Protein AF-0000000084286917 (afdb_homodimer)

Organism: Hypsibius exemplaris (NCBI:txid2072580)

Sequence (1398 aa):
MAYTYAYKPKVKSRSEVGSSRDVLREERQGLLATGGNGDDWQATRASLVRPVVQAGRQGGYGAVAAGNGGPRSEAPSFRSKAKTLLSAGDGMTADLTFENVSVISVPKNGSRDDTRNLTQLLNNVSGTVRAGEVMAVMGASGAGKSTLMNVLTNRNLSDNLMIDGIVKVNGTELGSAISKISGYVQQDDVFFPTLSVREHMEFQAALRIGRLLTKQERYQRIDELLNLMGLTKCQHTRIGLPGIEKSISGGESKRLAFATELIVNPAILFCDEPTTGLDSFMAEQVVNVLRQLAKRGKTIICVIHQPASHVFNMFSRLLLLAEGRVAYHGSCDGALRFFESLNFPCPESYNAAEHYIKTLAIAGGHVAECKEKVNAICDAFERSPDAAEVRKSIDVATGHEQDLRSVMLFDQTPSYRVSALVQLRWLVWRAMLDNMRNPDMFRVRTIQKIVVAVIYGMVYLHGVKPTQEGIQNINGALFLYMTENSFAPMLDLVAVFQRGIALFKREYAAYMYRLSIYYLAQVLGWLPSFAIDASVFCVITYFMVGLVPEWYKFLITFVICIITANVAAASGSLVSTISPSIDVGLVIAPTLTVIVMLFGGGVYLKLKTLPPYLAWLQWLSWFRYGNEILGIVHWQGVTNITCSADPQLPCITTGAEVMADNQYDPAKLGFDFGMLAALYAGFHLCAYFVLYTKNRKRNMAYTYAYKPKVKSRSEVGSSRDVLREERQGLLATGGNGDDWQATRASLVRPVVQAGRQGGYGAVAAGNGGPRSEAPSFRSKAKTLLSAGDGMTADLTFENVSVISVPKNGSRDDTRNLTQLLNNVSGTVRAGEVMAVMGASGAGKSTLMNVLTNRNLSDNLMIDGIVKVNGTELGSAISKISGYVQQDDVFFPTLSVREHMEFQAALRIGRLLTKQERYQRIDELLNLMGLTKCQHTRIGLPGIEKSISGGESKRLAFATELIVNPAILFCDEPTTGLDSFMAEQVVNVLRQLAKRGKTIICVIHQPASHVFNMFSRLLLLAEGRVAYHGSCDGALRFFESLNFPCPESYNAAEHYIKTLAIAGGHVAECKEKVNAICDAFERSPDAAEVRKSIDVATGHEQDLRSVMLFDQTPSYRVSALVQLRWLVWRAMLDNMRNPDMFRVRTIQKIVVAVIYGMVYLHGVKPTQEGIQNINGALFLYMTENSFAPMLDLVAVFQRGIALFKREYAAYMYRLSIYYLAQVLGWLPSFAIDASVFCVITYFMVGLVPEWYKFLITFVICIITANVAAASGSLVSTISPSIDVGLVIAPTLTVIVMLFGGGVYLKLKTLPPYLAWLQWLSWFRYGNEILGIVHWQGVTNITCSADPQLPCITTGAEVMADNQYDPAKLGFDFGMLAALYAGFHLCAYFVLYTKNRKRN

Foldseek 3Di:
DDDDDDDDDDDDDDDDDYDDDDDDDDDDDDDYDDDDDDDDDDDDDDDDYDDDDDDYDDDDDDDPPPDDDPDPPPPPDLPDPLCPDVVVLVDDFKKKWKWQKWKWFADDPDDPPPPVPIQTQAGGATFIFGWLFEEEEEAAPSLNSVVVLCQQQVHPDDPRMDIDIAMDILQHGLRNLLLLQEFEQADDQDDDQLDFLQLRQLLLLPQNQFPPDDPVVLSVLSVSLCSLLVNVVRRGPGQHDPPPDPHDDPLSSLSSSVSSRCSNPHQEYEYEASCPPHDQVSLQSVLVSVSVSSNSTHTYYYHHYDHDLVSVQSGQWYFYGASNATLATGGPVVVQVLCVVVVQHDDPPDRPSVSSRVLRDQDPVPNPVSVVSNVVSRVSRCVDPRVVVRVVVSVVSNVCSDDCVVVVVSVSPLDGSYDLVSLLVSLLVVLLSSLVRVCVPLVVLLVVLLVVLVVLLVVLQVLCALAPSSLVVLLVSLLVLLVVLQQSLLLVQLCVCVVCVVVCLVCVSSVSHDLVSNLVSNLSNCLVSSLVSLQSSLVSNCVSSPFDPDPVLSVLSSVLSSLSNLLSNLLSLLLNLVDPDSVVSVVVSVVVLVVLSCLLFDPNDHLVPDDPVCNVVPLLRLSVLSSLLNLCSRQPPAAARDYDPPPVDDGDGGSVVSCVNRVRDNVCNVVSVVSSVVSSVVSSVSSSVSNCVVSVVVD/DDDDDDDDDDDDDDDDDDDDDDDDDDDDDDDDDDDDDDDDDDDDDDDDDDDDDDDDDDDPPDPPDPDDDPDPPPPPDLPDPLCPDVVVLPDDFKKKWKWQKWKKFADDPDDPPPPPPIQTQAGGATFIFGWLFEEEEEAAPSLNSVVVLCQQQVHPDDPRMDIDIAMDILQHGLRNLLLLQEFEQADDQDDDQLDFLQLRQLLLLPQNQFPPDDPVRLSVLLVSLCSLLVNVVRRRPGQHDPPPDPHDDPLSSLSSSVSSRCSNPHQEYEYEASCPPHDQVSLQSVLVSVSVSSNSTHTYYYHHYDHDLVSVQSGQWYFYGANNATLDTGGPVVVQVLCVVVVQHDDPPDRPSVSSRVLRDQDPVPRPVSVVSNVVSRVSRCVDVRVVVRVVVSVVSNVCSDDCVVVVVSVSPLDGSYDLVSLLVSLLVVLLSSQVRPCVPLVVLLVVLLVVLVVLLVVLQVLCALAPSSLVVVLVSLLVLLVVLQQSLLLVQLCVCVVCVVVCLVCVSSVSHDLVSNLVSNLSNCLVSSLVSLQSSLVSNCVSSPFDPDPVLSVLSSVLSSLSNLLSNLLSLLLNLVDPDSVVSNVVSVVVLVVLSCLLFDPNDHLVPDDPVCNVVSLLRLSVLSSLLNLCSRQPPFAARDYDPPPVDDGDGGSVVSCVSRVRDNVCNVVSVVSSVVSSVVSSVSSSVSNCVVSVVVD

Structure (mmCIF, N/CA/C/O backbone):
data_AF-0000000084286917-model_v1
#
loop_
_entity.id
_entity.type
_entity.pdbx_description
1 polymer 'Protein scarlet'
#
loop_
_atom_site.group_PDB
_atom_site.id
_atom_site.type_symbol
_atom_site.label_atom_id
_atom_site.label_alt_id
_atom_site.label_comp_id
_atom_site.label_asym_id
_atom_site.label_entity_id
_atom_site.label_seq_id
_atom_site.pdbx_PDB_ins_code
_atom_site.Cartn_x
_atom_site.Cartn_y
_atom_site.Cartn_z
_atom_site.occupancy
_atom_site.B_iso_or_equiv
_atom_site.auth_seq_id
_atom_site.auth_comp_id
_atom_site.auth_asym_id
_atom_site.auth_atom_id
_atom_site.pdbx_PDB_model_num
ATOM 1 N N . MET A 1 1 ? 45.438 16.594 -40.562 1 15.2 1 MET A N 1
ATOM 2 C CA . MET A 1 1 ? 45.438 17.766 -41.438 1 15.2 1 MET A CA 1
ATOM 3 C C . MET A 1 1 ? 44.562 18.875 -40.844 1 15.2 1 MET A C 1
ATOM 5 O O . MET A 1 1 ? 43.531 18.609 -40.219 1 15.2 1 MET A O 1
ATOM 9 N N . ALA A 1 2 ? 45.031 20.266 -40.938 1 16.17 2 ALA A N 1
ATOM 10 C CA . ALA A 1 2 ? 45.094 21.672 -40.531 1 16.17 2 ALA A CA 1
ATOM 11 C C . ALA A 1 2 ? 43.844 22.422 -41 1 16.17 2 ALA A C 1
ATOM 13 O O . ALA A 1 2 ? 43.469 23.453 -40.438 1 16.17 2 ALA A O 1
ATOM 14 N N . TYR A 1 3 ? 43.375 22.156 -42.188 1 14.73 3 TYR A N 1
ATOM 15 C CA . TYR A 1 3 ? 43.219 23.328 -43.031 1 14.73 3 TYR A CA 1
ATOM 16 C C . TYR A 1 3 ? 42.156 24.281 -42.469 1 14.73 3 TYR A C 1
ATOM 18 O O . TYR A 1 3 ? 41.406 23.906 -41.594 1 14.73 3 TYR A O 1
ATOM 26 N N . THR A 1 4 ? 41.219 24.891 -43.344 1 15.75 4 THR A N 1
ATOM 27 C CA . THR A 1 4 ? 41.062 26.156 -44.031 1 15.75 4 THR A CA 1
ATOM 28 C C . THR A 1 4 ? 40 27.016 -43.344 1 15.75 4 THR A C 1
ATOM 30 O O . THR A 1 4 ? 39.031 26.5 -42.75 1 15.75 4 THR A O 1
ATOM 33 N N . TYR A 1 5 ? 40 28.469 -43.406 1 16.16 5 TYR A N 1
ATOM 34 C CA . TYR A 1 5 ? 40.031 29.859 -42.938 1 16.16 5 TYR A CA 1
ATOM 35 C C . TYR A 1 5 ? 38.688 30.516 -43.125 1 16.16 5 TYR A C 1
ATOM 37 O O . TYR A 1 5 ? 38.25 31.281 -42.25 1 16.16 5 TYR A O 1
ATOM 45 N N . ALA A 1 6 ? 37.938 30.422 -44.25 1 14.98 6 ALA A N 1
ATOM 46 C CA . ALA A 1 6 ? 37.781 31.625 -45.094 1 14.98 6 ALA A CA 1
ATOM 47 C C . ALA A 1 6 ? 36.75 32.562 -44.5 1 14.98 6 ALA A C 1
ATOM 49 O O . ALA A 1 6 ? 37 33.75 -44.312 1 14.98 6 ALA A O 1
ATOM 50 N N . TYR A 1 7 ? 35.5 32.75 -45.125 1 15.6 7 TYR A N 1
ATOM 51 C CA . TYR A 1 7 ? 35 33.906 -45.844 1 15.6 7 TYR A CA 1
ATOM 52 C C . TYR A 1 7 ? 34.281 34.875 -44.938 1 15.6 7 TYR A C 1
ATOM 54 O O . TYR A 1 7 ? 33.594 34.469 -44.031 1 15.6 7 TYR A O 1
ATOM 62 N N . LYS A 1 8 ? 34.469 36.344 -45 1 16.02 8 LYS A N 1
ATOM 63 C CA . LYS A 1 8 ? 34.594 37.688 -44.469 1 16.02 8 LYS A CA 1
ATOM 64 C C . LYS A 1 8 ? 33.25 38.375 -44.375 1 16.02 8 LYS A C 1
ATOM 66 O O . LYS A 1 8 ? 32.969 39.094 -43.406 1 16.02 8 LYS A O 1
ATOM 71 N N . PRO A 1 9 ? 32.375 38.375 -45.406 1 15.31 9 PRO A N 1
ATOM 72 C CA . PRO A 1 9 ? 32 39.688 -46.031 1 15.31 9 PRO A CA 1
ATOM 73 C C . PRO A 1 9 ? 31.125 40.531 -45.094 1 15.31 9 PRO A C 1
ATOM 75 O O . PRO A 1 9 ? 30.422 40 -44.25 1 15.31 9 PRO A O 1
ATOM 78 N N . LYS A 1 10 ? 31.078 42 -45.219 1 15.5 10 LYS A N 1
ATOM 79 C CA . LYS A 1 10 ? 31.016 43.375 -44.719 1 15.5 10 LYS A CA 1
ATOM 80 C C . LYS A 1 10 ? 29.578 43.844 -44.562 1 15.5 10 LYS A C 1
ATOM 82 O O . LYS A 1 10 ? 29.234 44.469 -43.562 1 15.5 10 LYS A O 1
ATOM 87 N N . VAL A 1 11 ? 28.688 43.844 -45.594 1 15.2 11 VAL A N 1
ATOM 88 C CA . VAL A 1 11 ? 28.234 45.094 -46.188 1 15.2 11 VAL A CA 1
ATOM 89 C C . VAL A 1 11 ? 27.172 45.719 -45.281 1 15.2 11 VAL A C 1
ATOM 91 O O . VAL A 1 11 ? 26.5 45.031 -44.531 1 15.2 11 VAL A O 1
ATOM 94 N N . LYS A 1 12 ? 26.766 47.188 -45.531 1 15.33 12 LYS A N 1
ATOM 95 C CA . LYS A 1 12 ? 26.562 48.562 -45.125 1 15.33 12 LYS A CA 1
ATOM 96 C C . LYS A 1 12 ? 25.109 48.812 -44.75 1 15.33 12 LYS A C 1
ATOM 98 O O . LYS A 1 12 ? 24.844 49.375 -43.656 1 15.33 12 LYS A O 1
ATOM 103 N N . SER A 1 13 ? 24.141 49 -45.75 1 14.48 13 SER A N 1
ATOM 104 C CA . SER A 1 13 ? 23.625 50.312 -46.094 1 14.48 13 SER A CA 1
ATOM 105 C C . SER A 1 13 ? 22.328 50.625 -45.375 1 14.48 13 SER A C 1
ATOM 107 O O . SER A 1 13 ? 21.75 51.688 -45.5 1 14.48 13 SER A O 1
ATOM 109 N N . ARG A 1 14 ? 21.719 49.844 -44.625 1 14.51 14 ARG A N 1
ATOM 110 C CA . ARG A 1 14 ? 20.312 50.188 -44.75 1 14.51 14 ARG A CA 1
ATOM 111 C C . ARG A 1 14 ? 20.047 51.594 -44.188 1 14.51 14 ARG A C 1
ATOM 113 O O . ARG A 1 14 ? 20.469 51.906 -43.062 1 14.51 14 ARG A O 1
ATOM 120 N N . SER A 1 15 ? 19.406 52.531 -44.969 1 14.43 15 SER A N 1
ATOM 121 C CA . SER A 1 15 ? 18.984 53.906 -45.188 1 14.43 15 SER A CA 1
ATOM 122 C C . SER A 1 15 ? 18.094 54.438 -44.094 1 14.43 15 SER A C 1
ATOM 124 O O . SER A 1 15 ? 17.609 53.656 -43.25 1 14.43 15 SER A O 1
ATOM 126 N N . GLU A 1 16 ? 17.062 55.438 -44.5 1 14.45 16 GLU A N 1
ATOM 127 C CA . GLU A 1 16 ? 16.703 56.844 -44.344 1 14.45 16 GLU A CA 1
ATOM 128 C C . GLU A 1 16 ? 15.555 57 -43.344 1 14.45 16 GLU A C 1
ATOM 130 O O . GLU A 1 16 ? 15.547 57.938 -42.562 1 14.45 16 GLU A O 1
ATOM 135 N N . VAL A 1 17 ? 14.422 56.312 -43.375 1 14.43 17 VAL A N 1
ATOM 136 C CA . VAL A 1 17 ? 13.281 57.156 -43.625 1 14.43 17 VAL A CA 1
ATOM 137 C C . VAL A 1 17 ? 13.008 58.031 -42.406 1 14.43 17 VAL A C 1
ATOM 139 O O . VAL A 1 17 ? 13.414 57.688 -41.281 1 14.43 17 VAL A O 1
ATOM 142 N N . GLY A 1 18 ? 11.828 58.875 -42.531 1 14.02 18 GLY A N 1
ATOM 143 C CA . GLY A 1 18 ? 11.336 60.25 -42.469 1 14.02 18 GLY A CA 1
ATOM 144 C C . GLY A 1 18 ? 10.875 60.656 -41.094 1 14.02 18 GLY A C 1
ATOM 145 O O . GLY A 1 18 ? 10.805 59.812 -40.188 1 14.02 18 GLY A O 1
ATOM 146 N N . SER A 1 19 ? 9.734 61.562 -41.062 1 14.07 19 SER A N 1
ATOM 147 C CA . SER A 1 19 ? 9.453 62.969 -40.75 1 14.07 19 SER A CA 1
ATOM 148 C C . SER A 1 19 ? 8.828 63.094 -39.375 1 14.07 19 SER A C 1
ATOM 150 O O . SER A 1 19 ? 8.477 62.094 -38.75 1 14.07 19 SER A O 1
ATOM 152 N N . SER A 1 20 ? 7.449 63.75 -39.406 1 14.1 20 SER A N 1
ATOM 153 C CA . SER A 1 20 ? 6.996 65.062 -39.062 1 14.1 20 SER A CA 1
ATOM 154 C C . SER A 1 20 ? 6.512 65.125 -37.594 1 14.1 20 SER A C 1
ATOM 156 O O . SER A 1 20 ? 6.203 64.125 -37 1 14.1 20 SER A O 1
ATOM 158 N N . ARG A 1 21 ? 5.789 66.438 -37.25 1 14.62 21 ARG A N 1
ATOM 159 C CA . ARG A 1 21 ? 5.734 67.625 -36.438 1 14.62 21 ARG A CA 1
ATOM 160 C C . ARG A 1 21 ? 4.762 67.438 -35.281 1 14.62 21 ARG A C 1
ATOM 162 O O . ARG A 1 21 ? 5.117 67.625 -34.094 1 14.62 21 ARG A O 1
ATOM 169 N N . ASP A 1 22 ? 3.414 67.938 -35.438 1 13.87 22 ASP A N 1
ATOM 170 C CA . ASP A 1 22 ? 2.934 69.188 -34.906 1 13.87 22 ASP A CA 1
ATOM 171 C C . ASP A 1 22 ? 2.232 69 -33.562 1 13.87 22 ASP A C 1
ATOM 173 O O . ASP A 1 22 ? 2.514 69.688 -32.594 1 13.87 22 ASP A O 1
ATOM 177 N N . VAL A 1 23 ? 0.85 68.625 -33.562 1 13.76 23 VAL A N 1
ATOM 178 C CA . VAL A 1 23 ? -0.157 69.688 -33.312 1 13.76 23 VAL A CA 1
ATOM 179 C C . VAL A 1 23 ? -0.303 69.875 -31.797 1 13.76 23 VAL A C 1
ATOM 181 O O . VAL A 1 23 ? 0.272 69.125 -31.016 1 13.76 23 VAL A O 1
ATOM 184 N N . LEU A 1 24 ? -1.636 69.625 -31.266 1 14.05 24 LEU A N 1
ATOM 185 C CA . LEU A 1 24 ? -2.594 70.625 -30.797 1 14.05 24 LEU A CA 1
ATOM 186 C C . LEU A 1 24 ? -2.404 70.875 -29.297 1 14.05 24 LEU A C 1
ATOM 188 O O . LEU A 1 24 ? -1.881 70 -28.578 1 14.05 24 LEU A O 1
ATOM 192 N N . ARG A 1 25 ? -3.289 71.875 -28.719 1 13.82 25 ARG A N 1
ATOM 193 C CA . ARG A 1 25 ? -3.445 73.125 -28 1 13.82 25 ARG A CA 1
ATOM 194 C C . ARG A 1 25 ? -3.678 72.875 -26.516 1 13.82 25 ARG A C 1
ATOM 196 O O . ARG A 1 25 ? -3.898 71.75 -26.094 1 13.82 25 ARG A O 1
ATOM 203 N N . GLU A 1 26 ? -4.941 73.438 -25.984 1 14 26 GLU A N 1
ATOM 204 C CA . GLU A 1 26 ? -5.234 74.625 -25.219 1 14 26 GLU A CA 1
ATOM 205 C C . GLU A 1 26 ? -5.348 74.312 -23.734 1 14 26 GLU A C 1
ATOM 207 O O . GLU A 1 26 ? -5.578 73.188 -23.344 1 14 26 GLU A O 1
ATOM 212 N N . GLU A 1 27 ? -5.84 75.438 -22.828 1 14.12 27 GLU A N 1
ATOM 213 C CA . GLU A 1 27 ? -5.574 76.375 -21.75 1 14.12 27 GLU A CA 1
ATOM 214 C C . GLU A 1 27 ? -6.324 76 -20.484 1 14.12 27 GLU A C 1
ATOM 216 O O . GLU A 1 27 ? -5.727 75.875 -19.406 1 14.12 27 GLU A O 1
ATOM 221 N N . ARG A 1 28 ? -7.66 76.625 -20.188 1 13.73 28 ARG A N 1
ATOM 222 C CA . ARG A 1 28 ? -7.875 77.75 -19.281 1 13.73 28 ARG A CA 1
ATOM 223 C C . ARG A 1 28 ? -8.219 77.25 -17.875 1 13.73 28 ARG A C 1
ATOM 225 O O . ARG A 1 28 ? -7.57 77.625 -16.906 1 13.73 28 ARG A O 1
ATOM 232 N N . GLN A 1 29 ? -9.648 77.438 -17.359 1 13.75 29 GLN A N 1
ATOM 233 C CA . GLN A 1 29 ? -10.219 78.5 -16.531 1 13.75 29 GLN A CA 1
ATOM 234 C C . GLN A 1 29 ? -10.266 78.062 -15.062 1 13.75 29 GLN A C 1
ATOM 236 O O . GLN A 1 29 ? -10.195 76.875 -14.742 1 13.75 29 GLN A O 1
ATOM 241 N N . GLY A 1 30 ? -11.062 79 -14.008 1 14.05 30 GLY A N 1
ATOM 242 C CA . GLY A 1 30 ? -11.047 79.938 -12.883 1 14.05 30 GLY A CA 1
ATOM 243 C C . GLY A 1 30 ? -11.641 79.312 -11.617 1 14.05 30 GLY A C 1
ATOM 244 O O . GLY A 1 30 ? -11.078 79.5 -10.531 1 14.05 30 GLY A O 1
ATOM 245 N N . LEU A 1 31 ? -13.039 78.938 -11.398 1 13.89 31 LEU A N 1
ATOM 246 C CA . LEU A 1 31 ? -13.906 79.75 -10.57 1 13.89 31 LEU A CA 1
ATOM 247 C C . LEU A 1 31 ? -13.664 79.5 -9.086 1 13.89 31 LEU A C 1
ATOM 249 O O . LEU A 1 31 ? -13.203 78.438 -8.719 1 13.89 31 LEU A O 1
ATOM 253 N N . LEU A 1 32 ? -14.656 80.125 -8 1 14.19 32 LEU A N 1
ATOM 254 C CA . LEU A 1 32 ? -14.836 81.125 -6.93 1 14.19 32 LEU A CA 1
ATOM 255 C C . LEU A 1 32 ? -14.898 80.438 -5.574 1 14.19 32 LEU A C 1
ATOM 257 O O . LEU A 1 32 ? -15.133 79.188 -5.5 1 14.19 32 LEU A O 1
ATOM 261 N N . ALA A 1 33 ? -15.625 81.125 -4.34 1 14.84 33 ALA A N 1
ATOM 262 C CA . ALA A 1 33 ? -15.406 81.812 -3.078 1 14.84 33 ALA A CA 1
ATOM 263 C C . ALA A 1 33 ? -15.852 81 -1.892 1 14.84 33 ALA A C 1
ATOM 265 O O . ALA A 1 33 ? -15.07 80.75 -0.964 1 14.84 33 ALA A O 1
ATOM 266 N N . THR A 1 34 ? -17.141 81.312 -1.079 1 14.2 34 THR A N 1
ATOM 267 C CA . THR A 1 34 ? -17.312 82.125 0.115 1 14.2 34 THR A CA 1
ATOM 268 C C . THR A 1 34 ? -17.531 81.25 1.344 1 14.2 34 THR A C 1
ATOM 270 O O . THR A 1 34 ? -16.797 81.375 2.324 1 14.2 34 THR A O 1
ATOM 273 N N . GLY A 1 35 ? -18.875 81.375 2.162 1 14.43 35 GLY A N 1
ATOM 274 C CA . GLY A 1 35 ? -19.281 82 3.4 1 14.43 35 GLY A CA 1
ATOM 275 C C . GLY A 1 35 ? -19.297 81.062 4.586 1 14.43 35 GLY A C 1
ATOM 276 O O . GLY A 1 35 ? -19.203 79.812 4.422 1 14.43 35 GLY A O 1
ATOM 277 N N . GLY A 1 36 ? -20.094 81.438 5.957 1 15.09 36 GLY A N 1
ATOM 278 C CA . GLY A 1 36 ? -20 81.875 7.352 1 15.09 36 GLY A CA 1
ATOM 279 C C . GLY A 1 36 ? -20.484 80.75 8.312 1 15.09 36 GLY A C 1
ATOM 280 O O . GLY A 1 36 ? -19.766 80.375 9.242 1 15.09 36 GLY A O 1
ATOM 281 N N . ASN A 1 37 ? -21.891 80.5 8.586 1 14.38 37 ASN A N 1
ATOM 282 C CA . ASN A 1 37 ? -22.594 80.875 9.805 1 14.38 37 ASN A CA 1
ATOM 283 C C . ASN A 1 37 ? -22.469 79.75 10.883 1 14.38 37 ASN A C 1
ATOM 285 O O . ASN A 1 37 ? -22.109 78.625 10.586 1 14.38 37 ASN A O 1
ATOM 289 N N . GLY A 1 38 ? -23.656 79.625 11.891 1 14.7 38 GLY A N 1
ATOM 290 C CA . GLY A 1 38 ? -24.047 79.938 13.258 1 14.7 38 GLY A CA 1
ATOM 291 C C . GLY A 1 38 ? -24.047 78.688 14.148 1 14.7 38 GLY A C 1
ATOM 292 O O . GLY A 1 38 ? -23.281 78.625 15.109 1 14.7 38 GLY A O 1
ATOM 293 N N . ASP A 1 39 ? -25.281 77.938 14.492 1 14.72 39 ASP A N 1
ATOM 294 C CA . ASP A 1 39 ? -26.062 78.062 15.734 1 14.72 39 ASP A CA 1
ATOM 295 C C . ASP A 1 39 ? -25.672 76.875 16.688 1 14.72 39 ASP A C 1
ATOM 297 O O . ASP A 1 39 ? -25.078 75.875 16.25 1 14.72 39 ASP A O 1
ATOM 301 N N . ASP A 1 40 ? -26.562 76.688 17.953 1 14.85 40 ASP A N 1
ATOM 302 C CA . ASP A 1 40 ? -26.719 76.75 19.406 1 14.85 40 ASP A CA 1
ATOM 303 C C . ASP A 1 40 ? -26.906 75.312 20 1 14.85 40 ASP A C 1
ATOM 305 O O . ASP A 1 40 ? -26.859 75.188 21.219 1 14.85 40 ASP A O 1
ATOM 309 N N . TRP A 1 41 ? -27.125 74.188 19.484 1 14.98 41 TRP A N 1
ATOM 310 C CA . TRP A 1 41 ? -28.141 73.438 20.234 1 14.98 41 TRP A CA 1
ATOM 311 C C . TRP A 1 41 ? -27.594 73 21.594 1 14.98 41 TRP A C 1
ATOM 313 O O . TRP A 1 41 ? -26.5 72.438 21.688 1 14.98 41 TRP A O 1
ATOM 323 N N . GLN A 1 42 ? -28.297 73.25 22.812 1 14.26 42 GLN A N 1
ATOM 324 C CA . GLN A 1 42 ? -28.391 73.375 24.25 1 14.26 42 GLN A CA 1
ATOM 325 C C . GLN A 1 42 ? -28.266 72.062 24.969 1 14.26 42 GLN A C 1
ATOM 327 O O . GLN A 1 42 ? -27.562 71.938 25.969 1 14.26 42 GLN A O 1
ATOM 332 N N . ALA A 1 43 ? -29.219 71.062 24.891 1 14.74 43 ALA A N 1
ATOM 333 C CA . ALA A 1 43 ? -30.062 70.75 26.062 1 14.74 43 ALA A CA 1
ATOM 334 C C . ALA A 1 43 ? -29.266 70 27.141 1 14.74 43 ALA A C 1
ATOM 336 O O . ALA A 1 43 ? -28.25 69.375 26.844 1 14.74 43 ALA A O 1
ATOM 337 N N . THR A 1 44 ? -29.938 69.75 28.422 1 14.38 44 THR A N 1
ATOM 338 C CA . THR A 1 44 ? -30.016 69.875 29.875 1 14.38 44 THR A CA 1
ATOM 339 C C . THR A 1 44 ? -29.453 68.625 30.562 1 14.38 44 THR A C 1
ATOM 341 O O . THR A 1 44 ? -29.281 67.562 29.922 1 14.38 44 THR A O 1
ATOM 344 N N . ARG A 1 45 ? -30.156 68.062 31.859 1 14.51 45 ARG A N 1
ATOM 345 C CA . ARG A 1 45 ? -29.984 68.125 33.312 1 14.51 45 ARG A CA 1
ATOM 346 C C . ARG A 1 45 ? -29.625 66.75 33.875 1 14.51 45 ARG A C 1
ATOM 348 O O . ARG A 1 45 ? -28.797 66.625 34.781 1 14.51 45 ARG A O 1
ATOM 355 N N . ALA A 1 46 ? -30.312 65.5 33.688 1 14.62 46 ALA A N 1
ATOM 356 C CA . ALA A 1 46 ? -30.984 65 34.875 1 14.62 46 ALA A CA 1
ATOM 357 C C . ALA A 1 46 ? -30.016 64.375 35.844 1 14.62 46 ALA A C 1
ATOM 359 O O . ALA A 1 46 ? -28.984 63.812 35.438 1 14.62 46 ALA A O 1
ATOM 360 N N . SER A 1 47 ? -30.266 64.25 37.281 1 14.27 47 SER A N 1
ATOM 361 C CA . SER A 1 47 ? -29.891 64.375 38.688 1 14.27 47 SER A CA 1
ATOM 362 C C . SER A 1 47 ? -29.438 63.031 39.281 1 14.27 47 SER A C 1
ATOM 364 O O . SER A 1 47 ? -28.438 62.969 40 1 14.27 47 SER A O 1
ATOM 366 N N . LEU A 1 48 ? -30.234 61.906 39.469 1 14.38 48 LEU A N 1
ATOM 367 C CA . LEU A 1 48 ? -30.656 61.562 40.812 1 14.38 48 LEU A CA 1
ATOM 368 C C . LEU A 1 48 ? -29.547 60.875 41.594 1 14.38 48 LEU A C 1
ATOM 370 O O . LEU A 1 48 ? -28.625 60.312 40.969 1 14.38 48 LEU A O 1
ATOM 374 N N . VAL A 1 49 ? -29.891 59.781 42.625 1 14.64 49 VAL A N 1
ATOM 375 C CA . VAL A 1 49 ? -29.906 59.688 44.062 1 14.64 49 VAL A CA 1
ATOM 376 C C . VAL A 1 49 ? -28.75 58.812 44.531 1 14.64 49 VAL A C 1
ATOM 378 O O . VAL A 1 49 ? -28.188 58.031 43.75 1 14.64 49 VAL A O 1
ATOM 381 N N . ARG A 1 50 ? -28.859 58 45.844 1 14.78 50 ARG A N 1
ATOM 382 C CA . ARG A 1 50 ? -28.297 58.156 47.188 1 14.78 50 ARG A CA 1
ATOM 383 C C . ARG A 1 50 ? -27.25 57.094 47.469 1 14.78 50 ARG A C 1
ATOM 385 O O . ARG A 1 50 ? -26.125 57.406 47.844 1 14.78 50 ARG A O 1
ATOM 392 N N . PRO A 1 51 ? -27.531 55.875 48.406 1 15.19 51 PRO A N 1
ATOM 393 C CA . PRO A 1 51 ? -27.109 55.812 49.812 1 15.19 51 PRO A CA 1
ATOM 394 C C . PRO A 1 51 ? -25.859 54.969 50.031 1 15.19 51 PRO A C 1
ATOM 396 O O . PRO A 1 51 ? -25.531 54.125 49.188 1 15.19 51 PRO A O 1
ATOM 399 N N . VAL A 1 52 ? -25.203 54.781 51.406 1 15.56 52 VAL A N 1
ATOM 400 C CA . VAL A 1 52 ? -24 54.781 52.219 1 15.56 52 VAL A CA 1
ATOM 401 C C . VAL A 1 52 ? -23.656 53.375 52.656 1 15.56 52 VAL A C 1
ATOM 403 O O . VAL A 1 52 ? -22.484 53.062 52.938 1 15.56 52 VAL A O 1
ATOM 406 N N . VAL A 1 53 ? -24.312 52.219 52.688 1 15.82 53 VAL A N 1
ATOM 407 C CA . VAL A 1 53 ? -24.328 51.562 54 1 15.82 53 VAL A CA 1
ATOM 408 C C . VAL A 1 53 ? -22.969 50.938 54.281 1 15.82 53 VAL A C 1
ATOM 410 O O . VAL A 1 53 ? -22.312 50.438 53.375 1 15.82 53 VAL A O 1
ATOM 413 N N . GLN A 1 54 ? -22.406 50.719 55.688 1 14.95 54 GLN A N 1
ATOM 414 C CA . GLN A 1 54 ? -21.297 50.781 56.625 1 14.95 54 GLN A CA 1
ATOM 415 C C . GLN A 1 54 ? -20.672 49.406 56.844 1 14.95 54 GLN A C 1
ATOM 417 O O . GLN A 1 54 ? -19.453 49.281 56.906 1 14.95 54 GLN A O 1
ATOM 422 N N . ALA A 1 55 ? -21.281 48.219 57.094 1 15.78 55 ALA A N 1
ATOM 423 C CA . ALA A 1 55 ? -21.078 47.594 58.375 1 15.78 55 ALA A CA 1
ATOM 424 C C . ALA A 1 55 ? -19.719 46.906 58.469 1 15.78 55 ALA A C 1
ATOM 426 O O . ALA A 1 55 ? -19.109 46.594 57.406 1 15.78 55 ALA A O 1
ATOM 427 N N . GLY A 1 56 ? -19.375 46.031 59.656 1 15.23 56 GLY A N 1
ATOM 428 C CA . GLY A 1 56 ? -18.469 45.875 60.781 1 15.23 56 GLY A CA 1
ATOM 429 C C . GLY A 1 56 ? -17.375 44.844 60.531 1 15.23 56 GLY A C 1
ATOM 430 O O . GLY A 1 56 ? -17.359 44.188 59.5 1 15.23 56 GLY A O 1
ATOM 431 N N . ARG A 1 57 ? -17.016 43.812 61.594 1 15.7 57 ARG A N 1
ATOM 432 C CA . ARG A 1 57 ? -15.922 43.688 62.562 1 15.7 57 ARG A CA 1
ATOM 433 C C . ARG A 1 57 ? -14.953 42.594 62.125 1 15.7 57 ARG A C 1
ATOM 435 O O . ARG A 1 57 ? -13.789 42.844 61.812 1 15.7 57 ARG A O 1
ATOM 442 N N . GLN A 1 58 ? -14.758 41.312 62.969 1 15.41 58 GLN A N 1
ATOM 443 C CA . GLN A 1 58 ? -13.711 41 63.906 1 15.41 58 GLN A CA 1
ATOM 444 C C . GLN A 1 58 ? -12.766 39.938 63.375 1 15.41 58 GLN A C 1
ATOM 446 O O . GLN A 1 58 ? -11.547 40.094 63.406 1 15.41 58 GLN A O 1
ATOM 451 N N . GLY A 1 59 ? -13.062 38.5 63.375 1 16.48 59 GLY A N 1
ATOM 452 C CA . GLY A 1 59 ? -12.414 37.5 64.25 1 16.48 59 GLY A CA 1
ATOM 453 C C . GLY A 1 59 ? -11.125 36.969 63.625 1 16.48 59 GLY A C 1
ATOM 454 O O . GLY A 1 59 ? -10.883 37.094 62.438 1 16.48 59 GLY A O 1
ATOM 455 N N . GLY A 1 60 ? -10.078 36.219 64.438 1 16.39 60 GLY A N 1
ATOM 456 C CA . GLY A 1 60 ? -8.68 36.031 64.812 1 16.39 60 GLY A CA 1
ATOM 457 C C . GLY A 1 60 ? -8.023 34.875 64.062 1 16.39 60 GLY A C 1
ATOM 458 O O . GLY A 1 60 ? -6.805 34.719 64.062 1 16.39 60 GLY A O 1
ATOM 459 N N . TYR A 1 61 ? -8.641 33.844 63.438 1 17.19 61 TYR A N 1
ATOM 460 C CA . TYR A 1 61 ? -8.086 32.531 63.688 1 17.19 61 TYR A CA 1
ATOM 461 C C . TYR A 1 61 ? -6.672 32.406 63.156 1 17.19 61 TYR A C 1
ATOM 463 O O . TYR A 1 61 ? -6.312 33.094 62.188 1 17.19 61 TYR A O 1
ATOM 471 N N . GLY A 1 62 ? -5.746 31.578 63.844 1 17.38 62 GLY A N 1
ATOM 472 C CA . GLY A 1 62 ? -4.352 31.281 64.125 1 17.38 62 GLY A CA 1
ATOM 473 C C . GLY A 1 62 ? -3.6 30.688 62.969 1 17.38 62 GLY A C 1
ATOM 474 O O . GLY A 1 62 ? -4.203 30.109 62.062 1 17.38 62 GLY A O 1
ATOM 475 N N . ALA A 1 63 ? -2.221 31.047 62.719 1 18.06 63 ALA A N 1
ATOM 476 C CA . ALA A 1 63 ? -1.098 31 61.812 1 18.06 63 ALA A CA 1
ATOM 477 C C . ALA A 1 63 ? -0.465 29.609 61.75 1 18.06 63 ALA A C 1
ATOM 479 O O . ALA A 1 63 ? 0.403 29.297 62.562 1 18.06 63 ALA A O 1
ATOM 480 N N . VAL A 1 64 ? -1.22 28.469 61.844 1 18.98 64 VAL A N 1
ATOM 481 C CA . VAL A 1 64 ? -0.381 27.328 62.156 1 18.98 64 VAL A CA 1
ATOM 482 C C . VAL A 1 64 ? 0.755 27.219 61.156 1 18.98 64 VAL A C 1
ATOM 484 O O . VAL A 1 64 ? 0.529 27.328 59.938 1 18.98 64 VAL A O 1
ATOM 487 N N . ALA A 1 65 ? 2.094 27.281 61.562 1 19.08 65 ALA A N 1
ATOM 488 C CA . ALA A 1 65 ? 3.469 27.359 61.062 1 19.08 65 ALA A CA 1
ATOM 489 C C . ALA A 1 65 ? 3.877 26.078 60.344 1 19.08 65 ALA A C 1
ATOM 491 O O . ALA A 1 65 ? 4.043 25.031 60.969 1 19.08 65 ALA A O 1
ATOM 492 N N . ALA A 1 66 ? 3.115 25.562 59.406 1 19.02 66 ALA A N 1
ATOM 493 C CA . ALA A 1 66 ? 3.467 24.234 58.906 1 19.02 66 ALA A CA 1
ATOM 494 C C . ALA A 1 66 ? 4.914 24.203 58.438 1 19.02 66 ALA A C 1
ATOM 496 O O . ALA A 1 66 ? 5.312 24.984 57.594 1 19.02 66 ALA A O 1
ATOM 497 N N . GLY A 1 67 ? 5.953 23.734 59.281 1 17.78 67 GLY A N 1
ATOM 498 C CA . GLY A 1 67 ? 7.406 23.656 59.312 1 17.78 67 GLY A CA 1
ATOM 499 C C . GLY A 1 67 ? 8.008 23.016 58.062 1 17.78 67 GLY A C 1
ATOM 500 O O . GLY A 1 67 ? 8.914 23.578 57.469 1 17.78 67 GLY A O 1
ATOM 501 N N . ASN A 1 68 ? 8.07 21.641 57.969 1 19.81 68 ASN A N 1
ATOM 502 C CA . ASN A 1 68 ? 9.312 20.891 57.781 1 19.81 68 ASN A CA 1
ATOM 503 C C . ASN A 1 68 ? 9.742 20.828 56.344 1 19.81 68 ASN A C 1
ATOM 505 O O . ASN A 1 68 ? 8.922 20.594 55.438 1 19.81 68 ASN A O 1
ATOM 509 N N . GLY A 1 69 ? 10.938 21.359 55.875 1 20.73 69 GLY A N 1
ATOM 510 C CA . GLY A 1 69 ? 11.648 21.719 54.656 1 20.73 69 GLY A CA 1
ATOM 511 C C . GLY A 1 69 ? 12.102 20.516 53.844 1 20.73 69 GLY A C 1
ATOM 512 O O . GLY A 1 69 ? 13.258 20.094 53.969 1 20.73 69 GLY A O 1
ATOM 513 N N . GLY A 1 70 ? 11.453 19.375 53.75 1 24.02 70 GLY A N 1
ATOM 514 C CA . GLY A 1 70 ? 12.188 18.25 53.188 1 24.02 70 GLY A CA 1
ATOM 515 C C . GLY A 1 70 ? 12.852 18.562 51.875 1 24.02 70 GLY A C 1
ATOM 516 O O . GLY A 1 70 ? 12.445 19.5 51.188 1 24.02 70 GLY A O 1
ATOM 517 N N . PRO A 1 71 ? 14.195 18.047 51.625 1 22.64 71 PRO A N 1
ATOM 518 C CA . PRO A 1 71 ? 15.125 18.453 50.594 1 22.64 71 PRO A CA 1
ATOM 519 C C . PRO A 1 71 ? 14.547 18.25 49.188 1 22.64 71 PRO A C 1
ATOM 521 O O . PRO A 1 71 ? 13.766 17.312 48.969 1 22.64 71 PRO A O 1
ATOM 524 N N . ARG A 1 72 ? 14.344 19.266 48.406 1 23.28 72 ARG A N 1
ATOM 525 C CA . ARG A 1 72 ? 13.875 19.469 47.031 1 23.28 72 ARG A CA 1
ATOM 526 C C . ARG A 1 72 ? 14.742 18.703 46.031 1 23.28 72 ARG A C 1
ATOM 528 O O . ARG A 1 72 ? 15.906 19.031 45.844 1 23.28 72 ARG A O 1
ATOM 535 N N . SER A 1 73 ? 14.688 17.344 46.156 1 25.12 73 SER A N 1
ATOM 536 C CA . SER A 1 73 ? 15.453 16.609 45.156 1 25.12 73 SER A CA 1
ATOM 537 C C . SER A 1 73 ? 15.258 17.203 43.75 1 25.12 73 SER A C 1
ATOM 539 O O . SER A 1 73 ? 14.125 17.344 43.281 1 25.12 73 SER A O 1
ATOM 541 N N . GLU A 1 74 ? 16.141 18.125 43.375 1 23.62 74 GLU A N 1
ATOM 542 C CA . GLU A 1 74 ? 16.297 18.844 42.125 1 23.62 74 GLU A CA 1
ATOM 543 C C . GLU A 1 74 ? 16.25 17.891 40.938 1 23.62 74 GLU A C 1
ATOM 545 O O . GLU A 1 74 ? 17.016 16.922 40.875 1 23.62 74 GLU A O 1
ATOM 550 N N . ALA A 1 75 ? 15.125 17.609 40.469 1 27.16 75 ALA A N 1
ATOM 551 C CA . ALA A 1 75 ? 14.984 16.891 39.219 1 27.16 75 ALA A CA 1
ATOM 552 C C . ALA A 1 75 ? 16.047 17.328 38.188 1 27.16 75 ALA A C 1
ATOM 554 O O . ALA A 1 75 ? 16.25 18.531 38 1 27.16 75 ALA A O 1
ATOM 555 N N . PRO A 1 76 ? 17.188 16.5 38.062 1 28.36 76 PRO A N 1
ATOM 556 C CA . PRO A 1 76 ? 18.297 16.891 37.188 1 28.36 76 PRO A CA 1
ATOM 557 C C . PRO A 1 76 ? 17.828 17.609 35.906 1 28.36 76 PRO A C 1
ATOM 559 O O . PRO A 1 76 ? 16.812 17.219 35.312 1 28.36 76 PRO A O 1
ATOM 562 N N . SER A 1 77 ? 17.938 18.859 35.875 1 27.78 77 SER A N 1
ATOM 563 C CA . SER A 1 77 ? 17.719 19.766 34.75 1 27.78 77 SER A CA 1
ATOM 564 C C . SER A 1 77 ? 18.312 19.203 33.469 1 27.78 77 SER A C 1
ATOM 566 O O . SER A 1 77 ? 19.453 18.766 33.438 1 27.78 77 SER A O 1
ATOM 568 N N . PHE A 1 78 ? 17.516 18.703 32.594 1 30.09 78 PHE A N 1
ATOM 569 C CA . PHE A 1 78 ? 17.797 18.281 31.234 1 30.09 78 PHE A CA 1
ATOM 570 C C . PHE A 1 78 ? 18.859 19.188 30.594 1 30.09 78 PHE A C 1
ATOM 572 O O . PHE A 1 78 ? 19.281 18.938 29.469 1 30.09 78 PHE A O 1
ATOM 579 N N . ARG A 1 79 ? 19.234 20.422 31.203 1 31.11 79 ARG A N 1
ATOM 580 C CA . ARG A 1 79 ? 20.094 21.453 30.625 1 31.11 79 ARG A CA 1
ATOM 581 C C . ARG A 1 79 ? 21.547 21 30.625 1 31.11 79 ARG A C 1
ATOM 583 O O . ARG A 1 79 ? 22.297 21.312 29.703 1 31.11 79 ARG A O 1
ATOM 590 N N . SER A 1 80 ? 22.141 20.328 31.75 1 32.41 80 SER A N 1
ATOM 591 C CA . SER A 1 80 ? 23.578 20.422 31.953 1 32.41 80 SER A CA 1
ATOM 592 C C . SER A 1 80 ? 24.328 19.516 30.984 1 32.41 80 SER A C 1
ATOM 594 O O . SER A 1 80 ? 25.391 19.875 30.484 1 32.41 80 SER A O 1
ATOM 596 N N . LYS A 1 81 ? 24.016 18.234 30.891 1 31.34 81 LYS A N 1
ATOM 597 C CA . LYS A 1 81 ? 24.906 17.25 30.266 1 31.34 81 LYS A CA 1
ATOM 598 C C . LYS A 1 81 ? 24.797 17.281 28.75 1 31.34 81 LYS A C 1
ATOM 600 O O . LYS A 1 81 ? 25.469 16.516 28.062 1 31.34 81 LYS A O 1
ATOM 605 N N . ALA A 1 82 ? 23.906 17.891 28.141 1 31.64 82 ALA A N 1
ATOM 606 C CA . ALA A 1 82 ? 23.844 18.078 26.688 1 31.64 82 ALA A CA 1
ATOM 607 C C . ALA A 1 82 ? 25.016 18.922 26.203 1 31.64 82 ALA A C 1
ATOM 609 O O . ALA A 1 82 ? 25.188 19.109 24.984 1 31.64 82 ALA A O 1
ATOM 610 N N . LYS A 1 83 ? 25.828 19.578 27.094 1 32.19 83 LYS A N 1
ATOM 611 C CA . LYS A 1 83 ? 26.828 20.562 26.75 1 32.19 83 LYS A CA 1
ATOM 612 C C . LYS A 1 83 ? 28.016 19.922 26.047 1 32.19 83 LYS A C 1
ATOM 614 O O . LYS A 1 83 ? 28.625 20.531 25.141 1 32.19 83 LYS A O 1
ATOM 619 N N . THR A 1 84 ? 28.5 18.688 26.438 1 31.98 84 THR A N 1
ATOM 620 C CA . THR A 1 84 ? 29.875 18.359 26.094 1 31.98 84 THR A CA 1
ATOM 621 C C . THR A 1 84 ? 29.969 17.906 24.641 1 31.98 84 THR A C 1
ATOM 623 O O . THR A 1 84 ? 30.891 18.312 23.906 1 31.98 84 THR A O 1
ATOM 626 N N . LEU A 1 85 ? 29.375 16.75 24.297 1 32 85 LEU A N 1
ATOM 627 C CA . LEU A 1 85 ? 29.812 16.031 23.109 1 32 85 LEU A CA 1
ATOM 628 C C . LEU A 1 85 ? 29.328 16.734 21.844 1 32 85 LEU A C 1
ATOM 630 O O . LEU A 1 85 ? 29.828 16.453 20.734 1 32 85 LEU A O 1
ATOM 634 N N . LEU A 1 86 ? 28.109 17.297 21.844 1 38.88 86 LEU A N 1
ATOM 635 C CA . LEU A 1 86 ? 27.922 18.109 20.641 1 38.88 86 LEU A CA 1
ATOM 636 C C . LEU A 1 86 ? 28.828 19.328 20.656 1 38.88 86 LEU A C 1
ATOM 638 O O . LEU A 1 86 ? 28.734 20.188 19.797 1 38.88 86 LEU A O 1
ATOM 642 N N . SER A 1 87 ? 29.516 19.672 21.797 1 35.47 87 SER A N 1
ATOM 643 C CA . SER A 1 87 ? 30.406 20.797 22.016 1 35.47 87 SER A CA 1
ATOM 644 C C . SER A 1 87 ? 31.578 20.766 21.047 1 35.47 87 SER A C 1
ATOM 646 O O . SER A 1 87 ? 32.469 21.641 21.094 1 35.47 87 SER A O 1
ATOM 648 N N . ALA A 1 88 ? 32.125 19.578 20.766 1 35.12 88 ALA A N 1
ATOM 649 C CA . ALA A 1 88 ? 33.219 19.828 19.828 1 35.12 88 ALA A CA 1
ATOM 650 C C . ALA A 1 88 ? 32.781 20.781 18.703 1 35.12 88 ALA A C 1
ATOM 652 O O . ALA A 1 88 ? 32.062 20.359 17.797 1 35.12 88 ALA A O 1
ATOM 653 N N . GLY A 1 89 ? 32.375 21.875 18.906 1 39.47 89 GLY A N 1
ATOM 654 C CA . GLY A 1 89 ? 32.094 23.125 18.234 1 39.47 89 GLY A CA 1
ATOM 655 C C . GLY A 1 89 ? 32.844 23.281 16.922 1 39.47 89 GLY A C 1
ATOM 656 O O . GLY A 1 89 ? 32.938 24.391 16.391 1 39.47 89 GLY A O 1
ATOM 657 N N . ASP A 1 90 ? 33.875 22.609 16.844 1 43.81 90 ASP A N 1
ATOM 658 C CA . ASP A 1 90 ? 34.562 23 15.625 1 43.81 90 ASP A CA 1
ATOM 659 C C . ASP A 1 90 ? 33.656 22.781 14.398 1 43.81 90 ASP A C 1
ATOM 661 O O . ASP A 1 90 ? 34.125 22.375 13.344 1 43.81 90 ASP A O 1
ATOM 665 N N . GLY A 1 91 ? 32.406 22.484 14.641 1 52.09 91 GLY A N 1
ATOM 666 C CA . GLY A 1 91 ? 31.641 22.156 13.453 1 52.09 91 GLY A CA 1
ATOM 667 C C . GLY A 1 91 ? 31.562 23.281 12.453 1 52.09 91 GLY A C 1
ATOM 668 O O . GLY A 1 91 ? 31.828 24.438 12.789 1 52.09 91 GLY A O 1
ATOM 669 N N . MET A 1 92 ? 31.688 23 11.25 1 63.09 92 MET A N 1
ATOM 670 C CA . MET A 1 92 ? 31.703 23.859 10.078 1 63.09 92 MET A CA 1
ATOM 671 C C . MET A 1 92 ? 30.422 24.703 10.023 1 63.09 92 MET A C 1
ATOM 673 O O . MET A 1 92 ? 29.328 24.203 10.227 1 63.09 92 MET A O 1
ATOM 677 N N . THR A 1 93 ? 30.594 25.984 10.383 1 78.75 93 THR A N 1
ATOM 678 C CA . THR A 1 93 ? 29.516 26.922 10.133 1 78.75 93 THR A CA 1
ATOM 679 C C . THR A 1 93 ? 29.438 27.297 8.656 1 78.75 93 THR A C 1
ATOM 681 O O . THR A 1 93 ? 30.469 27.328 7.969 1 78.75 93 THR A O 1
ATOM 684 N N . ALA A 1 94 ? 28.234 27.281 8.172 1 86.88 94 ALA A N 1
ATOM 685 C CA . ALA A 1 94 ? 28.078 27.562 6.75 1 86.88 94 ALA A CA 1
ATOM 686 C C . ALA A 1 94 ? 27.016 28.625 6.516 1 86.88 94 ALA A C 1
ATOM 688 O O . ALA A 1 94 ? 25.922 28.562 7.086 1 86.88 94 ALA A O 1
ATOM 689 N N . ASP A 1 95 ? 27.484 29.656 5.789 1 89.38 95 ASP A N 1
ATOM 690 C CA . ASP A 1 95 ? 26.547 30.656 5.293 1 89.38 95 ASP A CA 1
ATOM 691 C C . ASP A 1 95 ? 26.062 30.312 3.889 1 89.38 95 ASP A C 1
ATOM 693 O O . ASP A 1 95 ? 26.859 29.984 3.012 1 89.38 95 ASP A O 1
ATOM 697 N N . LEU A 1 96 ? 24.812 30.297 3.744 1 92.31 96 LEU A N 1
ATOM 698 C CA . LEU A 1 96 ? 24.219 29.969 2.449 1 92.31 96 LEU A CA 1
ATOM 699 C C . LEU A 1 96 ? 23.703 31.219 1.745 1 92.31 96 LEU A C 1
ATOM 701 O O . LEU A 1 96 ? 23.016 32.031 2.355 1 92.31 96 LEU A O 1
ATOM 705 N N . THR A 1 97 ? 24.188 31.438 0.523 1 92.88 97 THR A N 1
ATOM 706 C CA . THR A 1 97 ? 23.719 32.531 -0.306 1 92.88 97 THR A CA 1
ATOM 707 C C . THR A 1 97 ? 23.25 32.031 -1.667 1 92.88 97 THR A C 1
ATOM 709 O O . THR A 1 97 ? 23.844 31.094 -2.221 1 92.88 97 THR A O 1
ATOM 712 N N . PHE A 1 98 ? 22.203 32.5 -2.127 1 93.94 98 PHE A N 1
ATOM 713 C CA . PHE A 1 98 ? 21.719 32.219 -3.473 1 93.94 98 PHE A CA 1
ATOM 714 C C . PHE A 1 98 ? 21.328 33.5 -4.195 1 93.94 98 PHE A C 1
ATOM 716 O O . PHE A 1 98 ? 20.656 34.375 -3.619 1 93.94 98 PHE A O 1
ATOM 723 N N . GLU A 1 99 ? 21.844 33.562 -5.406 1 92.69 99 GLU A N 1
ATOM 724 C CA . GLU A 1 99 ? 21.688 34.781 -6.172 1 92.69 99 GLU A CA 1
ATOM 725 C C . GLU A 1 99 ? 21.016 34.531 -7.52 1 92.69 99 GLU A C 1
ATOM 727 O O . GLU A 1 99 ? 21.484 33.688 -8.289 1 92.69 99 GLU A O 1
ATOM 732 N N . ASN A 1 100 ? 19.953 35.25 -7.699 1 92.69 100 ASN A N 1
ATOM 733 C CA . ASN A 1 100 ? 19.266 35.281 -8.984 1 92.69 100 ASN A CA 1
ATOM 734 C C . ASN A 1 100 ? 18.906 33.875 -9.453 1 92.69 100 ASN A C 1
ATOM 736 O O . ASN A 1 100 ? 19.219 33.5 -10.586 1 92.69 100 ASN A O 1
ATOM 740 N N . VAL A 1 101 ? 18.359 33.156 -8.57 1 93.31 101 VAL A N 1
ATOM 741 C CA . VAL A 1 101 ? 17.953 31.797 -8.906 1 93.31 101 VAL A CA 1
ATOM 742 C C . VAL A 1 101 ? 16.656 31.828 -9.727 1 93.31 101 VAL A C 1
ATOM 744 O O . VAL A 1 101 ? 15.641 32.344 -9.273 1 93.31 101 VAL A O 1
ATOM 747 N N . SER A 1 102 ? 16.719 31.344 -10.93 1 94 102 SER A N 1
ATOM 748 C CA . SER A 1 102 ? 15.562 31.25 -11.82 1 94 102 SER A CA 1
ATOM 749 C C . SER A 1 102 ? 15.406 29.828 -12.359 1 94 102 SER A C 1
ATOM 751 O O . SER A 1 102 ? 16.391 29.172 -12.695 1 94 102 SER A O 1
ATOM 753 N N . VAL A 1 103 ? 14.211 29.359 -12.242 1 92.69 103 VAL A N 1
ATOM 754 C CA . VAL A 1 103 ? 13.914 28 -12.711 1 92.69 103 VAL A CA 1
ATOM 755 C C . VAL A 1 103 ? 12.758 28.031 -13.711 1 92.69 103 VAL A C 1
ATOM 757 O O . VAL A 1 103 ? 11.695 28.594 -13.422 1 92.69 103 VAL A O 1
ATOM 760 N N . ILE A 1 104 ? 12.961 27.422 -14.914 1 89.12 104 ILE A N 1
ATOM 761 C CA . ILE A 1 104 ? 11.945 27.344 -15.961 1 89.12 104 ILE A CA 1
ATOM 762 C C . ILE A 1 104 ? 11.695 25.875 -16.328 1 89.12 104 ILE A C 1
ATOM 764 O O . ILE A 1 104 ? 12.641 25.109 -16.484 1 89.12 104 ILE A O 1
ATOM 768 N N . SER A 1 105 ? 10.414 25.453 -16.281 1 85.19 105 SER A N 1
ATOM 769 C CA . SER A 1 105 ? 10.047 24.094 -16.656 1 85.19 105 SER A CA 1
ATOM 770 C C . SER A 1 105 ? 9.773 23.984 -18.156 1 85.19 105 SER A C 1
ATOM 772 O O . SER A 1 105 ? 9.031 24.797 -18.703 1 85.19 105 SER A O 1
ATOM 774 N N . VAL A 1 106 ? 10.453 23.016 -18.812 1 75.12 106 VAL A N 1
ATOM 775 C CA . VAL A 1 106 ? 10.273 22.75 -20.234 1 75.12 106 VAL A CA 1
ATOM 776 C C . VAL A 1 106 ? 9.391 21.531 -20.438 1 75.12 106 VAL A C 1
ATOM 778 O O . VAL A 1 106 ? 9.586 20.5 -19.797 1 75.12 106 VAL A O 1
ATOM 781 N N . PRO A 1 107 ? 8.211 21.625 -21 1 67 107 PRO A N 1
ATOM 782 C CA . PRO A 1 107 ? 7.359 20.453 -21.203 1 67 107 PRO A CA 1
ATOM 783 C C . PRO A 1 107 ? 8.078 19.312 -21.938 1 67 107 PRO A C 1
ATOM 785 O O . PRO A 1 107 ? 9 19.562 -22.719 1 67 107 PRO A O 1
ATOM 788 N N . LYS A 1 108 ? 7.898 18.062 -21.656 1 59.22 108 LYS A N 1
ATOM 789 C CA . LYS A 1 108 ? 8.555 16.875 -22.172 1 59.22 108 LYS A CA 1
ATOM 790 C C . LYS A 1 108 ? 8.531 16.844 -23.703 1 59.22 108 LYS A C 1
ATOM 792 O O . LYS A 1 108 ? 9.531 16.516 -24.344 1 59.22 108 LYS A O 1
ATOM 797 N N . ASN A 1 109 ? 7.371 16.859 -24.375 1 52.28 109 ASN A N 1
ATOM 798 C CA . ASN A 1 109 ? 7.336 16.703 -25.828 1 52.28 109 ASN A CA 1
ATOM 799 C C . ASN A 1 109 ? 7.695 18.016 -26.547 1 52.28 109 ASN A C 1
ATOM 801 O O . ASN A 1 109 ? 7.598 18.109 -27.766 1 52.28 109 ASN A O 1
ATOM 805 N N . GLY A 1 110 ? 7.754 19.156 -26.047 1 47.81 110 GLY A N 1
ATOM 806 C CA . GLY A 1 110 ? 7.93 20.375 -26.828 1 47.81 110 GLY A CA 1
ATOM 807 C C . GLY A 1 110 ? 9.391 20.75 -27.031 1 47.81 110 GLY A C 1
ATOM 808 O O . GLY A 1 110 ? 10.258 20.312 -26.281 1 47.81 110 GLY A O 1
ATOM 809 N N . SER A 1 111 ? 9.797 21.047 -28.25 1 43.91 111 SER A N 1
ATOM 810 C CA . SER A 1 111 ? 11.094 21.562 -28.656 1 43.91 111 SER A CA 1
ATOM 811 C C . SER A 1 111 ? 11.539 22.703 -27.734 1 43.91 111 SER A C 1
ATOM 813 O O . SER A 1 111 ? 10.727 23.547 -27.328 1 43.91 111 SER A O 1
ATOM 815 N N . ARG A 1 112 ? 12.609 22.578 -27 1 47.78 112 ARG A N 1
ATOM 816 C CA . ARG A 1 112 ? 13.266 23.609 -26.203 1 47.78 112 ARG A CA 1
ATOM 817 C C . ARG A 1 112 ? 12.984 25 -26.75 1 47.78 112 ARG A C 1
ATOM 819 O O . ARG A 1 112 ? 13.133 26 -26.047 1 47.78 112 ARG A O 1
ATOM 826 N N . ASP A 1 113 ? 12.836 25.078 -27.969 1 46.5 113 ASP A N 1
ATOM 827 C CA . ASP A 1 113 ? 12.773 26.344 -28.672 1 46.5 113 ASP A CA 1
ATOM 828 C C . ASP A 1 113 ? 11.367 26.938 -28.641 1 46.5 113 ASP A C 1
ATOM 830 O O . ASP A 1 113 ? 11.117 28.016 -29.188 1 46.5 113 ASP A O 1
ATOM 834 N N . ASP A 1 114 ? 10.352 26.125 -28.359 1 49.47 114 ASP A N 1
ATOM 835 C CA . ASP A 1 114 ? 9.023 26.734 -28.359 1 49.47 114 ASP A CA 1
ATOM 836 C C . ASP A 1 114 ? 8.75 27.438 -27.031 1 49.47 114 ASP A C 1
ATOM 838 O O . ASP A 1 114 ? 8.547 26.781 -26.016 1 49.47 114 ASP A O 1
ATOM 842 N N . THR A 1 115 ? 9.102 28.625 -26.859 1 49.94 115 THR A N 1
ATOM 843 C CA . THR A 1 115 ? 9.039 29.594 -25.766 1 49.94 115 THR A CA 1
ATOM 844 C C . THR A 1 115 ? 7.633 29.641 -25.172 1 49.94 115 THR A C 1
ATOM 846 O O . THR A 1 115 ? 7.41 30.266 -24.141 1 49.94 115 THR A O 1
ATOM 849 N N . ARG A 1 116 ? 6.582 29.188 -25.953 1 50.72 116 ARG A N 1
ATOM 850 C CA . ARG A 1 116 ? 5.211 29.453 -25.531 1 50.72 116 ARG A CA 1
ATOM 851 C C . ARG A 1 116 ? 4.824 28.578 -24.359 1 50.72 116 ARG A C 1
ATOM 853 O O . ARG A 1 116 ? 3.854 28.875 -23.656 1 50.72 116 ARG A O 1
ATOM 860 N N . ASN A 1 117 ? 5.461 27.438 -24.188 1 60.38 117 ASN A N 1
ATOM 861 C CA . ASN A 1 117 ? 4.938 26.547 -23.156 1 60.38 117 ASN A CA 1
ATOM 862 C C . ASN A 1 117 ? 5.887 26.438 -21.969 1 60.38 117 ASN A C 1
ATOM 864 O O . ASN A 1 117 ? 5.895 25.422 -21.266 1 60.38 117 ASN A O 1
ATOM 868 N N . LEU A 1 118 ? 6.684 27.453 -21.828 1 70.44 118 LEU A N 1
ATOM 869 C CA . LEU A 1 118 ? 7.602 27.5 -20.703 1 70.44 118 LEU A CA 1
ATOM 870 C C . LEU A 1 118 ? 6.91 28.062 -19.453 1 70.44 118 LEU A C 1
ATOM 872 O O . LEU A 1 118 ? 6.16 29.047 -19.547 1 70.44 118 LEU A O 1
ATOM 876 N N . THR A 1 119 ? 6.875 27.25 -18.391 1 81.69 119 THR A N 1
ATOM 877 C CA . THR A 1 119 ? 6.324 27.734 -17.125 1 81.69 119 THR A CA 1
ATOM 878 C C . THR A 1 119 ? 7.438 28.172 -16.172 1 81.69 119 THR A C 1
ATOM 880 O O . THR A 1 119 ? 8.336 27.375 -15.867 1 81.69 119 THR A O 1
ATOM 883 N N . GLN A 1 120 ? 7.449 29.516 -15.898 1 85.75 120 GLN A N 1
ATOM 884 C CA . GLN A 1 120 ? 8.438 30.031 -14.945 1 85.75 120 GLN A CA 1
ATOM 885 C C . GLN A 1 120 ? 8.047 29.688 -13.516 1 85.75 120 GLN A C 1
ATOM 887 O O . GLN A 1 120 ? 7.008 30.141 -13.023 1 85.75 120 GLN A O 1
ATOM 892 N N . LEU A 1 121 ? 8.859 28.875 -12.844 1 88.62 121 LEU A N 1
ATOM 893 C CA . LEU A 1 121 ? 8.57 28.453 -11.477 1 88.62 121 LEU A CA 1
ATOM 894 C C . LEU A 1 121 ? 9.195 29.406 -10.469 1 88.62 121 LEU A C 1
ATOM 896 O O . LEU A 1 121 ? 8.555 29.781 -9.477 1 88.62 121 LEU A O 1
ATOM 900 N N . LEU A 1 122 ? 10.438 29.781 -10.703 1 92.75 122 LEU A N 1
ATOM 901 C CA . LEU A 1 122 ? 11.141 30.766 -9.891 1 92.75 122 LEU A CA 1
ATOM 902 C C . LEU A 1 122 ? 11.703 31.891 -10.758 1 92.75 122 LEU A C 1
ATOM 904 O O . LEU A 1 122 ? 12.188 31.641 -11.867 1 92.75 122 LEU A O 1
ATOM 908 N N . ASN A 1 123 ? 11.617 33.125 -10.242 1 93.94 123 ASN A N 1
ATOM 909 C CA . ASN A 1 123 ? 12.086 34.281 -10.992 1 93.94 123 ASN A CA 1
ATOM 910 C C . ASN A 1 123 ? 13.039 35.156 -10.156 1 93.94 123 ASN A C 1
ATOM 912 O O . ASN A 1 123 ? 12.594 35.969 -9.359 1 93.94 123 ASN A O 1
ATOM 916 N N . ASN A 1 124 ? 14.281 35 -10.414 1 92.44 124 ASN A N 1
ATOM 917 C CA . ASN A 1 124 ? 15.344 35.844 -9.844 1 92.44 124 ASN A CA 1
ATOM 918 C C . ASN A 1 124 ? 15.242 35.906 -8.32 1 92.44 124 ASN A C 1
ATOM 920 O O . ASN A 1 124 ? 15.18 37 -7.742 1 92.44 124 ASN A O 1
ATOM 924 N N . VAL A 1 125 ? 15.211 34.75 -7.691 1 94.69 125 VAL A N 1
ATOM 925 C CA . VAL A 1 125 ? 15.094 34.656 -6.242 1 94.69 125 VAL A CA 1
ATOM 926 C C . VAL A 1 125 ? 16.484 34.75 -5.605 1 94.69 125 VAL A C 1
ATOM 928 O O . VAL A 1 125 ? 17.391 34 -5.977 1 94.69 125 VAL A O 1
ATOM 931 N N . SER A 1 126 ? 16.688 35.75 -4.805 1 94.44 126 SER A N 1
ATOM 932 C CA . SER A 1 126 ? 17.953 35.906 -4.078 1 94.44 126 SER A CA 1
ATOM 933 C C . SER A 1 126 ? 17.719 35.938 -2.57 1 94.44 126 SER A C 1
ATOM 935 O O . SER A 1 126 ? 16.672 36.375 -2.109 1 94.44 126 SER A O 1
ATOM 937 N N . GLY A 1 127 ? 18.609 35.406 -1.826 1 93.88 127 GLY A N 1
ATOM 938 C CA . GLY A 1 127 ? 18.5 35.375 -0.376 1 93.88 127 GLY A CA 1
ATOM 939 C C . GLY A 1 127 ? 19.75 34.875 0.312 1 93.88 127 GLY A C 1
ATOM 940 O O . GLY A 1 127 ? 20.734 34.531 -0.35 1 93.88 127 GLY A O 1
ATOM 941 N N . THR A 1 128 ? 19.75 35.062 1.594 1 94 128 THR A N 1
ATOM 942 C CA . THR A 1 128 ? 20.891 34.625 2.389 1 94 128 THR A CA 1
ATOM 943 C C . THR A 1 128 ? 20.438 34.125 3.752 1 94 128 THR A C 1
ATOM 945 O O . THR A 1 128 ? 19.391 34.531 4.262 1 94 128 THR A O 1
ATOM 948 N N . VAL A 1 129 ? 21.125 33.188 4.215 1 93.81 129 VAL A N 1
ATOM 949 C CA . VAL A 1 129 ? 20.953 32.656 5.562 1 93.81 129 VAL A CA 1
ATOM 950 C C . VAL A 1 129 ? 22.312 32.438 6.223 1 93.81 129 VAL A C 1
ATOM 952 O O . VAL A 1 129 ? 23.188 31.797 5.652 1 93.81 129 VAL A O 1
ATOM 955 N N . ARG A 1 130 ? 22.438 33.031 7.359 1 91 130 ARG A N 1
ATOM 956 C CA . ARG A 1 130 ? 23.719 32.969 8.047 1 91 130 ARG A CA 1
ATOM 957 C C . ARG A 1 130 ? 23.766 31.812 9.039 1 91 130 ARG A C 1
ATOM 959 O O . ARG A 1 130 ? 22.719 31.281 9.43 1 91 130 ARG A O 1
ATOM 966 N N . ALA A 1 131 ? 24.969 31.484 9.398 1 91.31 131 ALA A N 1
ATOM 967 C CA . ALA A 1 131 ? 25.156 30.453 10.422 1 91.31 131 ALA A CA 1
ATOM 968 C C . ALA A 1 131 ? 24.516 30.875 11.742 1 91.31 131 ALA A C 1
ATOM 970 O O . ALA A 1 131 ? 24.594 32.031 12.148 1 91.31 131 ALA A O 1
ATOM 971 N N . GLY A 1 132 ? 23.719 29.984 12.25 1 91.62 132 GLY A N 1
ATOM 972 C CA . GLY A 1 132 ? 23.078 30.25 13.531 1 91.62 132 GLY A CA 1
ATOM 973 C C . GLY A 1 132 ? 21.656 30.75 13.383 1 91.62 132 GLY A C 1
ATOM 974 O O . GLY A 1 132 ? 20.984 31.031 14.383 1 91.62 132 GLY A O 1
ATOM 975 N N . GLU A 1 133 ? 21.25 30.844 12.18 1 93.25 133 GLU A N 1
ATOM 976 C CA . GLU A 1 133 ? 19.891 31.344 11.945 1 93.25 133 GLU A CA 1
ATOM 977 C C . GLU A 1 133 ? 18.953 30.219 11.516 1 93.25 133 GLU A C 1
ATOM 979 O O . GLU A 1 133 ? 19.391 29.219 10.945 1 93.25 133 GLU A O 1
ATOM 984 N N . VAL A 1 134 ? 17.75 30.344 11.891 1 95.25 134 VAL A N 1
ATOM 985 C CA . VAL A 1 134 ? 16.656 29.484 11.43 1 95.25 134 VAL A CA 1
ATOM 986 C C . VAL A 1 134 ? 15.719 30.266 10.531 1 95.25 134 VAL A C 1
ATOM 988 O O . VAL A 1 134 ? 15.016 31.172 10.992 1 95.25 134 VAL A O 1
ATOM 991 N N . MET A 1 135 ? 15.742 29.922 9.266 1 95.69 135 MET A N 1
ATOM 992 C CA . MET A 1 135 ? 14.938 30.672 8.305 1 95.69 135 MET A CA 1
ATOM 993 C C . MET A 1 135 ? 13.688 29.891 7.918 1 95.69 135 MET A C 1
ATOM 995 O O . MET A 1 135 ? 13.758 28.688 7.641 1 95.69 135 MET A O 1
ATOM 999 N N . ALA A 1 136 ? 12.578 30.516 7.957 1 95.25 136 ALA A N 1
ATOM 1000 C CA . ALA A 1 136 ? 11.312 29.953 7.488 1 95.25 136 ALA A CA 1
ATOM 1001 C C . ALA A 1 136 ? 11 30.422 6.07 1 95.25 136 ALA A C 1
ATOM 1003 O O . ALA A 1 136 ? 10.969 31.609 5.797 1 95.25 136 ALA A O 1
ATOM 1004 N N . VAL A 1 137 ? 10.906 29.484 5.184 1 95.19 137 VAL A N 1
ATOM 1005 C CA . VAL A 1 137 ? 10.445 29.766 3.83 1 95.19 137 VAL A CA 1
ATOM 1006 C C . VAL A 1 137 ? 8.938 29.531 3.74 1 95.19 137 VAL A C 1
ATOM 1008 O O . VAL A 1 137 ? 8.469 28.406 3.953 1 95.19 137 VAL A O 1
ATOM 1011 N N . MET A 1 138 ? 8.195 30.562 3.457 1 92.5 138 MET A N 1
ATOM 1012 C CA . MET A 1 138 ? 6.742 30.469 3.453 1 92.5 138 MET A CA 1
ATOM 1013 C C . MET A 1 138 ? 6.164 31.047 2.166 1 92.5 138 MET A C 1
ATOM 1015 O O . MET A 1 138 ? 6.84 31.797 1.457 1 92.5 138 MET A O 1
ATOM 1019 N N . GLY A 1 139 ? 4.988 30.672 1.864 1 87.94 139 GLY A N 1
ATOM 1020 C CA . GLY A 1 139 ? 4.254 31.109 0.685 1 87.94 139 GLY A CA 1
ATOM 1021 C C . GLY A 1 139 ? 3.033 30.266 0.395 1 87.94 139 GLY A C 1
ATOM 1022 O O . GLY A 1 139 ? 2.873 29.188 0.966 1 87.94 139 GLY A O 1
ATOM 1023 N N . ALA A 1 140 ? 2.262 30.812 -0.462 1 79.44 140 ALA A N 1
ATOM 1024 C CA . ALA A 1 140 ? 1.066 30.078 -0.87 1 79.44 140 ALA A CA 1
ATOM 1025 C C . ALA A 1 140 ? 1.434 28.859 -1.708 1 79.44 140 ALA A C 1
ATOM 1027 O O . ALA A 1 140 ? 2.596 28.672 -2.078 1 79.44 140 ALA A O 1
ATOM 1028 N N . SER A 1 141 ? 0.454 27.953 -1.887 1 74.06 141 SER A N 1
ATOM 1029 C CA . SER A 1 141 ? 0.692 26.781 -2.709 1 74.06 141 SER A CA 1
ATOM 1030 C C . SER A 1 141 ? 1.098 27.156 -4.129 1 74.06 141 SER A C 1
ATOM 1032 O O . SER A 1 141 ? 0.47 28.031 -4.746 1 74.06 141 SER A O 1
ATOM 1034 N N . GLY A 1 142 ? 2.15 26.688 -4.633 1 76.62 142 GLY A N 1
ATOM 1035 C CA . GLY A 1 142 ? 2.629 26.969 -5.977 1 76.62 142 GLY A CA 1
ATOM 1036 C C . GLY A 1 142 ? 3.561 28.172 -6.043 1 76.62 142 GLY A C 1
ATOM 1037 O O . GLY A 1 142 ? 3.936 28.609 -7.129 1 76.62 142 GLY A O 1
ATOM 1038 N N . ALA A 1 143 ? 3.893 28.656 -4.863 1 84.56 143 ALA A N 1
ATOM 1039 C CA . ALA A 1 143 ? 4.734 29.844 -4.824 1 84.56 143 ALA A CA 1
ATOM 1040 C C . ALA A 1 143 ? 6.164 29.516 -5.25 1 84.56 143 ALA A C 1
ATOM 1042 O O . ALA A 1 143 ? 6.945 30.422 -5.551 1 84.56 143 ALA A O 1
ATOM 1043 N N . GLY A 1 144 ? 6.562 28.219 -5.246 1 87.56 144 GLY A N 1
ATOM 1044 C CA . GLY A 1 144 ? 7.902 27.828 -5.652 1 87.56 144 GLY A CA 1
ATOM 1045 C C . GLY A 1 144 ? 8.766 27.375 -4.492 1 87.56 144 GLY A C 1
ATOM 1046 O O . GLY A 1 144 ? 9.984 27.25 -4.625 1 87.56 144 GLY A O 1
ATOM 1047 N N . LYS A 1 145 ? 8.211 27.125 -3.346 1 89.44 145 LYS A N 1
ATOM 1048 C CA . LYS A 1 145 ? 8.945 26.75 -2.139 1 89.44 145 LYS A CA 1
ATOM 1049 C C . LYS A 1 145 ? 9.75 25.469 -2.35 1 89.44 145 LYS A C 1
ATOM 1051 O O . LYS A 1 145 ? 10.945 25.438 -2.072 1 89.44 145 LYS A O 1
ATOM 1056 N N . SER A 1 146 ? 9.102 24.438 -2.85 1 84.44 146 SER A N 1
ATOM 1057 C CA . SER A 1 146 ? 9.742 23.141 -3.059 1 84.44 146 SER A CA 1
ATOM 1058 C C . SER A 1 146 ? 10.789 23.219 -4.168 1 84.44 146 SER A C 1
ATOM 1060 O O . SER A 1 146 ? 11.82 22.562 -4.098 1 84.44 146 SER A O 1
ATOM 1062 N N . THR A 1 147 ? 10.492 24.016 -5.223 1 86.94 147 THR A N 1
ATOM 1063 C CA . THR A 1 147 ? 11.461 24.203 -6.301 1 86.94 147 THR A CA 1
ATOM 1064 C C . THR A 1 147 ? 12.734 24.859 -5.777 1 86.94 147 THR A C 1
ATOM 1066 O O . THR A 1 147 ? 13.836 24.469 -6.148 1 86.94 147 THR A O 1
ATOM 1069 N N . LEU A 1 148 ? 12.492 25.828 -4.969 1 92 148 LEU A N 1
ATOM 1070 C CA . LEU A 1 148 ? 13.648 26.5 -4.379 1 92 148 LEU A CA 1
ATOM 1071 C C . LEU A 1 148 ? 14.461 25.531 -3.529 1 92 148 LEU A C 1
ATOM 1073 O O . LEU A 1 148 ? 15.695 25.5 -3.617 1 92 148 LEU A O 1
ATOM 1077 N N . MET A 1 149 ? 13.773 24.75 -2.713 1 89.31 149 MET A N 1
ATOM 1078 C CA . MET A 1 149 ? 14.445 23.781 -1.861 1 89.31 149 MET A CA 1
ATOM 1079 C C . MET A 1 149 ? 15.227 22.766 -2.701 1 89.31 149 MET A C 1
ATOM 1081 O O . MET A 1 149 ? 16.359 22.406 -2.348 1 89.31 149 MET A O 1
ATOM 1085 N N . ASN A 1 150 ? 14.664 22.375 -3.793 1 85.62 150 ASN A N 1
ATOM 1086 C CA . ASN A 1 150 ? 15.336 21.422 -4.68 1 85.62 150 ASN A CA 1
ATOM 1087 C C . ASN A 1 150 ? 16.594 22.031 -5.293 1 85.62 150 ASN A C 1
ATOM 1089 O O . ASN A 1 150 ? 17.609 21.344 -5.445 1 85.62 150 ASN A O 1
ATOM 1093 N N . VAL A 1 151 ? 16.5 23.266 -5.613 1 88.69 151 VAL A N 1
ATOM 1094 C CA . VAL A 1 151 ? 17.641 23.953 -6.211 1 88.69 151 VAL A CA 1
ATOM 1095 C C . VAL A 1 151 ? 18.734 24.141 -5.172 1 88.69 151 VAL A C 1
ATOM 1097 O O . VAL A 1 151 ? 19.922 23.922 -5.465 1 88.69 151 VAL A O 1
ATOM 1100 N N . LEU A 1 152 ? 18.344 24.469 -4.012 1 90.38 152 LEU A N 1
ATOM 1101 C CA . LEU A 1 152 ? 19.312 24.719 -2.955 1 90.38 152 LEU A CA 1
ATOM 1102 C C . LEU A 1 152 ? 20 23.422 -2.529 1 90.38 152 LEU A C 1
ATOM 1104 O O . LEU A 1 152 ? 21.172 23.438 -2.145 1 90.38 152 LEU A O 1
ATOM 1108 N N . THR A 1 153 ? 19.281 22.328 -2.523 1 85.06 153 THR A N 1
ATOM 1109 C CA . THR A 1 153 ? 19.828 21.062 -2.088 1 85.06 153 THR A CA 1
ATOM 1110 C C . THR A 1 153 ? 20.438 20.297 -3.266 1 85.06 153 THR A C 1
ATOM 1112 O O . THR A 1 153 ? 21.156 19.312 -3.074 1 85.06 153 THR A O 1
ATOM 1115 N N . ASN A 1 154 ? 20.219 20.828 -4.426 1 79.19 154 ASN A N 1
ATOM 1116 C CA . ASN A 1 154 ? 20.641 20.156 -5.645 1 79.19 154 ASN A CA 1
ATOM 1117 C C . ASN A 1 154 ? 20.109 18.719 -5.707 1 79.19 154 ASN A C 1
ATOM 1119 O O . ASN A 1 154 ? 20.859 17.797 -6.016 1 79.19 154 ASN A O 1
ATOM 1123 N N . ARG A 1 155 ? 18.891 18.578 -5.199 1 72.5 155 ARG A N 1
ATOM 1124 C CA . ARG A 1 155 ? 18.266 17.266 -5.211 1 72.5 155 ARG A CA 1
ATOM 1125 C C . ARG A 1 155 ? 16.984 17.281 -6.059 1 72.5 155 ARG A C 1
ATOM 1127 O O . ARG A 1 155 ? 16.312 18.312 -6.16 1 72.5 155 ARG A O 1
ATOM 1134 N N . ASN A 1 156 ? 16.547 16.141 -6.715 1 62.97 156 ASN A N 1
ATOM 1135 C CA . ASN A 1 156 ? 15.312 15.938 -7.449 1 62.97 156 ASN A CA 1
ATOM 1136 C C . ASN A 1 156 ? 15.195 16.906 -8.633 1 62.97 156 ASN A C 1
ATOM 1138 O O . ASN A 1 156 ? 14.125 17.469 -8.875 1 62.97 156 ASN A O 1
ATOM 1142 N N . LEU A 1 157 ? 16.344 17.266 -9.148 1 68.88 157 LEU A N 1
ATOM 1143 C CA . LEU A 1 157 ? 16.328 18.156 -10.297 1 68.88 157 LEU A CA 1
ATOM 1144 C C . LEU A 1 157 ? 16.125 17.391 -11.594 1 68.88 157 LEU A C 1
ATOM 1146 O O . LEU A 1 157 ? 16.922 16.516 -11.93 1 68.88 157 LEU A O 1
ATOM 1150 N N . SER A 1 158 ? 14.805 17.359 -11.969 1 65 158 SER A N 1
ATOM 1151 C CA . SER A 1 158 ? 14.469 16.656 -13.203 1 65 158 SER A CA 1
ATOM 1152 C C . SER A 1 158 ? 15.188 17.266 -14.398 1 65 158 SER A C 1
ATOM 1154 O O . SER A 1 158 ? 15.586 18.422 -14.367 1 65 158 SER A O 1
ATOM 1156 N N . ASP A 1 159 ? 15.383 16.531 -15.414 1 65.69 159 ASP A N 1
ATOM 1157 C CA . ASP A 1 159 ? 16.062 16.938 -16.641 1 65.69 159 ASP A CA 1
ATOM 1158 C C . ASP A 1 159 ? 15.25 18 -17.391 1 65.69 159 ASP A C 1
ATOM 1160 O O . ASP A 1 159 ? 15.789 18.719 -18.234 1 65.69 159 ASP A O 1
ATOM 1164 N N . ASN A 1 160 ? 14.086 18.203 -16.953 1 73.12 160 ASN A N 1
ATOM 1165 C CA . ASN A 1 160 ? 13.227 19.125 -17.672 1 73.12 160 ASN A CA 1
ATOM 1166 C C . ASN A 1 160 ? 13.258 20.516 -17.047 1 73.12 160 ASN A C 1
ATOM 1168 O O . ASN A 1 160 ? 12.461 21.391 -17.406 1 73.12 160 ASN A O 1
ATOM 1172 N N . LEU A 1 161 ? 14.234 20.734 -16.188 1 80.31 161 LEU A N 1
ATOM 1173 C CA . LEU A 1 161 ? 14.297 22.047 -15.531 1 80.31 161 LEU A CA 1
ATOM 1174 C C . LEU A 1 161 ? 15.547 22.797 -15.953 1 80.31 161 LEU A C 1
ATOM 1176 O O . LEU A 1 161 ? 16.625 22.219 -16.062 1 80.31 161 LEU A O 1
ATOM 1180 N N . MET A 1 162 ? 15.367 24.078 -16.469 1 83.06 162 MET A N 1
ATOM 1181 C CA . MET A 1 162 ? 16.484 25 -16.703 1 83.06 162 MET A CA 1
ATOM 1182 C C . MET A 1 162 ? 16.719 25.859 -15.461 1 83.06 162 MET A C 1
ATOM 1184 O O . MET A 1 162 ? 15.852 26.625 -15.062 1 83.06 162 MET A O 1
ATOM 1188 N N . ILE A 1 163 ? 17.812 25.562 -14.859 1 88.06 163 ILE A N 1
ATOM 1189 C CA . ILE A 1 163 ? 18.125 26.266 -13.617 1 88.06 163 ILE A CA 1
ATOM 1190 C C . ILE A 1 163 ? 19.219 27.297 -13.867 1 88.06 163 ILE A C 1
ATOM 1192 O O . ILE A 1 163 ? 20.25 26.984 -14.469 1 88.06 163 ILE A O 1
ATOM 1196 N N . ASP A 1 164 ? 18.906 28.531 -13.594 1 88.62 164 ASP A N 1
ATOM 1197 C CA . ASP A 1 164 ? 19.891 29.609 -13.633 1 88.62 164 ASP A CA 1
ATOM 1198 C C . ASP A 1 164 ? 20.094 30.203 -12.242 1 88.62 164 ASP A C 1
ATOM 1200 O O . ASP A 1 164 ? 19.203 30.125 -11.391 1 88.62 164 ASP A O 1
ATOM 1204 N N . GLY A 1 165 ? 21.25 30.625 -11.961 1 89.25 165 GLY A N 1
ATOM 1205 C CA . GLY A 1 165 ? 21.562 31.234 -10.672 1 89.25 165 GLY A CA 1
ATOM 1206 C C . GLY A 1 165 ? 22.734 30.578 -9.977 1 89.25 165 GLY A C 1
ATOM 1207 O O . GLY A 1 165 ? 23.344 29.641 -10.516 1 89.25 165 GLY A O 1
ATOM 1208 N N . ILE A 1 166 ? 23.094 31.219 -8.875 1 88.19 166 ILE A N 1
ATOM 1209 C CA . ILE A 1 166 ? 24.281 30.734 -8.172 1 88.19 166 ILE A CA 1
ATOM 1210 C C . ILE A 1 166 ? 23.953 30.5 -6.703 1 88.19 166 ILE A C 1
ATOM 1212 O O . ILE A 1 166 ? 23.328 31.328 -6.059 1 88.19 166 ILE A O 1
ATOM 1216 N N . VAL A 1 167 ? 24.297 29.359 -6.285 1 90.38 167 VAL A N 1
ATOM 1217 C CA . VAL A 1 167 ? 24.188 29.016 -4.871 1 90.38 167 VAL A CA 1
ATOM 1218 C C . VAL A 1 167 ? 25.578 28.875 -4.27 1 90.38 167 VAL A C 1
ATOM 1220 O O . VAL A 1 167 ? 26.406 28.125 -4.773 1 90.38 167 VAL A O 1
ATOM 1223 N N . LYS A 1 168 ? 25.828 29.656 -3.287 1 88.75 168 LYS A N 1
ATOM 1224 C CA . LYS A 1 168 ? 27.141 29.656 -2.672 1 88.75 168 LYS A CA 1
ATOM 1225 C C . LYS A 1 168 ? 27.062 29.312 -1.19 1 88.75 168 LYS A C 1
ATOM 1227 O O . LYS A 1 168 ? 26.109 29.672 -0.511 1 88.75 168 LYS A O 1
ATOM 1232 N N . VAL A 1 169 ? 28.031 28.531 -0.776 1 88.12 169 VAL A N 1
ATOM 1233 C CA . VAL A 1 169 ? 28.234 28.25 0.639 1 88.12 169 VAL A CA 1
ATOM 1234 C C . VAL A 1 169 ? 29.531 28.875 1.117 1 88.12 169 VAL A C 1
ATOM 1236 O O . VAL A 1 169 ? 30.609 28.547 0.608 1 88.12 169 VAL A O 1
ATOM 1239 N N . ASN A 1 170 ? 29.422 29.672 2.037 1 83.81 170 ASN A N 1
ATOM 1240 C CA . ASN A 1 170 ? 30.594 30.438 2.486 1 83.81 170 ASN A CA 1
ATOM 1241 C C . ASN A 1 170 ? 31.312 31.094 1.318 1 83.81 170 ASN A C 1
ATOM 1243 O O . ASN A 1 170 ? 32.531 30.984 1.211 1 83.81 170 ASN A O 1
ATOM 1247 N N . GLY A 1 171 ? 30.531 31.516 0.33 1 80.88 171 GLY A N 1
ATOM 1248 C CA . GLY A 1 171 ? 31.078 32.281 -0.782 1 80.88 171 GLY A CA 1
ATOM 1249 C C . GLY A 1 171 ? 31.547 31.406 -1.931 1 80.88 171 GLY A C 1
ATOM 1250 O O . GLY A 1 171 ? 31.969 31.906 -2.973 1 80.88 171 GLY A O 1
ATOM 1251 N N . THR A 1 172 ? 31.469 30.094 -1.761 1 82.38 172 THR A N 1
ATOM 1252 C CA . THR A 1 172 ? 31.938 29.172 -2.797 1 82.38 172 THR A CA 1
ATOM 1253 C C . THR A 1 172 ? 30.781 28.375 -3.383 1 82.38 172 THR A C 1
ATOM 1255 O O . THR A 1 172 ? 29.875 27.969 -2.654 1 82.38 172 THR A O 1
ATOM 1258 N N . GLU A 1 173 ? 30.891 28.172 -4.652 1 83.88 173 GLU A N 1
ATOM 1259 C CA . GLU A 1 173 ? 29.891 27.359 -5.328 1 83.88 173 GLU A CA 1
ATOM 1260 C C . GLU A 1 173 ? 30.203 25.875 -5.191 1 83.88 173 GLU A C 1
ATOM 1262 O O . GLU A 1 173 ? 31.25 25.422 -5.629 1 83.88 173 GLU A O 1
ATOM 1267 N N . LEU A 1 174 ? 29.453 25.172 -4.527 1 75.56 174 LEU A N 1
ATOM 1268 C CA . LEU A 1 174 ? 29.703 23.75 -4.285 1 75.56 174 LEU A CA 1
ATOM 1269 C C . LEU A 1 174 ? 28.938 22.891 -5.281 1 75.56 174 LEU A C 1
ATOM 1271 O O . LEU A 1 174 ? 29.312 21.734 -5.508 1 75.56 174 LEU A O 1
ATOM 1275 N N . GLY A 1 175 ? 27.984 23.438 -5.902 1 74.31 175 GLY A N 1
ATOM 1276 C CA . GLY A 1 175 ? 27.188 22.609 -6.805 1 74.31 175 GLY A CA 1
ATOM 1277 C C . GLY A 1 175 ? 26.547 21.422 -6.117 1 74.31 175 GLY A C 1
ATOM 1278 O O . GLY A 1 175 ? 25.891 21.562 -5.086 1 74.31 175 GLY A O 1
ATOM 1279 N N . SER A 1 176 ? 26.844 20.188 -6.57 1 73.31 176 SER A N 1
ATOM 1280 C CA . SER A 1 176 ? 26.266 18.969 -6.039 1 73.31 176 SER A CA 1
ATOM 1281 C C . SER A 1 176 ? 26.906 18.578 -4.707 1 73.31 176 SER A C 1
ATOM 1283 O O . SER A 1 176 ? 26.328 17.812 -3.932 1 73.31 176 SER A O 1
ATOM 1285 N N . ALA A 1 177 ? 28 19.172 -4.395 1 74.38 177 ALA A N 1
ATOM 1286 C CA . ALA A 1 177 ? 28.719 18.859 -3.164 1 74.38 177 ALA A CA 1
ATOM 1287 C C . ALA A 1 177 ? 27.969 19.375 -1.941 1 74.38 177 ALA A C 1
ATOM 1289 O O . ALA A 1 177 ? 28.281 19 -0.809 1 74.38 177 ALA A O 1
ATOM 1290 N N . ILE A 1 178 ? 26.984 20.203 -2.191 1 80.94 178 ILE A N 1
ATOM 1291 C CA . ILE A 1 178 ? 26.219 20.75 -1.079 1 80.94 178 ILE A CA 1
ATOM 1292 C C . ILE A 1 178 ? 25.5 19.625 -0.339 1 80.94 178 ILE A C 1
ATOM 1294 O O . ILE A 1 178 ? 25.25 19.719 0.865 1 80.94 178 ILE A O 1
ATOM 1298 N N . SER A 1 179 ? 25.219 18.609 -1.031 1 76.12 179 SER A N 1
ATOM 1299 C CA . SER A 1 179 ? 24.516 17.484 -0.436 1 76.12 179 SER A CA 1
ATOM 1300 C C . SER A 1 179 ? 25.375 16.797 0.624 1 76.12 179 SER A C 1
ATOM 1302 O O . SER A 1 179 ? 24.844 16.156 1.537 1 76.12 179 SER A O 1
ATOM 1304 N N . LYS A 1 180 ? 26.688 17.031 0.549 1 73.31 180 LYS A N 1
ATOM 1305 C CA . LYS A 1 180 ? 27.594 16.391 1.482 1 73.31 180 LYS A CA 1
ATOM 1306 C C . LYS A 1 180 ? 27.625 17.109 2.824 1 73.31 180 LYS A C 1
ATOM 1308 O O . LYS A 1 180 ? 27.922 16.516 3.855 1 73.31 180 LYS A O 1
ATOM 1313 N N . ILE A 1 181 ? 27.328 18.297 2.713 1 79.94 181 ILE A N 1
ATOM 1314 C CA . ILE A 1 181 ? 27.453 19.078 3.941 1 79.94 181 ILE A CA 1
ATOM 1315 C C . ILE A 1 181 ? 26.062 19.422 4.48 1 79.94 181 ILE A C 1
ATOM 1317 O O . ILE A 1 181 ? 25.953 20.188 5.445 1 79.94 181 ILE A O 1
ATOM 1321 N N . SER A 1 182 ? 25.125 18.906 3.76 1 86.56 182 SER A N 1
ATOM 1322 C CA . SER A 1 182 ? 23.766 19.281 4.16 1 86.56 182 SER A CA 1
ATOM 1323 C C . SER A 1 182 ? 22.922 18.047 4.48 1 86.56 182 SER A C 1
ATOM 1325 O O . SER A 1 182 ? 23.234 16.953 4.031 1 86.56 182 SER A O 1
ATOM 1327 N N . GLY A 1 183 ? 22.016 18.25 5.434 1 85.75 183 GLY A N 1
ATOM 1328 C CA . GLY A 1 183 ? 20.953 17.297 5.699 1 85.75 183 GLY A CA 1
ATOM 1329 C C . GLY A 1 183 ? 19.609 17.734 5.145 1 85.75 183 GLY A C 1
ATOM 1330 O O . GLY A 1 183 ? 19.312 18.938 5.117 1 85.75 183 GLY A O 1
ATOM 1331 N N . TYR A 1 184 ? 18.938 16.766 4.566 1 86.69 184 TYR A N 1
ATOM 1332 C CA . TYR A 1 184 ? 17.625 17.094 3.984 1 86.69 184 TYR A CA 1
ATOM 1333 C C . TYR A 1 184 ? 16.531 16.219 4.582 1 86.69 184 TYR A C 1
ATOM 1335 O O . TYR A 1 184 ? 16.5 15.008 4.359 1 86.69 184 TYR A O 1
ATOM 1343 N N . VAL A 1 185 ? 15.727 16.875 5.363 1 87.25 185 VAL A N 1
ATOM 1344 C CA . VAL A 1 185 ? 14.539 16.203 5.898 1 87.25 185 VAL A CA 1
ATOM 1345 C C . VAL A 1 185 ? 13.352 16.422 4.965 1 87.25 185 VAL A C 1
ATOM 1347 O O . VAL A 1 185 ? 12.836 17.547 4.863 1 87.25 185 VAL A O 1
ATOM 1350 N N . GLN A 1 186 ? 12.906 15.398 4.355 1 80.12 186 GLN A N 1
ATOM 1351 C CA . GLN A 1 186 ? 11.836 15.508 3.367 1 80.12 186 GLN A CA 1
ATOM 1352 C C . GLN A 1 186 ? 10.469 15.43 4.031 1 80.12 186 GLN A C 1
ATOM 1354 O O . GLN A 1 186 ? 10.367 15.148 5.23 1 80.12 186 GLN A O 1
ATOM 1359 N N . GLN A 1 187 ? 9.5 15.68 3.236 1 72.56 187 GLN A N 1
ATOM 1360 C CA . GLN A 1 187 ? 8.125 15.742 3.73 1 72.56 187 GLN A CA 1
ATOM 1361 C C . GLN A 1 187 ? 7.633 14.359 4.152 1 72.56 187 GLN A C 1
ATOM 1363 O O . GLN A 1 187 ? 7.055 14.203 5.227 1 72.56 187 GLN A O 1
ATOM 1368 N N . ASP A 1 188 ? 7.816 13.383 3.266 1 73.19 188 ASP A N 1
ATOM 1369 C CA . ASP A 1 188 ? 7.379 12.023 3.588 1 73.19 188 ASP A CA 1
ATOM 1370 C C . ASP A 1 188 ? 8.516 11.219 4.219 1 73.19 188 ASP A C 1
ATOM 1372 O O . ASP A 1 188 ? 9.633 11.203 3.699 1 73.19 188 ASP A O 1
ATOM 1376 N N . ASP A 1 189 ? 8.133 10.742 5.383 1 74.75 189 ASP A N 1
ATOM 1377 C CA . ASP A 1 189 ? 9.125 9.914 6.062 1 74.75 189 ASP A CA 1
ATOM 1378 C C . ASP A 1 189 ? 9.055 8.461 5.578 1 74.75 189 ASP A C 1
ATOM 1380 O O . ASP A 1 189 ? 7.965 7.898 5.453 1 74.75 189 ASP A O 1
ATOM 1384 N N . VAL A 1 190 ? 10.164 8.023 5.117 1 78.12 190 VAL A N 1
ATOM 1385 C CA . VAL A 1 190 ? 10.227 6.641 4.664 1 78.12 190 VAL A CA 1
ATOM 1386 C C . VAL A 1 190 ? 11.266 5.875 5.48 1 78.12 190 VAL A C 1
ATOM 1388 O O . VAL A 1 190 ? 12.445 6.23 5.488 1 78.12 190 VAL A O 1
ATOM 1391 N N . PHE A 1 191 ? 10.82 4.953 6.316 1 86.81 191 PHE A N 1
ATOM 1392 C CA . PHE A 1 191 ? 11.703 4.125 7.137 1 86.81 191 PHE A CA 1
ATOM 1393 C C . PHE A 1 191 ? 11.461 2.646 6.863 1 86.81 191 PHE A C 1
ATOM 1395 O O . PHE A 1 191 ? 10.453 2.281 6.242 1 86.81 191 PHE A O 1
ATOM 1402 N N . PHE A 1 192 ? 12.445 1.94 7.203 1 85.56 192 PHE A N 1
ATOM 1403 C CA . PHE A 1 192 ? 12.234 0.499 7.23 1 85.56 192 PHE A CA 1
ATOM 1404 C C . PHE A 1 192 ? 11.359 0.102 8.414 1 85.56 192 PHE A C 1
ATOM 1406 O O . PHE A 1 192 ? 11.789 0.194 9.57 1 85.56 192 PHE A O 1
ATOM 1413 N N . PRO A 1 193 ? 10.172 -0.393 8.227 1 84 193 PRO A N 1
ATOM 1414 C CA . PRO A 1 193 ? 9.18 -0.567 9.297 1 84 193 PRO A CA 1
ATOM 1415 C C . PRO A 1 193 ? 9.594 -1.634 10.312 1 84 193 PRO A C 1
ATOM 1417 O O . PRO A 1 193 ? 9.164 -1.587 11.469 1 84 193 PRO A O 1
ATOM 1420 N N . THR A 1 194 ? 10.445 -2.512 10.023 1 86.06 194 THR A N 1
ATOM 1421 C CA . THR A 1 194 ? 10.742 -3.641 10.906 1 86.06 194 THR A CA 1
ATOM 1422 C C . THR A 1 194 ? 11.875 -3.299 11.867 1 86.06 194 THR A C 1
ATOM 1424 O O . THR A 1 194 ? 12.094 -4.008 12.852 1 86.06 194 THR A O 1
ATOM 1427 N N . LEU A 1 195 ? 12.562 -2.232 11.602 1 91.25 195 LEU A N 1
ATOM 1428 C CA . LEU A 1 195 ? 13.664 -1.832 12.477 1 91.25 195 LEU A CA 1
ATOM 1429 C C . LEU A 1 195 ? 13.148 -1.033 13.664 1 91.25 195 LEU A C 1
ATOM 1431 O O . LEU A 1 195 ? 12.117 -0.363 13.57 1 91.25 195 LEU A O 1
ATOM 1435 N N . SER A 1 196 ? 13.875 -1.205 14.734 1 93.81 196 SER A N 1
ATOM 1436 C CA . SER A 1 196 ? 13.633 -0.314 15.859 1 93.81 196 SER A CA 1
ATOM 1437 C C . SER A 1 196 ? 14.289 1.045 15.648 1 93.81 196 SER A C 1
ATOM 1439 O O . SER A 1 196 ? 15.133 1.2 14.758 1 93.81 196 SER A O 1
ATOM 1441 N N . VAL A 1 197 ? 13.859 1.968 16.422 1 94.81 197 VAL A N 1
ATOM 1442 C CA . VAL A 1 197 ? 14.398 3.32 16.344 1 94.81 197 VAL A CA 1
ATOM 1443 C C . VAL A 1 197 ? 15.914 3.279 16.5 1 94.81 197 VAL A C 1
ATOM 1445 O O . VAL A 1 197 ? 16.656 3.85 15.695 1 94.81 197 VAL A O 1
ATOM 1448 N N . ARG A 1 198 ? 16.391 2.549 17.438 1 95.44 198 ARG A N 1
ATOM 1449 C CA . ARG A 1 198 ? 17.828 2.467 17.719 1 95.44 198 ARG A CA 1
ATOM 1450 C C . ARG A 1 198 ? 18.562 1.743 16.594 1 95.44 198 ARG A C 1
ATOM 1452 O O . ARG A 1 198 ? 19.656 2.162 16.188 1 95.44 198 ARG A O 1
ATOM 1459 N N . GLU A 1 199 ? 18.016 0.663 16.156 1 94.69 199 GLU A N 1
ATOM 1460 C CA . GLU A 1 199 ? 18.641 -0.099 15.07 1 94.69 199 GLU A CA 1
ATOM 1461 C C . GLU A 1 199 ? 18.766 0.748 13.805 1 94.69 199 GLU A C 1
ATOM 1463 O O . GLU A 1 199 ? 19.781 0.663 13.102 1 94.69 199 GLU A O 1
ATOM 1468 N N . HIS A 1 200 ? 17.703 1.469 13.547 1 94.62 200 HIS A N 1
ATOM 1469 C CA . HIS A 1 200 ? 17.766 2.367 12.406 1 94.62 200 HIS A CA 1
ATOM 1470 C C . HIS A 1 200 ? 18.906 3.365 12.531 1 94.62 200 HIS A C 1
ATOM 1472 O O . HIS A 1 200 ? 19.656 3.584 11.578 1 94.62 200 HIS A O 1
ATOM 1478 N N . MET A 1 201 ? 19.078 3.896 13.711 1 94.88 201 MET A N 1
ATOM 1479 C CA . MET A 1 201 ? 20.125 4.883 13.945 1 94.88 201 MET A CA 1
ATOM 1480 C C . MET A 1 201 ? 21.516 4.238 13.859 1 94.88 201 MET A C 1
ATOM 1482 O O . MET A 1 201 ? 22.453 4.848 13.352 1 94.88 201 MET A O 1
ATOM 1486 N N . GLU A 1 202 ? 21.641 3.082 14.32 1 93.62 202 GLU A N 1
ATOM 1487 C CA . GLU A 1 202 ? 22.906 2.367 14.25 1 93.62 202 GLU A CA 1
ATOM 1488 C C . GLU A 1 202 ? 23.297 2.074 12.805 1 93.62 202 GLU A C 1
ATOM 1490 O O . GLU A 1 202 ? 24.469 2.211 12.43 1 93.62 202 GLU A O 1
ATOM 1495 N N . PHE A 1 203 ? 22.328 1.681 12.055 1 93.38 203 PHE A N 1
ATOM 1496 C CA . PHE A 1 203 ? 22.562 1.406 10.641 1 93.38 203 PHE A CA 1
ATOM 1497 C C . PHE A 1 203 ? 23.016 2.666 9.914 1 93.38 203 PHE A C 1
ATOM 1499 O O . PHE A 1 203 ? 24 2.639 9.172 1 93.38 203 PHE A O 1
ATOM 1506 N N . GLN A 1 204 ? 22.266 3.705 10.18 1 91.69 204 GLN A N 1
ATOM 1507 C CA . GLN A 1 204 ? 22.594 4.973 9.539 1 91.69 204 GLN A CA 1
ATOM 1508 C C . GLN A 1 204 ? 23.969 5.477 9.977 1 91.69 204 GLN A C 1
ATOM 1510 O O . GLN A 1 204 ? 24.766 5.934 9.156 1 91.69 204 GLN A O 1
ATOM 1515 N N . ALA A 1 205 ? 24.266 5.375 11.242 1 90.75 205 ALA A N 1
ATOM 1516 C CA . ALA A 1 205 ? 25.547 5.832 11.781 1 90.75 205 ALA A CA 1
ATOM 1517 C C . ALA A 1 205 ? 26.703 5.016 11.203 1 90.75 205 ALA A C 1
ATOM 1519 O O . ALA A 1 205 ? 27.766 5.562 10.906 1 90.75 205 ALA A O 1
ATOM 1520 N N . ALA A 1 206 ? 26.5 3.768 11.047 1 90.12 206 ALA A N 1
ATOM 1521 C CA . ALA A 1 206 ? 27.547 2.877 10.57 1 90.12 206 ALA A CA 1
ATOM 1522 C C . ALA A 1 206 ? 27.906 3.189 9.117 1 90.12 206 ALA A C 1
ATOM 1524 O O . ALA A 1 206 ? 29.078 3.072 8.727 1 90.12 206 ALA A O 1
ATOM 1525 N N . LEU A 1 207 ? 26.969 3.662 8.375 1 89.62 207 LEU A N 1
ATOM 1526 C CA . LEU A 1 207 ? 27.203 3.836 6.945 1 89.62 207 LEU A CA 1
ATOM 1527 C C . LEU A 1 207 ? 27.516 5.297 6.617 1 89.62 207 LEU A C 1
ATOM 1529 O O . LEU A 1 207 ? 28.219 5.586 5.652 1 89.62 207 LEU A O 1
ATOM 1533 N N . ARG A 1 208 ? 27 6.188 7.398 1 85.44 208 ARG A N 1
ATOM 1534 C CA . ARG A 1 208 ? 27.125 7.59 7.023 1 85.44 208 ARG A CA 1
ATOM 1535 C C . ARG A 1 208 ? 28.297 8.25 7.723 1 85.44 208 ARG A C 1
ATOM 1537 O O . ARG A 1 208 ? 28.859 9.234 7.227 1 85.44 208 ARG A O 1
ATOM 1544 N N . ILE A 1 209 ? 28.609 7.902 8.945 1 79.94 209 ILE A N 1
ATOM 1545 C CA . ILE A 1 209 ? 29.703 8.516 9.68 1 79.94 209 ILE A CA 1
ATOM 1546 C C . ILE A 1 209 ? 31.031 7.867 9.258 1 79.94 209 ILE A C 1
ATOM 1548 O O . ILE A 1 209 ? 32.031 8.555 9.109 1 79.94 209 ILE A O 1
ATOM 1552 N N . GLY A 1 210 ? 30.938 6.68 8.789 1 65.62 210 GLY A N 1
ATOM 1553 C CA . GLY A 1 210 ? 32.125 5.984 8.297 1 65.62 210 GLY A CA 1
ATOM 1554 C C . GLY A 1 210 ? 33.094 5.648 9.391 1 65.62 210 GLY A C 1
ATOM 1555 O O . GLY A 1 210 ? 32.719 5.273 10.5 1 65.62 210 GLY A O 1
ATOM 1556 N N . ARG A 1 211 ? 34.406 5.809 9.062 1 64.94 211 ARG A N 1
ATOM 1557 C CA . ARG A 1 211 ? 35.5 5.371 9.922 1 64.94 211 ARG A CA 1
ATOM 1558 C C . ARG A 1 211 ? 36.031 6.523 10.773 1 64.94 211 ARG A C 1
ATOM 1560 O O . ARG A 1 211 ? 37.031 6.387 11.469 1 64.94 211 ARG A O 1
ATOM 1567 N N . LEU A 1 212 ? 35.219 7.57 10.758 1 66.38 212 LEU A N 1
ATOM 1568 C CA . LEU A 1 212 ? 35.688 8.75 11.469 1 66.38 212 LEU A CA 1
ATOM 1569 C C . LEU A 1 212 ? 35.531 8.57 12.977 1 66.38 212 LEU A C 1
ATOM 1571 O O . LEU A 1 212 ? 36.344 9.086 13.75 1 66.38 212 LEU A O 1
ATOM 1575 N N . LEU A 1 213 ? 34.531 7.773 13.305 1 76.69 213 LEU A N 1
ATOM 1576 C CA . LEU A 1 213 ? 34.25 7.602 14.727 1 76.69 213 LEU A CA 1
ATOM 1577 C C . LEU A 1 213 ? 34.406 6.137 15.133 1 76.69 213 LEU A C 1
ATOM 1579 O O . LEU A 1 213 ? 34.219 5.238 14.312 1 76.69 213 LEU A O 1
ATOM 1583 N N . THR A 1 214 ? 34.938 6.012 16.312 1 82.5 214 THR A N 1
ATOM 1584 C CA . THR A 1 214 ? 34.969 4.672 16.891 1 82.5 214 THR A CA 1
ATOM 1585 C C . THR A 1 214 ? 33.562 4.164 17.188 1 82.5 214 THR A C 1
ATOM 1587 O O . THR A 1 214 ? 32.625 4.934 17.172 1 82.5 214 THR A O 1
ATOM 1590 N N . LYS A 1 215 ? 33.5 2.934 17.375 1 85.5 215 LYS A N 1
ATOM 1591 C CA . LYS A 1 215 ? 32.219 2.309 17.672 1 85.5 215 LYS A CA 1
ATOM 1592 C C . LYS A 1 215 ? 31.578 2.932 18.906 1 85.5 215 LYS A C 1
ATOM 1594 O O . LYS A 1 215 ? 30.375 3.209 18.922 1 85.5 215 LYS A O 1
ATOM 1599 N N . GLN A 1 216 ? 32.406 3.174 19.875 1 88.62 216 GLN A N 1
ATOM 1600 C CA . GLN A 1 216 ? 31.875 3.732 21.125 1 88.62 216 GLN A CA 1
ATOM 1601 C C . GLN A 1 216 ? 31.406 5.172 20.922 1 88.62 216 GLN A C 1
ATOM 1603 O O . GLN A 1 216 ? 30.391 5.574 21.484 1 88.62 216 GLN A O 1
ATOM 1608 N N . GLU A 1 217 ? 32.156 5.84 20.125 1 87.88 217 GLU A N 1
ATOM 1609 C CA . GLU A 1 217 ? 31.766 7.223 19.844 1 87.88 217 GLU A CA 1
ATOM 1610 C C . GLU A 1 217 ? 30.469 7.285 19.047 1 87.88 217 GLU A C 1
ATOM 1612 O O . GLU A 1 217 ? 29.656 8.188 19.25 1 87.88 217 GLU A O 1
ATOM 1617 N N . ARG A 1 218 ? 30.375 6.344 18.219 1 88 218 ARG A N 1
ATOM 1618 C CA . ARG A 1 218 ? 29.156 6.277 17.422 1 88 218 ARG A CA 1
ATOM 1619 C C . ARG A 1 218 ? 27.938 6.035 18.297 1 88 218 ARG A C 1
ATOM 1621 O O . ARG A 1 218 ? 26.906 6.672 18.125 1 88 218 ARG A O 1
ATOM 1628 N N . TYR A 1 219 ? 28.094 5.203 19.266 1 91.19 219 TYR A N 1
ATOM 1629 C CA . TYR A 1 219 ? 27 4.879 20.156 1 91.19 219 TYR A CA 1
ATOM 1630 C C . TYR A 1 219 ? 26.656 6.059 21.062 1 91.19 219 TYR A C 1
ATOM 1632 O O . TYR A 1 219 ? 25.484 6.312 21.359 1 91.19 219 TYR A O 1
ATOM 1640 N N . GLN A 1 220 ? 27.656 6.695 21.406 1 91 220 GLN A N 1
ATOM 1641 C CA . GLN A 1 220 ? 27.438 7.879 22.219 1 91 220 GLN A CA 1
ATOM 1642 C C . GLN A 1 220 ? 26.688 8.961 21.438 1 91 220 GLN A C 1
ATOM 1644 O O . GLN A 1 220 ? 25.812 9.633 21.984 1 91 220 GLN A O 1
ATOM 1649 N N . ARG A 1 221 ? 27.062 9.062 20.266 1 88.31 221 ARG A N 1
ATOM 1650 C CA . ARG A 1 221 ? 26.391 10.039 19.422 1 88.31 221 ARG A CA 1
ATOM 1651 C C . ARG A 1 221 ? 24.922 9.688 19.219 1 88.31 221 ARG A C 1
ATOM 1653 O O . ARG A 1 221 ? 24.062 10.562 19.25 1 88.31 221 ARG A O 1
ATOM 1660 N N . ILE A 1 222 ? 24.719 8.469 19.047 1 93.44 222 ILE A N 1
ATOM 1661 C CA . ILE A 1 222 ? 23.344 8 18.875 1 93.44 222 ILE A CA 1
ATOM 1662 C C . ILE A 1 222 ? 22.531 8.289 20.141 1 93.44 222 ILE A C 1
ATOM 1664 O O . ILE A 1 222 ? 21.422 8.797 20.062 1 93.44 222 ILE A O 1
ATOM 1668 N N . ASP A 1 223 ? 23.156 8.023 21.25 1 93.19 223 ASP A N 1
ATOM 1669 C CA . ASP A 1 223 ? 22.469 8.25 22.516 1 93.19 223 ASP A CA 1
ATOM 1670 C C . ASP A 1 223 ? 22.172 9.734 22.719 1 93.19 223 ASP A C 1
ATOM 1672 O O . ASP A 1 223 ? 21.109 10.094 23.203 1 93.19 223 ASP A O 1
ATOM 1676 N N . GLU A 1 224 ? 23.031 10.492 22.328 1 87.31 224 GLU A N 1
ATOM 1677 C CA . GLU A 1 224 ? 22.859 11.938 22.453 1 87.31 224 GLU A CA 1
ATOM 1678 C C . GLU A 1 224 ? 21.719 12.43 21.562 1 87.31 224 GLU A C 1
ATOM 1680 O O . GLU A 1 224 ? 20.906 13.25 21.984 1 87.31 224 GLU A O 1
ATOM 1685 N N . LEU A 1 225 ? 21.719 11.961 20.406 1 88.75 225 LEU A N 1
ATOM 1686 C CA . LEU A 1 225 ? 20.688 12.383 19.453 1 88.75 225 LEU A CA 1
ATOM 1687 C C . LEU A 1 225 ? 19.312 11.891 19.891 1 88.75 225 LEU A C 1
ATOM 1689 O O . LEU A 1 225 ? 18.328 12.609 19.734 1 88.75 225 LEU A O 1
ATOM 1693 N N . LEU A 1 226 ? 19.281 10.664 20.391 1 91.44 226 LEU A N 1
ATOM 1694 C CA . LEU A 1 226 ? 18.016 10.117 20.859 1 91.44 226 LEU A CA 1
ATOM 1695 C C . LEU A 1 226 ? 17.484 10.922 22.047 1 91.44 226 LEU A C 1
ATOM 1697 O O . LEU A 1 226 ? 16.281 11.172 22.141 1 91.44 226 LEU A O 1
ATOM 1701 N N . ASN A 1 227 ? 18.375 11.305 22.812 1 85.12 227 ASN A N 1
ATOM 1702 C CA . ASN A 1 227 ? 18 12.125 23.953 1 85.12 227 ASN A CA 1
ATOM 1703 C C . ASN A 1 227 ? 17.531 13.516 23.531 1 85.12 227 ASN A C 1
ATOM 1705 O O . ASN A 1 227 ? 16.531 14.023 24.016 1 85.12 227 ASN A O 1
ATOM 1709 N N . LEU A 1 228 ? 18.297 14.008 22.625 1 77.5 228 LEU A N 1
ATOM 1710 C CA . LEU A 1 228 ? 17.984 15.344 22.125 1 77.5 228 LEU A CA 1
ATOM 1711 C C . LEU A 1 228 ? 16.609 15.375 21.469 1 77.5 228 LEU A C 1
ATOM 1713 O O . LEU A 1 228 ? 15.867 16.359 21.625 1 77.5 228 LEU A O 1
ATOM 1717 N N . MET A 1 229 ? 16.281 14.305 20.797 1 83.5 229 MET A N 1
ATOM 1718 C CA . MET A 1 229 ? 15.023 14.266 20.047 1 83.5 229 MET A CA 1
ATOM 1719 C C . MET A 1 229 ? 13.914 13.641 20.891 1 83.5 229 MET A C 1
ATOM 1721 O O . MET A 1 229 ? 12.789 13.484 20.422 1 83.5 229 MET A O 1
ATOM 1725 N N . GLY A 1 230 ? 14.156 13.273 22.078 1 78.88 230 GLY A N 1
ATOM 1726 C CA . GLY A 1 230 ? 13.156 12.688 22.953 1 78.88 230 GLY A CA 1
ATOM 1727 C C . GLY A 1 230 ? 12.695 11.312 22.5 1 78.88 230 GLY A C 1
ATOM 1728 O O . GLY A 1 230 ? 11.508 11 22.562 1 78.88 230 GLY A O 1
ATOM 1729 N N . LEU A 1 231 ? 13.57 10.562 21.953 1 87.31 231 LEU A N 1
ATOM 1730 C CA . LEU A 1 231 ? 13.234 9.25 21.406 1 87.31 231 LEU A CA 1
ATOM 1731 C C . LEU A 1 231 ? 13.781 8.133 22.281 1 87.31 231 LEU A C 1
ATOM 1733 O O . LEU A 1 231 ? 13.703 6.957 21.922 1 87.31 231 LEU A O 1
ATOM 1737 N N . THR A 1 232 ? 14.281 8.43 23.453 1 89.19 232 THR A N 1
ATOM 1738 C CA . THR A 1 232 ? 14.922 7.457 24.312 1 89.19 232 THR A CA 1
ATOM 1739 C C . THR A 1 232 ? 13.914 6.422 24.812 1 89.19 232 THR A C 1
ATOM 1741 O O . THR A 1 232 ? 14.234 5.234 24.906 1 89.19 232 THR A O 1
ATOM 1744 N N . LYS A 1 233 ? 12.711 6.832 25.047 1 84.56 233 LYS A N 1
ATOM 1745 C CA . LYS A 1 233 ? 11.695 5.922 25.562 1 84.56 233 LYS A CA 1
ATOM 1746 C C . LYS A 1 233 ? 11.266 4.914 24.5 1 84.56 233 LYS A C 1
ATOM 1748 O O . LYS A 1 233 ? 10.93 3.773 24.828 1 84.56 233 LYS A O 1
ATOM 1753 N N . CYS A 1 234 ? 11.281 5.379 23.266 1 88.81 234 CYS A N 1
ATOM 1754 C CA . CYS A 1 234 ? 10.789 4.504 22.203 1 88.81 234 CYS A CA 1
ATOM 1755 C C . CYS A 1 234 ? 11.938 3.939 21.391 1 88.81 234 CYS A C 1
ATOM 1757 O O . CYS A 1 234 ? 11.734 3.471 20.266 1 88.81 234 CYS A O 1
ATOM 1759 N N . GLN A 1 235 ? 13.125 3.936 21.922 1 92.25 235 GLN A N 1
ATOM 1760 C CA . GLN A 1 235 ? 14.297 3.547 21.156 1 92.25 235 GLN A CA 1
ATOM 1761 C C . GLN A 1 235 ? 14.219 2.084 20.719 1 92.25 235 GLN A C 1
ATOM 1763 O O . GLN A 1 235 ? 14.758 1.705 19.688 1 92.25 235 GLN A O 1
ATOM 1768 N N . HIS A 1 236 ? 13.469 1.276 21.5 1 91.75 236 HIS A N 1
ATOM 1769 C CA . HIS A 1 236 ? 13.406 -0.145 21.172 1 91.75 236 HIS A CA 1
ATOM 1770 C C . HIS A 1 236 ? 12.07 -0.505 20.531 1 91.75 236 HIS A C 1
ATOM 1772 O O . HIS A 1 236 ? 11.797 -1.68 20.266 1 91.75 236 HIS A O 1
ATOM 1778 N N . THR A 1 237 ? 11.359 0.5 20.281 1 89.5 237 THR A N 1
ATOM 1779 C CA . THR A 1 237 ? 10.086 0.277 19.594 1 89.5 237 THR A CA 1
ATOM 1780 C C . THR A 1 237 ? 10.297 0.199 18.078 1 89.5 237 THR A C 1
ATOM 1782 O O . THR A 1 237 ? 11.109 0.936 17.531 1 89.5 237 THR A O 1
ATOM 1785 N N . ARG A 1 238 ? 9.617 -0.704 17.5 1 89.56 238 ARG A N 1
ATOM 1786 C CA . ARG A 1 238 ? 9.68 -0.818 16.047 1 89.56 238 ARG A CA 1
ATOM 1787 C C . ARG A 1 238 ? 9.016 0.375 15.375 1 89.56 238 ARG A C 1
ATOM 1789 O O . ARG A 1 238 ? 7.98 0.859 15.836 1 89.56 238 ARG A O 1
ATOM 1796 N N . ILE A 1 239 ? 9.586 0.889 14.312 1 87.88 239 ILE A N 1
ATOM 1797 C CA . ILE A 1 239 ? 9.07 2.041 13.578 1 87.88 239 ILE A CA 1
ATOM 1798 C C . ILE A 1 239 ? 7.699 1.703 12.992 1 87.88 239 ILE A C 1
ATOM 1800 O O . ILE A 1 239 ? 6.762 2.498 13.094 1 87.88 239 ILE A O 1
ATOM 1804 N N . GLY A 1 240 ? 7.531 0.446 12.453 1 76.5 240 GLY A N 1
ATOM 1805 C CA . GLY A 1 240 ? 6.238 -0.052 12 1 76.5 240 GLY A CA 1
ATOM 1806 C C . GLY A 1 240 ? 5.664 0.737 10.844 1 76.5 240 GLY A C 1
ATOM 1807 O O . GLY A 1 240 ? 6.246 1.737 10.414 1 76.5 240 GLY A O 1
ATOM 1808 N N . LEU A 1 241 ? 4.59 0.167 10.195 1 65.06 241 LEU A N 1
ATOM 1809 C CA . LEU A 1 241 ? 3.789 0.867 9.195 1 65.06 241 LEU A CA 1
ATOM 1810 C C . LEU A 1 241 ? 2.594 1.557 9.844 1 65.06 241 LEU A C 1
ATOM 1812 O O . LEU A 1 241 ? 1.881 0.949 10.641 1 65.06 241 LEU A O 1
ATOM 1816 N N . PRO A 1 242 ? 2.537 2.859 9.57 1 55.28 242 PRO A N 1
ATOM 1817 C CA . PRO A 1 242 ? 1.419 3.564 10.195 1 55.28 242 PRO A CA 1
ATOM 1818 C C . PRO A 1 242 ? 0.078 2.875 9.961 1 55.28 242 PRO A C 1
ATOM 1820 O O . PRO A 1 242 ? -0.238 2.508 8.828 1 55.28 242 PRO A O 1
ATOM 1823 N N . GLY A 1 243 ? -0.741 2.582 10.992 1 49.97 243 GLY A N 1
ATOM 1824 C CA . GLY A 1 243 ? -2.102 2.074 10.906 1 49.97 243 GLY A CA 1
ATOM 1825 C C . GLY A 1 243 ? -2.18 0.562 10.984 1 49.97 243 GLY A C 1
ATOM 1826 O O . GLY A 1 243 ? -3.258 0.002 11.188 1 49.97 243 GLY A O 1
ATOM 1827 N N . ILE A 1 244 ? -1.104 -0.153 10.648 1 50.78 244 ILE A N 1
ATOM 1828 C CA . ILE A 1 244 ? -1.225 -1.606 10.609 1 50.78 244 ILE A CA 1
ATOM 1829 C C . ILE A 1 244 ? -0.725 -2.201 11.922 1 50.78 244 ILE A C 1
ATOM 1831 O O . ILE A 1 244 ? -1.4 -3.033 12.531 1 50.78 244 ILE A O 1
ATOM 1835 N N . GLU A 1 245 ? 0.55 -1.834 12.367 1 57.22 245 GLU A N 1
ATOM 1836 C CA . GLU A 1 245 ? 1.186 -2.395 13.555 1 57.22 245 GLU A CA 1
ATOM 1837 C C . GLU A 1 245 ? 1.562 -1.297 14.547 1 57.22 245 GLU A C 1
ATOM 1839 O O . GLU A 1 245 ? 1.468 -0.109 14.234 1 57.22 245 GLU A O 1
ATOM 1844 N N . LYS A 1 246 ? 1.705 -1.793 15.82 1 60.19 246 LYS A N 1
ATOM 1845 C CA . LYS A 1 246 ? 2.232 -0.874 16.828 1 60.19 246 LYS A CA 1
ATOM 1846 C C . LYS A 1 246 ? 3.439 -0.107 16.297 1 60.19 246 LYS A C 1
ATOM 1848 O O . LYS A 1 246 ? 4.438 -0.71 15.898 1 60.19 246 LYS A O 1
ATOM 1853 N N . SER A 1 247 ? 3.232 0.944 15.859 1 76.19 247 SER A N 1
ATOM 1854 C CA . SER A 1 247 ? 4.246 1.803 15.258 1 76.19 247 SER A CA 1
ATOM 1855 C C . SER A 1 247 ? 4.473 3.061 16.094 1 76.19 247 SER A C 1
ATOM 1857 O O . SER A 1 247 ? 3.73 3.322 17.047 1 76.19 247 SER A O 1
ATOM 1859 N N . ILE A 1 248 ? 5.707 3.594 16 1 80.25 248 ILE A N 1
ATOM 1860 C CA . ILE A 1 248 ? 5.973 4.887 16.625 1 80.25 248 ILE A CA 1
ATOM 1861 C C . ILE A 1 248 ? 4.973 5.918 16.109 1 80.25 248 ILE A C 1
ATOM 1863 O O . ILE A 1 248 ? 4.359 5.73 15.055 1 80.25 248 ILE A O 1
ATOM 1867 N N . SER A 1 249 ? 4.723 6.809 16.953 1 72 249 SER A N 1
ATOM 1868 C CA . SER A 1 249 ? 3.76 7.848 16.594 1 72 249 SER A CA 1
ATOM 1869 C C . SER A 1 249 ? 4.273 8.703 15.445 1 72 249 SER A C 1
ATOM 1871 O O . SER A 1 249 ? 5.457 8.648 15.102 1 72 249 SER A O 1
ATOM 1873 N N . GLY A 1 250 ? 3.428 9.414 14.75 1 72.62 250 GLY A N 1
ATOM 1874 C CA . GLY A 1 250 ? 3.814 10.328 13.695 1 72.62 250 GLY A CA 1
ATOM 1875 C C . GLY A 1 250 ? 4.848 11.352 14.133 1 72.62 250 GLY A C 1
ATOM 1876 O O . GLY A 1 250 ? 5.789 11.641 13.398 1 72.62 250 GLY A O 1
ATOM 1877 N N . GLY A 1 251 ? 4.656 11.859 15.336 1 72.88 251 GLY A N 1
ATOM 1878 C CA . GLY A 1 251 ? 5.625 12.797 15.875 1 72.88 251 GLY A CA 1
ATOM 1879 C C . GLY A 1 251 ? 6.988 12.18 16.125 1 72.88 251 GLY A C 1
ATOM 1880 O O . GLY A 1 251 ? 8.016 12.805 15.859 1 72.88 251 GLY A O 1
ATOM 1881 N N . GLU A 1 252 ? 6.914 10.969 16.641 1 79.38 252 GLU A N 1
ATOM 1882 C CA . GLU A 1 252 ? 8.164 10.258 16.875 1 79.38 252 GLU A CA 1
ATOM 1883 C C . GLU A 1 252 ? 8.875 9.953 15.555 1 79.38 252 GLU A C 1
ATOM 1885 O O . GLU A 1 252 ? 10.102 10.008 15.477 1 79.38 252 GLU A O 1
ATOM 1890 N N . SER A 1 253 ? 8.086 9.664 14.586 1 85.94 253 SER A N 1
ATOM 1891 C CA . SER A 1 253 ? 8.648 9.375 13.273 1 85.94 253 SER A CA 1
ATOM 1892 C C . SER A 1 253 ? 9.336 10.602 12.68 1 85.94 253 SER A C 1
ATOM 1894 O O . SER A 1 253 ? 10.406 10.484 12.086 1 85.94 253 SER A O 1
ATOM 1896 N N . LYS A 1 254 ? 8.773 11.711 12.883 1 80.19 254 LYS A N 1
ATOM 1897 C CA . LYS A 1 254 ? 9.367 12.945 12.383 1 80.19 254 LYS A CA 1
ATOM 1898 C C . LYS A 1 254 ? 10.656 13.273 13.117 1 80.19 254 LYS A C 1
ATOM 1900 O O . LYS A 1 254 ? 11.641 13.688 12.5 1 80.19 254 LYS A O 1
ATOM 1905 N N . ARG A 1 255 ? 10.594 13.164 14.406 1 81.56 255 ARG A N 1
ATOM 1906 C CA . ARG A 1 255 ? 11.797 13.414 15.203 1 81.56 255 ARG A CA 1
ATOM 1907 C C . ARG A 1 255 ? 12.906 12.43 14.844 1 81.56 255 ARG A C 1
ATOM 1909 O O . ARG A 1 255 ? 14.086 12.781 14.883 1 81.56 255 ARG A O 1
ATOM 1916 N N . LEU A 1 256 ? 12.469 11.266 14.5 1 90.19 256 LEU A N 1
ATOM 1917 C CA . LEU A 1 256 ? 13.445 10.273 14.055 1 90.19 256 LEU A CA 1
ATOM 1918 C C . LEU A 1 256 ? 14.07 10.688 12.727 1 90.19 256 LEU A C 1
ATOM 1920 O O . LEU A 1 256 ? 15.266 10.484 12.508 1 90.19 256 LEU A O 1
ATOM 1924 N N . ALA A 1 257 ? 13.273 11.203 11.852 1 88.81 257 ALA A N 1
ATOM 1925 C CA . ALA A 1 257 ? 13.789 11.695 10.57 1 88.81 257 ALA A CA 1
ATOM 1926 C C . ALA A 1 257 ? 14.844 12.773 10.789 1 88.81 257 ALA A C 1
ATOM 1928 O O . ALA A 1 257 ? 15.867 12.789 10.094 1 88.81 257 ALA A O 1
ATOM 1929 N N . PHE A 1 258 ? 14.641 13.578 11.773 1 85.81 258 PHE A N 1
ATOM 1930 C CA . PHE A 1 258 ? 15.602 14.625 12.102 1 85.81 258 PHE A CA 1
ATOM 1931 C C . PHE A 1 258 ? 16.891 14.023 12.664 1 85.81 258 PHE A C 1
ATOM 1933 O O . PHE A 1 258 ? 17.984 14.406 12.273 1 85.81 258 PHE A O 1
ATOM 1940 N N . ALA A 1 259 ? 16.625 13.141 13.555 1 88.75 259 ALA A N 1
ATOM 1941 C CA . ALA A 1 259 ? 17.781 12.484 14.164 1 88.75 259 ALA A CA 1
ATOM 1942 C C . ALA A 1 259 ? 18.641 11.797 13.109 1 88.75 259 ALA A C 1
ATOM 1944 O O . ALA A 1 259 ? 19.875 11.797 13.203 1 88.75 259 ALA A O 1
ATOM 1945 N N . THR A 1 260 ? 18 11.25 12.156 1 91.19 260 THR A N 1
ATOM 1946 C CA . THR A 1 260 ? 18.703 10.523 11.094 1 91.19 260 THR A CA 1
ATOM 1947 C C . THR A 1 260 ? 19.578 11.469 10.289 1 91.19 260 THR A C 1
ATOM 1949 O O . THR A 1 260 ? 20.719 11.117 9.945 1 91.19 260 THR A O 1
ATOM 1952 N N . GLU A 1 261 ? 19.141 12.617 10.008 1 86.44 261 GLU A N 1
ATOM 1953 C CA . GLU A 1 261 ? 19.906 13.578 9.211 1 86.44 261 GLU A CA 1
ATOM 1954 C C . GLU A 1 261 ? 21 14.227 10.047 1 86.44 261 GLU A C 1
ATOM 1956 O O . GLU A 1 261 ? 22.047 14.625 9.516 1 86.44 261 GLU A O 1
ATOM 1961 N N . LEU A 1 262 ? 20.812 14.234 11.305 1 87.19 262 LEU A N 1
ATOM 1962 C CA . LEU A 1 262 ? 21.75 14.93 12.18 1 87.19 262 LEU A CA 1
ATOM 1963 C C . LEU A 1 262 ? 22.906 14.016 12.57 1 87.19 262 LEU A C 1
ATOM 1965 O O . LEU A 1 262 ? 23.875 14.461 13.172 1 87.19 262 LEU A O 1
ATOM 1969 N N . ILE A 1 263 ? 22.719 12.836 12.203 1 87 263 ILE A N 1
ATOM 1970 C CA . ILE A 1 263 ? 23.734 11.867 12.594 1 87 263 ILE A CA 1
ATOM 1971 C C . IL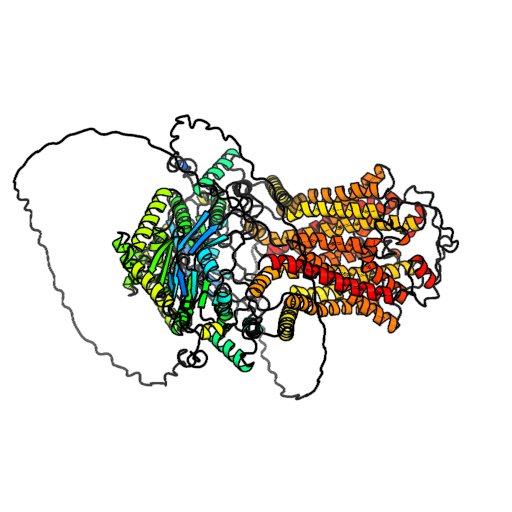E A 1 263 ? 25.094 12.289 12.047 1 87 263 ILE A C 1
ATOM 1973 O O . ILE A 1 263 ? 26.125 12.078 12.688 1 87 263 ILE A O 1
ATOM 1977 N N . VAL A 1 264 ? 25.141 12.852 10.82 1 82.31 264 VAL A N 1
ATOM 1978 C CA . VAL A 1 264 ? 26.391 13.227 10.172 1 82.31 264 VAL A CA 1
ATOM 1979 C C . VAL A 1 264 ? 26.781 14.648 10.586 1 82.31 264 VAL A C 1
ATOM 1981 O O . VAL A 1 264 ? 27.812 15.172 10.148 1 82.31 264 VAL A O 1
ATOM 1984 N N . ASN A 1 265 ? 26.047 15.234 11.375 1 81.81 265 ASN A N 1
ATOM 1985 C CA . ASN A 1 265 ? 26.312 16.594 11.859 1 81.81 265 ASN A CA 1
ATOM 1986 C C . ASN A 1 265 ? 26.5 17.562 10.711 1 81.81 265 ASN A C 1
ATOM 1988 O O . ASN A 1 265 ? 27.531 18.234 10.617 1 81.81 265 ASN A O 1
ATOM 1992 N N . PRO A 1 266 ? 25.5 17.75 9.922 1 87.31 266 PRO A N 1
ATOM 1993 C CA . PRO A 1 266 ? 25.609 18.656 8.766 1 87.31 266 PRO A CA 1
ATOM 1994 C C . PRO A 1 266 ? 25.719 20.125 9.172 1 87.31 266 PRO A C 1
ATOM 1996 O O . PRO A 1 266 ? 25.219 20.516 10.227 1 87.31 266 PRO A O 1
ATOM 1999 N N . ALA A 1 267 ? 26.359 20.891 8.305 1 88.81 267 ALA A N 1
ATOM 2000 C CA . ALA A 1 267 ? 26.469 22.328 8.547 1 88.81 267 ALA A CA 1
ATOM 2001 C C . ALA A 1 267 ? 25.156 23.047 8.219 1 88.81 267 ALA A C 1
ATOM 2003 O O . ALA A 1 267 ? 24.828 24.062 8.844 1 88.81 267 ALA A O 1
ATOM 2004 N N . ILE A 1 268 ? 24.516 22.469 7.254 1 92.25 268 ILE A N 1
ATOM 2005 C CA . ILE A 1 268 ? 23.25 23.062 6.812 1 92.25 268 ILE A CA 1
ATOM 2006 C C . ILE A 1 268 ? 22.141 22.016 6.891 1 92.25 268 ILE A C 1
ATOM 2008 O O . ILE A 1 268 ? 22.344 20.844 6.527 1 92.25 268 ILE A O 1
ATOM 2012 N N . LEU A 1 269 ? 21.062 22.344 7.43 1 92.88 269 LEU A N 1
ATOM 2013 C CA . LEU A 1 269 ? 19.922 21.453 7.512 1 92.88 269 LEU A CA 1
ATOM 2014 C C . LEU A 1 269 ? 18.719 22.031 6.75 1 92.88 269 LEU A C 1
ATOM 2016 O O . LEU A 1 269 ? 18.281 23.141 7.031 1 92.88 269 LEU A O 1
ATOM 2020 N N . PHE A 1 270 ? 18.312 21.297 5.73 1 93.19 270 PHE A N 1
ATOM 2021 C CA . PHE A 1 270 ? 17.125 21.641 4.973 1 93.19 270 PHE A CA 1
ATOM 2022 C C . PHE A 1 270 ? 15.93 20.812 5.445 1 93.19 270 PHE A C 1
ATOM 2024 O O . PHE A 1 270 ? 15.984 19.578 5.461 1 93.19 270 PHE A O 1
ATOM 2031 N N . CYS A 1 271 ? 14.875 21.469 5.859 1 92.25 271 CYS A N 1
ATOM 2032 C CA . CYS A 1 271 ? 13.68 20.781 6.34 1 92.25 271 CYS A CA 1
ATOM 2033 C C . CYS A 1 271 ? 12.469 21.141 5.492 1 92.25 271 CYS A C 1
ATOM 2035 O O . CYS A 1 271 ? 12.031 22.281 5.484 1 92.25 271 CYS A O 1
ATOM 2037 N N . ASP A 1 272 ? 11.984 20.125 4.82 1 88.31 272 ASP A N 1
ATOM 2038 C CA . ASP A 1 272 ? 10.789 20.344 4.02 1 88.31 272 ASP A CA 1
ATOM 2039 C C . ASP A 1 272 ? 9.531 20 4.816 1 88.31 272 ASP A C 1
ATOM 2041 O O . ASP A 1 272 ? 9.18 18.828 4.965 1 88.31 272 ASP A O 1
ATOM 2045 N N . GLU A 1 273 ? 8.844 20.969 5.281 1 83.62 273 GLU A N 1
ATOM 2046 C CA . GLU A 1 273 ? 7.586 20.875 6.012 1 83.62 273 GLU A CA 1
ATOM 2047 C C . GLU A 1 273 ? 7.723 19.984 7.242 1 83.62 273 GLU A C 1
ATOM 2049 O O . GLU A 1 273 ? 6.957 19.031 7.414 1 83.62 273 GLU A O 1
ATOM 2054 N N . PRO A 1 274 ? 8.594 20.344 8.094 1 84.75 274 PRO A N 1
ATOM 2055 C CA . PRO A 1 274 ? 8.875 19.531 9.273 1 84.75 274 PRO A CA 1
ATOM 2056 C C . PRO A 1 274 ? 7.711 19.5 10.266 1 84.75 274 PRO A C 1
ATOM 2058 O O . PRO A 1 274 ? 7.645 18.625 11.125 1 84.75 274 PRO A O 1
ATOM 2061 N N . THR A 1 275 ? 6.82 20.5 10.188 1 78.75 275 THR A N 1
ATOM 2062 C CA . THR A 1 275 ? 5.758 20.594 11.18 1 78.75 275 THR A CA 1
ATOM 2063 C C . THR A 1 275 ? 4.43 20.109 10.602 1 78.75 275 THR A C 1
ATOM 2065 O O . THR A 1 275 ? 3.41 20.109 11.297 1 78.75 275 THR A O 1
ATOM 2068 N N . THR A 1 276 ? 4.465 19.703 9.398 1 72.88 276 THR A N 1
ATOM 2069 C CA . THR A 1 276 ? 3.223 19.25 8.773 1 72.88 276 THR A CA 1
ATOM 2070 C C . THR A 1 276 ? 2.727 17.969 9.414 1 72.88 276 THR A C 1
ATOM 2072 O O . THR A 1 276 ? 3.514 17.047 9.68 1 72.88 276 THR A O 1
ATOM 2075 N N . GLY A 1 277 ? 1.483 17.906 9.734 1 62.5 277 GLY A N 1
ATOM 2076 C CA . GLY A 1 277 ? 0.885 16.719 10.312 1 62.5 277 GLY A CA 1
ATOM 2077 C C . GLY A 1 277 ? 1.093 16.609 11.812 1 62.5 277 GLY A C 1
ATOM 2078 O O . GLY A 1 277 ? 0.651 15.641 12.438 1 62.5 277 GLY A O 1
ATOM 2079 N N . LEU A 1 278 ? 1.809 17.609 12.344 1 68.25 278 LEU A N 1
ATOM 2080 C CA . LEU A 1 278 ? 2.053 17.625 13.789 1 68.25 278 LEU A CA 1
ATOM 2081 C C . LEU A 1 278 ? 1.126 18.609 14.484 1 68.25 278 LEU A C 1
ATOM 2083 O O . LEU A 1 278 ? 0.735 19.625 13.898 1 68.25 278 LEU A O 1
ATOM 2087 N N . ASP A 1 279 ? 0.785 18.25 15.703 1 66.06 279 ASP A N 1
ATOM 2088 C CA . ASP A 1 279 ? 0.053 19.219 16.5 1 66.06 279 ASP A CA 1
ATOM 2089 C C . ASP A 1 279 ? 0.97 20.359 16.953 1 66.06 279 ASP A C 1
ATOM 2091 O O . ASP A 1 279 ? 2.189 20.281 16.781 1 66.06 279 ASP A O 1
ATOM 2095 N N . SER A 1 280 ? 0.44 21.391 17.438 1 67.88 280 SER A N 1
ATOM 2096 C CA . SER A 1 280 ? 1.162 22.609 17.766 1 67.88 280 SER A CA 1
ATOM 2097 C C . SER A 1 280 ? 2.244 22.344 18.812 1 67.88 280 SER A C 1
ATOM 2099 O O . SER A 1 280 ? 3.316 22.953 18.766 1 67.88 280 SER A O 1
ATOM 2101 N N . PHE A 1 281 ? 1.949 21.469 19.641 1 64.69 281 PHE A N 1
ATOM 2102 C CA . PHE A 1 281 ? 2.934 21.188 20.688 1 64.69 281 PHE A CA 1
ATOM 2103 C C . PHE A 1 281 ? 4.141 20.453 20.094 1 64.69 281 PHE A C 1
ATOM 2105 O O . PHE A 1 281 ? 5.285 20.812 20.391 1 64.69 281 PHE A O 1
ATOM 2112 N N . MET A 1 282 ? 3.789 19.453 19.344 1 70.12 282 MET A N 1
ATOM 2113 C CA . MET A 1 282 ? 4.867 18.688 18.719 1 70.12 282 MET A CA 1
ATOM 2114 C C . MET A 1 282 ? 5.637 19.562 17.719 1 70.12 282 MET A C 1
ATOM 2116 O O . MET A 1 282 ? 6.855 19.422 17.594 1 70.12 282 MET A O 1
ATOM 2120 N N . ALA A 1 283 ? 4.93 20.375 17.094 1 78.5 283 ALA A N 1
ATOM 2121 C CA . ALA A 1 283 ? 5.582 21.312 16.172 1 78.5 283 ALA A CA 1
ATOM 2122 C C . ALA A 1 283 ? 6.543 22.234 16.922 1 78.5 283 ALA A C 1
ATOM 2124 O O . ALA A 1 283 ? 7.652 22.484 16.453 1 78.5 283 ALA A O 1
ATOM 2125 N N . GLU A 1 284 ? 6.098 22.719 18.047 1 80.62 284 GLU A N 1
ATOM 2126 C CA . GLU A 1 284 ? 6.938 23.594 18.875 1 80.62 284 GLU A CA 1
ATOM 2127 C C . GLU A 1 284 ? 8.188 22.859 19.344 1 80.62 284 GLU A C 1
ATOM 2129 O O . GLU A 1 284 ? 9.281 23.438 19.375 1 80.62 284 GLU A O 1
ATOM 2134 N N . GLN A 1 285 ? 7.992 21.625 19.688 1 74.44 285 GLN A N 1
ATOM 2135 C CA . GLN A 1 285 ? 9.125 20.844 20.141 1 74.44 285 GLN A CA 1
ATOM 2136 C C . GLN A 1 285 ? 10.156 20.656 19.031 1 74.44 285 GLN A C 1
ATOM 2138 O O . GLN A 1 285 ? 11.359 20.75 19.266 1 74.44 285 GLN A O 1
ATOM 2143 N N . VAL A 1 286 ? 9.688 20.391 17.922 1 81.19 286 VAL A N 1
ATOM 2144 C CA . VAL A 1 286 ? 10.562 20.172 16.781 1 81.19 286 VAL A CA 1
ATOM 2145 C C . VAL A 1 286 ? 11.328 21.453 16.453 1 81.19 286 VAL A C 1
ATOM 2147 O O . VAL A 1 286 ? 12.539 21.422 16.266 1 81.19 286 VAL A O 1
ATOM 2150 N N . VAL A 1 287 ? 10.672 22.562 16.422 1 88.38 287 VAL A N 1
ATOM 2151 C CA . VAL A 1 287 ? 11.312 23.828 16.062 1 88.38 287 VAL A CA 1
ATOM 2152 C C . VAL A 1 287 ? 12.273 24.25 17.172 1 88.38 287 VAL A C 1
ATOM 2154 O O . VAL A 1 287 ? 13.312 24.859 16.906 1 88.38 287 VAL A O 1
ATOM 2157 N N . ASN A 1 288 ? 11.883 23.906 18.375 1 85.69 288 ASN A N 1
ATOM 2158 C CA . ASN A 1 288 ? 12.797 24.188 19.469 1 85.69 288 ASN A CA 1
ATOM 2159 C C . ASN A 1 288 ? 14.117 23.438 19.312 1 85.69 288 ASN A C 1
ATOM 2161 O O . ASN A 1 288 ? 15.18 23.984 19.625 1 85.69 288 ASN A O 1
ATOM 2165 N N . VAL A 1 289 ? 13.984 22.266 18.922 1 82.44 289 VAL A N 1
ATOM 2166 C CA . VAL A 1 289 ? 15.188 21.484 18.656 1 82.44 289 VAL A CA 1
ATOM 2167 C C . VAL A 1 289 ? 15.992 22.125 17.531 1 82.44 289 VAL A C 1
ATOM 2169 O O . VAL A 1 289 ? 17.219 22.219 17.609 1 82.44 289 VAL A O 1
ATOM 2172 N N . LEU A 1 290 ? 15.367 22.594 16.531 1 89.12 290 LEU A N 1
ATOM 2173 C CA . LEU A 1 290 ? 16.031 23.25 15.422 1 89.12 290 LEU A CA 1
ATOM 2174 C C . LEU A 1 290 ? 16.719 24.531 15.875 1 89.12 290 LEU A C 1
ATOM 2176 O O . LEU A 1 290 ? 17.844 24.828 15.438 1 89.12 290 LEU A O 1
ATOM 2180 N N . ARG A 1 291 ? 16.062 25.234 16.734 1 90.69 291 ARG A N 1
ATOM 2181 C CA . ARG A 1 291 ? 16.641 26.469 17.266 1 90.69 291 ARG A CA 1
ATOM 2182 C C . ARG A 1 291 ? 17.891 26.188 18.062 1 90.69 291 ARG A C 1
ATOM 2184 O O . ARG A 1 291 ? 18.875 26.938 18 1 90.69 291 ARG A O 1
ATOM 2191 N N . GLN A 1 292 ? 17.781 25.156 18.781 1 85.75 292 GLN A N 1
ATOM 2192 C CA . GLN A 1 292 ? 18.953 24.766 19.562 1 85.75 292 GLN A CA 1
ATOM 2193 C C . GLN A 1 292 ? 20.125 24.391 18.672 1 85.75 292 GLN A C 1
ATOM 2195 O O . GLN A 1 292 ? 21.266 24.703 18.969 1 85.75 292 GLN A O 1
ATOM 2200 N N . LEU A 1 293 ? 19.828 23.75 17.656 1 86.44 293 LEU A N 1
ATOM 2201 C CA . LEU A 1 293 ? 20.859 23.391 16.703 1 86.44 293 LEU A CA 1
ATOM 2202 C C . LEU A 1 293 ? 21.453 24.625 16.031 1 86.44 293 LEU A C 1
ATOM 2204 O O . LEU A 1 293 ? 22.656 24.688 15.789 1 86.44 293 LEU A O 1
ATOM 2208 N N . ALA A 1 294 ? 20.594 25.547 15.719 1 91.69 294 ALA A N 1
ATOM 2209 C CA . ALA A 1 294 ? 21.062 26.797 15.125 1 91.69 294 ALA A CA 1
ATOM 2210 C C . ALA A 1 294 ? 21.969 27.547 16.078 1 91.69 294 ALA A C 1
ATOM 2212 O O . ALA A 1 294 ? 22.984 28.125 15.664 1 91.69 294 ALA A O 1
ATOM 2213 N N . LYS A 1 295 ? 21.594 27.562 17.312 1 88.88 295 LYS A N 1
ATOM 2214 C CA . LYS A 1 295 ? 22.406 28.234 18.328 1 88.88 295 LYS A CA 1
ATOM 2215 C C . LYS A 1 295 ? 23.797 27.625 18.406 1 88.88 295 LYS A C 1
ATOM 2217 O O . LYS A 1 295 ? 24.75 28.281 18.797 1 88.88 295 LYS A O 1
ATOM 2222 N N . ARG A 1 296 ? 23.828 26.406 17.969 1 84.19 296 ARG A N 1
ATOM 2223 C CA . ARG A 1 296 ? 25.109 25.703 17.969 1 84.19 296 ARG A CA 1
ATOM 2224 C C . ARG A 1 296 ? 25.859 25.969 16.672 1 84.19 296 ARG A C 1
ATOM 2226 O O . ARG A 1 296 ? 26.891 25.328 16.406 1 84.19 296 ARG A O 1
ATOM 2233 N N . GLY A 1 297 ? 25.344 26.719 15.891 1 87.25 297 GLY A N 1
ATOM 2234 C CA . GLY A 1 297 ? 26.078 27.172 14.719 1 87.25 297 GLY A CA 1
ATOM 2235 C C . GLY A 1 297 ? 25.547 26.594 13.422 1 87.25 297 GLY A C 1
ATOM 2236 O O . GLY A 1 297 ? 26.094 26.859 12.352 1 87.25 297 GLY A O 1
ATOM 2237 N N . LYS A 1 298 ? 24.531 25.922 13.484 1 89.81 298 LYS A N 1
ATOM 2238 C CA . LYS A 1 298 ? 24 25.297 12.273 1 89.81 298 LYS A CA 1
ATOM 2239 C C . LYS A 1 298 ? 23.078 26.266 11.523 1 89.81 298 LYS A C 1
ATOM 2241 O O . LYS A 1 298 ? 22.438 27.125 12.133 1 89.81 298 LYS A O 1
ATOM 2246 N N . THR A 1 299 ? 23.156 26.156 10.164 1 93.75 299 THR A N 1
ATOM 2247 C CA . THR A 1 299 ? 22.234 26.891 9.312 1 93.75 299 THR A CA 1
ATOM 2248 C C . THR A 1 299 ? 21 26.047 8.992 1 93.75 299 THR A C 1
ATOM 2250 O O . THR A 1 299 ? 21.125 24.938 8.484 1 93.75 299 THR A O 1
ATOM 2253 N N . ILE A 1 300 ? 19.859 26.578 9.289 1 94.88 300 ILE A N 1
ATOM 2254 C CA . ILE A 1 300 ? 18.656 25.766 9.125 1 94.88 300 ILE A CA 1
ATOM 2255 C C . ILE A 1 300 ? 17.656 26.5 8.234 1 94.88 300 ILE A C 1
ATOM 2257 O O . ILE A 1 300 ? 17.375 27.688 8.445 1 94.88 300 ILE A O 1
ATOM 2261 N N . ILE A 1 301 ? 17.188 25.828 7.219 1 95.12 301 ILE A N 1
ATOM 2262 C CA . ILE A 1 301 ? 16.141 26.344 6.34 1 95.12 301 ILE A CA 1
ATOM 2263 C C . ILE A 1 301 ? 14.914 25.438 6.406 1 95.12 301 ILE A C 1
ATOM 2265 O O . ILE A 1 301 ? 15.023 24.234 6.176 1 95.12 301 ILE A O 1
ATOM 2269 N N . CYS A 1 302 ? 13.773 25.984 6.695 1 94 302 CYS A N 1
ATOM 2270 C CA . CYS A 1 302 ? 12.539 25.219 6.836 1 94 302 CYS A CA 1
ATOM 2271 C C . CYS A 1 302 ? 11.445 25.766 5.938 1 94 302 CYS A C 1
ATOM 2273 O O . CYS A 1 302 ? 11.203 26.969 5.922 1 94 302 CYS A O 1
ATOM 2275 N N . VAL A 1 303 ? 10.914 24.891 5.156 1 92.12 303 VAL A N 1
ATOM 2276 C CA . VAL A 1 303 ? 9.688 25.25 4.465 1 92.12 303 VAL A CA 1
ATOM 2277 C C . VAL A 1 303 ? 8.484 25.016 5.375 1 92.12 303 VAL A C 1
ATOM 2279 O O . VAL A 1 303 ? 8.297 23.891 5.871 1 92.12 303 VAL A O 1
ATOM 2282 N N . ILE A 1 304 ? 7.754 26.047 5.695 1 87.31 304 ILE A N 1
ATOM 2283 C CA . ILE A 1 304 ? 6.609 25.938 6.594 1 87.31 304 ILE A CA 1
ATOM 2284 C C . ILE A 1 304 ? 5.344 26.422 5.883 1 87.31 304 ILE A C 1
ATOM 2286 O O . ILE A 1 304 ? 5.363 27.453 5.211 1 87.31 304 ILE A O 1
ATOM 2290 N N . HIS A 1 305 ? 4.379 25.766 5.957 1 75.25 305 HIS A N 1
ATOM 2291 C CA . HIS A 1 305 ? 3.133 26.156 5.309 1 75.25 305 HIS A CA 1
ATOM 2292 C C . HIS A 1 305 ? 2.295 27.047 6.227 1 75.25 305 HIS A C 1
ATOM 2294 O O . HIS A 1 305 ? 1.943 28.172 5.859 1 75.25 305 HIS A O 1
ATOM 2300 N N . GLN A 1 306 ? 1.785 26.5 7.324 1 73.62 306 GLN A N 1
ATOM 2301 C CA . GLN A 1 306 ? 0.929 27.25 8.242 1 73.62 306 GLN A CA 1
ATOM 2302 C C . GLN A 1 306 ? 1.325 26.984 9.695 1 73.62 306 GLN A C 1
ATOM 2304 O O . GLN A 1 306 ? 0.635 26.266 10.414 1 73.62 306 GLN A O 1
ATOM 2309 N N . PRO A 1 307 ? 2.297 27.797 10.086 1 75.94 307 PRO A N 1
ATOM 2310 C CA . PRO A 1 307 ? 2.721 27.578 11.469 1 75.94 307 PRO A CA 1
ATOM 2311 C C . PRO A 1 307 ? 1.805 28.25 12.484 1 75.94 307 PRO A C 1
ATOM 2313 O O . PRO A 1 307 ? 1.132 29.234 12.156 1 75.94 307 PRO A O 1
ATOM 2316 N N . ALA A 1 308 ? 1.791 27.641 13.641 1 78.31 308 ALA A N 1
ATOM 2317 C CA . ALA A 1 308 ? 1.166 28.328 14.766 1 78.31 308 ALA A CA 1
ATOM 2318 C C . ALA A 1 308 ? 1.928 29.609 15.117 1 78.31 308 ALA A C 1
ATOM 2320 O O . ALA A 1 308 ? 3.094 29.766 14.75 1 78.31 308 ALA A O 1
ATOM 2321 N N . SER A 1 309 ? 1.268 30.547 15.727 1 78.44 309 SER A N 1
ATOM 2322 C CA . SER A 1 309 ? 1.861 31.844 16.031 1 78.44 309 SER A CA 1
ATOM 2323 C C . SER A 1 309 ? 3.125 31.688 16.875 1 78.44 309 SER A C 1
ATOM 2325 O O . SER A 1 309 ? 4.137 32.344 16.609 1 78.44 309 SER A O 1
ATOM 2327 N N . HIS A 1 310 ? 3.023 30.812 17.828 1 77.44 310 HIS A N 1
ATOM 2328 C CA . HIS A 1 310 ? 4.172 30.656 18.719 1 77.44 310 HIS A CA 1
ATOM 2329 C C . HIS A 1 310 ? 5.336 29.984 17.984 1 77.44 310 HIS A C 1
ATOM 2331 O O . HIS A 1 310 ? 6.5 30.266 18.281 1 77.44 310 HIS A O 1
ATOM 2337 N N . VAL A 1 311 ? 5.051 29.156 17.078 1 84 311 VAL A N 1
ATOM 2338 C CA . VAL A 1 311 ? 6.074 28.484 16.297 1 84 311 VAL A CA 1
ATOM 2339 C C . VAL A 1 311 ? 6.699 29.469 15.312 1 84 311 VAL A C 1
ATOM 2341 O O . VAL A 1 311 ? 7.914 29.469 15.109 1 84 311 VAL A O 1
ATOM 2344 N N . PHE A 1 312 ? 5.84 30.297 14.758 1 86.44 312 PHE A N 1
ATOM 2345 C CA . PHE A 1 312 ? 6.305 31.312 13.812 1 86.44 312 PHE A CA 1
ATOM 2346 C C . PHE A 1 312 ? 7.316 32.25 14.469 1 86.44 312 PHE A C 1
ATOM 2348 O O . PHE A 1 312 ? 8.32 32.625 13.852 1 86.44 312 PHE A O 1
ATOM 2355 N N . ASN A 1 313 ? 7.086 32.562 15.664 1 84.06 313 ASN A N 1
ATOM 2356 C CA . ASN A 1 313 ? 7.93 33.531 16.375 1 84.06 313 ASN A CA 1
ATOM 2357 C C . ASN A 1 313 ? 9.281 32.906 16.734 1 84.06 313 ASN A C 1
ATOM 2359 O O . ASN A 1 313 ? 10.203 33.625 17.141 1 84.06 313 ASN A O 1
ATOM 2363 N N . MET A 1 314 ? 9.383 31.703 16.547 1 88.19 314 MET A N 1
ATOM 2364 C CA . MET A 1 314 ? 10.633 31.031 16.891 1 88.19 314 MET A CA 1
ATOM 2365 C C . MET A 1 314 ? 11.648 31.172 15.758 1 88.19 314 MET A C 1
ATOM 2367 O O . MET A 1 314 ? 12.844 30.938 15.961 1 88.19 314 MET A O 1
ATOM 2371 N N . PHE A 1 315 ? 11.242 31.562 14.641 1 92.44 315 PHE A N 1
ATOM 2372 C CA . PHE A 1 315 ? 12.141 31.719 13.508 1 92.44 315 PHE A CA 1
ATOM 2373 C C . PHE A 1 315 ? 12.844 33.062 13.547 1 92.44 315 PHE A C 1
ATOM 2375 O O . PHE A 1 315 ? 12.234 34.094 13.898 1 92.44 315 PHE A O 1
ATOM 2382 N N . SER A 1 316 ? 14.07 33.094 13.242 1 91.56 316 SER A N 1
ATOM 2383 C CA . SER A 1 316 ? 14.852 34.312 13.273 1 91.56 316 SER A CA 1
ATOM 2384 C C . SER A 1 316 ? 14.766 35.062 11.938 1 91.56 316 SER A C 1
ATOM 2386 O O . SER A 1 316 ? 14.914 36.281 11.891 1 91.56 316 SER A O 1
ATOM 2388 N N . ARG A 1 317 ? 14.617 34.312 10.867 1 94.25 317 ARG A N 1
ATOM 2389 C CA . ARG A 1 317 ? 14.547 34.906 9.531 1 94.25 317 ARG A CA 1
ATOM 2390 C C . ARG A 1 317 ? 13.336 34.375 8.766 1 94.25 317 ARG A C 1
ATOM 2392 O O . ARG A 1 317 ? 12.875 33.25 9.016 1 94.25 317 ARG A O 1
ATOM 2399 N N . LEU A 1 318 ? 12.875 35.219 7.867 1 95.56 318 LEU A N 1
ATOM 2400 C CA . LEU A 1 318 ? 11.68 34.875 7.098 1 95.56 318 LEU A CA 1
ATOM 2401 C C . LEU A 1 318 ? 11.898 35.156 5.613 1 95.56 318 LEU A C 1
ATOM 2403 O O . LEU A 1 318 ? 12.438 36.219 5.242 1 95.56 318 LEU A O 1
ATOM 2407 N N . LEU A 1 319 ? 11.648 34.188 4.816 1 96.62 319 LEU A N 1
ATOM 2408 C CA . LEU A 1 319 ? 11.609 34.344 3.365 1 96.62 319 LEU A CA 1
ATOM 2409 C C . LEU A 1 319 ? 10.211 34.031 2.826 1 96.62 319 LEU A C 1
ATOM 2411 O O . LEU A 1 319 ? 9.719 32.906 2.928 1 96.62 319 LEU A O 1
ATOM 2415 N N . LEU A 1 320 ? 9.594 35.062 2.316 1 96.38 320 LEU A N 1
ATOM 2416 C CA . LEU A 1 320 ? 8.266 34.906 1.734 1 96.38 320 LEU A CA 1
ATOM 2417 C C . LEU A 1 320 ? 8.336 34.844 0.212 1 96.38 320 LEU A C 1
ATOM 2419 O O . LEU A 1 320 ? 8.883 35.75 -0.416 1 96.38 320 LEU A O 1
ATOM 2423 N N . LEU A 1 321 ? 7.809 33.781 -0.286 1 95 321 LEU A N 1
ATOM 2424 C CA . LEU A 1 321 ? 7.773 33.594 -1.734 1 95 321 LEU A CA 1
ATOM 2425 C C . LEU A 1 321 ? 6.352 33.75 -2.264 1 95 321 LEU A C 1
ATOM 2427 O O . LEU A 1 321 ? 5.398 33.312 -1.617 1 95 321 LEU A O 1
ATOM 2431 N N . ALA A 1 322 ? 6.234 34.375 -3.377 1 93.25 322 ALA A N 1
ATOM 2432 C CA . ALA A 1 322 ? 4.953 34.5 -4.066 1 93.25 322 ALA A CA 1
ATOM 2433 C C . ALA A 1 322 ? 5.141 34.5 -5.578 1 93.25 322 ALA A C 1
ATOM 2435 O O . ALA A 1 322 ? 5.902 35.312 -6.113 1 93.25 322 ALA A O 1
ATOM 2436 N N . GLU A 1 323 ? 4.508 33.656 -6.242 1 89.56 323 GLU A N 1
ATOM 2437 C CA . GLU A 1 323 ? 4.559 33.531 -7.695 1 89.56 323 GLU A CA 1
ATOM 2438 C C . GLU A 1 323 ? 5.996 33.406 -8.188 1 89.56 323 GLU A C 1
ATOM 2440 O O . GLU A 1 323 ? 6.379 34.062 -9.164 1 89.56 323 GLU A O 1
ATOM 2445 N N . GLY A 1 324 ? 6.766 32.75 -7.41 1 92.81 324 GLY A N 1
ATOM 2446 C CA . GLY A 1 324 ? 8.141 32.5 -7.812 1 92.81 324 GLY A CA 1
ATOM 2447 C C . GLY A 1 324 ? 9.07 33.656 -7.531 1 92.81 324 GLY A C 1
ATOM 2448 O O . GLY A 1 324 ? 10.234 33.656 -7.93 1 92.81 324 GLY A O 1
ATOM 2449 N N . ARG A 1 325 ? 8.602 34.688 -6.914 1 94.88 325 ARG A N 1
ATOM 2450 C CA . ARG A 1 325 ? 9.398 35.875 -6.574 1 94.88 325 ARG A CA 1
ATOM 2451 C C . ARG A 1 325 ? 9.477 36.062 -5.062 1 94.88 325 ARG A C 1
ATOM 2453 O O . ARG A 1 325 ? 8.688 35.469 -4.316 1 94.88 325 ARG A O 1
ATOM 2460 N N . VAL A 1 326 ? 10.438 36.906 -4.656 1 96.38 326 VAL A N 1
ATOM 2461 C CA . VAL A 1 326 ? 10.586 37.188 -3.232 1 96.38 326 VAL A CA 1
ATOM 2462 C C . VAL A 1 326 ? 9.664 38.312 -2.83 1 96.38 326 VAL A C 1
ATOM 2464 O O . VAL A 1 326 ? 9.781 39.438 -3.354 1 96.38 326 VAL A O 1
ATOM 2467 N N . ALA A 1 327 ? 8.805 38.062 -1.953 1 96.56 327 ALA A N 1
ATOM 2468 C CA . ALA A 1 327 ? 7.902 39.094 -1.446 1 96.56 327 ALA A CA 1
ATOM 2469 C C . ALA A 1 327 ? 8.508 39.812 -0.236 1 96.56 327 ALA A C 1
ATOM 2471 O O . ALA A 1 327 ? 8.18 40.969 0.042 1 96.56 327 ALA A O 1
ATOM 2472 N N . TYR A 1 328 ? 9.258 39.031 0.495 1 96.62 328 TYR A N 1
ATOM 2473 C CA . TYR A 1 328 ? 9.953 39.594 1.65 1 96.62 328 TYR A CA 1
ATOM 2474 C C . TYR A 1 328 ? 11.094 38.688 2.098 1 96.62 328 TYR A C 1
ATOM 2476 O O . TYR A 1 328 ? 11 37.469 1.99 1 96.62 328 TYR A O 1
ATOM 2484 N N . HIS A 1 329 ? 12.156 39.219 2.527 1 96.81 329 HIS A N 1
ATOM 2485 C CA . HIS A 1 329 ? 13.289 38.5 3.109 1 96.81 329 HIS A CA 1
ATOM 2486 C C . HIS A 1 329 ? 13.922 39.312 4.238 1 96.81 329 HIS A C 1
ATOM 2488 O O . HIS A 1 329 ? 14.43 40.406 4.012 1 96.81 329 HIS A O 1
ATOM 2494 N N . GLY A 1 330 ? 13.797 38.844 5.426 1 94.19 330 GLY A N 1
ATOM 2495 C CA . GLY A 1 330 ? 14.328 39.562 6.574 1 94.19 330 GLY A CA 1
ATOM 2496 C C . GLY A 1 330 ? 13.867 38.969 7.898 1 94.19 330 GLY A C 1
ATOM 2497 O O . GLY A 1 330 ? 13.609 37.781 8 1 94.19 330 GLY A O 1
ATOM 2498 N N . SER A 1 331 ? 13.836 39.781 8.93 1 92.94 331 SER A N 1
ATOM 2499 C CA . SER A 1 331 ? 13.391 39.344 10.25 1 92.94 331 SER A CA 1
ATOM 2500 C C . SER A 1 331 ? 11.867 39.281 10.336 1 92.94 331 SER A C 1
ATOM 2502 O O . SER A 1 331 ? 11.18 39.969 9.555 1 92.94 331 SER A O 1
ATOM 2504 N N . CYS A 1 332 ? 11.367 38.531 11.219 1 89.69 332 CYS A N 1
ATOM 2505 C CA . CYS A 1 332 ? 9.922 38.406 11.391 1 89.69 332 CYS A CA 1
ATOM 2506 C C . CYS A 1 332 ? 9.297 39.719 11.797 1 89.69 332 CYS A C 1
ATOM 2508 O O . CYS A 1 332 ? 8.211 40.062 11.328 1 89.69 332 CYS A O 1
ATOM 2510 N N . ASP A 1 333 ? 10 40.406 12.648 1 87.81 333 ASP A N 1
ATOM 2511 C CA . ASP A 1 333 ? 9.508 41.719 13.078 1 87.81 333 ASP A CA 1
ATOM 2512 C C . ASP A 1 333 ? 9.523 42.719 11.93 1 87.81 333 ASP A C 1
ATOM 2514 O O . ASP A 1 333 ? 8.641 43.594 11.836 1 87.81 333 ASP A O 1
ATOM 2518 N N . GLY A 1 334 ? 10.547 42.625 11.125 1 91.38 334 GLY A N 1
ATOM 2519 C CA . GLY A 1 334 ? 10.641 43.5 9.969 1 91.38 334 GLY A CA 1
ATOM 2520 C C . GLY A 1 334 ? 9.539 43.25 8.961 1 91.38 334 GLY A C 1
ATOM 2521 O O . GLY A 1 334 ? 9.125 44.188 8.266 1 91.38 334 GLY A O 1
ATOM 2522 N N . ALA A 1 335 ? 9.086 42.062 8.938 1 92.94 335 ALA A N 1
ATOM 2523 C CA . ALA A 1 335 ? 8.008 41.75 8.008 1 92.94 335 ALA A CA 1
ATOM 2524 C C . ALA A 1 335 ? 6.719 42.469 8.383 1 92.94 335 ALA A C 1
ATOM 2526 O O . ALA A 1 335 ? 5.988 42.938 7.508 1 92.94 335 ALA A O 1
ATOM 2527 N N . LEU A 1 336 ? 6.43 42.5 9.672 1 90.25 336 LEU A N 1
ATOM 2528 C CA . LEU A 1 336 ? 5.238 43.219 10.141 1 90.25 336 LEU A CA 1
ATOM 2529 C C . LEU A 1 336 ? 5.27 44.688 9.727 1 90.25 336 LEU A C 1
ATOM 2531 O O . LEU A 1 336 ? 4.262 45.219 9.273 1 90.25 336 LEU A O 1
ATOM 2535 N N . ARG A 1 337 ? 6.441 45.281 9.891 1 92 337 ARG A N 1
ATOM 2536 C CA . ARG A 1 337 ? 6.613 46.688 9.539 1 92 337 ARG A CA 1
ATOM 2537 C C . ARG A 1 337 ? 6.523 46.906 8.031 1 92 337 ARG A C 1
ATOM 2539 O O . ARG A 1 337 ? 5.945 47.875 7.566 1 92 337 ARG A O 1
ATOM 2546 N N . PHE A 1 338 ? 7.09 46.031 7.301 1 94.38 338 PHE A N 1
ATOM 2547 C CA . PHE A 1 338 ? 7.082 46.094 5.844 1 94.38 338 PHE A CA 1
ATOM 2548 C C . PHE A 1 338 ? 5.66 46.031 5.309 1 94.38 338 PHE A C 1
ATOM 2550 O O . PHE A 1 338 ? 5.254 46.875 4.512 1 94.38 338 PHE A O 1
ATOM 2557 N N . PHE A 1 339 ? 4.895 45.125 5.738 1 94.25 339 PHE A N 1
ATOM 2558 C CA . PHE A 1 339 ? 3.531 44.969 5.242 1 94.25 339 PHE A CA 1
ATOM 2559 C C . PHE A 1 339 ? 2.639 46.094 5.738 1 94.25 339 PHE A C 1
ATOM 2561 O O . PHE A 1 339 ? 1.704 46.5 5.047 1 94.25 339 PHE A O 1
ATOM 2568 N N . GLU A 1 340 ? 2.92 46.562 6.953 1 92.31 340 GLU A N 1
ATOM 2569 C CA . GLU A 1 340 ? 2.199 47.75 7.445 1 92.31 340 GLU A CA 1
ATOM 2570 C C . GLU A 1 340 ? 2.463 48.969 6.566 1 92.31 340 GLU A C 1
ATOM 2572 O O . GLU A 1 340 ? 1.555 49.75 6.309 1 92.31 340 GLU A O 1
ATOM 2577 N N . SER A 1 341 ? 3.664 49.125 6.117 1 92.94 341 SER A N 1
ATOM 2578 C CA . SER A 1 341 ? 4.047 50.25 5.266 1 92.94 341 SER A CA 1
ATOM 2579 C C . SER A 1 341 ? 3.342 50.188 3.916 1 92.94 341 SER A C 1
ATOM 2581 O O . SER A 1 341 ? 3.15 51.219 3.26 1 92.94 341 SER A O 1
ATOM 2583 N N . LEU A 1 342 ? 2.977 49 3.498 1 93.94 342 LEU A N 1
ATOM 2584 C CA . LEU A 1 342 ? 2.279 48.812 2.229 1 93.94 342 LEU A CA 1
ATOM 2585 C C . LEU A 1 342 ? 0.768 48.844 2.43 1 93.94 342 LEU A C 1
ATOM 2587 O O . LEU A 1 342 ? 0.008 48.531 1.508 1 93.94 342 LEU A O 1
ATOM 2591 N N . ASN A 1 343 ? 0.294 49.062 3.664 1 91.69 343 ASN A N 1
ATOM 2592 C CA . ASN A 1 343 ? -1.113 49.219 4.023 1 91.69 343 ASN A CA 1
ATOM 2593 C C . ASN A 1 343 ? -1.791 47.844 4.129 1 91.69 343 ASN A C 1
ATOM 2595 O O . ASN A 1 343 ? -2.951 47.688 3.738 1 91.69 343 ASN A O 1
ATOM 2599 N N . PHE A 1 344 ? -0.966 46.906 4.457 1 91.94 344 PHE A N 1
ATOM 2600 C CA . PHE A 1 344 ? -1.51 45.594 4.777 1 91.94 344 PHE A CA 1
ATOM 2601 C C . PHE A 1 344 ? -1.213 45.219 6.227 1 91.94 344 PHE A C 1
ATOM 2603 O O . PHE A 1 344 ? -0.54 44.219 6.492 1 91.94 344 PHE A O 1
ATOM 2610 N N . PRO A 1 345 ? -1.853 45.906 7.102 1 88.69 345 PRO A N 1
ATOM 2611 C CA . PRO A 1 345 ? -1.572 45.625 8.508 1 88.69 345 PRO A CA 1
ATOM 2612 C C . PRO A 1 345 ? -2.221 44.312 8.977 1 88.69 345 PRO A C 1
ATOM 2614 O O . PRO A 1 345 ? -3.305 43.969 8.508 1 88.69 345 PRO A O 1
ATOM 2617 N N . CYS A 1 346 ? -1.497 43.625 9.828 1 85.06 346 CYS A N 1
ATOM 2618 C CA . CYS A 1 346 ? -2.023 42.375 10.398 1 85.06 346 CYS A CA 1
ATOM 2619 C C . CYS A 1 346 ? -3.15 42.688 11.383 1 85.06 346 CYS A C 1
ATOM 2621 O O . CYS A 1 346 ? -2.969 43.469 12.328 1 85.06 346 CYS A O 1
ATOM 2623 N N . PRO A 1 347 ? -4.254 42.094 11.188 1 79.44 347 PRO A N 1
ATOM 2624 C CA . PRO A 1 347 ? -5.359 42.344 12.125 1 79.44 347 PRO A CA 1
ATOM 2625 C C . PRO A 1 347 ? -5.066 41.781 13.523 1 79.44 347 PRO A C 1
ATOM 2627 O O . PRO A 1 347 ? -4.18 40.938 13.688 1 79.44 347 PRO A O 1
ATOM 2630 N N . GLU A 1 348 ? -5.812 42.25 14.484 1 73.12 348 GLU A N 1
ATOM 2631 C CA . GLU A 1 348 ? -5.629 41.812 15.867 1 73.12 348 GLU A CA 1
ATOM 2632 C C . GLU A 1 348 ? -6.031 40.344 16.047 1 73.12 348 GLU A C 1
ATOM 2634 O O . GLU A 1 348 ? -7.023 39.906 15.469 1 73.12 348 GLU A O 1
ATOM 2639 N N . SER A 1 349 ? -5.246 39.594 16.781 1 69.12 349 SER A N 1
ATOM 2640 C CA . SER A 1 349 ? -5.523 38.219 17.141 1 69.12 349 SER A CA 1
ATOM 2641 C C . SER A 1 349 ? -5.352 37.281 15.938 1 69.12 349 SER A C 1
ATOM 2643 O O . SER A 1 349 ? -6.055 36.281 15.82 1 69.12 349 SER A O 1
ATOM 2645 N N . TYR A 1 350 ? -4.633 37.906 14.93 1 75.25 350 TYR A N 1
ATOM 2646 C CA . TYR A 1 350 ? -4.32 37.062 13.781 1 75.25 350 TYR A CA 1
ATOM 2647 C C . TYR A 1 350 ? -2.869 36.625 13.828 1 75.25 350 TYR A C 1
ATOM 2649 O O . TYR A 1 350 ? -1.993 37.344 14.312 1 75.25 350 TYR A O 1
ATOM 2657 N N . ASN A 1 351 ? -2.725 35.438 13.359 1 80.12 351 ASN A N 1
ATOM 2658 C CA . ASN A 1 351 ? -1.373 34.938 13.141 1 80.12 351 ASN A CA 1
ATOM 2659 C C . ASN A 1 351 ? -0.695 35.656 11.969 1 80.12 351 ASN A C 1
ATOM 2661 O O . ASN A 1 351 ? -1.229 35.656 10.859 1 80.12 351 ASN A O 1
ATOM 2665 N N . ALA A 1 352 ? 0.4 36.344 12.234 1 83.12 352 ALA A N 1
ATOM 2666 C CA . ALA A 1 352 ? 1.111 37.094 11.219 1 83.12 352 ALA A CA 1
ATOM 2667 C C . ALA A 1 352 ? 1.415 36.25 9.992 1 83.12 352 ALA A C 1
ATOM 2669 O O . ALA A 1 352 ? 1.285 36.719 8.859 1 83.12 352 ALA A O 1
ATOM 2670 N N . ALA A 1 353 ? 1.844 35.031 10.234 1 86.06 353 ALA A N 1
ATOM 2671 C CA . ALA A 1 353 ? 2.186 34.125 9.133 1 86.06 353 ALA A CA 1
ATOM 2672 C C . ALA A 1 353 ? 0.984 33.906 8.219 1 86.06 353 ALA A C 1
ATOM 2674 O O . ALA A 1 353 ? 1.122 33.906 6.996 1 86.06 353 ALA A O 1
ATOM 2675 N N . GLU A 1 354 ? -0.123 33.75 8.836 1 81.12 354 GLU A N 1
ATOM 2676 C CA . GLU A 1 354 ? -1.347 33.531 8.07 1 81.12 354 GLU A CA 1
ATOM 2677 C C . GLU A 1 354 ? -1.715 34.781 7.258 1 81.12 354 GLU A C 1
ATOM 2679 O O . GLU A 1 354 ? -2.221 34.656 6.137 1 81.12 354 GLU A O 1
ATOM 2684 N N . HIS A 1 355 ? -1.519 35.844 7.887 1 83.88 355 HIS A N 1
ATOM 2685 C CA . HIS A 1 355 ? -1.816 37.094 7.219 1 83.88 355 HIS A CA 1
ATOM 2686 C C . HIS A 1 355 ? -0.972 37.281 5.957 1 83.88 355 HIS A C 1
ATOM 2688 O O . HIS A 1 355 ? -1.479 37.688 4.918 1 83.88 355 HIS A O 1
ATOM 2694 N N . TYR A 1 356 ? 0.318 37 6.059 1 89.31 356 TYR A N 1
ATOM 2695 C CA . TYR A 1 356 ? 1.211 37.125 4.91 1 89.31 356 TYR A CA 1
ATOM 2696 C C . TYR A 1 356 ? 0.766 36.188 3.779 1 89.31 356 TYR A C 1
ATOM 2698 O O . TYR A 1 356 ? 0.686 36.625 2.623 1 89.31 356 TYR A O 1
ATOM 2706 N N . ILE A 1 357 ? 0.478 34.969 4.121 1 85.56 357 ILE A N 1
ATOM 2707 C CA . ILE A 1 357 ? 0.121 33.938 3.129 1 85.56 357 ILE A CA 1
ATOM 2708 C C . ILE A 1 357 ? -1.184 34.344 2.441 1 85.56 357 ILE A C 1
ATOM 2710 O O . ILE A 1 357 ? -1.317 34.188 1.223 1 85.56 357 ILE A O 1
ATOM 2714 N N . LYS A 1 358 ? -2.113 34.812 3.232 1 80.75 358 LYS A N 1
ATOM 2715 C CA . LYS A 1 358 ? -3.398 35.219 2.674 1 80.75 358 LYS A CA 1
ATOM 2716 C C . LYS A 1 358 ? -3.234 36.406 1.726 1 80.75 358 LYS A C 1
ATOM 2718 O O . LYS A 1 358 ? -3.873 36.438 0.673 1 80.75 358 LYS A O 1
ATOM 2723 N N . THR A 1 359 ? -2.451 37.312 2.154 1 85.88 359 THR A N 1
ATOM 2724 C CA . THR A 1 359 ? -2.213 38.5 1.354 1 85.88 359 THR A CA 1
ATOM 2725 C C . THR A 1 359 ? -1.523 38.156 0.04 1 85.88 359 THR A C 1
ATOM 2727 O O . THR A 1 359 ? -1.774 38.781 -0.991 1 85.88 359 THR A O 1
ATOM 2730 N N . LEU A 1 360 ? -0.694 37.125 0.043 1 88.44 360 LEU A N 1
ATOM 2731 C CA . LEU A 1 360 ? 0.112 36.75 -1.117 1 88.44 360 LEU A CA 1
ATOM 2732 C C . LEU A 1 360 ? -0.562 35.656 -1.921 1 88.44 360 LEU A C 1
ATOM 2734 O O . LEU A 1 360 ? -0.043 35.219 -2.955 1 88.44 360 LEU A O 1
ATOM 2738 N N . ALA A 1 361 ? -1.682 35.188 -1.482 1 80.94 361 ALA A N 1
ATOM 2739 C CA . ALA A 1 361 ? -2.383 34.094 -2.143 1 80.94 361 ALA A CA 1
ATOM 2740 C C . ALA A 1 361 ? -3.104 34.562 -3.396 1 80.94 361 ALA A C 1
ATOM 2742 O O . ALA A 1 361 ? -3.545 35.719 -3.461 1 80.94 361 ALA A O 1
ATOM 2743 N N . ILE A 1 362 ? -3.115 33.688 -4.398 1 77.25 362 ILE A N 1
ATOM 2744 C CA . ILE A 1 362 ? -3.854 33.969 -5.625 1 77.25 362 ILE A CA 1
ATOM 2745 C C . ILE A 1 362 ? -5.23 33.312 -5.562 1 77.25 362 ILE A C 1
ATOM 2747 O O . ILE A 1 362 ? -5.34 32.094 -5.523 1 77.25 362 ILE A O 1
ATOM 2751 N N . ALA A 1 363 ? -6.18 34.094 -5.438 1 64.5 363 ALA A N 1
ATOM 2752 C CA . ALA A 1 363 ? -7.539 33.594 -5.348 1 64.5 363 ALA A CA 1
ATOM 2753 C C . ALA A 1 363 ? -8.086 33.25 -6.73 1 64.5 363 ALA A C 1
ATOM 2755 O O . ALA A 1 363 ? -7.816 33.938 -7.703 1 64.5 363 ALA A O 1
ATOM 2756 N N . GLY A 1 364 ? -8.688 32.156 -6.973 1 59.66 364 GLY A N 1
ATOM 2757 C CA . GLY A 1 364 ? -9.211 31.641 -8.234 1 59.66 364 GLY A CA 1
ATOM 2758 C C . GLY A 1 364 ? -10.086 32.656 -8.953 1 59.66 364 GLY A C 1
ATOM 2759 O O . GLY A 1 364 ? -10.031 32.75 -10.18 1 59.66 364 GLY A O 1
ATOM 2760 N N . GLY A 1 365 ? -11.023 33.375 -8.375 1 57.69 365 GLY A N 1
ATOM 2761 C CA . GLY A 1 365 ? -11.977 34.25 -9.031 1 57.69 365 GLY A CA 1
ATOM 2762 C C . GLY A 1 365 ? -11.383 35.594 -9.422 1 57.69 365 GLY A C 1
ATOM 2763 O O . GLY A 1 365 ? -11.914 36.281 -10.289 1 57.69 365 GLY A O 1
ATOM 2764 N N . HIS A 1 366 ? -10.281 35.969 -8.914 1 74.06 366 HIS A N 1
ATOM 2765 C CA . HIS A 1 366 ? -9.648 37.25 -9.156 1 74.06 366 HIS A CA 1
ATOM 2766 C C . HIS A 1 366 ? -8.148 37.094 -9.391 1 74.06 366 HIS A C 1
ATOM 2768 O O . HIS A 1 366 ? -7.344 37.781 -8.766 1 74.06 366 HIS A O 1
ATOM 2774 N N . VAL A 1 367 ? -7.816 36.344 -10.391 1 80.12 367 VAL A N 1
ATOM 2775 C CA . VAL A 1 367 ? -6.422 35.938 -10.57 1 80.12 367 VAL A CA 1
ATOM 2776 C C . VAL A 1 367 ? -5.602 37.156 -11 1 80.12 367 VAL A C 1
ATOM 2778 O O . VAL A 1 367 ? -4.531 37.406 -10.445 1 80.12 367 VAL A O 1
ATOM 2781 N N . ALA A 1 368 ? -6.129 37.969 -11.891 1 83.19 368 ALA A N 1
ATOM 2782 C CA . ALA A 1 368 ? -5.371 39.094 -12.43 1 83.19 368 ALA A CA 1
ATOM 2783 C C . ALA A 1 368 ? -5.121 40.156 -11.359 1 83.19 368 ALA A C 1
ATOM 2785 O O . ALA A 1 368 ? -4.012 40.688 -11.242 1 83.19 368 ALA A O 1
ATOM 2786 N N . GLU A 1 369 ? -6.156 40.375 -10.586 1 87.06 369 GLU A N 1
ATOM 2787 C CA . GLU A 1 369 ? -6.031 41.375 -9.516 1 87.06 369 GLU A CA 1
ATOM 2788 C C . GLU A 1 369 ? -5.055 40.906 -8.438 1 87.06 369 GLU A C 1
ATOM 2790 O O . GLU A 1 369 ? -4.262 41.688 -7.922 1 87.06 369 GLU A O 1
ATOM 2795 N N . CYS A 1 370 ? -5.105 39.719 -8.125 1 87.56 370 CYS A N 1
ATOM 2796 C CA . CYS A 1 370 ? -4.223 39.156 -7.105 1 87.56 370 CYS A CA 1
ATOM 2797 C C . CYS A 1 370 ? -2.775 39.156 -7.582 1 87.56 370 CYS A C 1
ATOM 2799 O O . CYS A 1 370 ? -1.858 39.438 -6.809 1 87.56 370 CYS A O 1
ATOM 2801 N N . LYS A 1 371 ? -2.6 38.875 -8.828 1 89.5 371 LYS A N 1
ATOM 2802 C CA . LYS A 1 371 ? -1.248 38.844 -9.383 1 89.5 371 LYS A CA 1
ATOM 2803 C C . LYS A 1 371 ? -0.628 40.25 -9.391 1 89.5 371 LYS A C 1
ATOM 2805 O O . LYS A 1 371 ? 0.567 40.406 -9.133 1 89.5 371 LYS A O 1
ATOM 2810 N N . GLU A 1 372 ? -1.443 41.188 -9.742 1 91.88 372 GLU A N 1
ATOM 2811 C CA . GLU A 1 372 ? -0.961 42.562 -9.734 1 91.88 372 GLU A CA 1
ATOM 2812 C C . GLU A 1 372 ? -0.568 43 -8.32 1 91.88 372 GLU A C 1
ATOM 2814 O O . GLU A 1 372 ? 0.442 43.688 -8.141 1 91.88 372 GLU A O 1
ATOM 2819 N N . LYS A 1 373 ? -1.349 42.625 -7.395 1 92.25 373 LYS A N 1
ATOM 2820 C CA . LYS A 1 373 ? -1.063 42.938 -5.996 1 92.25 373 LYS A CA 1
ATOM 2821 C C . LYS A 1 373 ? 0.241 42.281 -5.547 1 92.25 373 LYS A C 1
ATOM 2823 O O . LYS A 1 373 ? 1.08 42.938 -4.918 1 92.25 373 LYS A O 1
ATOM 2828 N N . VAL A 1 374 ? 0.394 41.094 -5.859 1 93.5 374 VAL A N 1
ATOM 2829 C CA . VAL A 1 374 ? 1.579 40.344 -5.469 1 93.5 374 VAL A CA 1
ATOM 2830 C C . VAL A 1 374 ? 2.816 40.938 -6.129 1 93.5 374 VAL A C 1
ATOM 2832 O O . VAL A 1 374 ? 3.861 41.094 -5.492 1 93.5 374 VAL A O 1
ATOM 2835 N N . ASN A 1 375 ? 2.674 41.281 -7.406 1 93.75 375 ASN A N 1
ATOM 2836 C CA . ASN A 1 375 ? 3.795 41.906 -8.117 1 93.75 375 ASN A CA 1
ATOM 2837 C C . ASN A 1 375 ? 4.172 43.25 -7.508 1 93.75 375 ASN A C 1
ATOM 2839 O O . ASN A 1 375 ? 5.352 43.594 -7.438 1 93.75 375 ASN A O 1
ATOM 2843 N N . ALA A 1 376 ? 3.174 43.938 -7.137 1 94.69 376 ALA A N 1
ATOM 2844 C CA . ALA A 1 376 ? 3.422 45.219 -6.508 1 94.69 376 ALA A CA 1
ATOM 2845 C C . ALA A 1 376 ? 4.16 45.062 -5.184 1 94.69 376 ALA A C 1
ATOM 2847 O O . ALA A 1 376 ? 5.043 45.875 -4.852 1 94.69 376 ALA A O 1
ATOM 2848 N N . ILE A 1 377 ? 3.787 44.125 -4.453 1 95.62 377 ILE A N 1
ATOM 2849 C CA . ILE A 1 377 ? 4.418 43.844 -3.164 1 95.62 377 ILE A CA 1
ATOM 2850 C C . ILE A 1 377 ? 5.863 43.406 -3.377 1 95.62 377 ILE A C 1
ATOM 2852 O O . ILE A 1 377 ? 6.766 43.875 -2.67 1 95.62 377 ILE A O 1
ATOM 2856 N N . CYS A 1 378 ? 6.113 42.562 -4.332 1 95.75 378 CYS A N 1
ATOM 2857 C CA . CYS A 1 378 ? 7.461 42.094 -4.629 1 95.75 378 CYS A CA 1
ATOM 2858 C C . CYS A 1 378 ? 8.344 43.25 -5.113 1 95.75 378 CYS A C 1
ATOM 2860 O O . CYS A 1 378 ? 9.516 43.312 -4.758 1 95.75 378 CYS A O 1
ATOM 2862 N N . ASP A 1 379 ? 7.73 44.125 -5.934 1 95.38 379 ASP A N 1
ATOM 2863 C CA . ASP A 1 379 ? 8.469 45.281 -6.41 1 95.38 379 ASP A CA 1
ATOM 2864 C C . ASP A 1 379 ? 8.812 46.219 -5.254 1 95.38 379 ASP A C 1
ATOM 2866 O O . ASP A 1 379 ? 9.898 46.812 -5.223 1 95.38 379 ASP A O 1
ATOM 2870 N N . ALA A 1 380 ? 7.848 46.344 -4.395 1 95.56 380 ALA A N 1
ATOM 2871 C CA . ALA A 1 380 ? 8.07 47.188 -3.225 1 95.56 380 ALA A CA 1
ATOM 2872 C C . ALA A 1 380 ? 9.203 46.656 -2.357 1 95.56 380 ALA A C 1
ATOM 2874 O O . ALA A 1 380 ? 9.969 47.406 -1.774 1 95.56 380 ALA A O 1
ATOM 2875 N N . PHE A 1 381 ? 9.289 45.438 -2.225 1 95.19 381 PHE A N 1
ATOM 2876 C CA . PHE A 1 381 ? 10.359 44.812 -1.444 1 95.19 381 PHE A CA 1
ATOM 2877 C C . PHE A 1 381 ? 11.711 45.062 -2.094 1 95.19 381 PHE A C 1
ATOM 2879 O O . PHE A 1 381 ? 12.688 45.375 -1.405 1 95.19 381 PHE A O 1
ATOM 2886 N N . GLU A 1 382 ? 11.789 44.906 -3.4 1 93.25 382 GLU A N 1
ATOM 2887 C CA . GLU A 1 382 ? 13.047 45.094 -4.117 1 93.25 382 GLU A CA 1
ATOM 2888 C C . GLU A 1 382 ? 13.617 46.5 -3.863 1 93.25 382 GLU A C 1
ATOM 2890 O O . GLU A 1 382 ? 14.836 46.688 -3.881 1 93.25 382 GLU A O 1
ATOM 2895 N N . ARG A 1 383 ? 12.734 47.406 -3.523 1 92.62 383 ARG A N 1
ATOM 2896 C CA . ARG A 1 383 ? 13.148 48.781 -3.299 1 92.62 383 ARG A CA 1
ATOM 2897 C C . ARG A 1 383 ? 13.234 49.094 -1.808 1 92.62 383 ARG A C 1
ATOM 2899 O O . ARG A 1 383 ? 13.664 50.188 -1.418 1 92.62 383 ARG A O 1
ATOM 2906 N N . SER A 1 384 ? 12.984 48.188 -1.011 1 93.38 384 SER A N 1
ATOM 2907 C CA . SER A 1 384 ? 12.922 48.375 0.431 1 93.38 384 SER A CA 1
ATOM 2908 C C . SER A 1 384 ? 14.312 48.312 1.062 1 93.38 384 SER A C 1
ATOM 2910 O O . SER A 1 384 ? 15.25 47.812 0.458 1 93.38 384 SER A O 1
ATOM 2912 N N . PRO A 1 385 ? 14.43 48.906 2.242 1 91.81 385 PRO A N 1
ATOM 2913 C CA . PRO A 1 385 ? 15.703 48.812 2.965 1 91.81 385 PRO A CA 1
ATOM 2914 C C . PRO A 1 385 ? 16.078 47.375 3.318 1 91.81 385 PRO A C 1
ATOM 2916 O O . PRO A 1 385 ? 17.266 47.031 3.363 1 91.81 385 PRO A O 1
ATOM 2919 N N . ASP A 1 386 ? 15.125 46.562 3.549 1 92.75 386 ASP A N 1
ATOM 2920 C CA . ASP A 1 386 ? 15.398 45.156 3.873 1 92.75 386 ASP A CA 1
ATOM 2921 C C . ASP A 1 386 ? 16.062 44.438 2.697 1 92.75 386 ASP A C 1
ATOM 2923 O O . ASP A 1 386 ? 16.953 43.625 2.889 1 92.75 386 ASP A O 1
ATOM 2927 N N . ALA A 1 387 ? 15.609 44.688 1.531 1 93.81 387 ALA A N 1
ATOM 2928 C CA . ALA A 1 387 ? 16.203 44.094 0.337 1 93.81 387 ALA A CA 1
ATOM 2929 C C . ALA A 1 387 ? 17.656 44.562 0.168 1 93.81 387 ALA A C 1
ATOM 2931 O O . ALA A 1 387 ? 18.516 43.781 -0.262 1 93.81 387 ALA A O 1
ATOM 2932 N N . ALA A 1 388 ? 17.906 45.812 0.464 1 92.62 388 ALA A N 1
ATOM 2933 C CA . ALA A 1 388 ? 19.25 46.344 0.387 1 92.62 388 ALA A CA 1
ATOM 2934 C C . ALA A 1 388 ? 20.172 45.656 1.391 1 92.62 388 ALA A C 1
ATOM 2936 O O . ALA A 1 388 ? 21.344 45.406 1.094 1 92.62 388 ALA A O 1
ATOM 2937 N N . GLU A 1 389 ? 19.609 45.438 2.494 1 91.75 389 GLU A N 1
ATOM 2938 C CA . GLU A 1 389 ? 20.391 44.719 3.516 1 91.75 389 GLU A CA 1
ATOM 2939 C C . GLU A 1 389 ? 20.734 43.312 3.07 1 91.75 389 GLU A C 1
ATOM 2941 O O . GLU A 1 389 ? 21.844 42.812 3.34 1 91.75 389 GLU A O 1
ATOM 2946 N N . VAL A 1 390 ? 19.812 42.656 2.471 1 92.38 390 VAL A N 1
ATOM 2947 C CA . VAL A 1 390 ? 20.031 41.281 1.972 1 92.38 390 VAL A CA 1
ATOM 2948 C C . VAL A 1 390 ? 21.125 41.312 0.897 1 92.38 390 VAL A C 1
ATOM 2950 O O . VAL A 1 390 ? 22.016 40.469 0.896 1 92.38 390 VAL A O 1
ATOM 2953 N N . ARG A 1 391 ? 21.125 42.281 0.037 1 91.19 391 ARG A N 1
ATOM 2954 C CA . ARG A 1 391 ? 22.109 42.406 -1.022 1 91.19 391 ARG A CA 1
ATOM 2955 C C . ARG A 1 391 ? 23.5 42.688 -0.443 1 91.19 391 ARG A C 1
ATOM 2957 O O . ARG A 1 391 ? 24.5 42.156 -0.923 1 91.19 391 ARG A O 1
ATOM 2964 N N . LYS A 1 392 ? 23.469 43.469 0.544 1 90.31 392 LYS A N 1
ATOM 2965 C CA . LYS A 1 392 ? 24.75 43.75 1.206 1 90.31 392 LYS A CA 1
ATOM 2966 C C . LYS A 1 392 ? 25.312 42.5 1.874 1 90.31 392 LYS A C 1
ATOM 2968 O O . LYS A 1 392 ? 26.516 42.281 1.822 1 90.31 392 LYS A O 1
ATOM 2973 N N . SER A 1 393 ? 24.422 41.844 2.498 1 88.44 393 SER A N 1
ATOM 2974 C CA . SER A 1 393 ? 24.859 40.625 3.172 1 88.44 393 SER A CA 1
ATOM 2975 C C . SER A 1 393 ? 25.391 39.594 2.172 1 88.44 393 SER A C 1
ATOM 2977 O O . SER A 1 393 ? 26.312 38.844 2.473 1 88.44 393 SER A O 1
ATOM 2979 N N . ILE A 1 394 ? 24.766 39.531 1.035 1 88.56 394 ILE A N 1
ATOM 2980 C CA . ILE A 1 394 ? 25.219 38.594 -0.014 1 88.56 394 ILE A CA 1
ATOM 2981 C C . ILE A 1 394 ? 26.594 39.031 -0.512 1 88.56 394 ILE A C 1
ATOM 2983 O O . ILE A 1 394 ? 27.469 38.188 -0.701 1 88.56 394 ILE A O 1
ATOM 2987 N N . ASP A 1 395 ? 26.797 40.344 -0.611 1 84.75 395 ASP A N 1
ATOM 2988 C CA . ASP A 1 395 ? 28.062 40.875 -1.092 1 84.75 395 ASP A CA 1
ATOM 2989 C C . ASP A 1 395 ? 29.188 40.594 -0.085 1 84.75 395 ASP A C 1
ATOM 2991 O O . ASP A 1 395 ? 30.312 40.281 -0.47 1 84.75 395 ASP A O 1
ATOM 2995 N N . VAL A 1 396 ? 28.844 40.781 1.11 1 81.38 396 VAL A N 1
ATOM 2996 C CA . VAL A 1 396 ? 29.812 40.562 2.166 1 81.38 396 VAL A CA 1
ATOM 2997 C C . VAL A 1 396 ? 30.203 39.062 2.217 1 81.38 396 VAL A C 1
ATOM 2999 O O . VAL A 1 396 ? 31.375 38.719 2.383 1 81.38 396 VAL A O 1
ATOM 3002 N N . ALA A 1 397 ? 29.234 38.281 2.156 1 77.81 397 ALA A N 1
ATOM 3003 C CA . ALA A 1 397 ? 29.484 36.844 2.221 1 77.81 397 ALA A CA 1
ATOM 3004 C C . ALA A 1 397 ? 30.281 36.375 1.014 1 77.81 397 ALA A C 1
ATOM 3006 O O . ALA A 1 397 ? 31.109 35.469 1.128 1 77.81 397 ALA A O 1
ATOM 3007 N N . THR A 1 398 ? 30 36.969 -0.142 1 71.25 398 THR A N 1
ATOM 3008 C CA . THR A 1 398 ? 30.719 36.594 -1.361 1 71.25 398 THR A CA 1
ATOM 3009 C C . THR A 1 398 ? 32.125 37.156 -1.345 1 71.25 398 THR A C 1
ATOM 3011 O O . THR A 1 398 ? 33.031 36.562 -1.942 1 71.25 398 THR A O 1
ATOM 3014 N N . GLY A 1 399 ? 32.375 38.406 -0.8 1 62.69 399 GLY A N 1
ATOM 3015 C CA . GLY A 1 399 ? 33.688 39 -0.727 1 62.69 399 GLY A CA 1
ATOM 3016 C C . GLY A 1 399 ? 34.625 38.25 0.198 1 62.69 399 GLY A C 1
ATOM 3017 O O . GLY A 1 399 ? 35.844 38.344 0.059 1 62.69 399 GLY A O 1
ATOM 3018 N N . HIS A 1 400 ? 34.125 37.75 1.29 1 55.53 400 HIS A N 1
ATOM 3019 C CA . HIS A 1 400 ? 35 36.969 2.168 1 55.53 400 HIS A CA 1
ATOM 3020 C C . HIS A 1 400 ? 35.219 35.562 1.617 1 55.53 400 HIS A C 1
ATOM 3022 O O . HIS A 1 400 ? 34.562 34.625 2.018 1 55.53 400 HIS A O 1
ATOM 3028 N N . GLU A 1 401 ? 35.594 35.531 0.406 1 51.59 401 GLU A N 1
ATOM 3029 C CA . GLU A 1 401 ? 36 34.219 -0.09 1 51.59 401 GLU A CA 1
ATOM 3030 C C . GLU A 1 401 ? 36.844 33.469 0.938 1 51.59 401 GLU A C 1
ATOM 3032 O O . GLU A 1 401 ? 38 33.812 1.142 1 51.59 401 GLU A O 1
ATOM 3037 N N . GLN A 1 402 ? 36.438 33.281 2.041 1 49.28 402 GLN A N 1
ATOM 3038 C CA . GLN A 1 402 ? 37.25 32.5 2.969 1 49.28 402 GLN A CA 1
ATOM 3039 C C . GLN A 1 402 ? 37.969 31.359 2.244 1 49.28 402 GLN A C 1
ATOM 3041 O O . GLN A 1 402 ? 37.531 30.938 1.167 1 49.28 402 GLN A O 1
ATOM 3046 N N . ASP A 1 403 ? 39.219 30.906 2.832 1 41.84 403 ASP A N 1
ATOM 3047 C CA . ASP A 1 403 ? 40.188 29.875 2.463 1 41.84 403 ASP A CA 1
ATOM 3048 C C . ASP A 1 403 ? 39.5 28.625 1.93 1 41.84 403 ASP A C 1
ATOM 3050 O O . ASP A 1 403 ? 38.719 28 2.635 1 41.84 403 ASP A O 1
ATOM 3054 N N . LEU A 1 404 ? 39.344 28.578 0.709 1 41.47 404 LEU A N 1
ATOM 3055 C CA . LEU A 1 404 ? 39.031 27.391 -0.082 1 41.47 404 LEU A CA 1
ATOM 3056 C C . LEU A 1 404 ? 39.406 26.125 0.654 1 41.47 404 LEU A C 1
ATOM 3058 O O . LEU A 1 404 ? 39.094 25.016 0.203 1 41.47 404 LEU A O 1
ATOM 3062 N N . ARG A 1 405 ? 40.562 26.266 1.358 1 41.03 405 ARG A N 1
ATOM 3063 C CA . ARG A 1 405 ? 41.156 25.109 2.008 1 41.03 405 ARG A CA 1
ATOM 3064 C C . ARG A 1 405 ? 40.156 24.422 2.947 1 41.03 405 ARG A C 1
ATOM 3066 O O . ARG A 1 405 ? 40.25 23.219 3.188 1 41.03 405 ARG A O 1
ATOM 3073 N N . SER A 1 406 ? 39.406 25.156 3.621 1 43.44 406 SER A N 1
ATOM 3074 C CA . SER A 1 406 ? 38.469 24.562 4.551 1 43.44 406 SER A CA 1
ATOM 3075 C C . SER A 1 406 ? 37.344 23.828 3.807 1 43.44 406 SER A C 1
ATOM 3077 O O . SER A 1 406 ? 36.812 22.828 4.297 1 43.44 406 SER A O 1
ATOM 3079 N N . VAL A 1 407 ? 36.906 24.422 2.693 1 44.41 407 VAL A N 1
ATOM 3080 C CA . VAL A 1 407 ? 35.938 23.75 1.839 1 44.41 407 VAL A CA 1
ATOM 3081 C C . VAL A 1 407 ? 36.594 22.562 1.14 1 44.41 407 VAL A C 1
ATOM 3083 O O . VAL A 1 407 ? 35.938 21.578 0.827 1 44.41 407 VAL A O 1
ATOM 3086 N N . MET A 1 408 ? 37.875 22.781 0.666 1 40.88 408 MET A N 1
ATOM 3087 C CA . MET A 1 408 ? 38.594 21.703 0.009 1 40.88 408 MET A CA 1
ATOM 3088 C C . MET A 1 408 ? 38.562 20.438 0.846 1 40.88 408 MET A C 1
ATOM 3090 O O . MET A 1 408 ? 38.875 19.344 0.349 1 40.88 408 MET A O 1
ATOM 3094 N N . LEU A 1 409 ? 38.656 20.656 2.145 1 41.53 409 LEU A N 1
ATOM 3095 C CA . LEU A 1 409 ? 38.562 19.422 2.912 1 41.53 409 LEU A CA 1
ATOM 3096 C C . LEU A 1 409 ? 37.312 18.641 2.574 1 41.53 409 LEU A C 1
ATOM 3098 O O . LEU A 1 409 ? 37.125 17.516 3.045 1 41.53 409 LEU A O 1
ATOM 3102 N N . PHE A 1 410 ? 36.406 19.312 1.991 1 44.19 410 PHE A N 1
ATOM 3103 C CA . PHE A 1 410 ? 35.281 18.5 1.557 1 44.19 410 PHE A CA 1
ATOM 3104 C C . PHE A 1 410 ? 35.562 17.797 0.246 1 44.19 410 PHE A C 1
ATOM 3106 O O . PHE A 1 410 ? 35.781 18.438 -0.782 1 44.19 410 PHE A O 1
ATOM 3113 N N . ASP A 1 411 ? 36.375 16.922 0.236 1 45.69 411 ASP A N 1
ATOM 3114 C CA . ASP A 1 411 ? 36.562 16.062 -0.924 1 45.69 411 ASP A CA 1
ATOM 3115 C C . ASP A 1 411 ? 35.312 16.031 -1.782 1 45.69 411 ASP A C 1
ATOM 3117 O O . ASP A 1 411 ? 34.219 15.633 -1.309 1 45.69 411 ASP A O 1
ATOM 3121 N N . GLN A 1 412 ? 35.188 16.875 -2.809 1 47 412 GLN A N 1
ATOM 3122 C CA . GLN A 1 412 ? 34.125 17.125 -3.775 1 47 412 GLN A CA 1
ATOM 3123 C C . GLN A 1 412 ? 33.531 15.82 -4.301 1 47 412 GLN A C 1
ATOM 3125 O O . GLN A 1 412 ? 32.438 15.805 -4.871 1 47 412 GLN A O 1
ATOM 3130 N N . THR A 1 413 ? 34.344 14.781 -4.414 1 49.81 413 THR A N 1
ATOM 3131 C CA . THR A 1 413 ? 33.75 13.617 -5.074 1 49.81 413 THR A CA 1
ATOM 3132 C C . THR A 1 413 ? 32.781 12.891 -4.137 1 49.81 413 THR A C 1
ATOM 3134 O O . THR A 1 413 ? 33.125 12.633 -2.979 1 49.81 413 THR A O 1
ATOM 3137 N N . PRO A 1 414 ? 31.594 12.977 -4.445 1 54.81 414 PRO A N 1
ATOM 3138 C CA . PRO A 1 414 ? 30.672 12.156 -3.656 1 54.81 414 PRO A CA 1
ATOM 3139 C C . PRO A 1 414 ? 31.234 10.773 -3.342 1 54.81 414 PRO A C 1
ATOM 3141 O O . PRO A 1 414 ? 31.641 10.047 -4.25 1 54.81 414 PRO A O 1
ATOM 3144 N N . SER A 1 415 ? 32.031 10.633 -2.307 1 63.16 415 SER A N 1
ATOM 3145 C CA . SER A 1 415 ? 32.656 9.344 -1.989 1 63.16 415 SER A CA 1
ATOM 3146 C C . SER A 1 415 ? 31.875 8.625 -0.879 1 63.16 415 SER A C 1
ATOM 3148 O O . SER A 1 415 ? 31.266 9.273 -0.023 1 63.16 415 SER A O 1
ATOM 3150 N N . TYR A 1 416 ? 31.812 7.355 -1.106 1 69.75 416 TYR A N 1
ATOM 3151 C CA . TYR A 1 416 ? 31.266 6.504 -0.053 1 69.75 416 TYR A CA 1
ATOM 3152 C C . TYR A 1 416 ? 32.156 6.547 1.189 1 69.75 416 TYR A C 1
ATOM 3154 O O . TYR A 1 416 ? 33.375 6.48 1.091 1 69.75 416 TYR A O 1
ATOM 3162 N N . ARG A 1 417 ? 31.609 6.762 2.326 1 72.62 417 ARG A N 1
ATOM 3163 C CA . ARG A 1 417 ? 32.312 7.027 3.566 1 72.62 417 ARG A CA 1
ATOM 3164 C C . ARG A 1 417 ? 32.875 5.738 4.164 1 72.62 417 ARG A C 1
ATOM 3166 O O . ARG A 1 417 ? 33.844 5.773 4.949 1 72.62 417 ARG A O 1
ATOM 3173 N N . VAL A 1 418 ? 32.281 4.574 3.67 1 83.88 418 VAL A N 1
ATOM 3174 C CA . VAL A 1 418 ? 32.688 3.295 4.242 1 83.88 418 VAL A CA 1
ATOM 3175 C C . VAL A 1 418 ? 33.062 2.32 3.121 1 83.88 418 VAL A C 1
ATOM 3177 O O . VAL A 1 418 ? 32.688 2.52 1.968 1 83.88 418 VAL A O 1
ATOM 3180 N N . SER A 1 419 ? 33.812 1.289 3.514 1 87.31 419 SER A N 1
ATOM 3181 C CA . SER A 1 419 ? 34.25 0.271 2.559 1 87.31 419 SER A CA 1
ATOM 3182 C C . SER A 1 419 ? 33.062 -0.585 2.102 1 87.31 419 SER A C 1
ATOM 3184 O O . SER A 1 419 ? 32.031 -0.606 2.752 1 87.31 419 SER A O 1
ATOM 3186 N N . ALA A 1 420 ? 33.25 -1.258 1.025 1 91.06 420 ALA A N 1
ATOM 3187 C CA . ALA A 1 420 ? 32.219 -2.094 0.437 1 91.06 420 ALA A CA 1
ATOM 3188 C C . ALA A 1 420 ? 31.828 -3.24 1.37 1 91.06 420 ALA A C 1
ATOM 3190 O O . ALA A 1 420 ? 30.656 -3.627 1.452 1 91.06 420 ALA A O 1
ATOM 3191 N N . LEU A 1 421 ? 32.812 -3.754 2.047 1 92.75 421 LEU A N 1
ATOM 3192 C CA . LEU A 1 421 ? 32.531 -4.887 2.924 1 92.75 421 LEU A CA 1
ATOM 3193 C C . LEU A 1 421 ? 31.688 -4.469 4.117 1 92.75 421 LEU A C 1
ATOM 3195 O O . LEU A 1 421 ? 30.812 -5.219 4.559 1 92.75 421 LEU A O 1
ATOM 3199 N N . VAL A 1 422 ? 31.953 -3.281 4.625 1 91.44 422 VAL A N 1
ATOM 3200 C CA . VAL A 1 422 ? 31.172 -2.777 5.746 1 91.44 422 VAL A CA 1
ATOM 3201 C C . VAL A 1 422 ? 29.734 -2.482 5.281 1 91.44 422 VAL A C 1
ATOM 3203 O O . VAL A 1 422 ? 28.781 -2.771 5.996 1 91.44 422 VAL A O 1
ATOM 3206 N N . GLN A 1 423 ? 29.672 -1.949 4.121 1 93.5 423 GLN A N 1
ATOM 3207 C CA . GLN A 1 423 ? 28.344 -1.712 3.539 1 93.5 423 GLN A CA 1
ATOM 3208 C C . GLN A 1 423 ? 27.562 -3.014 3.416 1 93.5 423 GLN A C 1
ATOM 3210 O O . GLN A 1 423 ? 26.391 -3.08 3.816 1 93.5 423 GLN A O 1
ATOM 3215 N N . LEU A 1 424 ? 28.25 -4.027 2.914 1 95.5 424 LEU A N 1
ATOM 3216 C CA . LEU A 1 424 ? 27.609 -5.32 2.682 1 95.5 424 LEU A CA 1
ATOM 3217 C C . LEU A 1 424 ? 27.141 -5.934 3.994 1 95.5 424 LEU A C 1
ATOM 3219 O O . LEU A 1 424 ? 26.016 -6.441 4.074 1 95.5 424 LEU A O 1
ATOM 3223 N N . ARG A 1 425 ? 27.953 -5.871 4.953 1 94.88 425 ARG A N 1
ATOM 3224 C CA . ARG A 1 425 ? 27.625 -6.48 6.234 1 94.88 425 ARG A CA 1
ATOM 3225 C C . ARG A 1 425 ? 26.375 -5.848 6.84 1 94.88 425 ARG A C 1
ATOM 3227 O O . ARG A 1 425 ? 25.469 -6.551 7.293 1 94.88 425 ARG A O 1
ATOM 3234 N N . TRP A 1 426 ? 26.266 -4.547 6.797 1 93.88 426 TRP A N 1
ATOM 3235 C CA . TRP A 1 426 ? 25.141 -3.846 7.414 1 93.88 426 TRP A CA 1
ATOM 3236 C C . TRP A 1 426 ? 23.875 -3.992 6.574 1 93.88 426 TRP A C 1
ATOM 3238 O O . TRP A 1 426 ? 22.781 -4.094 7.117 1 93.88 426 TRP A O 1
ATOM 3248 N N . LEU A 1 427 ? 24.094 -4.004 5.312 1 95.19 427 LEU A N 1
ATOM 3249 C CA . LEU A 1 427 ? 22.938 -4.172 4.449 1 95.19 427 LEU A CA 1
ATOM 3250 C C . LEU A 1 427 ? 22.375 -5.59 4.555 1 95.19 427 LEU A C 1
ATOM 3252 O O . LEU A 1 427 ? 21.172 -5.789 4.512 1 95.19 427 LEU A O 1
ATOM 3256 N N . VAL A 1 428 ? 23.25 -6.57 4.652 1 95.62 428 VAL A N 1
ATOM 3257 C CA . VAL A 1 428 ? 22.797 -7.949 4.84 1 95.62 428 VAL A CA 1
ATOM 3258 C C . VAL A 1 428 ? 22.109 -8.086 6.191 1 95.62 428 VAL A C 1
ATOM 3260 O O . VAL A 1 428 ? 21.078 -8.758 6.297 1 95.62 428 VAL A O 1
ATOM 3263 N N . TRP A 1 429 ? 22.719 -7.461 7.137 1 94.44 429 TRP A N 1
ATOM 3264 C CA . TRP A 1 429 ? 22.125 -7.477 8.469 1 94.44 429 TRP A CA 1
ATOM 3265 C C . TRP A 1 429 ? 20.703 -6.93 8.438 1 94.44 429 TRP A C 1
ATOM 3267 O O . TRP A 1 429 ? 19.797 -7.527 9.008 1 94.44 429 TRP A O 1
ATOM 3277 N N . ARG A 1 430 ? 20.5 -5.852 7.777 1 92.5 430 ARG A N 1
ATOM 3278 C CA . ARG A 1 430 ? 19.188 -5.223 7.676 1 92.5 430 ARG A CA 1
ATOM 3279 C C . ARG A 1 430 ? 18.203 -6.113 6.914 1 92.5 430 ARG A C 1
ATOM 3281 O O . ARG A 1 430 ? 17.047 -6.258 7.312 1 92.5 430 ARG A O 1
ATOM 3288 N N . ALA A 1 431 ? 18.703 -6.664 5.844 1 90.25 431 ALA A N 1
ATOM 3289 C CA . ALA A 1 431 ? 17.859 -7.531 5.031 1 90.25 431 ALA A CA 1
ATOM 3290 C C . ALA A 1 431 ? 17.438 -8.773 5.812 1 90.25 431 ALA A C 1
ATOM 3292 O O . ALA A 1 431 ? 16.281 -9.188 5.758 1 90.25 431 ALA A O 1
ATOM 3293 N N . MET A 1 432 ? 18.359 -9.359 6.531 1 89.25 432 MET A N 1
ATOM 3294 C CA . MET A 1 432 ? 18.062 -10.547 7.32 1 89.25 432 MET A CA 1
ATOM 3295 C C . MET A 1 432 ? 17.094 -10.227 8.461 1 89.25 432 MET A C 1
ATOM 3297 O O . MET A 1 432 ? 16.188 -11.016 8.75 1 89.25 432 MET A O 1
ATOM 3301 N N . LEU A 1 433 ? 17.297 -9.07 9.094 1 88.12 433 LEU A N 1
ATOM 3302 C CA . LEU A 1 433 ? 16.406 -8.664 10.18 1 88.12 433 LEU A CA 1
ATOM 3303 C C . LEU A 1 433 ? 14.992 -8.422 9.672 1 88.12 433 LEU A C 1
ATOM 3305 O O . LEU A 1 433 ? 14.016 -8.773 10.336 1 88.12 433 LEU A O 1
ATOM 3309 N N . ASP A 1 434 ? 14.906 -7.816 8.539 1 84.25 434 ASP A N 1
ATOM 3310 C CA . ASP A 1 434 ? 13.609 -7.559 7.918 1 84.25 434 ASP A CA 1
ATOM 3311 C C . ASP A 1 434 ? 12.891 -8.859 7.582 1 84.25 434 ASP A C 1
ATOM 3313 O O . ASP A 1 434 ? 11.688 -8.984 7.793 1 84.25 434 ASP A O 1
ATOM 3317 N N . ASN A 1 435 ? 13.641 -9.781 7.094 1 82.06 435 ASN A N 1
ATOM 3318 C CA . ASN A 1 435 ? 13.07 -11.07 6.711 1 82.06 435 ASN A CA 1
ATOM 3319 C C . ASN A 1 435 ? 12.617 -11.867 7.934 1 82.06 435 ASN A C 1
ATOM 3321 O O . ASN A 1 435 ? 11.586 -12.547 7.891 1 82.06 435 ASN A O 1
ATOM 3325 N N . MET A 1 436 ? 13.336 -11.75 8.984 1 81.44 436 MET A N 1
ATOM 3326 C CA . MET A 1 436 ? 13.062 -12.555 10.172 1 81.44 436 MET A CA 1
ATOM 3327 C C . MET A 1 436 ? 11.914 -11.953 10.977 1 81.44 436 MET A C 1
ATOM 3329 O O . MET A 1 436 ? 11.18 -12.68 11.648 1 81.44 436 MET A O 1
ATOM 3333 N N . ARG A 1 437 ? 11.828 -10.594 10.953 1 79.31 437 ARG A N 1
ATOM 3334 C CA . ARG A 1 437 ? 10.852 -9.938 11.812 1 79.31 437 ARG A CA 1
ATOM 3335 C C . ARG A 1 437 ? 9.523 -9.75 11.086 1 79.31 437 ARG A C 1
ATOM 3337 O O . ARG A 1 437 ? 8.5 -9.477 11.711 1 79.31 437 ARG A O 1
ATOM 3344 N N . ASN A 1 438 ? 9.555 -9.75 9.898 1 69.5 438 ASN A N 1
ATOM 3345 C CA . ASN A 1 438 ? 8.258 -9.734 9.234 1 69.5 438 ASN A CA 1
ATOM 3346 C C . ASN A 1 438 ? 7.508 -11.047 9.422 1 69.5 438 ASN A C 1
ATOM 3348 O O . ASN A 1 438 ? 7.789 -12.031 8.734 1 69.5 438 ASN A O 1
ATOM 3352 N N . PRO A 1 439 ? 6.941 -11.188 10.617 1 58.69 439 PRO A N 1
ATOM 3353 C CA . PRO A 1 439 ? 6.34 -12.469 11 1 58.69 439 PRO A CA 1
ATOM 3354 C C . PRO A 1 439 ? 5.492 -13.078 9.891 1 58.69 439 PRO A C 1
ATOM 3356 O O . PRO A 1 439 ? 5.508 -14.297 9.695 1 58.69 439 PRO A O 1
ATOM 3359 N N . ASP A 1 440 ? 4.738 -12.172 9.242 1 59 440 ASP A N 1
ATOM 3360 C CA . ASP A 1 440 ? 3.744 -12.703 8.312 1 59 440 ASP A CA 1
ATOM 3361 C C . ASP A 1 440 ? 4.41 -13.398 7.133 1 59 440 ASP A C 1
ATOM 3363 O O . ASP A 1 440 ? 3.881 -14.383 6.605 1 59 440 ASP A O 1
ATOM 3367 N N . MET A 1 441 ? 5.742 -13.125 7.051 1 68.06 441 MET A N 1
ATOM 3368 C CA . MET A 1 441 ? 6.223 -13.695 5.793 1 68.06 441 MET A CA 1
ATOM 3369 C C . MET A 1 441 ? 7.055 -14.953 6.051 1 68.06 441 MET A C 1
ATOM 3371 O O . MET A 1 441 ? 6.766 -16.016 5.492 1 68.06 441 MET A O 1
ATOM 3375 N N . PHE A 1 442 ? 7.949 -15 7.102 1 75.19 442 PHE A N 1
ATOM 3376 C CA . PHE A 1 442 ? 8.852 -16.125 7.258 1 75.19 442 PHE A CA 1
ATOM 3377 C C . PHE A 1 442 ? 8.148 -17.297 7.926 1 75.19 442 PHE A C 1
ATOM 3379 O O . PHE A 1 442 ? 8.25 -18.438 7.469 1 75.19 442 PHE A O 1
ATOM 3386 N N . ARG A 1 443 ? 7.375 -17 8.93 1 78.81 443 ARG A N 1
ATOM 3387 C CA . ARG A 1 443 ? 6.699 -18.062 9.672 1 78.81 443 ARG A CA 1
ATOM 3388 C C . ARG A 1 443 ? 5.609 -18.703 8.82 1 78.81 443 ARG A C 1
ATOM 3390 O O . ARG A 1 443 ? 5.48 -19.938 8.797 1 78.81 443 ARG A O 1
ATOM 3397 N N . VAL A 1 444 ? 4.93 -17.922 8.219 1 80.44 444 VAL A N 1
ATOM 3398 C CA . VAL A 1 444 ? 3.83 -18.422 7.406 1 80.44 444 VAL A CA 1
ATOM 3399 C C . VAL A 1 444 ? 4.383 -19.281 6.266 1 80.44 444 VAL A C 1
ATOM 3401 O O . VAL A 1 444 ? 3.826 -20.328 5.945 1 80.44 444 VAL A O 1
ATOM 3404 N N . ARG A 1 445 ? 5.453 -18.938 5.75 1 83.94 445 ARG A N 1
ATOM 3405 C CA . ARG A 1 445 ? 6.062 -19.672 4.645 1 83.94 445 ARG A CA 1
ATOM 3406 C C . ARG A 1 445 ? 6.594 -21.031 5.109 1 83.94 445 ARG A C 1
ATOM 3408 O O . ARG A 1 445 ? 6.426 -22.047 4.422 1 83.94 445 ARG A O 1
ATOM 3415 N N . THR A 1 446 ? 7.211 -20.984 6.266 1 86.19 446 THR A N 1
ATOM 3416 C CA . THR A 1 446 ? 7.777 -22.219 6.793 1 86.19 446 THR A CA 1
ATOM 3417 C C . THR A 1 446 ? 6.672 -23.203 7.184 1 86.19 446 THR A C 1
ATOM 3419 O O . THR A 1 446 ? 6.766 -24.391 6.906 1 86.19 446 THR A O 1
ATOM 3422 N N . ILE A 1 447 ? 5.676 -22.656 7.762 1 88 447 ILE A N 1
ATOM 3423 C CA . ILE A 1 447 ? 4.547 -23.5 8.133 1 88 447 ILE A CA 1
ATOM 3424 C C . ILE A 1 447 ? 3.889 -24.062 6.871 1 88 447 ILE A C 1
ATOM 3426 O O . ILE A 1 447 ? 3.535 -25.234 6.82 1 88 447 ILE A O 1
ATOM 3430 N N . GLN A 1 448 ? 3.75 -23.188 5.949 1 86.56 448 GLN A N 1
ATOM 3431 C CA . GLN A 1 448 ? 3.174 -23.625 4.68 1 86.56 448 GLN A CA 1
ATOM 3432 C C . GLN A 1 448 ? 4.016 -24.719 4.035 1 86.56 448 GLN A C 1
ATOM 3434 O O . GLN A 1 448 ? 3.475 -25.703 3.506 1 86.56 448 GLN A O 1
ATOM 3439 N N . LYS A 1 449 ? 5.309 -24.672 4.098 1 89.19 449 LYS A N 1
ATOM 3440 C CA . LYS A 1 449 ? 6.199 -25.672 3.531 1 89.19 449 LYS A CA 1
ATOM 3441 C C . LYS A 1 449 ? 6.078 -27 4.281 1 89.19 449 LYS A C 1
ATOM 3443 O O . LYS A 1 449 ? 6.109 -28.078 3.674 1 89.19 449 LYS A O 1
ATOM 3448 N N . ILE A 1 450 ? 5.891 -26.875 5.543 1 92.69 450 ILE A N 1
ATOM 3449 C CA . ILE A 1 450 ? 5.75 -28.062 6.355 1 92.69 450 ILE A CA 1
ATOM 3450 C C . ILE A 1 450 ? 4.43 -28.766 6.031 1 92.69 450 ILE A C 1
ATOM 3452 O O . ILE A 1 450 ? 4.395 -29.984 5.82 1 92.69 450 ILE A O 1
ATOM 3456 N N . VAL A 1 451 ? 3.449 -27.984 5.953 1 89.38 451 VAL A N 1
ATOM 3457 C CA . VAL A 1 451 ? 2.127 -28.547 5.68 1 89.38 451 VAL A CA 1
ATOM 3458 C C . VAL A 1 451 ? 2.113 -29.203 4.305 1 89.38 451 VAL A C 1
ATOM 3460 O O . VAL A 1 451 ? 1.624 -30.328 4.152 1 89.38 451 VAL A O 1
ATOM 3463 N N . VAL A 1 452 ? 2.672 -28.594 3.361 1 90.31 452 VAL A N 1
ATOM 3464 C CA . VAL A 1 452 ? 2.711 -29.125 2.004 1 90.31 452 VAL A CA 1
ATOM 3465 C C . VAL A 1 452 ? 3.584 -30.375 1.969 1 90.31 452 VAL A C 1
ATOM 3467 O O . VAL A 1 452 ? 3.244 -31.359 1.303 1 90.31 452 VAL A O 1
ATOM 3470 N N . ALA A 1 453 ? 4.684 -30.281 2.672 1 93.69 453 ALA A N 1
ATOM 3471 C CA . ALA A 1 453 ? 5.586 -31.422 2.734 1 93.69 453 ALA A CA 1
ATOM 3472 C C . ALA A 1 453 ? 4.883 -32.625 3.336 1 93.69 453 ALA A C 1
ATOM 3474 O O . ALA A 1 453 ? 5.027 -33.75 2.836 1 93.69 453 ALA A O 1
ATOM 3475 N N . VAL A 1 454 ? 4.07 -32.406 4.289 1 92.31 454 VAL A N 1
ATOM 3476 C CA . VAL A 1 454 ? 3.365 -33.5 4.949 1 92.31 454 VAL A CA 1
ATOM 3477 C C . VAL A 1 454 ? 2.277 -34.062 4.023 1 92.31 454 VAL A C 1
ATOM 3479 O O . VAL A 1 454 ? 2.1 -35.25 3.914 1 92.31 454 VAL A O 1
ATOM 3482 N N . ILE A 1 455 ? 1.653 -33.188 3.379 1 88.88 455 ILE A N 1
ATOM 3483 C CA . ILE A 1 455 ? 0.605 -33.625 2.463 1 88.88 455 ILE A CA 1
ATOM 3484 C C . ILE A 1 455 ? 1.219 -34.438 1.324 1 88.88 455 ILE A C 1
ATOM 3486 O O . ILE A 1 455 ? 0.739 -35.531 1.001 1 88.88 455 ILE A O 1
ATOM 3490 N N . TYR A 1 456 ? 2.291 -33.938 0.749 1 88.94 456 TYR A N 1
ATOM 3491 C CA . TYR A 1 456 ? 2.99 -34.656 -0.306 1 88.94 456 TYR A CA 1
ATOM 3492 C C . TYR A 1 456 ? 3.494 -36 0.201 1 88.94 456 TYR A C 1
ATOM 3494 O O . TYR A 1 456 ? 3.367 -37.031 -0.486 1 88.94 456 TYR A O 1
ATOM 3502 N N . GLY A 1 457 ? 4.02 -35.969 1.416 1 89.69 457 GLY A N 1
ATOM 3503 C CA . GLY A 1 457 ? 4.504 -37.188 2.02 1 89.69 457 GLY A CA 1
ATOM 3504 C C . GLY A 1 457 ? 3.406 -38.219 2.258 1 89.69 457 GLY A C 1
ATOM 3505 O O . GLY A 1 457 ? 3.605 -39.406 2.037 1 89.69 457 GLY A O 1
ATOM 3506 N N . MET A 1 458 ? 2.301 -37.719 2.547 1 88.69 458 MET A N 1
ATOM 3507 C CA . MET A 1 458 ? 1.182 -38.625 2.834 1 88.69 458 MET A CA 1
ATOM 3508 C C . MET A 1 458 ? 0.578 -39.156 1.547 1 88.69 458 MET A C 1
ATOM 3510 O O . MET A 1 458 ? 0.103 -40.312 1.514 1 88.69 458 MET A O 1
ATOM 3514 N N . VAL A 1 459 ? 0.603 -38.406 0.55 1 87 459 VAL A N 1
ATOM 3515 C CA . VAL A 1 459 ? 0.034 -38.812 -0.73 1 87 459 VAL A CA 1
ATOM 3516 C C . VAL A 1 459 ? 0.876 -39.938 -1.339 1 87 459 VAL A C 1
ATOM 3518 O O . VAL A 1 459 ? 0.336 -40.906 -1.884 1 87 459 VAL A O 1
ATOM 3521 N N . TYR A 1 460 ? 2.152 -39.812 -1.224 1 87 460 TYR A N 1
ATOM 3522 C CA . TYR A 1 460 ? 3.051 -40.781 -1.834 1 87 460 TYR A CA 1
ATOM 3523 C C . TYR A 1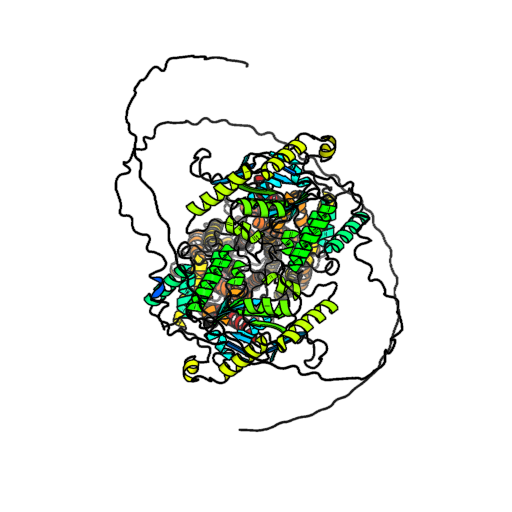 460 ? 3.555 -41.781 -0.801 1 87 460 TYR A C 1
ATOM 3525 O O . TYR A 1 460 ? 4.559 -42.469 -1.026 1 87 460 TYR A O 1
ATOM 3533 N N . LEU A 1 461 ? 2.797 -41.812 0.273 1 83.12 461 LEU A N 1
ATOM 3534 C CA . LEU A 1 461 ? 3.275 -42.688 1.337 1 83.12 461 LEU A CA 1
ATOM 3535 C C . LEU A 1 461 ? 3.43 -44.125 0.835 1 83.12 461 LEU A C 1
ATOM 3537 O O . LEU A 1 461 ? 2.459 -44.719 0.383 1 83.12 461 LEU A O 1
ATOM 3541 N N . HIS A 1 462 ? 4.605 -44.625 0.758 1 66.62 462 HIS A N 1
ATOM 3542 C CA . HIS A 1 462 ? 4.965 -46 0.345 1 66.62 462 HIS A CA 1
ATOM 3543 C C . HIS A 1 462 ? 4.629 -46.219 -1.123 1 66.62 462 HIS A C 1
ATOM 3545 O O . HIS A 1 462 ? 4.277 -47.344 -1.514 1 66.62 462 HIS A O 1
ATOM 3551 N N . GLY A 1 463 ? 4.531 -45.062 -1.822 1 61.88 463 GLY A N 1
ATOM 3552 C CA . GLY A 1 463 ? 4.227 -45.125 -3.242 1 61.88 463 GLY A CA 1
ATOM 3553 C C . GLY A 1 463 ? 5.406 -45.562 -4.09 1 61.88 463 GLY A C 1
ATOM 3554 O O . GLY A 1 463 ? 5.258 -45.844 -5.285 1 61.88 463 GLY A O 1
ATOM 3555 N N . VAL A 1 464 ? 6.527 -45.656 -3.457 1 65.44 464 VAL A N 1
ATOM 3556 C CA . VAL A 1 464 ? 7.734 -46.062 -4.176 1 65.44 464 VAL A CA 1
ATOM 3557 C C . VAL A 1 464 ? 7.801 -47.562 -4.297 1 65.44 464 VAL A C 1
ATOM 3559 O O . VAL A 1 464 ? 8.523 -48.219 -3.543 1 65.44 464 VAL A O 1
ATOM 3562 N N . LYS A 1 465 ? 6.711 -48.031 -4.891 1 72.69 465 LYS A N 1
ATOM 3563 C CA . LYS A 1 465 ? 6.793 -49.438 -5.164 1 72.69 465 LYS A CA 1
ATOM 3564 C C . LYS A 1 465 ? 7.324 -49.719 -6.57 1 72.69 465 LYS A C 1
ATOM 3566 O O . LYS A 1 465 ? 7.012 -48.969 -7.508 1 72.69 465 LYS A O 1
ATOM 3571 N N . PRO A 1 466 ? 8.312 -50.562 -6.633 1 75.5 466 PRO A N 1
ATOM 3572 C CA . PRO A 1 466 ? 8.914 -50.844 -7.938 1 75.5 466 PRO A CA 1
ATOM 3573 C C . PRO A 1 466 ? 7.926 -51.5 -8.906 1 75.5 466 PRO A C 1
ATOM 3575 O O . PRO A 1 466 ? 8.133 -52.625 -9.32 1 75.5 466 PRO A O 1
ATOM 3578 N N . THR A 1 467 ? 6.781 -50.75 -9.109 1 78.44 467 THR A N 1
ATOM 3579 C CA . THR A 1 467 ? 5.777 -51.188 -10.078 1 78.44 467 THR A CA 1
ATOM 3580 C C . THR A 1 467 ? 5.664 -50.188 -11.219 1 78.44 467 THR A C 1
ATOM 3582 O O . THR A 1 467 ? 6.32 -49.156 -11.211 1 78.44 467 THR A O 1
ATOM 3585 N N . GLN A 1 468 ? 4.945 -50.625 -12.211 1 77.19 468 GLN A N 1
ATOM 3586 C CA . GLN A 1 468 ? 4.77 -49.75 -13.375 1 77.19 468 GLN A CA 1
ATOM 3587 C C . GLN A 1 468 ? 4.066 -48.469 -12.992 1 77.19 468 GLN A C 1
ATOM 3589 O O . GLN A 1 468 ? 4.457 -47.375 -13.438 1 77.19 468 GLN A O 1
ATOM 3594 N N . GLU A 1 469 ? 3.086 -48.625 -12.125 1 75.56 469 GLU A N 1
ATOM 3595 C CA . GLU A 1 469 ? 2.381 -47.438 -11.648 1 75.56 469 GLU A CA 1
ATOM 3596 C C . GLU A 1 469 ? 3.279 -46.562 -10.758 1 75.56 469 GLU A C 1
ATOM 3598 O O . GLU A 1 469 ? 3.133 -45.344 -10.711 1 75.56 469 GLU A O 1
ATOM 3603 N N . GLY A 1 470 ? 4.191 -47.281 -10.172 1 80.81 470 GLY A N 1
ATOM 3604 C CA . GLY A 1 470 ? 5.109 -46.625 -9.266 1 80.81 470 GLY A CA 1
ATOM 3605 C C . GLY A 1 470 ? 6.074 -45.688 -9.984 1 80.81 470 GLY A C 1
ATOM 3606 O O . GLY A 1 470 ? 6.527 -44.688 -9.422 1 80.81 470 GLY A O 1
ATOM 3607 N N . ILE A 1 471 ? 6.398 -46.031 -11.258 1 82.69 471 ILE A N 1
ATOM 3608 C CA . ILE A 1 471 ? 7.312 -45.188 -12.031 1 82.69 471 ILE A CA 1
ATOM 3609 C C . ILE A 1 471 ? 6.715 -43.812 -12.219 1 82.69 471 ILE A C 1
ATOM 3611 O O . ILE A 1 471 ? 7.391 -42.812 -12 1 82.69 471 ILE A O 1
ATOM 3615 N N . GLN A 1 472 ? 5.469 -43.781 -12.547 1 81.06 472 GLN A N 1
ATOM 3616 C CA . GLN A 1 472 ? 4.801 -42.5 -12.742 1 81.06 472 GLN A CA 1
ATOM 3617 C C . GLN A 1 472 ? 4.695 -41.75 -11.43 1 81.06 472 GLN A C 1
ATOM 3619 O O . GLN A 1 472 ? 4.855 -40.5 -11.406 1 81.06 472 GLN A O 1
ATOM 3624 N N . ASN A 1 473 ? 4.426 -42.438 -10.367 1 84.38 473 ASN A N 1
ATOM 3625 C CA . ASN A 1 473 ? 4.309 -41.812 -9.062 1 84.38 473 ASN A CA 1
ATOM 3626 C C . ASN A 1 473 ? 5.633 -41.188 -8.625 1 84.38 473 ASN A C 1
ATOM 3628 O O . ASN A 1 473 ? 5.66 -40.062 -8.125 1 84.38 473 ASN A O 1
ATOM 3632 N N . ILE A 1 474 ? 6.695 -41.906 -8.852 1 88.31 474 ILE A N 1
ATOM 3633 C CA . ILE A 1 474 ? 8 -41.438 -8.438 1 88.31 474 ILE A CA 1
ATOM 3634 C C . ILE A 1 474 ? 8.406 -40.219 -9.297 1 88.31 474 ILE A C 1
ATOM 3636 O O . ILE A 1 474 ? 8.867 -39.219 -8.781 1 88.31 474 ILE A O 1
ATOM 3640 N N . ASN A 1 475 ? 8.234 -40.375 -10.609 1 88.06 475 ASN A N 1
ATOM 3641 C CA . ASN A 1 475 ? 8.547 -39.25 -11.5 1 88.06 475 ASN A CA 1
ATOM 3642 C C . ASN A 1 475 ? 7.699 -38.031 -11.18 1 88.06 475 ASN A C 1
ATOM 3644 O O . ASN A 1 475 ? 8.188 -36.906 -11.242 1 88.06 475 ASN A O 1
ATOM 3648 N N . GLY A 1 476 ? 6.441 -38.25 -10.883 1 86.88 476 GLY A N 1
ATOM 3649 C CA . GLY A 1 476 ? 5.574 -37.156 -10.477 1 86.88 476 GLY A CA 1
ATOM 3650 C C . GLY A 1 476 ? 6.008 -36.5 -9.172 1 86.88 476 GLY A C 1
ATOM 3651 O O . GLY A 1 476 ? 5.977 -35.281 -9.047 1 86.88 476 GLY A O 1
ATOM 3652 N N . ALA A 1 477 ? 6.41 -37.281 -8.258 1 89.06 477 ALA A N 1
ATOM 3653 C CA . ALA A 1 477 ? 6.875 -36.781 -6.973 1 89.06 477 ALA A CA 1
ATOM 3654 C C . ALA A 1 477 ? 8.125 -35.938 -7.145 1 89.06 477 ALA A C 1
ATOM 3656 O O . ALA A 1 477 ? 8.25 -34.844 -6.539 1 89.06 477 ALA A O 1
ATOM 3657 N N . LEU A 1 478 ? 9.062 -36.438 -7.977 1 91.81 478 LEU A N 1
ATOM 3658 C CA . LEU A 1 478 ? 10.289 -35.688 -8.211 1 91.81 478 LEU A CA 1
ATOM 3659 C C . LEU A 1 478 ? 10 -34.344 -8.883 1 91.81 478 LEU A C 1
ATOM 3661 O O . LEU A 1 478 ? 10.617 -33.344 -8.547 1 91.81 478 LEU A O 1
ATOM 3665 N N . PHE A 1 479 ? 9.078 -34.375 -9.758 1 90.88 479 PHE A N 1
ATOM 3666 C CA . PHE A 1 479 ? 8.711 -33.125 -10.438 1 90.88 479 PHE A CA 1
ATOM 3667 C C . PHE A 1 479 ? 8.055 -32.156 -9.477 1 90.88 479 PHE A C 1
ATOM 3669 O O . PHE A 1 479 ? 8.211 -30.938 -9.602 1 90.88 479 PHE A O 1
ATOM 3676 N N . LEU A 1 480 ? 7.367 -32.656 -8.57 1 89.12 480 LEU A N 1
ATOM 3677 C CA . LEU A 1 480 ? 6.707 -31.812 -7.574 1 89.12 480 LEU A CA 1
ATOM 3678 C C . LEU A 1 480 ? 7.73 -31.156 -6.652 1 89.12 480 LEU A C 1
ATOM 3680 O O . LEU A 1 480 ? 7.496 -30.062 -6.133 1 89.12 480 LEU A O 1
ATOM 3684 N N . TYR A 1 481 ? 8.883 -31.875 -6.434 1 92.38 481 TYR A N 1
ATOM 3685 C CA . TYR A 1 481 ? 9.977 -31.25 -5.699 1 92.38 481 TYR A CA 1
ATOM 3686 C C . TYR A 1 481 ? 10.406 -29.953 -6.371 1 92.38 481 TYR A C 1
ATOM 3688 O O . TYR A 1 481 ? 10.625 -28.938 -5.699 1 92.38 481 TYR A O 1
ATOM 3696 N N . MET A 1 482 ? 10.438 -30.016 -7.668 1 93.06 482 MET A N 1
ATOM 3697 C CA . MET A 1 482 ? 10.844 -28.828 -8.422 1 93.06 482 MET A CA 1
ATOM 3698 C C . MET A 1 482 ? 9.758 -27.766 -8.406 1 93.06 482 MET A C 1
ATOM 3700 O O . MET A 1 482 ? 10.039 -26.594 -8.211 1 93.06 482 MET A O 1
ATOM 3704 N N . THR A 1 483 ? 8.578 -28.203 -8.578 1 90.38 483 THR A N 1
ATOM 3705 C CA . THR A 1 483 ? 7.449 -27.281 -8.68 1 90.38 483 THR A CA 1
ATOM 3706 C C . THR A 1 483 ? 7.258 -26.516 -7.371 1 90.38 483 THR A C 1
ATOM 3708 O O . THR A 1 483 ? 7.164 -25.281 -7.375 1 90.38 483 THR A O 1
ATOM 3711 N N . GLU A 1 484 ? 7.281 -27.234 -6.281 1 90.25 484 GLU A N 1
ATOM 3712 C CA . GLU A 1 484 ? 7.043 -26.625 -4.98 1 90.25 484 GLU A CA 1
ATOM 3713 C C . GLU A 1 484 ? 8.156 -25.641 -4.621 1 90.25 484 GLU A C 1
ATOM 3715 O O . GLU A 1 484 ? 7.914 -24.625 -3.984 1 90.25 484 GLU A O 1
ATOM 3720 N N . ASN A 1 485 ? 9.336 -25.922 -5.004 1 93.12 485 ASN A N 1
ATOM 3721 C CA . ASN A 1 485 ? 10.469 -25.078 -4.645 1 93.12 485 ASN A CA 1
ATOM 3722 C C . ASN A 1 485 ? 10.695 -23.984 -5.684 1 93.12 485 ASN A C 1
ATOM 3724 O O . ASN A 1 485 ? 11.672 -23.234 -5.594 1 93.12 485 ASN A O 1
ATOM 3728 N N . SER A 1 486 ? 9.844 -23.875 -6.629 1 92.44 486 SER A N 1
ATOM 3729 C CA . SER A 1 486 ? 10 -22.844 -7.641 1 92.44 486 SER A CA 1
ATOM 3730 C C . SER A 1 486 ? 8.945 -21.75 -7.484 1 92.44 486 SER A C 1
ATOM 3732 O O . SER A 1 486 ? 9.258 -20.562 -7.516 1 92.44 486 SER A O 1
ATOM 3734 N N . PHE A 1 487 ? 7.723 -22.078 -7.246 1 87 487 PHE A N 1
ATOM 3735 C CA . PHE A 1 487 ? 6.625 -21.125 -7.273 1 87 487 PHE A CA 1
ATOM 3736 C C . PHE A 1 487 ? 6.711 -20.172 -6.086 1 87 487 PHE A C 1
ATOM 3738 O O . PHE A 1 487 ? 6.703 -18.953 -6.262 1 87 487 PHE A O 1
ATOM 3745 N N . ALA A 1 488 ? 6.859 -20.734 -4.926 1 82.81 488 ALA A N 1
ATOM 3746 C CA . ALA A 1 488 ? 6.793 -19.906 -3.723 1 82.81 488 ALA A CA 1
ATOM 3747 C C . ALA A 1 488 ? 7.953 -18.906 -3.67 1 82.81 488 ALA A C 1
ATOM 3749 O O . ALA A 1 488 ? 7.742 -17.703 -3.51 1 82.81 488 ALA A O 1
ATOM 3750 N N . PRO A 1 489 ? 9.188 -19.375 -3.922 1 87.81 489 PRO A N 1
ATOM 3751 C CA . PRO A 1 489 ? 10.305 -18.422 -3.869 1 87.81 489 PRO A CA 1
ATOM 3752 C C . PRO A 1 489 ? 10.227 -17.375 -4.969 1 87.81 489 PRO A C 1
ATOM 3754 O O . PRO A 1 489 ? 10.602 -16.219 -4.746 1 87.81 489 PRO A O 1
ATOM 3757 N N . MET A 1 490 ? 9.812 -17.75 -6.105 1 90.38 490 MET A N 1
ATOM 3758 C CA . MET A 1 490 ? 9.688 -16.797 -7.199 1 90.38 490 MET A CA 1
ATOM 3759 C C . MET A 1 490 ? 8.703 -15.688 -6.844 1 90.38 490 MET A C 1
ATOM 3761 O O . MET A 1 490 ? 8.992 -14.5 -7.043 1 90.38 490 MET A O 1
ATOM 3765 N N . LEU A 1 491 ? 7.59 -16.031 -6.285 1 84.94 491 LEU A N 1
ATOM 3766 C CA . LEU A 1 491 ? 6.547 -15.062 -5.973 1 84.94 491 LEU A CA 1
ATOM 3767 C C . LEU A 1 491 ? 6.945 -14.195 -4.781 1 84.94 491 LEU A C 1
ATOM 3769 O O . LEU A 1 491 ? 6.574 -13.023 -4.707 1 84.94 491 LEU A O 1
ATOM 3773 N N . ASP A 1 492 ? 7.793 -14.688 -3.922 1 82.94 492 ASP A N 1
ATOM 3774 C CA . ASP A 1 492 ? 8.242 -13.945 -2.748 1 82.94 492 ASP A CA 1
ATOM 3775 C C . ASP A 1 492 ? 9.125 -12.766 -3.148 1 82.94 492 ASP A C 1
ATOM 3777 O O . ASP A 1 492 ? 9.07 -11.703 -2.521 1 82.94 492 ASP A O 1
ATOM 3781 N N . LEU A 1 493 ? 9.859 -13 -4.121 1 88.12 493 LEU A N 1
ATOM 3782 C CA . LEU A 1 493 ? 10.852 -11.984 -4.469 1 88.12 493 LEU A CA 1
ATOM 3783 C C . LEU A 1 493 ? 10.266 -10.961 -5.438 1 88.12 493 LEU A C 1
ATOM 3785 O O . LEU A 1 493 ? 10.859 -9.914 -5.676 1 88.12 493 LEU A O 1
ATOM 3789 N N . VAL A 1 494 ? 9.062 -11.195 -5.918 1 86.62 494 VAL A N 1
ATOM 3790 C CA . VAL A 1 494 ? 8.461 -10.305 -6.906 1 86.62 494 VAL A CA 1
ATOM 3791 C C . VAL A 1 494 ? 8.172 -8.945 -6.27 1 86.62 494 VAL A C 1
ATOM 3793 O O . VAL A 1 494 ? 8.305 -7.906 -6.922 1 86.62 494 VAL A O 1
ATOM 3796 N N . ALA A 1 495 ? 7.852 -8.922 -4.996 1 81.75 495 ALA A N 1
ATOM 3797 C CA . ALA A 1 495 ? 7.43 -7.672 -4.367 1 81.75 495 ALA A CA 1
ATOM 3798 C C . ALA A 1 495 ? 8.594 -6.996 -3.654 1 81.75 495 ALA A C 1
ATOM 3800 O O . ALA A 1 495 ? 8.508 -5.824 -3.285 1 81.75 495 ALA A O 1
ATOM 3801 N N . VAL A 1 496 ? 9.703 -7.637 -3.543 1 80.56 496 VAL A N 1
ATOM 3802 C CA . VAL A 1 496 ? 10.766 -7.191 -2.645 1 80.56 496 VAL A CA 1
ATOM 3803 C C . VAL A 1 496 ? 11.391 -5.902 -3.18 1 80.56 496 VAL A C 1
ATOM 3805 O O . VAL A 1 496 ? 11.5 -4.91 -2.455 1 80.56 496 VAL A O 1
ATOM 3808 N N . PHE A 1 497 ? 11.711 -5.816 -4.43 1 84.62 497 PHE A N 1
ATOM 3809 C CA . PHE A 1 497 ? 12.414 -4.652 -4.961 1 84.62 497 PHE A CA 1
ATOM 3810 C C . PHE A 1 497 ? 11.43 -3.512 -5.223 1 84.62 497 PHE A C 1
ATOM 3812 O O . PHE A 1 497 ? 11.797 -2.338 -5.105 1 84.62 497 PHE A O 1
ATOM 3819 N N . GLN A 1 498 ? 10.227 -3.861 -5.422 1 83.12 498 GLN A N 1
ATOM 3820 C CA . GLN A 1 498 ? 9.227 -2.828 -5.668 1 83.12 498 GLN A CA 1
ATOM 3821 C C . GLN A 1 498 ? 8.82 -2.131 -4.371 1 83.12 498 GLN A C 1
ATOM 3823 O O . GLN A 1 498 ? 8.625 -0.914 -4.352 1 83.12 498 GLN A O 1
ATOM 3828 N N . ARG A 1 499 ? 8.781 -2.828 -3.398 1 79.88 499 ARG A N 1
A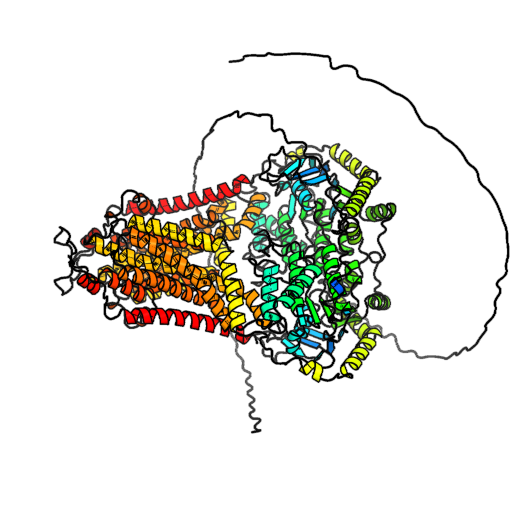TOM 3829 C CA . ARG A 1 499 ? 8.391 -2.275 -2.105 1 79.88 499 ARG A CA 1
ATOM 3830 C C . ARG A 1 499 ? 9.484 -1.371 -1.545 1 79.88 499 ARG A C 1
ATOM 3832 O O . ARG A 1 499 ? 9.195 -0.383 -0.868 1 79.88 499 ARG A O 1
ATOM 3839 N N . GLY A 1 500 ? 10.68 -1.672 -1.823 1 80.5 500 GLY A N 1
ATOM 3840 C CA . GLY A 1 500 ? 11.781 -0.941 -1.22 1 80.5 500 GLY A CA 1
ATOM 3841 C C . GLY A 1 500 ? 12.375 0.11 -2.139 1 80.5 500 GLY A C 1
ATOM 3842 O O . GLY A 1 500 ? 13.367 0.762 -1.79 1 80.5 500 GLY A O 1
ATOM 3843 N N . ILE A 1 501 ? 11.719 0.349 -3.219 1 81.75 501 ILE A N 1
ATOM 3844 C CA . ILE A 1 501 ? 12.352 1.187 -4.23 1 81.75 501 ILE A CA 1
ATOM 3845 C C . ILE A 1 501 ? 12.406 2.633 -3.744 1 81.75 501 ILE A C 1
ATOM 3847 O O . ILE A 1 501 ? 13.375 3.348 -4.008 1 81.75 501 ILE A O 1
ATOM 3851 N N . ALA A 1 502 ? 11.422 3.092 -3.031 1 77.75 502 ALA A N 1
ATOM 3852 C CA . ALA A 1 502 ? 11.391 4.473 -2.557 1 77.75 502 ALA A CA 1
ATOM 3853 C C . ALA A 1 502 ? 12.508 4.73 -1.547 1 77.75 502 ALA A C 1
ATOM 3855 O O . ALA A 1 502 ? 13.211 5.738 -1.637 1 77.75 502 ALA A O 1
ATOM 3856 N N . LEU A 1 503 ? 12.625 3.844 -0.642 1 84.5 503 LEU A N 1
ATOM 3857 C CA . LEU A 1 503 ? 13.672 3.979 0.36 1 84.5 503 LEU A CA 1
ATOM 3858 C C . LEU A 1 503 ? 15.055 3.83 -0.275 1 84.5 503 LEU A C 1
ATOM 3860 O O . LEU A 1 503 ? 15.992 4.535 0.097 1 84.5 503 LEU A O 1
ATOM 3864 N N . PHE A 1 504 ? 15.188 2.961 -1.229 1 85.88 504 PHE A N 1
ATOM 3865 C CA . PHE A 1 504 ? 16.453 2.744 -1.928 1 85.88 504 PHE A CA 1
ATOM 3866 C C . PHE A 1 504 ? 16.875 4.004 -2.672 1 85.88 504 PHE A C 1
ATOM 3868 O O . PHE A 1 504 ? 18.047 4.414 -2.592 1 85.88 504 PHE A O 1
ATOM 3875 N N . LYS A 1 505 ? 15.984 4.637 -3.295 1 79.81 505 LYS A N 1
ATOM 3876 C CA . LYS A 1 505 ? 16.297 5.84 -4.059 1 79.81 505 LYS A CA 1
ATOM 3877 C C . LYS A 1 505 ? 16.781 6.961 -3.141 1 79.81 505 LYS A C 1
ATOM 3879 O O . LYS A 1 505 ? 17.719 7.691 -3.479 1 79.81 505 LYS A O 1
ATOM 3884 N N . ARG A 1 506 ? 16.156 7.039 -2.045 1 78.5 506 ARG A N 1
ATOM 3885 C CA . ARG A 1 506 ? 16.531 8.07 -1.08 1 78.5 506 ARG A CA 1
ATOM 3886 C C . ARG A 1 506 ? 17.922 7.812 -0.516 1 78.5 506 ARG A C 1
ATOM 3888 O O . ARG A 1 506 ? 18.75 8.727 -0.448 1 78.5 506 ARG A O 1
ATOM 3895 N N . GLU A 1 507 ? 18.172 6.566 -0.166 1 83.69 507 GLU A N 1
ATOM 3896 C CA . GLU A 1 507 ? 19.469 6.227 0.424 1 83.69 507 GLU A CA 1
ATOM 3897 C C . GLU A 1 507 ? 20.562 6.242 -0.626 1 83.69 507 GLU A C 1
ATOM 3899 O O . GLU A 1 507 ? 21.719 6.582 -0.323 1 83.69 507 GLU A O 1
ATOM 3904 N N . TYR A 1 508 ? 20.156 5.879 -1.768 1 81.38 508 TYR A N 1
ATOM 3905 C CA . TYR A 1 508 ? 21.109 5.895 -2.875 1 81.38 508 TYR A CA 1
ATOM 3906 C C . TYR A 1 508 ? 21.5 7.32 -3.238 1 81.38 508 TYR A C 1
ATOM 3908 O O . TYR A 1 508 ? 22.672 7.602 -3.508 1 81.38 508 TYR A O 1
ATOM 3916 N N . ALA A 1 509 ? 20.562 8.227 -3.193 1 73.62 509 ALA A N 1
ATOM 3917 C CA . ALA A 1 509 ? 20.812 9.633 -3.477 1 73.62 509 ALA A CA 1
ATOM 3918 C C . ALA A 1 509 ? 21.688 10.266 -2.396 1 73.62 509 ALA A C 1
ATOM 3920 O O . ALA A 1 509 ? 22.422 11.211 -2.666 1 73.62 509 ALA A O 1
ATOM 3921 N N . ALA A 1 510 ? 21.578 9.68 -1.216 1 75.06 510 ALA A N 1
ATOM 3922 C CA . ALA A 1 510 ? 22.391 10.18 -0.105 1 75.06 510 ALA A CA 1
ATOM 3923 C C . ALA A 1 510 ? 23.781 9.562 -0.119 1 75.06 510 ALA A C 1
ATOM 3925 O O . ALA A 1 510 ? 24.578 9.797 0.785 1 75.06 510 ALA A O 1
ATOM 3926 N N . TYR A 1 511 ? 24.109 8.609 -1.167 1 77.81 511 TYR A N 1
ATOM 3927 C CA . TYR A 1 511 ? 25.406 7.973 -1.36 1 77.81 511 TYR A CA 1
ATOM 3928 C C . TYR A 1 511 ? 25.797 7.145 -0.141 1 77.81 511 TYR A C 1
ATOM 3930 O O . TYR A 1 511 ? 26.938 7.215 0.325 1 77.81 511 TYR A O 1
ATOM 3938 N N . MET A 1 512 ? 24.859 6.477 0.348 1 83.25 512 MET A N 1
ATOM 3939 C CA . MET A 1 512 ? 25.125 5.645 1.52 1 83.25 512 MET A CA 1
ATOM 3940 C C . MET A 1 512 ? 25.859 4.367 1.126 1 83.25 512 MET A C 1
ATOM 3942 O O . MET A 1 512 ? 26.75 3.916 1.843 1 83.25 512 MET A O 1
ATOM 3946 N N . TYR A 1 513 ? 25.438 3.812 0.03 1 89.06 513 TYR A N 1
ATOM 3947 C CA . TYR A 1 513 ? 26.031 2.564 -0.439 1 89.06 513 TYR A CA 1
ATOM 3948 C C . TYR A 1 513 ? 25.938 2.455 -1.956 1 89.06 513 TYR A C 1
ATOM 3950 O O . TYR A 1 513 ? 25.234 3.234 -2.6 1 89.06 513 TYR A O 1
ATOM 3958 N N . ARG A 1 514 ? 26.703 1.495 -2.408 1 90.19 514 ARG A N 1
ATOM 3959 C CA . ARG A 1 514 ? 26.703 1.215 -3.84 1 90.19 514 ARG A CA 1
ATOM 3960 C C . ARG A 1 514 ? 25.516 0.338 -4.23 1 90.19 514 ARG A C 1
ATOM 3962 O O . ARG A 1 514 ? 25.047 -0.463 -3.424 1 90.19 514 ARG A O 1
ATOM 3969 N N . LEU A 1 515 ? 25.125 0.511 -5.48 1 91.12 515 LEU A N 1
ATOM 3970 C CA . LEU A 1 515 ? 24 -0.27 -5.984 1 91.12 515 LEU A CA 1
ATOM 3971 C C . LEU A 1 515 ? 24.328 -1.757 -6.008 1 91.12 515 LEU A C 1
ATOM 3973 O O . LEU A 1 515 ? 23.484 -2.594 -5.688 1 91.12 515 LEU A O 1
ATOM 3977 N N . SER A 1 516 ? 25.562 -2.141 -6.41 1 93.56 516 SER A N 1
ATOM 3978 C CA . SER A 1 516 ? 25.984 -3.537 -6.48 1 93.56 516 SER A CA 1
ATOM 3979 C C . SER A 1 516 ? 25.953 -4.195 -5.109 1 93.56 516 SER A C 1
ATOM 3981 O O . SER A 1 516 ? 25.531 -5.352 -4.98 1 93.56 516 SER A O 1
ATOM 3983 N N . ILE A 1 517 ? 26.281 -3.398 -4.125 1 94.25 517 ILE A N 1
ATOM 3984 C CA . ILE A 1 517 ? 26.328 -3.943 -2.773 1 94.25 517 ILE A CA 1
ATOM 3985 C C . ILE A 1 517 ? 24.922 -4.09 -2.227 1 94.25 517 ILE A C 1
ATOM 3987 O O . ILE A 1 517 ? 24.625 -5.043 -1.505 1 94.25 517 ILE A O 1
ATOM 3991 N N . TYR A 1 518 ? 24.141 -3.125 -2.604 1 93.31 518 TYR A N 1
ATOM 3992 C CA . TYR A 1 518 ? 22.734 -3.221 -2.189 1 93.31 518 TYR A CA 1
ATOM 3993 C C . TYR A 1 518 ? 22.094 -4.477 -2.76 1 93.31 518 TYR A C 1
ATOM 3995 O O . TYR A 1 518 ? 21.438 -5.227 -2.031 1 93.31 518 TYR A O 1
ATOM 4003 N N . TYR A 1 519 ? 22.219 -4.699 -4.023 1 94.5 519 TYR A N 1
ATOM 4004 C CA . TYR A 1 519 ? 21.625 -5.859 -4.676 1 94.5 519 TYR A CA 1
ATOM 4005 C C . TYR A 1 519 ? 22.156 -7.156 -4.074 1 94.5 519 TYR A C 1
ATOM 4007 O O . TYR A 1 519 ? 21.375 -8.07 -3.787 1 94.5 519 TYR A O 1
ATOM 4015 N N . LEU A 1 520 ? 23.453 -7.234 -3.932 1 94.94 520 LEU A N 1
ATOM 4016 C CA . LEU A 1 520 ? 24.078 -8.422 -3.365 1 94.94 520 LEU A CA 1
ATOM 4017 C C . LEU A 1 520 ? 23.562 -8.68 -1.951 1 94.94 520 LEU A C 1
ATOM 4019 O O . LEU A 1 520 ? 23.375 -9.836 -1.557 1 94.94 520 LEU A O 1
ATOM 4023 N N . ALA A 1 521 ? 23.391 -7.629 -1.224 1 94.5 521 ALA A N 1
ATOM 4024 C CA . ALA A 1 521 ? 22.891 -7.762 0.144 1 94.5 521 ALA A CA 1
ATOM 4025 C C . ALA A 1 521 ? 21.484 -8.336 0.163 1 94.5 521 ALA A C 1
ATOM 4027 O O . ALA A 1 521 ? 21.141 -9.133 1.038 1 94.5 521 ALA A O 1
ATOM 4028 N N . GLN A 1 522 ? 20.703 -7.926 -0.794 1 92.12 522 GLN A N 1
ATOM 4029 C CA . GLN A 1 522 ? 19.359 -8.461 -0.884 1 92.12 522 GLN A CA 1
ATOM 4030 C C . GLN A 1 522 ? 19.375 -9.953 -1.215 1 92.12 522 GLN A C 1
ATOM 4032 O O . GLN A 1 522 ? 18.609 -10.734 -0.652 1 92.12 522 GLN A O 1
ATOM 4037 N N . VAL A 1 523 ? 20.266 -10.297 -2.076 1 92.38 523 VAL A N 1
ATOM 4038 C CA . VAL A 1 523 ? 20.391 -11.688 -2.48 1 92.38 523 VAL A CA 1
ATOM 4039 C C . VAL A 1 523 ? 20.844 -12.531 -1.29 1 92.38 523 VAL A C 1
ATOM 4041 O O . VAL A 1 523 ? 20.234 -13.562 -0.979 1 92.38 523 VAL A O 1
ATOM 4044 N N . LEU A 1 524 ? 21.828 -12.055 -0.607 1 93.56 524 LEU A N 1
ATOM 4045 C CA . LEU A 1 524 ? 22.406 -12.797 0.512 1 93.56 524 LEU A CA 1
ATOM 4046 C C . LEU A 1 524 ? 21.422 -12.836 1.687 1 93.56 524 LEU A C 1
ATOM 4048 O O . LEU A 1 524 ? 21.422 -13.789 2.465 1 93.56 524 LEU A O 1
ATOM 4052 N N . GLY A 1 525 ? 20.656 -11.797 1.79 1 90.88 525 GLY A N 1
ATOM 4053 C CA . GLY A 1 525 ? 19.688 -11.734 2.873 1 90.88 525 GLY A CA 1
ATOM 4054 C C . GLY A 1 525 ? 18.578 -12.773 2.75 1 90.88 525 GLY A C 1
ATOM 4055 O O . GLY A 1 525 ? 18.078 -13.281 3.758 1 90.88 525 GLY A O 1
ATOM 4056 N N . TRP A 1 526 ? 18.25 -13.156 1.573 1 89.56 526 TRP A N 1
ATOM 4057 C CA . TRP A 1 526 ? 17.141 -14.078 1.351 1 89.56 526 TRP A CA 1
ATOM 4058 C C . TRP A 1 526 ? 17.641 -15.508 1.188 1 89.56 526 TRP A C 1
ATOM 4060 O O . TRP A 1 526 ? 16.875 -16.453 1.312 1 89.56 526 TRP A O 1
ATOM 4070 N N . LEU A 1 527 ? 18.922 -15.711 0.945 1 91.12 527 LEU A N 1
ATOM 4071 C CA . LEU A 1 527 ? 19.5 -17.031 0.671 1 91.12 527 LEU A CA 1
ATOM 4072 C C . LEU A 1 527 ? 19.25 -17.984 1.826 1 91.12 527 LEU A C 1
ATOM 4074 O O . LEU A 1 527 ? 18.781 -19.109 1.613 1 91.12 527 LEU A O 1
ATOM 4078 N N . PRO A 1 528 ? 19.406 -17.547 3.064 1 87.94 528 PRO A N 1
ATOM 4079 C CA . PRO A 1 528 ? 19.172 -18.484 4.164 1 87.94 528 PRO A CA 1
ATOM 4080 C C . PRO A 1 528 ? 17.703 -18.859 4.301 1 87.94 528 PRO A C 1
ATOM 4082 O O . PRO A 1 528 ? 17.391 -20.016 4.637 1 87.94 528 PRO A O 1
ATOM 4085 N N . SER A 1 529 ? 16.828 -17.969 4.059 1 87.94 529 SER A N 1
ATOM 4086 C CA . SER A 1 529 ? 15.406 -18.25 4.195 1 87.94 529 SER A CA 1
ATOM 4087 C C . SER A 1 529 ? 14.945 -19.281 3.18 1 87.94 529 SER A C 1
ATOM 4089 O O . SER A 1 529 ? 14.219 -20.219 3.523 1 87.94 529 SER A O 1
ATOM 4091 N N . PHE A 1 530 ? 15.406 -19.188 1.962 1 90.75 530 PHE A N 1
ATOM 4092 C CA . PHE A 1 530 ? 15.008 -20.141 0.931 1 90.75 530 PHE A CA 1
ATOM 4093 C C . PHE A 1 530 ? 15.703 -21.484 1.136 1 90.75 530 PHE A C 1
ATOM 4095 O O . PHE A 1 530 ? 15.148 -22.531 0.804 1 90.75 530 PHE A O 1
ATOM 4102 N N . ALA A 1 531 ? 16.906 -21.406 1.708 1 92.38 531 ALA A N 1
ATOM 4103 C CA . ALA A 1 531 ? 17.609 -22.641 2.025 1 92.38 531 ALA A CA 1
ATOM 4104 C C . ALA A 1 531 ? 16.906 -23.406 3.137 1 92.38 531 ALA A C 1
ATOM 4106 O O . ALA A 1 531 ? 16.75 -24.625 3.059 1 92.38 531 ALA A O 1
ATOM 4107 N N . ILE A 1 532 ? 16.406 -22.703 4.055 1 91.38 532 ILE A N 1
ATOM 4108 C CA . ILE A 1 532 ? 15.719 -23.328 5.172 1 91.38 532 ILE A CA 1
ATOM 4109 C C . ILE A 1 532 ? 14.391 -23.922 4.688 1 91.38 532 ILE A C 1
ATOM 4111 O O . ILE A 1 532 ? 14.07 -25.062 4.988 1 91.38 532 ILE A O 1
ATOM 4115 N N . ASP A 1 533 ? 13.703 -23.188 3.928 1 91.06 533 ASP A N 1
ATOM 4116 C CA . ASP A 1 533 ? 12.414 -23.641 3.428 1 91.06 533 ASP A CA 1
ATOM 4117 C C . ASP A 1 533 ? 12.57 -24.906 2.576 1 91.06 533 ASP A C 1
ATOM 4119 O O . ASP A 1 533 ? 11.828 -25.859 2.742 1 91.06 533 ASP A O 1
ATOM 4123 N N . ALA A 1 534 ? 13.531 -24.812 1.673 1 94.69 534 ALA A N 1
ATOM 4124 C CA . ALA A 1 534 ? 13.773 -25.969 0.803 1 94.69 534 ALA A CA 1
ATOM 4125 C C . ALA A 1 534 ? 14.242 -27.172 1.609 1 94.69 534 ALA A C 1
ATOM 4127 O O . ALA A 1 534 ? 13.875 -28.312 1.303 1 94.69 534 ALA A O 1
ATOM 4128 N N . SER A 1 535 ? 15.047 -26.953 2.672 1 95.31 535 SER A N 1
ATOM 4129 C CA . SER A 1 535 ? 15.562 -28.031 3.514 1 95.31 535 SER A CA 1
ATOM 4130 C C . SER A 1 535 ? 14.438 -28.719 4.277 1 95.31 535 SER A C 1
ATOM 4132 O O . SER A 1 535 ? 14.367 -29.953 4.328 1 95.31 535 SER A O 1
ATOM 4134 N N . VAL A 1 536 ? 13.602 -27.938 4.832 1 94.38 536 VAL A N 1
ATOM 4135 C CA . VAL A 1 536 ? 12.484 -28.484 5.594 1 94.38 536 VAL A CA 1
ATOM 4136 C C . VAL A 1 536 ? 11.586 -29.312 4.676 1 94.38 536 VAL A C 1
ATOM 4138 O O . VAL A 1 536 ? 11.18 -30.422 5.027 1 94.38 536 VAL A O 1
ATOM 4141 N N . PHE A 1 537 ? 11.328 -28.828 3.562 1 94.81 537 PHE A N 1
ATOM 4142 C CA . PHE A 1 537 ? 10.492 -29.531 2.596 1 94.81 537 PHE A CA 1
ATOM 4143 C C . PHE A 1 537 ? 11.141 -30.844 2.176 1 94.81 537 PHE A C 1
ATOM 4145 O O . PHE A 1 537 ? 10.492 -31.891 2.174 1 94.81 537 PHE A O 1
ATOM 4152 N N . CYS A 1 538 ? 12.414 -30.797 1.853 1 95.88 538 CYS A N 1
ATOM 4153 C CA . CYS A 1 538 ? 13.133 -31.953 1.33 1 95.88 538 CYS A CA 1
ATOM 4154 C C . CYS A 1 538 ? 13.266 -33.031 2.393 1 95.88 538 CYS A C 1
ATOM 4156 O O . CYS A 1 538 ? 13.016 -34.219 2.119 1 95.88 538 CYS A O 1
ATOM 4158 N N . VAL A 1 539 ? 13.602 -32.688 3.605 1 95.94 539 VAL A N 1
ATOM 4159 C CA . VAL A 1 539 ? 13.836 -33.656 4.668 1 95.94 539 VAL A CA 1
ATOM 4160 C C . VAL A 1 539 ? 12.539 -34.375 5.012 1 95.94 539 VAL A C 1
ATOM 4162 O O . VAL A 1 539 ? 12.516 -35.594 5.125 1 95.94 539 VAL A O 1
ATOM 4165 N N . ILE A 1 540 ? 11.469 -33.688 5.059 1 95.12 540 ILE A N 1
ATOM 4166 C CA . ILE A 1 540 ? 10.188 -34.281 5.426 1 95.12 540 ILE A CA 1
ATOM 4167 C C . ILE A 1 540 ? 9.703 -35.188 4.289 1 95.12 540 ILE A C 1
ATOM 4169 O O . ILE A 1 540 ? 9.375 -36.344 4.512 1 95.12 540 ILE A O 1
ATOM 4173 N N . THR A 1 541 ? 9.75 -34.719 3.121 1 94.06 541 THR A N 1
ATOM 4174 C CA . THR A 1 541 ? 9.172 -35.438 1.996 1 94.06 541 THR A CA 1
ATOM 4175 C C . THR A 1 541 ? 10.055 -36.625 1.609 1 94.06 541 THR A C 1
ATOM 4177 O O . THR A 1 541 ? 9.547 -37.688 1.234 1 94.06 541 THR A O 1
ATOM 4180 N N . TYR A 1 542 ? 11.383 -36.469 1.688 1 94.12 542 TYR A N 1
ATOM 4181 C CA . TYR A 1 542 ? 12.289 -37.531 1.247 1 94.12 542 TYR A CA 1
ATOM 4182 C C . TYR A 1 542 ? 12.055 -38.812 2.031 1 94.12 542 TYR A C 1
ATOM 4184 O O . TYR A 1 542 ? 11.961 -39.875 1.449 1 94.12 542 TYR A O 1
ATOM 4192 N N . PHE A 1 543 ? 11.836 -38.719 3.273 1 91.31 543 PHE A N 1
ATOM 4193 C CA . PHE A 1 543 ? 11.703 -39.906 4.125 1 91.31 543 PHE A CA 1
ATOM 4194 C C . PHE A 1 543 ? 10.258 -40.406 4.148 1 91.31 543 PHE A C 1
ATOM 4196 O O . PHE A 1 543 ? 10.008 -41.594 4.215 1 91.31 543 PHE A O 1
ATOM 4203 N N . MET A 1 544 ? 9.352 -39.531 4.004 1 90.69 544 MET A N 1
ATOM 4204 C CA . MET A 1 544 ? 7.953 -39.969 4 1 90.69 544 MET A CA 1
ATOM 4205 C C . MET A 1 544 ? 7.594 -40.656 2.691 1 90.69 544 MET A C 1
ATOM 4207 O O . MET A 1 544 ? 6.883 -41.656 2.693 1 90.69 544 MET A O 1
ATOM 4211 N N . VAL A 1 545 ? 8.078 -40.062 1.607 1 89 545 VAL A N 1
ATOM 4212 C CA . VAL A 1 545 ? 7.805 -40.656 0.302 1 89 545 VAL A CA 1
ATOM 4213 C C . VAL A 1 545 ? 8.547 -42 0.168 1 89 545 VAL A C 1
ATOM 4215 O O . VAL A 1 545 ? 8.086 -42.906 -0.521 1 89 545 VAL A O 1
ATOM 4218 N N . GLY A 1 546 ? 9.609 -42.156 0.852 1 87.88 546 GLY A N 1
ATOM 4219 C CA . GLY A 1 546 ? 10.391 -43.375 0.833 1 87.88 546 GLY A CA 1
ATOM 4220 C C . GLY A 1 546 ? 11.305 -43.5 -0.372 1 87.88 546 GLY A C 1
ATOM 4221 O O . GLY A 1 546 ? 11.336 -44.5 -1.052 1 87.88 546 GLY A O 1
ATOM 4222 N N . LEU A 1 547 ? 11.953 -42.438 -0.72 1 89.81 547 LEU A N 1
ATOM 4223 C CA . LEU A 1 547 ? 12.93 -42.5 -1.807 1 89.81 547 LEU A CA 1
ATOM 4224 C C . LEU A 1 547 ? 14.133 -43.344 -1.422 1 89.81 547 LEU A C 1
ATOM 4226 O O . LEU A 1 547 ? 14.172 -43.906 -0.333 1 89.81 547 LEU A O 1
ATOM 4230 N N . VAL A 1 548 ? 15.031 -43.5 -2.303 1 88.56 548 VAL A N 1
ATOM 4231 C CA . VAL A 1 548 ? 16.141 -44.438 -2.094 1 88.56 548 VAL A CA 1
ATOM 4232 C C . VAL A 1 548 ? 16.938 -44.031 -0.854 1 88.56 548 VAL A C 1
ATOM 4234 O O . VAL A 1 548 ? 17.438 -42.906 -0.778 1 88.56 548 VAL A O 1
ATOM 4237 N N . PRO A 1 549 ? 16.953 -44.906 0.095 1 88.94 549 PRO A N 1
ATOM 4238 C CA . PRO A 1 549 ? 17.609 -44.562 1.361 1 88.94 549 PRO A CA 1
ATOM 4239 C C . PRO A 1 549 ? 19.125 -44.594 1.274 1 88.94 549 PRO A C 1
ATOM 4241 O O . PRO A 1 549 ? 19.766 -45.438 1.942 1 88.94 549 PRO A O 1
ATOM 4244 N N . GLU A 1 550 ? 19.75 -43.875 0.455 1 93.31 550 GLU A N 1
ATOM 4245 C CA . GLU A 1 550 ? 21.203 -43.688 0.333 1 93.31 550 GLU A CA 1
ATOM 4246 C C . GLU A 1 550 ? 21.594 -42.25 0.611 1 93.31 550 GLU A C 1
ATOM 4248 O O . GLU A 1 550 ? 20.969 -41.312 0.11 1 93.31 550 GLU A O 1
ATOM 4253 N N . TRP A 1 551 ? 22.625 -42.125 1.396 1 94.31 551 TRP A N 1
ATOM 4254 C CA . TRP A 1 551 ? 23.047 -40.812 1.859 1 94.31 551 TRP A CA 1
ATOM 4255 C C . TRP A 1 551 ? 23.438 -39.938 0.686 1 94.31 551 TRP A C 1
ATOM 4257 O O . TRP A 1 551 ? 23.125 -38.75 0.676 1 94.31 551 TRP A O 1
ATOM 4267 N N . TYR A 1 552 ? 24.125 -40.469 -0.286 1 94.62 552 TYR A N 1
ATOM 4268 C CA . TYR A 1 552 ? 24.547 -39.719 -1.451 1 94.62 552 TYR A CA 1
ATOM 4269 C C . TYR A 1 552 ? 23.359 -39.188 -2.227 1 94.62 552 TYR A C 1
ATOM 4271 O O . TYR A 1 552 ? 23.328 -38 -2.613 1 94.62 552 TYR A O 1
ATOM 4279 N N . LYS A 1 553 ? 22.359 -40.062 -2.465 1 95.12 553 LYS A N 1
ATOM 4280 C CA . LYS A 1 553 ? 21.172 -39.656 -3.215 1 95.12 553 LYS A CA 1
ATOM 4281 C C . LYS A 1 553 ? 20.344 -38.656 -2.439 1 95.12 553 LYS A C 1
ATOM 4283 O O . LYS A 1 553 ? 19.797 -37.719 -3.023 1 95.12 553 LYS A O 1
ATOM 4288 N N . PHE A 1 554 ? 20.391 -38.812 -1.136 1 96.31 554 PHE A N 1
ATOM 4289 C CA . PHE A 1 554 ? 19.688 -37.844 -0.29 1 96.31 554 PHE A CA 1
ATOM 4290 C C . PHE A 1 554 ? 20.344 -36.469 -0.358 1 96.31 554 PHE A C 1
ATOM 4292 O O . PHE A 1 554 ? 19.656 -35.469 -0.514 1 96.31 554 PHE A O 1
ATOM 4299 N N . LEU A 1 555 ? 21.641 -36.375 -0.247 1 96.62 555 LEU A N 1
ATOM 4300 C CA . LEU A 1 555 ? 22.375 -35.125 -0.222 1 96.62 555 LEU A CA 1
ATOM 4301 C C . LEU A 1 555 ? 22.219 -34.375 -1.543 1 96.62 555 LEU A C 1
ATOM 4303 O O . LEU A 1 555 ? 22.078 -33.156 -1.556 1 96.62 555 LEU A O 1
ATOM 4307 N N . ILE A 1 556 ? 22.266 -35.094 -2.637 1 96.12 556 ILE A N 1
ATOM 4308 C CA . ILE A 1 556 ? 22.125 -34.469 -3.938 1 96.12 556 ILE A CA 1
ATOM 4309 C C . ILE A 1 556 ? 20.703 -33.906 -4.078 1 96.12 556 ILE A C 1
ATOM 4311 O O . ILE A 1 556 ? 20.531 -32.781 -4.566 1 96.12 556 ILE A O 1
ATOM 4315 N N . THR A 1 557 ? 19.719 -34.719 -3.656 1 96.5 557 THR A N 1
ATOM 4316 C CA . THR A 1 557 ? 18.344 -34.25 -3.701 1 96.5 557 THR A CA 1
ATOM 4317 C C . THR A 1 557 ? 18.172 -33 -2.824 1 96.5 557 THR A C 1
ATOM 4319 O O . THR A 1 557 ? 17.516 -32.031 -3.215 1 96.5 557 THR A O 1
ATOM 4322 N N . PHE A 1 558 ? 18.844 -33.031 -1.746 1 96.69 558 PHE A N 1
ATOM 4323 C CA . PHE A 1 558 ? 18.828 -31.938 -0.789 1 96.69 558 PHE A CA 1
ATOM 4324 C C . PHE A 1 558 ? 19.406 -30.672 -1.404 1 96.69 558 PHE A C 1
ATOM 4326 O O . PHE A 1 558 ? 18.797 -29.594 -1.33 1 96.69 558 PHE A O 1
ATOM 4333 N N . VAL A 1 559 ? 20.453 -30.734 -2.004 1 96.69 559 VAL A N 1
ATOM 4334 C CA . VAL A 1 559 ? 21.156 -29.594 -2.592 1 96.69 559 VAL A CA 1
ATOM 4335 C C . VAL A 1 559 ? 20.375 -29.062 -3.787 1 96.69 559 VAL A C 1
ATOM 4337 O O . VAL A 1 559 ? 20.281 -27.844 -3.984 1 96.69 559 VAL A O 1
ATOM 4340 N N . ILE A 1 560 ? 19.781 -29.953 -4.531 1 96.44 560 ILE A N 1
ATOM 4341 C CA . ILE A 1 560 ? 19.047 -29.531 -5.719 1 96.44 560 ILE A CA 1
ATOM 4342 C C . ILE A 1 560 ? 17.797 -28.766 -5.309 1 96.44 560 ILE A C 1
ATOM 4344 O O . ILE A 1 560 ? 17.391 -27.812 -5.984 1 96.44 560 ILE A O 1
ATOM 4348 N N . CYS A 1 561 ? 17.188 -29.188 -4.238 1 96.5 561 CYS A N 1
ATOM 4349 C CA . CYS A 1 561 ? 16.031 -28.438 -3.738 1 96.5 561 CYS A CA 1
ATOM 4350 C C . CYS A 1 561 ? 16.422 -27.016 -3.385 1 96.5 561 CYS A C 1
ATOM 4352 O O . CYS A 1 561 ? 15.719 -26.062 -3.736 1 96.5 561 CYS A O 1
ATOM 4354 N N . ILE A 1 562 ? 17.531 -26.844 -2.812 1 96.75 562 ILE A N 1
ATOM 4355 C CA . ILE A 1 562 ? 18.016 -25.531 -2.402 1 96.75 562 ILE A CA 1
ATOM 4356 C C . ILE A 1 562 ? 18.375 -24.703 -3.633 1 96.75 562 ILE A C 1
ATOM 4358 O O . ILE A 1 562 ? 18 -23.531 -3.736 1 96.75 562 ILE A O 1
ATOM 4362 N N . ILE A 1 563 ? 19.078 -25.344 -4.582 1 97.06 563 ILE A N 1
ATOM 4363 C CA . ILE A 1 563 ? 19.5 -24.641 -5.785 1 97.06 563 ILE A CA 1
ATOM 4364 C C . ILE A 1 563 ? 18.281 -24.219 -6.594 1 97.06 563 ILE A C 1
ATOM 4366 O O . ILE A 1 563 ? 18.219 -23.078 -7.082 1 97.06 563 ILE A O 1
ATOM 4370 N N . THR A 1 564 ? 17.344 -25.125 -6.695 1 96.31 564 THR A N 1
ATOM 4371 C CA . THR A 1 564 ? 16.125 -24.812 -7.445 1 96.31 564 THR A CA 1
ATOM 4372 C C . THR A 1 564 ? 15.391 -23.641 -6.828 1 96.31 564 THR A C 1
ATOM 4374 O O . THR A 1 564 ? 14.945 -22.734 -7.539 1 96.31 564 THR A O 1
ATOM 4377 N N . ALA A 1 565 ? 15.266 -23.625 -5.562 1 95.69 565 ALA A N 1
ATOM 4378 C CA . ALA A 1 565 ? 14.586 -22.531 -4.867 1 95.69 565 ALA A CA 1
ATOM 4379 C C . ALA A 1 565 ? 15.281 -21.203 -5.121 1 95.69 565 ALA A C 1
ATOM 4381 O O . ALA A 1 565 ? 14.625 -20.188 -5.383 1 95.69 565 ALA A O 1
ATOM 4382 N N . ASN A 1 566 ? 16.547 -21.219 -5.098 1 96.31 566 ASN A N 1
ATOM 4383 C CA . ASN A 1 566 ? 17.312 -19.984 -5.266 1 96.31 566 ASN A CA 1
ATOM 4384 C C . ASN A 1 566 ? 17.312 -19.531 -6.719 1 96.31 566 ASN A C 1
ATOM 4386 O O . ASN A 1 566 ? 17.312 -18.328 -6.992 1 96.31 566 ASN A O 1
ATOM 4390 N N . VAL A 1 567 ? 17.375 -20.469 -7.656 1 97 567 VAL A N 1
ATOM 4391 C CA . VAL A 1 567 ? 17.312 -20.094 -9.062 1 97 567 VAL A CA 1
ATOM 4392 C C . VAL A 1 567 ? 15.945 -19.484 -9.375 1 97 567 VAL A C 1
ATOM 4394 O O . VAL A 1 567 ? 15.844 -18.484 -10.078 1 97 567 VAL A O 1
ATOM 4397 N N . ALA A 1 568 ? 14.938 -20.141 -8.844 1 95.75 568 ALA A N 1
ATOM 4398 C CA . ALA A 1 568 ? 13.586 -19.609 -9.016 1 95.75 568 ALA A CA 1
ATOM 4399 C C . ALA A 1 568 ? 13.461 -18.219 -8.398 1 95.75 568 ALA A C 1
ATOM 4401 O O . ALA A 1 568 ? 12.867 -17.328 -8.992 1 95.75 568 ALA A O 1
ATOM 4402 N N . ALA A 1 569 ? 14.016 -18.062 -7.238 1 94.06 569 ALA A N 1
ATOM 4403 C CA . ALA A 1 569 ? 14.008 -16.766 -6.57 1 94.06 569 ALA A CA 1
ATOM 4404 C C . ALA A 1 569 ? 14.742 -15.719 -7.402 1 94.06 569 ALA A C 1
ATOM 4406 O O . ALA A 1 569 ? 14.328 -14.555 -7.453 1 94.06 569 ALA A O 1
ATOM 4407 N N . ALA A 1 570 ? 15.82 -16.125 -8 1 96.31 570 ALA A N 1
ATOM 4408 C CA . ALA A 1 570 ? 16.578 -15.219 -8.852 1 96.31 570 ALA A CA 1
ATOM 4409 C C . ALA A 1 570 ? 15.727 -14.75 -10.031 1 96.31 570 ALA A C 1
ATOM 4411 O O . ALA A 1 570 ? 15.781 -13.578 -10.414 1 96.31 570 ALA A O 1
ATOM 4412 N N . SER A 1 571 ? 15 -15.656 -10.609 1 96.06 571 SER A N 1
ATOM 4413 C CA . SER A 1 571 ? 14.094 -15.266 -11.688 1 96.06 571 SER A CA 1
ATOM 4414 C C . SER A 1 571 ? 13.016 -14.312 -11.195 1 96.06 571 SER A C 1
ATOM 4416 O O . SER A 1 571 ? 12.594 -13.414 -11.922 1 96.06 571 SER A O 1
ATOM 4418 N N . GLY A 1 572 ? 12.57 -14.508 -9.984 1 93.81 572 GLY A N 1
ATOM 4419 C CA . GLY A 1 572 ? 11.625 -13.586 -9.367 1 93.81 572 GLY A CA 1
ATOM 4420 C C . GLY A 1 572 ? 12.188 -12.188 -9.18 1 93.81 572 GLY A C 1
ATOM 4421 O O . GLY A 1 572 ? 11.469 -11.195 -9.367 1 93.81 572 GLY A O 1
ATOM 4422 N N . SER A 1 573 ? 13.445 -12.148 -8.844 1 94.62 573 SER A N 1
ATOM 4423 C CA . SER A 1 573 ? 14.109 -10.852 -8.719 1 94.62 573 SER A CA 1
ATOM 4424 C C . SER A 1 573 ? 14.148 -10.125 -10.055 1 94.62 573 SER A C 1
ATOM 4426 O O . SER A 1 573 ? 14.008 -8.898 -10.102 1 94.62 573 SER A O 1
ATOM 4428 N N . LEU A 1 574 ? 14.367 -10.867 -11.07 1 95.75 574 LEU A N 1
ATOM 4429 C CA . LEU A 1 574 ? 14.375 -10.273 -12.406 1 95.75 574 LEU A CA 1
ATOM 4430 C C . LEU A 1 574 ? 13 -9.711 -12.758 1 95.75 574 LEU A C 1
ATOM 4432 O O . LEU A 1 574 ? 12.883 -8.586 -13.25 1 95.75 574 LEU A O 1
ATOM 4436 N N . VAL A 1 575 ? 11.977 -10.477 -12.453 1 94.31 575 VAL A N 1
ATOM 4437 C CA . VAL A 1 575 ? 10.609 -10.039 -12.727 1 94.31 575 VAL A CA 1
ATOM 4438 C C . VAL A 1 575 ? 10.297 -8.797 -11.898 1 94.31 575 VAL A C 1
ATOM 4440 O O . VAL A 1 575 ? 9.656 -7.863 -12.383 1 94.31 575 VAL A O 1
ATOM 4443 N N . SER A 1 576 ? 10.75 -8.781 -10.688 1 93.06 576 SER A N 1
ATOM 4444 C CA . SER A 1 576 ? 10.516 -7.656 -9.781 1 93.06 576 SER A CA 1
ATOM 4445 C C . SER A 1 576 ? 11.125 -6.371 -10.336 1 93.06 576 SER A C 1
ATOM 4447 O O . SER A 1 576 ? 10.523 -5.301 -10.227 1 93.06 576 SER A O 1
ATOM 4449 N N . THR A 1 577 ? 12.289 -6.445 -10.938 1 93.19 577 THR A N 1
ATOM 4450 C CA . THR A 1 577 ? 12.992 -5.258 -11.406 1 93.19 577 THR A CA 1
ATOM 4451 C C . THR A 1 577 ? 12.445 -4.793 -12.75 1 93.19 577 THR A C 1
ATOM 4453 O O . THR A 1 577 ? 12.453 -3.6 -13.055 1 93.19 577 THR A O 1
ATOM 4456 N N . ILE A 1 578 ? 11.844 -5.699 -13.531 1 91.75 578 ILE A N 1
ATOM 4457 C CA . ILE A 1 578 ? 11.359 -5.355 -14.859 1 91.75 578 ILE A CA 1
ATOM 4458 C C . ILE A 1 578 ? 9.938 -4.805 -14.758 1 91.75 578 ILE A C 1
ATOM 4460 O O . ILE A 1 578 ? 9.547 -3.934 -15.539 1 91.75 578 ILE A O 1
ATOM 4464 N N . SER A 1 579 ? 9.188 -5.281 -13.828 1 89 579 SER A N 1
ATOM 4465 C CA . SER A 1 579 ? 7.777 -4.914 -13.703 1 89 579 SER A CA 1
ATOM 4466 C C . SER A 1 579 ? 7.617 -3.516 -13.117 1 89 579 SER A C 1
ATOM 4468 O O . SER A 1 579 ? 8.344 -3.139 -12.188 1 89 579 SER A O 1
ATOM 4470 N N . PRO A 1 580 ? 6.676 -2.734 -13.633 1 83.81 580 PRO A N 1
ATOM 4471 C CA . PRO A 1 580 ? 6.457 -1.381 -13.117 1 83.81 580 PRO A CA 1
ATOM 4472 C C . PRO A 1 580 ? 5.699 -1.369 -11.797 1 83.81 580 PRO A C 1
ATOM 4474 O O . PRO A 1 580 ? 5.789 -0.402 -11.031 1 83.81 580 PRO A O 1
ATOM 4477 N N . SER A 1 581 ? 4.93 -2.492 -11.57 1 83.25 581 SER A N 1
ATOM 4478 C CA . SER A 1 581 ? 4.168 -2.592 -10.328 1 83.25 581 SER A CA 1
ATOM 4479 C C . SER A 1 581 ? 4.137 -4.027 -9.82 1 83.25 581 SER A C 1
ATOM 4481 O O . SER A 1 581 ? 4.477 -4.961 -10.547 1 83.25 581 SER A O 1
ATOM 4483 N N . ILE A 1 582 ? 3.791 -4.199 -8.555 1 82.12 582 ILE A N 1
ATOM 4484 C CA . ILE A 1 582 ? 3.697 -5.52 -7.945 1 82.12 582 ILE A CA 1
ATOM 4485 C C . ILE A 1 582 ? 2.609 -6.332 -8.641 1 82.12 582 ILE A C 1
ATOM 4487 O O . ILE A 1 582 ? 2.789 -7.523 -8.906 1 82.12 582 ILE A O 1
ATOM 4491 N N . ASP A 1 583 ? 1.516 -5.688 -9.07 1 77.62 583 ASP A N 1
ATOM 4492 C CA . ASP A 1 583 ? 0.396 -6.379 -9.703 1 77.62 583 ASP A CA 1
ATOM 4493 C C . ASP A 1 583 ? 0.81 -6.977 -11.047 1 77.62 583 ASP A C 1
ATOM 4495 O O . ASP A 1 583 ? 0.441 -8.109 -11.367 1 77.62 583 ASP A O 1
ATOM 4499 N N . VAL A 1 584 ? 1.602 -6.234 -11.758 1 83.06 584 VAL A N 1
ATOM 4500 C CA . VAL A 1 584 ? 2.078 -6.715 -13.055 1 83.06 584 VAL A CA 1
ATOM 4501 C C . VAL A 1 584 ? 3.045 -7.879 -12.852 1 83.06 584 VAL A C 1
ATOM 4503 O O . VAL A 1 584 ? 3.02 -8.852 -13.602 1 83.06 584 VAL A O 1
ATOM 4506 N N . GLY A 1 585 ? 3.889 -7.734 -11.828 1 86.31 585 GLY A N 1
ATOM 4507 C CA . GLY A 1 585 ? 4.812 -8.812 -11.523 1 86.31 585 GLY A CA 1
ATOM 4508 C C . GLY A 1 585 ? 4.117 -10.109 -11.156 1 86.31 585 GLY A C 1
ATOM 4509 O O . GLY A 1 585 ? 4.578 -11.195 -11.523 1 86.31 585 GLY A O 1
ATOM 4510 N N . LEU A 1 586 ? 2.984 -10.031 -10.523 1 82.25 586 LEU A N 1
ATOM 4511 C CA . LEU A 1 586 ? 2.244 -11.203 -10.062 1 82.25 586 LEU A CA 1
ATOM 4512 C C . LEU A 1 586 ? 1.561 -11.906 -11.234 1 82.25 586 LEU A C 1
ATOM 4514 O O . LEU A 1 586 ? 1.188 -13.078 -11.133 1 82.25 586 LEU A O 1
ATOM 4518 N N . VAL A 1 587 ? 1.426 -11.156 -12.305 1 80.25 587 VAL A N 1
ATOM 4519 C CA . VAL A 1 587 ? 0.852 -11.758 -13.5 1 80.25 587 VAL A CA 1
ATOM 4520 C C . VAL A 1 587 ? 1.948 -12.453 -14.305 1 80.25 587 VAL A C 1
ATOM 4522 O O . VAL A 1 587 ? 1.767 -13.578 -14.773 1 80.25 587 VAL A O 1
ATOM 4525 N N . ILE A 1 588 ? 3.061 -11.875 -14.32 1 85.75 588 ILE A N 1
ATOM 4526 C CA . ILE A 1 588 ? 4.141 -12.336 -15.188 1 85.75 588 ILE A CA 1
ATOM 4527 C C . ILE A 1 588 ? 4.844 -13.523 -14.547 1 85.75 588 ILE A C 1
ATOM 4529 O O . ILE A 1 588 ? 5.164 -14.508 -15.227 1 85.75 588 ILE A O 1
ATOM 4533 N N . ALA A 1 589 ? 5.02 -13.461 -13.258 1 89 589 ALA A N 1
ATOM 4534 C CA . ALA A 1 589 ? 5.883 -14.422 -12.57 1 89 589 ALA A CA 1
ATOM 4535 C C . ALA A 1 589 ? 5.32 -15.836 -12.672 1 89 589 ALA A C 1
ATOM 4537 O O . ALA A 1 589 ? 6.02 -16.766 -13.094 1 89 589 ALA A O 1
ATOM 4538 N N . PRO A 1 590 ? 4.098 -16.094 -12.359 1 83.69 590 PRO A N 1
ATOM 4539 C CA . PRO A 1 590 ? 3.582 -17.469 -12.477 1 83.69 590 PRO A CA 1
ATOM 4540 C C . PRO A 1 590 ? 3.553 -17.953 -13.922 1 83.69 590 PRO A C 1
ATOM 4542 O O . PRO A 1 590 ? 3.768 -19.141 -14.18 1 83.69 590 PRO A O 1
ATOM 4545 N N . THR A 1 591 ? 3.344 -17.078 -14.812 1 84.38 591 THR A N 1
ATOM 4546 C CA . THR A 1 591 ? 3.312 -17.422 -16.219 1 84.38 591 THR A CA 1
ATOM 4547 C C . THR A 1 591 ? 4.695 -17.859 -16.703 1 84.38 591 THR A C 1
ATOM 4549 O O . THR A 1 591 ? 4.82 -18.859 -17.422 1 84.38 591 THR A O 1
ATOM 4552 N N . LEU A 1 592 ? 5.605 -17.125 -16.297 1 87.69 592 LEU A N 1
ATOM 4553 C CA . LEU A 1 592 ? 6.973 -17.484 -16.656 1 87.69 592 LEU A CA 1
ATOM 4554 C C . LEU A 1 592 ? 7.352 -18.844 -16.062 1 87.69 592 LEU A C 1
ATOM 4556 O O . LEU A 1 592 ? 8.016 -19.641 -16.734 1 87.69 592 LEU A O 1
ATOM 4560 N N . THR A 1 593 ? 6.953 -19.094 -14.883 1 89.06 593 THR A N 1
ATOM 4561 C CA . THR A 1 593 ? 7.273 -20.359 -14.219 1 89.06 593 THR A CA 1
ATOM 4562 C C . THR A 1 593 ? 6.594 -21.531 -14.938 1 89.06 593 THR A C 1
ATOM 4564 O O . THR A 1 593 ? 7.195 -22.594 -15.102 1 89.06 593 THR A O 1
ATOM 4567 N N . VAL A 1 594 ? 5.383 -21.312 -15.359 1 86.12 594 VAL A N 1
ATOM 4568 C CA . VAL A 1 594 ? 4.66 -22.391 -16.047 1 86.12 594 VAL A CA 1
ATOM 4569 C C . VAL A 1 594 ? 5.32 -22.672 -17.391 1 86.12 594 VAL A C 1
ATOM 4571 O O . VAL A 1 594 ? 5.43 -23.828 -17.812 1 86.12 594 VAL A O 1
ATOM 4574 N N . ILE A 1 595 ? 5.801 -21.656 -18.062 1 87.25 595 ILE A N 1
ATOM 4575 C CA . ILE A 1 595 ? 6.484 -21.844 -19.344 1 87.25 595 ILE A CA 1
ATOM 4576 C C . ILE A 1 595 ? 7.766 -22.641 -19.141 1 87.25 595 ILE A C 1
ATOM 4578 O O . ILE A 1 595 ? 8.047 -23.578 -19.875 1 87.25 595 ILE A O 1
ATOM 4582 N N . VAL A 1 596 ? 8.445 -22.281 -18.078 1 90.5 596 VAL A N 1
ATOM 4583 C CA . VAL A 1 596 ? 9.703 -22.969 -17.797 1 90.5 596 VAL A CA 1
ATOM 4584 C C . VAL A 1 596 ? 9.406 -24.406 -17.375 1 90.5 596 VAL A C 1
ATOM 4586 O O . VAL A 1 596 ? 10.18 -25.328 -17.688 1 90.5 596 VAL A O 1
ATOM 4589 N N . MET A 1 597 ? 8.312 -24.641 -16.766 1 88.94 597 MET A N 1
ATOM 4590 C CA . MET A 1 597 ? 7.895 -25.969 -16.344 1 88.94 597 MET A CA 1
ATOM 4591 C C . MET A 1 597 ? 7.637 -26.875 -17.547 1 88.94 597 MET A C 1
ATOM 4593 O O . MET A 1 597 ? 7.871 -28.078 -17.484 1 88.94 597 MET A O 1
ATOM 4597 N N . LEU A 1 598 ? 7.246 -26.234 -18.578 1 86 598 LEU A N 1
ATOM 4598 C CA . LEU A 1 598 ? 6.934 -26.969 -19.797 1 86 598 LEU A CA 1
ATOM 4599 C C . LEU A 1 598 ? 8.172 -27.688 -20.328 1 86 598 LEU A C 1
ATOM 4601 O O . LEU A 1 598 ? 8.07 -28.797 -20.859 1 86 598 LEU A O 1
ATOM 4605 N N . PHE A 1 599 ? 9.25 -27.156 -20.047 1 85.81 599 PHE A N 1
ATOM 4606 C CA . PHE A 1 599 ? 10.477 -27.688 -20.625 1 85.81 599 PHE A CA 1
ATOM 4607 C C . PHE A 1 599 ? 11.18 -28.609 -19.656 1 85.81 599 PHE A C 1
ATOM 4609 O O . PHE A 1 599 ? 12.336 -28.984 -19.859 1 85.81 599 PHE A O 1
ATOM 4616 N N . GLY A 1 600 ? 10.523 -28.953 -18.531 1 82.12 600 GLY A N 1
ATOM 4617 C CA . GLY A 1 600 ? 11.117 -29.812 -17.516 1 82.12 600 GLY A CA 1
ATOM 4618 C C . GLY A 1 600 ? 11.281 -31.25 -18 1 82.12 600 GLY A C 1
ATOM 4619 O O . GLY A 1 600 ? 11.992 -32.031 -17.375 1 82.12 600 GLY A O 1
ATOM 4620 N N . GLY A 1 601 ? 10.828 -31.625 -19.141 1 72.38 601 GLY A N 1
ATOM 4621 C CA . GLY A 1 601 ? 10.992 -32.938 -19.75 1 72.38 601 GLY A CA 1
ATOM 4622 C C . GLY A 1 601 ? 10.211 -34.031 -19.047 1 72.38 601 GLY A C 1
ATOM 4623 O O . GLY A 1 601 ? 10.047 -33.969 -17.828 1 72.38 601 GLY A O 1
ATOM 4624 N N . GLY A 1 602 ? 9.695 -34.938 -19.703 1 68.12 602 GLY A N 1
ATOM 4625 C CA . GLY A 1 602 ? 9.18 -36.188 -19.188 1 68.12 602 GLY A CA 1
ATOM 4626 C C . GLY A 1 602 ? 7.75 -36.094 -18.688 1 68.12 602 GLY A C 1
ATOM 4627 O O . GLY A 1 602 ? 7.066 -37.125 -18.531 1 68.12 602 GLY A O 1
ATOM 4628 N N . VAL A 1 603 ? 7.324 -34.906 -18.375 1 74 603 VAL A N 1
ATOM 4629 C CA . VAL A 1 603 ? 5.996 -34.844 -17.781 1 74 603 VAL A CA 1
ATOM 4630 C C . VAL A 1 603 ? 5.02 -34.219 -18.75 1 74 603 VAL A C 1
ATOM 4632 O O . VAL A 1 603 ? 3.951 -34.75 -19.031 1 74 603 VAL A O 1
ATOM 4635 N N . TYR A 1 604 ? 5.477 -33.125 -19.375 1 77.81 604 TYR A N 1
ATOM 4636 C CA . TYR A 1 604 ? 4.559 -32.406 -20.234 1 77.81 604 TYR A CA 1
ATOM 4637 C C . TYR A 1 604 ? 4.922 -32.594 -21.703 1 77.81 604 TYR A C 1
ATOM 4639 O O . TYR A 1 604 ? 4.062 -32.5 -22.578 1 77.81 604 TYR A O 1
ATOM 4647 N N . LEU A 1 605 ? 6.238 -32.781 -21.891 1 77.12 605 LEU A N 1
ATOM 4648 C CA . LEU A 1 605 ? 6.742 -32.812 -23.25 1 77.12 605 LEU A CA 1
ATOM 4649 C C . LEU A 1 605 ? 7.996 -33.688 -23.344 1 77.12 605 LEU A C 1
ATOM 4651 O O . LEU A 1 605 ? 8.836 -33.656 -22.438 1 77.12 605 LEU A O 1
ATOM 4655 N N . LYS A 1 606 ? 7.965 -34.438 -24.344 1 76.44 606 LYS A N 1
ATOM 4656 C CA . LYS A 1 606 ? 9.242 -35.031 -24.688 1 76.44 606 LYS A CA 1
ATOM 4657 C C . LYS A 1 606 ? 10.141 -34.062 -25.438 1 76.44 606 LYS A C 1
ATOM 4659 O O . LYS A 1 606 ? 9.781 -33.562 -26.516 1 76.44 606 LYS A O 1
ATOM 4664 N N . LEU A 1 607 ? 11.289 -33.75 -24.922 1 78.06 607 LEU A N 1
ATOM 4665 C CA . LEU A 1 607 ? 12.164 -32.688 -25.375 1 78.06 607 LEU A CA 1
ATOM 4666 C C . LEU A 1 607 ? 12.633 -32.938 -26.812 1 78.06 607 LEU A C 1
ATOM 4668 O O . LEU A 1 607 ? 12.906 -31.969 -27.547 1 78.06 607 LEU A O 1
ATOM 4672 N N . LYS A 1 608 ? 12.602 -34.125 -27.203 1 76.31 608 LYS A N 1
ATOM 4673 C CA . LYS A 1 608 ? 13.062 -34.469 -28.547 1 76.31 608 LYS A CA 1
ATOM 4674 C C . LYS A 1 608 ? 12.086 -33.938 -29.594 1 76.31 608 LYS A C 1
ATOM 4676 O O . LYS A 1 608 ? 12.461 -33.75 -30.75 1 76.31 608 LYS A O 1
ATOM 4681 N N . THR A 1 609 ? 10.852 -33.719 -29.203 1 76.69 609 THR A N 1
ATOM 4682 C CA . THR A 1 609 ? 9.82 -33.312 -30.156 1 76.69 609 THR A CA 1
ATOM 4683 C C . THR A 1 609 ? 9.75 -31.797 -30.266 1 76.69 609 THR A C 1
ATOM 4685 O O . THR A 1 609 ? 8.961 -31.266 -31.047 1 76.69 609 THR A O 1
ATOM 4688 N N . LEU A 1 610 ? 10.625 -31.156 -29.609 1 82.12 610 LEU A N 1
ATOM 4689 C CA . LEU A 1 610 ? 10.609 -29.688 -29.625 1 82.12 610 LEU A CA 1
ATOM 4690 C C . LEU A 1 610 ? 11.078 -29.156 -30.969 1 82.12 610 LEU A C 1
ATOM 4692 O O . LEU A 1 610 ? 12.117 -29.578 -31.484 1 82.12 610 LEU A O 1
ATOM 4696 N N . PRO A 1 611 ? 10.258 -28.25 -31.484 1 82.5 611 PRO A N 1
ATOM 4697 C CA . PRO A 1 611 ? 10.727 -27.609 -32.719 1 82.5 611 PRO A CA 1
ATOM 4698 C C . PRO A 1 611 ? 12.047 -26.875 -32.531 1 82.5 611 PRO A C 1
ATOM 4700 O O . PRO A 1 611 ? 12.281 -26.266 -31.484 1 82.5 611 PRO A O 1
ATOM 4703 N N . PRO A 1 612 ? 12.875 -26.938 -33.531 1 82.31 612 PRO A N 1
ATOM 4704 C CA . PRO A 1 612 ? 14.219 -26.359 -33.406 1 82.31 612 PRO A CA 1
ATOM 4705 C C . PRO A 1 612 ? 14.188 -24.844 -33.156 1 82.31 612 PRO A C 1
ATOM 4707 O O . PRO A 1 612 ? 15.094 -24.312 -32.5 1 82.31 612 PRO A O 1
ATOM 4710 N N . TYR A 1 613 ? 13.156 -24.125 -33.594 1 82.44 613 TYR A N 1
ATOM 4711 C CA . TYR A 1 613 ? 13.117 -22.672 -33.438 1 82.44 613 TYR A CA 1
ATOM 4712 C C . TYR A 1 613 ? 12.844 -22.297 -32 1 82.44 613 TYR A C 1
ATOM 4714 O O . TYR A 1 613 ? 13.102 -21.172 -31.578 1 82.44 613 TYR A O 1
ATOM 4722 N N . LEU A 1 614 ? 12.352 -23.234 -31.172 1 83.69 614 LEU A N 1
ATOM 4723 C CA . LEU A 1 614 ? 12.062 -22.922 -29.766 1 83.69 614 LEU A CA 1
ATOM 4724 C C . LEU A 1 614 ? 12.969 -23.719 -28.828 1 83.69 614 LEU A C 1
ATOM 4726 O O . LEU A 1 614 ? 12.852 -23.609 -27.609 1 83.69 614 LEU A O 1
ATOM 4730 N N . ALA A 1 615 ? 13.867 -24.453 -29.484 1 82.62 615 ALA A N 1
ATOM 4731 C CA . ALA A 1 615 ? 14.742 -25.328 -28.703 1 82.62 615 ALA A CA 1
ATOM 4732 C C . ALA A 1 615 ? 15.641 -24.531 -27.766 1 82.62 615 ALA A C 1
ATOM 4734 O O . ALA A 1 615 ? 16.047 -25.016 -26.703 1 82.62 615 ALA A O 1
ATOM 4735 N N . TRP A 1 616 ? 15.812 -23.297 -28.125 1 85 616 TRP A N 1
ATOM 4736 C CA . TRP A 1 616 ? 16.703 -22.484 -27.312 1 85 616 TRP A CA 1
ATOM 4737 C C . TRP A 1 616 ? 16.047 -22.125 -25.984 1 85 616 TRP A C 1
ATOM 4739 O O . TRP A 1 616 ? 16.734 -21.875 -25 1 85 616 TRP A O 1
ATOM 4749 N N . LEU A 1 617 ? 14.773 -22.188 -25.812 1 86.94 617 LEU A N 1
ATOM 4750 C CA . LEU A 1 617 ? 14.062 -21.812 -24.594 1 86.94 617 LEU A CA 1
ATOM 4751 C C . LEU A 1 617 ? 14.266 -22.844 -23.5 1 86.94 617 LEU A C 1
ATOM 4753 O O . LEU A 1 617 ? 14.18 -22.531 -22.312 1 86.94 617 LEU A O 1
ATOM 4757 N N . GLN A 1 618 ? 14.547 -24.078 -23.938 1 88.38 618 GLN A N 1
ATOM 4758 C CA . GLN A 1 618 ? 14.727 -25.141 -22.953 1 88.38 618 GLN A CA 1
ATOM 4759 C C . GLN A 1 618 ? 15.977 -24.922 -22.109 1 88.38 618 GLN A C 1
ATOM 4761 O O . GLN A 1 618 ? 16.062 -25.375 -20.969 1 88.38 618 GLN A O 1
ATOM 4766 N N . TRP A 1 619 ? 16.891 -24.109 -22.688 1 89.88 619 TRP A N 1
ATOM 4767 C CA . TRP A 1 619 ? 18.156 -23.875 -21.984 1 89.88 619 TRP A CA 1
ATOM 4768 C C . TRP A 1 619 ? 17.969 -22.859 -20.859 1 89.88 619 TRP A C 1
ATOM 4770 O O . TRP A 1 619 ? 18.797 -22.766 -19.953 1 89.88 619 TRP A O 1
ATOM 4780 N N . LEU A 1 620 ? 16.812 -22.266 -20.844 1 92.12 620 LEU A N 1
ATOM 4781 C CA . LEU A 1 620 ? 16.516 -21.281 -19.812 1 92.12 620 LEU A CA 1
ATOM 4782 C C . LEU A 1 620 ? 15.648 -21.875 -18.719 1 92.12 620 LEU A C 1
ATOM 4784 O O . LEU A 1 620 ? 15.312 -21.203 -17.75 1 92.12 620 LEU A O 1
ATOM 4788 N N . SER A 1 621 ? 15.398 -23.141 -18.828 1 93.56 621 SER A N 1
ATOM 4789 C CA . SER A 1 621 ? 14.5 -23.781 -17.875 1 93.56 621 SER A CA 1
ATOM 4790 C C . SER A 1 621 ? 15.273 -24.5 -16.766 1 93.56 621 SER A C 1
ATOM 4792 O O . SER A 1 621 ? 15.961 -25.484 -17.031 1 93.56 621 SER A O 1
ATOM 4794 N N . TRP A 1 622 ? 15.117 -24.078 -15.531 1 96.12 622 TRP A N 1
ATOM 4795 C CA . TRP A 1 622 ? 15.773 -24.75 -14.422 1 96.12 622 TRP A CA 1
ATOM 4796 C C . TRP A 1 622 ? 15.047 -26.062 -14.078 1 96.12 622 TRP A C 1
ATOM 4798 O O . TRP A 1 622 ? 15.602 -26.922 -13.391 1 96.12 622 TRP A O 1
ATOM 4808 N N . PHE A 1 623 ? 13.828 -26.25 -14.633 1 94.5 623 PHE A N 1
ATOM 4809 C CA . PHE A 1 623 ? 13.117 -27.5 -14.477 1 94.5 623 PHE A CA 1
ATOM 4810 C C . PHE A 1 623 ? 13.805 -28.609 -15.273 1 94.5 623 PHE A C 1
ATOM 4812 O O . PHE A 1 623 ? 13.844 -29.766 -14.828 1 94.5 623 PHE A O 1
ATOM 4819 N N . ARG A 1 624 ? 14.312 -28.266 -16.438 1 93.19 624 ARG A N 1
ATOM 4820 C CA . ARG A 1 624 ? 14.977 -29.25 -17.281 1 93.19 624 ARG A CA 1
ATOM 4821 C C . ARG A 1 624 ? 16.172 -29.859 -16.562 1 93.19 624 ARG A C 1
ATOM 4823 O O . ARG A 1 624 ? 16.281 -31.078 -16.453 1 93.19 624 ARG A O 1
ATOM 4830 N N . TYR A 1 625 ? 16.969 -29.031 -16 1 95.25 625 TYR A N 1
ATOM 4831 C CA . TYR A 1 625 ? 18.203 -29.484 -15.367 1 95.25 625 TYR A CA 1
ATOM 4832 C C . TYR A 1 625 ? 17.922 -30.125 -14.016 1 95.25 625 TYR A C 1
ATOM 4834 O O . TYR A 1 625 ? 18.469 -31.188 -13.695 1 95.25 625 TYR A O 1
ATOM 4842 N N . GLY A 1 626 ? 17.047 -29.469 -13.234 1 95.62 626 GLY A N 1
ATOM 4843 C CA . GLY A 1 626 ? 16.719 -30.016 -11.93 1 95.62 626 GLY A CA 1
ATOM 4844 C C . GLY A 1 626 ? 16.047 -31.375 -11.992 1 95.62 626 GLY A C 1
ATOM 4845 O O . GLY A 1 626 ? 16.406 -32.281 -11.25 1 95.62 626 GLY A O 1
ATOM 4846 N N . ASN A 1 627 ? 15.094 -31.531 -12.867 1 93.75 627 ASN A N 1
ATOM 4847 C CA . ASN A 1 627 ? 14.383 -32.812 -13.008 1 93.75 627 ASN A CA 1
ATOM 4848 C C . ASN A 1 627 ? 15.312 -33.906 -13.5 1 93.75 627 ASN A C 1
ATOM 4850 O O . ASN A 1 627 ? 15.195 -35.062 -13.07 1 93.75 627 ASN A O 1
ATOM 4854 N N . GLU A 1 628 ? 16.156 -33.594 -14.445 1 93.88 628 GLU A N 1
ATOM 4855 C CA . GLU A 1 628 ? 17.109 -34.562 -14.953 1 93.88 628 GLU A CA 1
ATOM 4856 C C . GLU A 1 628 ? 18.047 -35.031 -13.844 1 93.88 628 GLU A C 1
ATOM 4858 O O . GLU A 1 628 ? 18.312 -36.25 -13.734 1 93.88 628 GLU A O 1
ATOM 4863 N N . ILE A 1 629 ? 18.5 -34.156 -13.031 1 96.25 629 ILE A N 1
ATOM 4864 C CA . ILE A 1 629 ? 19.391 -34.531 -11.93 1 96.25 629 ILE A CA 1
ATOM 4865 C C . ILE A 1 629 ? 18.656 -35.438 -10.961 1 96.25 629 ILE A C 1
ATOM 4867 O O . ILE A 1 629 ? 19.156 -36.5 -10.578 1 96.25 629 ILE A O 1
ATOM 4871 N N . LEU A 1 630 ? 17.469 -35.062 -10.586 1 95.31 630 LEU A N 1
ATOM 4872 C CA . LEU A 1 630 ? 16.688 -35.875 -9.648 1 95.31 630 LEU A CA 1
ATOM 4873 C C . LEU A 1 630 ? 16.375 -37.219 -10.234 1 95.31 630 LEU A C 1
ATOM 4875 O O . LEU A 1 630 ? 16.422 -38.25 -9.523 1 95.31 630 LEU A O 1
ATOM 4879 N N . GLY A 1 631 ? 16.031 -37.281 -11.531 1 93.38 631 GLY A N 1
ATOM 4880 C CA . GLY A 1 631 ? 15.758 -38.531 -12.203 1 93.38 631 GLY A CA 1
ATOM 4881 C C . GLY A 1 631 ? 16.953 -39.469 -12.258 1 93.38 631 GLY A C 1
ATOM 4882 O O . GLY A 1 631 ? 16.844 -40.656 -11.992 1 93.38 631 GLY A O 1
ATOM 4883 N N . ILE A 1 632 ? 18.094 -38.906 -12.57 1 94.06 632 ILE A N 1
ATOM 4884 C CA . ILE A 1 632 ? 19.312 -39.688 -12.648 1 94.06 632 ILE A CA 1
ATOM 4885 C C . ILE A 1 632 ? 19.656 -40.25 -11.273 1 94.06 632 ILE A C 1
ATOM 4887 O O . ILE A 1 632 ? 19.953 -41.438 -11.141 1 94.06 632 ILE A O 1
ATOM 4891 N N . VAL A 1 633 ? 19.562 -39.406 -10.266 1 93.94 633 VAL A N 1
ATOM 4892 C CA . VAL A 1 633 ? 19.953 -39.781 -8.914 1 93.94 633 VAL A CA 1
ATOM 4893 C C . VAL A 1 633 ? 19.016 -40.875 -8.391 1 93.94 633 VAL A C 1
ATOM 4895 O O . VAL A 1 633 ? 19.469 -41.812 -7.754 1 93.94 633 VAL A O 1
ATOM 4898 N N . HIS A 1 634 ? 17.797 -40.812 -8.688 1 91.94 634 HIS A N 1
ATOM 4899 C CA . HIS A 1 634 ? 16.844 -41.781 -8.156 1 91.94 634 HIS A CA 1
ATOM 4900 C C . HIS A 1 634 ? 16.922 -43.094 -8.898 1 91.94 634 HIS A C 1
ATOM 4902 O O . HIS A 1 634 ? 16.969 -44.188 -8.281 1 91.94 634 HIS A O 1
ATOM 4908 N N . TRP A 1 635 ? 16.984 -43.125 -10.211 1 91.25 635 TRP A N 1
ATOM 4909 C CA . TRP A 1 635 ? 16.797 -44.312 -11.008 1 91.25 635 TRP A CA 1
ATOM 4910 C C . TRP A 1 635 ? 18.125 -45.031 -11.258 1 91.25 635 TRP A C 1
ATOM 4912 O O . TRP A 1 635 ? 18.172 -46.188 -11.648 1 91.25 635 TRP A O 1
ATOM 4922 N N . GLN A 1 636 ? 19.141 -44.25 -11.016 1 90.06 636 GLN A N 1
ATOM 4923 C CA . GLN A 1 636 ? 20.438 -44.906 -11.203 1 90.06 636 GLN A CA 1
ATOM 4924 C C . GLN A 1 636 ? 20.609 -46.062 -10.234 1 90.06 636 GLN A C 1
ATOM 4926 O O . GLN A 1 636 ? 20.469 -45.906 -9.016 1 90.06 636 GLN A O 1
ATOM 4931 N N . GLY A 1 637 ? 20.797 -47.219 -10.68 1 84.62 637 GLY A N 1
ATOM 4932 C CA . GLY A 1 637 ? 21.078 -48.406 -9.859 1 84.62 637 GLY A CA 1
ATOM 4933 C C . GLY A 1 637 ? 19.844 -49.219 -9.562 1 84.62 637 GLY A C 1
ATOM 4934 O O . GLY A 1 637 ? 19.938 -50.281 -8.93 1 84.62 637 GLY A O 1
ATOM 4935 N N . VAL A 1 638 ? 18.656 -48.781 -10.039 1 85.62 638 VAL A N 1
ATOM 4936 C CA . VAL A 1 638 ? 17.438 -49.531 -9.82 1 85.62 638 VAL A CA 1
ATOM 4937 C C . VAL A 1 638 ? 17.328 -50.656 -10.844 1 85.62 638 VAL A C 1
ATOM 4939 O O . VAL A 1 638 ? 17.422 -50.406 -12.055 1 85.62 638 VAL A O 1
ATOM 4942 N N . THR A 1 639 ? 17.188 -51.906 -10.422 1 81.75 639 THR A N 1
ATOM 4943 C CA . THR A 1 639 ? 17.281 -53 -11.367 1 81.75 639 THR A CA 1
ATOM 4944 C C . THR A 1 639 ? 15.977 -53.812 -11.398 1 81.75 639 THR A C 1
ATOM 4946 O O . THR A 1 639 ? 15.742 -54.594 -12.32 1 81.75 639 THR A O 1
ATOM 4949 N N . ASN A 1 640 ? 15.102 -53.656 -10.508 1 78.88 640 ASN A N 1
ATOM 4950 C CA . ASN A 1 640 ? 13.945 -54.562 -10.5 1 78.88 640 ASN A CA 1
ATOM 4951 C C . ASN A 1 640 ? 12.641 -53.781 -10.367 1 78.88 640 ASN A C 1
ATOM 4953 O O . ASN A 1 640 ? 12.312 -53.281 -9.281 1 78.88 640 ASN A O 1
ATOM 4957 N N . ILE A 1 641 ? 12.016 -53.562 -11.523 1 80.81 641 ILE A N 1
ATOM 4958 C CA . ILE A 1 641 ? 10.672 -53 -11.531 1 80.81 641 ILE A CA 1
ATOM 4959 C C . ILE A 1 641 ? 9.664 -54.062 -11.984 1 80.81 641 ILE A C 1
ATOM 4961 O O . ILE A 1 641 ? 9.828 -54.656 -13.047 1 80.81 641 ILE A O 1
ATOM 4965 N N . THR A 1 642 ? 8.688 -54.375 -11.188 1 79.19 642 THR A N 1
ATOM 4966 C CA . THR A 1 642 ? 7.719 -55.438 -11.445 1 79.19 642 THR A CA 1
ATOM 4967 C C . THR A 1 642 ? 6.742 -55 -12.539 1 79.19 642 THR A C 1
ATOM 4969 O O . THR A 1 642 ? 6.285 -53.875 -12.57 1 79.19 642 THR A O 1
ATOM 4972 N N . CYS A 1 643 ? 6.617 -55.75 -13.57 1 71.75 643 CYS A N 1
ATOM 4973 C CA . CYS A 1 643 ? 5.73 -55.5 -14.695 1 71.75 643 CYS A CA 1
ATOM 4974 C C . CYS A 1 643 ? 4.293 -55.875 -14.367 1 71.75 643 CYS A C 1
ATOM 4976 O O . CYS A 1 643 ? 4.059 -56.75 -13.523 1 71.75 643 CYS A O 1
ATOM 4978 N N . SER A 1 644 ? 3.342 -55 -14.711 1 62.47 644 SER A N 1
ATOM 4979 C CA . SER A 1 644 ? 1.92 -55.25 -14.5 1 62.47 644 SER A CA 1
ATOM 4980 C C . SER A 1 644 ? 1.476 -56.531 -15.195 1 62.47 644 SER A C 1
ATOM 4982 O O . SER A 1 644 ? 2.121 -57 -16.141 1 62.47 644 SER A O 1
ATOM 4984 N N . ALA A 1 645 ? 0.463 -57.219 -14.562 1 54.19 645 ALA A N 1
ATOM 4985 C CA . ALA A 1 645 ? -0.134 -58.469 -15.016 1 54.19 645 ALA A CA 1
ATOM 4986 C C . ALA A 1 645 ? -0.749 -58.312 -16.406 1 54.19 645 ALA A C 1
ATOM 4988 O O . ALA A 1 645 ? -0.94 -59.312 -17.109 1 54.19 645 ALA A O 1
ATOM 4989 N N . ASP A 1 646 ? -1.095 -57 -16.688 1 53.47 646 ASP A N 1
ATOM 4990 C CA . ASP A 1 646 ? -1.748 -56.906 -17.984 1 53.47 646 ASP A CA 1
ATOM 4991 C C . ASP A 1 646 ? -0.721 -56.875 -19.125 1 53.47 646 ASP A C 1
ATOM 4993 O O . ASP A 1 646 ? 0.107 -55.969 -19.188 1 53.47 646 ASP A O 1
ATOM 4997 N N . PRO A 1 647 ? -0.602 -57.938 -19.766 1 54.31 647 PRO A N 1
ATOM 4998 C CA . PRO A 1 647 ? 0.395 -58.125 -20.812 1 54.31 647 PRO A CA 1
ATOM 4999 C C . PRO A 1 647 ? 0.351 -57 -21.875 1 54.31 647 PRO A C 1
ATOM 5001 O O . PRO A 1 647 ? 1.311 -56.844 -22.625 1 54.31 647 PRO A O 1
ATOM 5004 N N . GLN A 1 648 ? -0.7 -56.281 -21.891 1 52.03 648 GLN A N 1
ATOM 5005 C CA . GLN A 1 648 ? -0.863 -55.344 -22.984 1 52.03 648 GLN A CA 1
ATOM 5006 C C . GLN A 1 648 ? -0.243 -54 -22.641 1 52.03 648 GLN A C 1
ATOM 5008 O O . GLN A 1 648 ? -0.071 -53.125 -23.5 1 52.03 648 GLN A O 1
ATOM 5013 N N . LEU A 1 649 ? 0.177 -53.875 -21.438 1 57.69 649 LEU A N 1
ATOM 5014 C CA . LEU A 1 649 ? 0.712 -52.562 -21.047 1 57.69 649 LEU A CA 1
ATOM 5015 C C . LEU A 1 649 ? 2.236 -52.594 -21.031 1 57.69 649 LEU A C 1
ATOM 5017 O O . LEU A 1 649 ? 2.844 -53.625 -20.719 1 57.69 649 LEU A O 1
ATOM 5021 N N . PRO A 1 650 ? 2.918 -51.594 -21.703 1 61 650 PRO A N 1
ATOM 5022 C CA . PRO A 1 650 ? 4.379 -51.5 -21.734 1 61 650 PRO A CA 1
ATOM 5023 C C . PRO A 1 650 ? 5.016 -51.688 -20.359 1 61 650 PRO A C 1
ATOM 5025 O O . PRO A 1 650 ? 4.453 -51.281 -19.344 1 61 650 PRO A O 1
ATOM 5028 N N . CYS A 1 651 ? 6.004 -52.781 -20.422 1 72.19 651 CYS A N 1
ATOM 5029 C CA . CYS A 1 651 ? 6.629 -53.094 -19.141 1 72.19 651 CYS A CA 1
ATOM 5030 C C . CYS A 1 651 ? 8.078 -52.625 -19.109 1 72.19 651 CYS A C 1
ATOM 5032 O O . CYS A 1 651 ? 8.875 -53 -19.984 1 72.19 651 CYS A O 1
ATOM 5034 N N . ILE A 1 652 ? 8.438 -51.594 -18.375 1 78.75 652 ILE A N 1
ATOM 5035 C CA . ILE A 1 652 ? 9.789 -51.156 -18.047 1 78.75 652 ILE A CA 1
ATOM 5036 C C . ILE A 1 652 ? 10.305 -51.906 -16.828 1 78.75 652 ILE A C 1
ATOM 5038 O O . ILE A 1 652 ? 9.617 -51.969 -15.805 1 78.75 652 ILE A O 1
ATOM 5042 N N . THR A 1 653 ? 11.555 -52.5 -16.969 1 81 653 THR A N 1
ATOM 5043 C CA . THR A 1 653 ? 11.984 -53.406 -15.906 1 81 653 THR A CA 1
ATOM 5044 C C . THR A 1 653 ? 13.172 -52.812 -15.148 1 81 653 THR A C 1
ATOM 5046 O O . THR A 1 653 ? 13.484 -53.25 -14.039 1 81 653 THR A O 1
ATOM 5049 N N . THR A 1 654 ? 13.922 -51.844 -15.75 1 85 654 THR A N 1
ATOM 5050 C CA . THR A 1 654 ? 15.117 -51.312 -15.094 1 85 654 THR A CA 1
ATOM 5051 C C . THR A 1 654 ? 15.07 -49.781 -15.023 1 85 654 THR A C 1
ATOM 5053 O O . THR A 1 654 ? 14.312 -49.156 -15.758 1 85 654 THR A O 1
ATOM 5056 N N . GLY A 1 655 ? 15.844 -49.281 -14.078 1 88.19 655 GLY A N 1
ATOM 5057 C CA . GLY A 1 655 ? 15.969 -47.844 -13.945 1 88.19 655 GLY A CA 1
ATOM 5058 C C . GLY A 1 655 ? 16.594 -47.188 -15.164 1 88.19 655 GLY A C 1
ATOM 5059 O O . GLY A 1 655 ? 16.266 -46.062 -15.5 1 88.19 655 GLY A O 1
ATOM 5060 N N . ALA A 1 656 ? 17.484 -47.875 -15.844 1 86.62 656 ALA A N 1
ATOM 5061 C CA . ALA A 1 656 ? 18.125 -47.375 -17.047 1 86.62 656 ALA A CA 1
ATOM 5062 C C . ALA A 1 656 ? 17.109 -47.156 -18.172 1 86.62 656 ALA A C 1
ATOM 5064 O O . ALA A 1 656 ? 17.219 -46.188 -18.938 1 86.62 656 ALA A O 1
ATOM 5065 N N . GLU A 1 657 ? 16.141 -48 -18.156 1 84.25 657 GLU A N 1
ATOM 5066 C CA . GLU A 1 657 ? 15.094 -47.875 -19.156 1 84.25 657 GLU A CA 1
ATOM 5067 C C . GLU A 1 657 ? 14.188 -46.688 -18.859 1 84.25 657 GLU A C 1
ATOM 5069 O O . GLU A 1 657 ? 13.703 -46 -19.781 1 84.25 657 GLU A O 1
ATOM 5074 N N . VAL A 1 658 ? 14 -46.438 -17.594 1 85.88 658 VAL A N 1
ATOM 5075 C CA . VAL A 1 658 ? 13.203 -45.281 -17.219 1 85.88 658 VAL A CA 1
ATOM 5076 C C . VAL A 1 658 ? 13.922 -44 -17.609 1 85.88 658 VAL A C 1
ATOM 5078 O O . VAL A 1 658 ? 13.305 -43.094 -18.156 1 85.88 658 VAL A O 1
ATOM 5081 N N . MET A 1 659 ? 15.234 -44 -17.406 1 87.75 659 MET A N 1
ATOM 5082 C CA . MET A 1 659 ? 16.031 -42.812 -17.766 1 87.75 659 MET A CA 1
ATOM 5083 C C . MET A 1 659 ? 16.062 -42.594 -19.266 1 87.75 659 MET A C 1
ATOM 5085 O O . MET A 1 659 ? 15.977 -41.469 -19.75 1 87.75 659 MET A O 1
ATOM 5089 N N . ALA A 1 660 ? 16.062 -43.688 -20.016 1 82.69 660 ALA A N 1
ATOM 5090 C CA . ALA A 1 660 ? 16.062 -43.594 -21.469 1 82.69 660 ALA A CA 1
ATOM 5091 C C . ALA A 1 660 ? 14.719 -43.094 -21.984 1 82.69 660 ALA A C 1
ATOM 5093 O O . ALA A 1 660 ? 14.664 -42.312 -22.938 1 82.69 660 ALA A O 1
ATOM 5094 N N . ASP A 1 661 ? 13.695 -43.562 -21.312 1 79.38 661 ASP A N 1
ATOM 5095 C CA . ASP A 1 661 ? 12.359 -43.156 -21.703 1 79.38 661 ASP A CA 1
ATOM 5096 C C . ASP A 1 661 ? 12.148 -41.656 -21.484 1 79.38 661 ASP A C 1
ATOM 5098 O O . ASP A 1 661 ? 11.422 -41 -22.234 1 79.38 661 ASP A O 1
ATOM 5102 N N . ASN A 1 662 ? 12.773 -41.156 -20.469 1 83.38 662 ASN A N 1
ATOM 5103 C CA . ASN A 1 662 ? 12.641 -39.719 -20.141 1 83.38 662 ASN A CA 1
ATOM 5104 C C . ASN A 1 662 ? 13.789 -38.906 -20.703 1 83.38 662 ASN A C 1
ATOM 5106 O O . ASN A 1 662 ? 13.867 -37.719 -20.484 1 83.38 662 ASN A O 1
ATOM 5110 N N . GLN A 1 663 ? 14.734 -39.562 -21.391 1 81.25 663 GLN A N 1
ATOM 5111 C CA . GLN A 1 663 ? 15.867 -38.938 -22.062 1 81.25 663 GLN A CA 1
ATOM 5112 C C . GLN A 1 663 ? 16.812 -38.281 -21.062 1 81.25 663 GLN A C 1
ATOM 5114 O O . GLN A 1 663 ? 17.234 -37.156 -21.234 1 81.25 663 GLN A O 1
ATOM 5119 N N . TYR A 1 664 ? 16.984 -39.031 -20 1 87.12 664 TYR A N 1
ATOM 5120 C CA . TYR A 1 664 ? 17.969 -38.594 -19.016 1 87.12 664 TYR A CA 1
ATOM 5121 C C . TYR A 1 664 ? 19.344 -39.188 -19.344 1 87.12 664 TYR A C 1
ATOM 5123 O O . TYR A 1 664 ? 19.469 -40.375 -19.656 1 87.12 664 TYR A O 1
ATOM 5131 N N . ASP A 1 665 ? 20.328 -38.344 -19.344 1 88.88 665 ASP A N 1
ATOM 5132 C CA . ASP A 1 665 ? 21.703 -38.781 -19.594 1 88.88 665 ASP A CA 1
ATOM 5133 C C . ASP A 1 665 ? 22.547 -38.656 -18.312 1 88.88 665 ASP A C 1
ATOM 5135 O O . ASP A 1 665 ? 22.906 -37.562 -17.891 1 88.88 665 ASP A O 1
ATOM 5139 N N . PRO A 1 666 ? 22.875 -39.781 -17.766 1 90.62 666 PRO A N 1
ATOM 5140 C CA . PRO A 1 666 ? 23.641 -39.75 -16.531 1 90.62 666 PRO A CA 1
ATOM 5141 C C . PRO A 1 666 ? 24.984 -39.062 -16.672 1 90.62 666 PRO A C 1
ATOM 5143 O O . PRO A 1 666 ? 25.547 -38.562 -15.688 1 90.62 666 PRO A O 1
ATOM 5146 N N . ALA A 1 667 ? 25.5 -38.906 -17.828 1 89.25 667 ALA A N 1
ATOM 5147 C CA . ALA A 1 667 ? 26.781 -38.281 -18.078 1 89.25 667 ALA A CA 1
ATOM 5148 C C . ALA A 1 667 ? 26.656 -36.75 -17.969 1 89.25 667 ALA A C 1
ATOM 5150 O O . ALA A 1 667 ? 27.672 -36.062 -17.812 1 89.25 667 ALA A O 1
ATOM 5151 N N . LYS A 1 668 ? 25.5 -36.281 -17.906 1 91.56 668 LYS A N 1
ATOM 5152 C CA . LYS A 1 668 ? 25.281 -34.844 -17.953 1 91.56 668 LYS A CA 1
ATOM 5153 C C . LYS A 1 668 ? 24.969 -34.281 -16.562 1 91.56 668 LYS A C 1
ATOM 5155 O O . LYS A 1 668 ? 24.453 -33.188 -16.422 1 91.56 668 LYS A O 1
ATOM 5160 N N . LEU A 1 669 ? 25.281 -35 -15.555 1 93.62 669 LEU A N 1
ATOM 5161 C CA . LEU A 1 669 ? 25 -34.562 -14.195 1 93.62 669 LEU A CA 1
ATOM 5162 C C . LEU A 1 669 ? 25.766 -33.281 -13.891 1 93.62 669 LEU A C 1
ATOM 5164 O O . LEU A 1 669 ? 25.188 -32.281 -13.414 1 93.62 669 LEU A O 1
ATOM 5168 N N . GLY A 1 670 ? 27.109 -33.25 -14.133 1 94.06 670 GLY A N 1
ATOM 5169 C CA . GLY A 1 670 ? 27.922 -32.062 -13.906 1 94.06 670 GLY A CA 1
ATOM 5170 C C . GLY A 1 670 ? 27.5 -30.859 -14.75 1 94.06 670 GLY A C 1
ATOM 5171 O O . GLY A 1 670 ? 27.484 -29.734 -14.273 1 94.06 670 GLY A O 1
ATOM 5172 N N . PHE A 1 671 ? 27.125 -31.203 -15.977 1 95.81 671 PHE A N 1
ATOM 5173 C CA . PHE A 1 671 ? 26.656 -30.156 -16.875 1 95.81 671 PHE A CA 1
ATOM 5174 C C . PHE A 1 671 ? 25.375 -29.516 -16.359 1 95.81 671 PHE A C 1
ATOM 5176 O O . PHE A 1 671 ? 25.234 -28.297 -16.391 1 95.81 671 PHE A O 1
ATOM 5183 N N . ASP A 1 672 ? 24.469 -30.281 -15.859 1 96.25 672 ASP A N 1
ATOM 5184 C CA . ASP A 1 672 ? 23.203 -29.781 -15.344 1 96.25 672 ASP A CA 1
ATOM 5185 C C . ASP A 1 672 ? 23.422 -28.891 -14.125 1 96.25 672 ASP A C 1
ATOM 5187 O O . ASP A 1 672 ? 22.781 -27.844 -14 1 96.25 672 ASP A O 1
ATOM 5191 N N . PHE A 1 673 ? 24.328 -29.234 -13.258 1 96.81 673 PHE A N 1
ATOM 5192 C CA . PHE A 1 673 ? 24.656 -28.391 -12.109 1 96.81 673 PHE A CA 1
ATOM 5193 C C . PHE A 1 673 ? 25.25 -27.078 -12.57 1 96.81 673 PHE A C 1
ATOM 5195 O O . PHE A 1 673 ? 24.938 -26.016 -12.023 1 96.81 673 PHE A O 1
ATOM 5202 N N . GLY A 1 674 ? 26.125 -27.188 -13.57 1 96.81 674 GLY A N 1
ATOM 5203 C CA . GLY A 1 674 ? 26.75 -25.984 -14.117 1 96.81 674 GLY A CA 1
ATOM 5204 C C . GLY A 1 674 ? 25.734 -25.031 -14.742 1 96.81 674 GLY A C 1
ATOM 5205 O O . GLY A 1 674 ? 25.844 -23.812 -14.57 1 96.81 674 GLY A O 1
ATOM 5206 N N . MET A 1 675 ? 24.781 -25.609 -15.43 1 96.62 675 MET A N 1
ATOM 5207 C CA . MET A 1 675 ? 23.781 -24.766 -16.078 1 96.62 675 MET A CA 1
ATOM 5208 C C . MET A 1 675 ? 22.859 -24.109 -15.055 1 96.62 675 MET A C 1
ATOM 5210 O O . MET A 1 675 ? 22.422 -22.984 -15.242 1 96.62 675 MET A O 1
ATOM 5214 N N . LEU A 1 676 ? 22.531 -24.828 -13.992 1 97.5 676 LEU A N 1
ATOM 5215 C CA . LEU A 1 676 ? 21.734 -24.234 -12.922 1 97.5 676 LEU A CA 1
ATOM 5216 C C . LEU A 1 676 ? 22.484 -23.062 -12.281 1 97.5 676 LEU A C 1
ATOM 5218 O O . LEU A 1 676 ? 21.891 -22.031 -11.992 1 97.5 676 LEU A O 1
ATOM 5222 N N . ALA A 1 677 ? 23.766 -23.219 -12.078 1 97.12 677 ALA A N 1
ATOM 5223 C CA . ALA A 1 677 ? 24.578 -22.141 -11.539 1 97.12 677 ALA A CA 1
ATOM 5224 C C . ALA A 1 677 ? 24.641 -20.953 -12.492 1 97.12 677 ALA A C 1
ATOM 5226 O O . ALA A 1 677 ? 24.594 -19.797 -12.062 1 97.12 677 ALA A O 1
ATOM 5227 N N . ALA A 1 678 ? 24.719 -21.281 -13.742 1 97.62 678 ALA A N 1
ATOM 5228 C CA . ALA A 1 678 ? 24.766 -20.234 -14.766 1 97.62 678 ALA A CA 1
ATOM 5229 C C . ALA A 1 678 ? 23.438 -19.469 -14.805 1 97.62 678 ALA A C 1
ATOM 5231 O O . ALA A 1 678 ? 23.438 -18.234 -14.945 1 97.62 678 ALA A O 1
ATOM 5232 N N . LEU A 1 679 ? 22.359 -20.203 -14.703 1 97.56 679 LEU A N 1
ATOM 5233 C CA . LEU A 1 679 ? 21.047 -19.562 -14.688 1 97.56 679 LEU A CA 1
ATOM 5234 C C . LEU A 1 679 ? 20.891 -18.672 -13.453 1 97.56 679 LEU A C 1
ATOM 5236 O O . LEU A 1 679 ? 20.359 -17.562 -13.539 1 97.56 679 LEU A O 1
ATOM 5240 N N . TYR A 1 680 ? 21.344 -19.172 -12.305 1 97.31 680 TYR A N 1
ATOM 5241 C CA . TYR A 1 680 ? 21.297 -18.406 -11.07 1 97.31 680 TYR A CA 1
ATOM 5242 C C . TYR A 1 680 ? 22.062 -17.094 -11.211 1 97.31 680 TYR A C 1
ATOM 5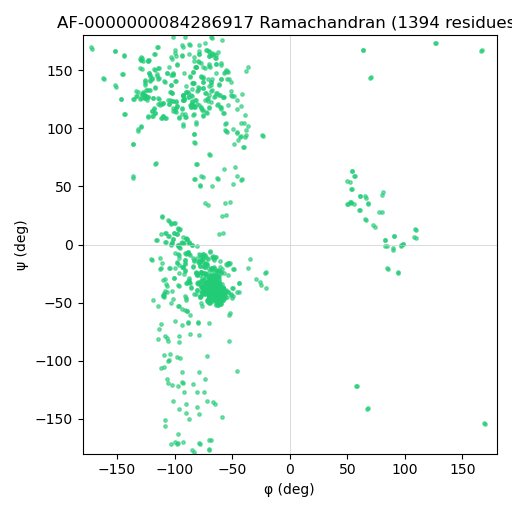244 O O . TYR A 1 680 ? 21.516 -16.016 -10.922 1 97.31 680 TYR A O 1
ATOM 5252 N N . ALA A 1 681 ? 23.25 -17.156 -11.734 1 96.88 681 ALA A N 1
ATOM 5253 C CA . ALA A 1 681 ? 24.094 -15.984 -11.93 1 96.88 681 ALA A CA 1
ATOM 5254 C C . ALA A 1 681 ? 23.531 -15.086 -13.031 1 96.88 681 ALA A C 1
ATOM 5256 O O . ALA A 1 681 ? 23.531 -13.859 -12.898 1 96.88 681 ALA A O 1
ATOM 5257 N N . GLY A 1 682 ? 23.062 -15.758 -14.047 1 97.31 682 GLY A N 1
ATOM 5258 C CA . GLY A 1 682 ? 22.531 -15 -15.164 1 97.31 682 GLY A CA 1
ATOM 5259 C C . GLY A 1 682 ? 21.297 -14.188 -14.797 1 97.31 682 GLY A C 1
ATOM 5260 O O . GLY A 1 682 ? 21.203 -13.008 -15.156 1 97.31 682 GLY A O 1
ATOM 5261 N N . PHE A 1 683 ? 20.375 -14.773 -14.078 1 97.31 683 PHE A N 1
ATOM 5262 C CA . PHE A 1 683 ? 19.172 -14.062 -13.672 1 97.31 683 PHE A CA 1
ATOM 5263 C C . PHE A 1 683 ? 19.516 -12.891 -12.758 1 97.31 683 PHE A C 1
ATOM 5265 O O . PHE A 1 683 ? 18.969 -11.797 -12.906 1 97.31 683 PHE A O 1
ATOM 5272 N N . HIS A 1 684 ? 20.406 -13.094 -11.828 1 96.62 684 HIS A N 1
ATOM 5273 C CA . HIS A 1 684 ? 20.797 -12.016 -10.922 1 96.62 684 HIS A CA 1
ATOM 5274 C C . HIS A 1 684 ? 21.547 -10.906 -11.664 1 96.62 684 HIS A C 1
ATOM 5276 O O . HIS A 1 684 ? 21.344 -9.727 -11.383 1 96.62 684 HIS A O 1
ATOM 5282 N N . LEU A 1 685 ? 22.344 -11.266 -12.656 1 96.94 685 LEU A N 1
ATOM 5283 C CA . LEU A 1 685 ? 23.078 -10.266 -13.438 1 96.94 685 LEU A CA 1
ATOM 5284 C C . LEU A 1 685 ? 22.109 -9.43 -14.273 1 96.94 685 LEU A C 1
ATOM 5286 O O . LEU A 1 685 ? 22.266 -8.211 -14.359 1 96.94 685 LEU A O 1
ATOM 5290 N N . CYS A 1 686 ? 21.188 -10.109 -14.82 1 96.94 686 CYS A N 1
ATOM 5291 C CA . CYS A 1 686 ? 20.188 -9.391 -15.602 1 96.94 686 CYS A CA 1
ATOM 5292 C C . CYS A 1 686 ? 19.359 -8.461 -14.711 1 96.94 686 CYS A C 1
ATOM 5294 O O . CYS A 1 686 ? 19.094 -7.316 -15.078 1 96.94 686 CYS A O 1
ATOM 5296 N N . ALA A 1 687 ? 18.938 -9.008 -13.578 1 95.94 687 ALA A N 1
ATOM 5297 C CA . ALA A 1 687 ? 18.172 -8.203 -12.641 1 95.94 687 ALA A CA 1
ATOM 5298 C C . ALA A 1 687 ? 18.953 -6.98 -12.18 1 95.94 687 ALA A C 1
ATOM 5300 O O . ALA A 1 687 ? 18.422 -5.875 -12.117 1 95.94 687 ALA A O 1
ATOM 5301 N N . TYR A 1 688 ? 20.219 -7.164 -11.93 1 94.69 688 TYR A N 1
ATOM 5302 C CA . TYR A 1 688 ? 21.094 -6.07 -11.523 1 94.69 688 TYR A CA 1
ATOM 5303 C C . TYR A 1 688 ? 21.203 -5.023 -12.625 1 94.69 688 TYR A C 1
ATOM 5305 O O . TYR A 1 688 ? 21.156 -3.822 -12.359 1 94.69 688 TYR A O 1
ATOM 5313 N N . PHE A 1 689 ? 21.344 -5.469 -13.82 1 95 689 PHE A N 1
ATOM 5314 C CA . PHE A 1 689 ? 21.5 -4.559 -14.953 1 95 689 PHE A CA 1
ATOM 5315 C C . PHE A 1 689 ? 20.234 -3.734 -15.164 1 95 689 PHE A C 1
ATOM 5317 O O . PHE A 1 689 ? 20.312 -2.549 -15.492 1 95 689 PHE A O 1
ATOM 5324 N N . VAL A 1 690 ? 19.125 -4.348 -14.984 1 94.31 690 VAL A N 1
ATOM 5325 C CA . VAL A 1 690 ? 17.859 -3.625 -15.125 1 94.31 690 VAL A CA 1
ATOM 5326 C C . VAL A 1 690 ? 17.75 -2.568 -14.031 1 94.31 690 VAL A C 1
ATOM 5328 O O . VAL A 1 690 ? 17.391 -1.421 -14.305 1 94.31 690 VAL A O 1
ATOM 5331 N N . LEU A 1 691 ? 18.047 -2.951 -12.859 1 90.25 691 LEU A N 1
ATOM 5332 C CA . LEU A 1 691 ? 18.016 -2.018 -11.734 1 90.25 691 LEU A CA 1
ATOM 5333 C C . LEU A 1 691 ? 19 -0.875 -11.938 1 90.25 691 LEU A C 1
ATOM 5335 O O . LEU A 1 691 ? 18.688 0.279 -11.633 1 90.25 691 LEU A O 1
ATOM 5339 N N . TYR A 1 692 ? 20.141 -1.212 -12.5 1 90.25 692 TYR A N 1
ATOM 5340 C CA . TYR A 1 692 ? 21.188 -0.224 -12.766 1 90.25 692 TYR A CA 1
ATOM 5341 C C . TYR A 1 692 ? 20.734 0.769 -13.828 1 90.25 692 TYR A C 1
ATOM 5343 O O . TYR A 1 692 ? 20.938 1.978 -13.68 1 90.25 692 TYR A O 1
ATOM 5351 N N . THR A 1 693 ? 20.109 0.355 -14.852 1 90.12 693 THR A N 1
ATOM 5352 C CA . THR A 1 693 ? 19.688 1.206 -15.953 1 90.12 693 THR A CA 1
ATOM 5353 C C . THR A 1 693 ? 18.531 2.105 -15.531 1 90.12 693 THR A C 1
ATOM 5355 O O . THR A 1 693 ? 18.438 3.258 -15.961 1 90.12 693 THR A O 1
ATOM 5358 N N . LYS A 1 694 ? 17.688 1.646 -14.664 1 83.56 694 LYS A N 1
ATOM 5359 C CA . LYS A 1 694 ? 16.547 2.418 -14.188 1 83.56 694 LYS A CA 1
ATOM 5360 C C . LYS A 1 694 ? 16.984 3.539 -13.25 1 83.56 694 LYS A C 1
ATOM 5362 O O . LYS A 1 694 ? 16.344 4.586 -13.18 1 83.56 694 LYS A O 1
ATOM 5367 N N . ASN A 1 695 ? 18.062 3.354 -12.617 1 76.38 695 ASN A N 1
ATOM 5368 C CA . ASN A 1 695 ? 18.5 4.344 -11.641 1 76.38 695 ASN A CA 1
ATOM 5369 C C . ASN A 1 695 ? 19.656 5.191 -12.18 1 76.38 695 ASN A C 1
ATOM 5371 O O . ASN A 1 695 ? 20.031 6.18 -11.555 1 76.38 695 ASN A O 1
ATOM 5375 N N . ARG A 1 696 ? 20.438 4.812 -13.195 1 63.34 696 ARG A N 1
ATOM 5376 C CA . ARG A 1 696 ? 21.484 5.621 -13.789 1 63.34 696 ARG A CA 1
ATOM 5377 C C . ARG A 1 696 ? 20.922 6.879 -14.438 1 63.34 696 ARG A C 1
ATOM 5379 O O . ARG A 1 696 ? 21.562 7.938 -14.406 1 63.34 696 ARG A O 1
ATOM 5386 N N . LYS A 1 697 ? 19.875 6.797 -15.227 1 48.62 697 LYS A N 1
ATOM 5387 C CA . LYS A 1 697 ? 19.422 7.98 -15.953 1 48.62 697 LYS A CA 1
ATOM 5388 C C . LYS A 1 697 ? 19.188 9.156 -15 1 48.62 697 LYS A C 1
ATOM 5390 O O . LYS A 1 697 ? 19.078 10.305 -15.438 1 48.62 697 LYS A O 1
ATOM 5395 N N . ARG A 1 698 ? 19.094 8.977 -13.812 1 45.06 698 ARG A N 1
ATOM 5396 C CA . ARG A 1 698 ? 18.766 10.133 -12.992 1 45.06 698 ARG A CA 1
ATOM 5397 C C . ARG A 1 698 ? 20.016 10.82 -12.469 1 45.06 698 ARG A C 1
ATOM 5399 O O . ARG A 1 698 ? 19.953 11.883 -11.859 1 45.06 698 ARG A O 1
ATOM 5406 N N . ASN A 1 699 ? 21.297 10.227 -12.398 1 37.25 699 ASN A N 1
ATOM 5407 C CA . ASN A 1 699 ? 22.453 11.055 -12.078 1 37.25 699 ASN A CA 1
ATOM 5408 C C . ASN A 1 699 ? 22.969 11.797 -13.305 1 37.25 699 ASN A C 1
ATOM 5410 O O . ASN A 1 699 ? 23.094 11.211 -14.383 1 37.25 699 ASN A O 1
ATOM 5414 N N . MET B 1 1 ? -44.812 -15.586 28.219 1 15.38 1 MET B N 1
ATOM 5415 C CA . MET B 1 1 ? -44.5 -15.945 29.594 1 15.38 1 MET B CA 1
ATOM 5416 C C . MET B 1 1 ? -43.312 -15.164 30.094 1 15.38 1 MET B C 1
ATOM 5418 O O . MET B 1 1 ? -42.375 -14.867 29.328 1 15.38 1 MET B O 1
ATOM 5422 N N . ALA B 1 2 ? -43.156 -14.891 31.516 1 16.86 2 ALA B N 1
ATOM 5423 C CA . ALA B 1 2 ? -42.656 -14.117 32.656 1 16.86 2 ALA B CA 1
ATOM 5424 C C . ALA B 1 2 ? -41.188 -14.445 32.906 1 16.86 2 ALA B C 1
ATOM 5426 O O . ALA B 1 2 ? -40.344 -13.547 33.062 1 16.86 2 ALA B O 1
ATOM 5427 N N . TYR B 1 3 ? -40.844 -15.633 33.562 1 15.58 3 TYR B N 1
ATOM 5428 C CA . TYR B 1 3 ? -40.312 -15.781 34.906 1 15.58 3 TYR B CA 1
ATOM 5429 C C . TYR B 1 3 ? -38.812 -15.516 34.938 1 15.58 3 TYR B C 1
ATOM 5431 O O . TYR B 1 3 ? -38.188 -15.398 33.906 1 15.58 3 TYR B O 1
ATOM 5439 N N . THR B 1 4 ? -37.969 -16.531 35.531 1 16.58 4 THR B N 1
ATOM 5440 C CA . THR B 1 4 ? -37.281 -16.781 36.781 1 16.58 4 THR B CA 1
ATOM 5441 C C . THR B 1 4 ? -35.812 -16.391 36.688 1 16.58 4 THR B C 1
ATOM 5443 O O . THR B 1 4 ? -35.188 -16.5 35.625 1 16.58 4 THR B O 1
ATOM 5446 N N . TYR B 1 5 ? -35.062 -16.016 37.875 1 17.38 5 TYR B N 1
ATOM 5447 C CA . TYR B 1 5 ? -34.094 -15.281 38.656 1 17.38 5 TYR B CA 1
ATOM 5448 C C . TYR B 1 5 ? -32.781 -16.047 38.75 1 17.38 5 TYR B C 1
ATOM 5450 O O . TYR B 1 5 ? -31.781 -15.539 39.281 1 17.38 5 TYR B O 1
ATOM 5458 N N . ALA B 1 6 ? -32.5 -17.25 38.438 1 16.14 6 ALA B N 1
ATOM 5459 C CA . ALA B 1 6 ? -31.875 -18.078 39.469 1 16.14 6 ALA B CA 1
ATOM 5460 C C . ALA B 1 6 ? -30.484 -17.578 39.812 1 16.14 6 ALA B C 1
ATOM 5462 O O . ALA B 1 6 ? -29.906 -16.781 39.062 1 16.14 6 ALA B O 1
ATOM 5463 N N . TYR B 1 7 ? -29.422 -18.5 39.938 1 16.33 7 TYR B N 1
ATOM 5464 C CA . TYR B 1 7 ? -28.609 -19.047 41 1 16.33 7 TYR B CA 1
ATOM 5465 C C . TYR B 1 7 ? -27.312 -18.25 41.188 1 16.33 7 TYR B C 1
ATOM 5467 O O . TYR B 1 7 ? -26.844 -17.625 40.219 1 16.33 7 TYR B O 1
ATOM 5475 N N . LYS B 1 8 ? -26.438 -18.531 42.344 1 16.38 8 LYS B N 1
ATOM 5476 C CA . LYS B 1 8 ? -25.797 -18.141 43.594 1 16.38 8 LYS B CA 1
ATOM 5477 C C . LYS B 1 8 ? -24.281 -18.062 43.438 1 16.38 8 LYS B C 1
ATOM 5479 O O . LYS B 1 8 ? -23.656 -17.109 43.906 1 16.38 8 LYS B O 1
ATOM 5484 N N . PRO B 1 9 ? -23.484 -19.219 43.312 1 16.11 9 PRO B N 1
ATOM 5485 C CA . PRO B 1 9 ? -22.562 -19.625 44.375 1 16.11 9 PRO B CA 1
ATOM 5486 C C . PRO B 1 9 ? -21.266 -18.812 44.375 1 16.11 9 PRO B C 1
ATOM 5488 O O . PRO B 1 9 ? -20.906 -18.234 43.344 1 16.11 9 PRO B O 1
ATOM 5491 N N . LYS B 1 10 ? -20.266 -18.953 45.531 1 16.38 10 LYS B N 1
ATOM 5492 C CA . LYS B 1 10 ? -19.391 -18.406 46.531 1 16.38 10 LYS B CA 1
ATOM 5493 C C . LYS B 1 10 ? -17.922 -18.578 46.156 1 16.38 10 LYS B C 1
ATOM 5495 O O . LYS B 1 10 ? -17.047 -17.844 46.625 1 16.38 10 LYS B O 1
ATOM 5500 N N . VAL B 1 11 ? -17.375 -19.578 45.531 1 15.88 11 VAL B N 1
ATOM 5501 C CA . VAL B 1 11 ? -16.25 -20.312 46.125 1 15.88 11 VAL B CA 1
ATOM 5502 C C . VAL B 1 11 ? -15.023 -19.406 46.188 1 15.88 11 VAL B C 1
ATOM 5504 O O . VAL B 1 11 ? -14.742 -18.672 45.219 1 15.88 11 VAL B O 1
ATOM 5507 N N . LYS B 1 12 ? -14.055 -19.438 47.344 1 16.34 12 LYS B N 1
ATOM 5508 C CA . LYS B 1 12 ? -13.094 -18.844 48.25 1 16.34 12 LYS B CA 1
ATOM 5509 C C . LYS B 1 12 ? -11.664 -18.969 47.719 1 16.34 12 LYS B C 1
ATOM 5511 O O . LYS B 1 12 ? -10.867 -18.047 47.844 1 16.34 12 LYS B O 1
ATOM 5516 N N . SER B 1 13 ? -11.023 -20.141 47.375 1 15.53 13 SER B N 1
ATOM 5517 C CA . SER B 1 13 ? -9.852 -20.672 48.062 1 15.53 13 SER B CA 1
ATOM 5518 C C . SER B 1 13 ? -8.602 -19.859 47.719 1 15.53 13 SER B C 1
ATOM 5520 O O . SER B 1 13 ? -8.484 -19.328 46.625 1 15.53 13 SER B O 1
ATOM 5522 N N . ARG B 1 14 ? -7.418 -19.75 48.719 1 16.61 14 ARG B N 1
ATOM 5523 C CA . ARG B 1 14 ? -6.297 -19.062 49.344 1 16.61 14 ARG B CA 1
ATOM 5524 C C . ARG B 1 14 ? -4.98 -19.406 48.656 1 16.61 14 ARG B C 1
ATOM 5526 O O . ARG B 1 14 ? -4.098 -18.562 48.531 1 16.61 14 ARG B O 1
ATOM 5533 N N . SER B 1 15 ? -4.496 -20.688 48.469 1 15.46 15 SER B N 1
ATOM 5534 C CA . SER B 1 15 ? -3.264 -21.188 49.062 1 15.46 15 SER B CA 1
ATOM 5535 C C . SER B 1 15 ? -2.039 -20.516 48.469 1 15.46 15 SER B C 1
ATOM 5537 O O . SER B 1 15 ? -2.121 -19.922 47.375 1 15.46 15 SER B O 1
ATOM 5539 N N . GLU B 1 16 ? -0.626 -21.125 48.781 1 16.17 16 GLU B N 1
ATOM 5540 C CA . GLU B 1 16 ? 0.68 -21.031 49.406 1 16.17 16 GLU B CA 1
ATOM 5541 C C . GLU B 1 16 ? 1.782 -20.766 48.375 1 16.17 16 GLU B C 1
ATOM 5543 O O . GLU B 1 16 ? 2.6 -19.859 48.562 1 16.17 16 GLU B O 1
ATOM 5548 N N . VAL B 1 17 ? 2.383 -21.781 47.625 1 15.97 17 VAL B N 1
ATOM 5549 C CA . VAL B 1 17 ? 3.701 -22.359 47.875 1 15.97 17 VAL B CA 1
ATOM 5550 C C . VAL B 1 17 ? 4.777 -21.469 47.25 1 15.97 17 VAL B C 1
ATOM 5552 O O . VAL B 1 17 ? 4.488 -20.703 46.344 1 15.97 17 VAL B O 1
ATOM 5555 N N . GLY B 1 18 ? 6.238 -21.922 47.375 1 16.03 18 GLY B N 1
ATOM 5556 C CA . GLY B 1 18 ? 7.602 -21.719 47.844 1 16.03 18 GLY B CA 1
ATOM 5557 C C . GLY B 1 18 ? 8.547 -21.281 46.75 1 16.03 18 GLY B C 1
ATOM 5558 O O . GLY B 1 18 ? 9.211 -20.25 46.844 1 16.03 18 GLY B O 1
ATOM 5559 N N . SER B 1 19 ? 9.344 -22.281 46.031 1 15.48 19 SER B N 1
ATOM 5560 C CA . SER B 1 19 ? 10.766 -22.594 46.188 1 15.48 19 SER B CA 1
ATOM 5561 C C . SER B 1 19 ? 11.625 -21.734 45.25 1 15.48 19 SER B C 1
ATOM 5563 O O . SER B 1 19 ? 11.109 -21.078 44.344 1 15.48 19 SER B O 1
ATOM 5565 N N . SER B 1 20 ? 12.766 -22.438 44.531 1 15.61 20 SER B N 1
ATOM 5566 C CA . SER B 1 20 ? 14.211 -22.578 44.562 1 15.61 20 SER B CA 1
ATOM 5567 C C . SER B 1 20 ? 14.883 -21.672 43.531 1 15.61 20 SER B C 1
ATOM 5569 O O . SER B 1 20 ? 14.25 -21.281 42.531 1 15.61 20 SER B O 1
ATOM 5571 N N . ARG B 1 21 ? 16.375 -21.375 43.688 1 16.84 21 ARG B N 1
ATOM 5572 C CA . ARG B 1 21 ? 17.609 -20.594 43.625 1 16.84 21 ARG B CA 1
ATOM 5573 C C . ARG B 1 21 ? 18.266 -20.719 42.25 1 16.84 21 ARG B C 1
ATOM 5575 O O . ARG B 1 21 ? 18.875 -19.766 41.75 1 16.84 21 ARG B O 1
ATOM 5582 N N . ASP B 1 22 ? 18.703 -21.969 41.719 1 14.98 22 ASP B N 1
ATOM 5583 C CA . ASP B 1 22 ? 20.094 -22.266 41.438 1 14.98 22 ASP B CA 1
ATOM 5584 C C . ASP B 1 22 ? 20.562 -21.531 40.188 1 14.98 22 ASP B C 1
ATOM 5586 O O . ASP B 1 22 ? 21.594 -20.844 40.219 1 14.98 22 ASP B O 1
ATOM 5590 N N . VAL B 1 23 ? 20.938 -22.297 39.062 1 15.22 23 VAL B N 1
ATOM 5591 C CA . VAL B 1 23 ? 22.25 -22.734 38.562 1 15.22 23 VAL B CA 1
ATOM 5592 C C . VAL B 1 23 ? 22.797 -21.719 37.562 1 15.22 23 VAL B C 1
ATOM 5594 O O . VAL B 1 23 ? 22.062 -20.859 37.094 1 15.22 23 VAL B O 1
ATOM 5597 N N . LEU B 1 24 ? 23.203 -22.188 36.281 1 15.15 24 LEU B N 1
ATOM 5598 C CA . LEU B 1 24 ? 24.5 -22.5 35.688 1 15.15 24 LEU B CA 1
ATOM 5599 C C . LEU B 1 24 ? 25.016 -21.312 34.844 1 15.15 24 LEU B C 1
ATOM 5601 O O . LEU B 1 24 ? 24.234 -20.531 34.344 1 15.15 24 LEU B O 1
ATOM 5605 N N . ARG B 1 25 ? 26.453 -21.172 34.625 1 15.53 25 ARG B N 1
ATOM 5606 C CA . ARG B 1 25 ? 27.75 -20.562 34.438 1 15.53 25 ARG B CA 1
ATOM 5607 C C . ARG B 1 25 ? 28 -20.297 32.938 1 15.53 25 ARG B C 1
ATOM 5609 O O . ARG B 1 25 ? 28.531 -19.25 32.562 1 15.53 25 ARG B O 1
ATOM 5616 N N . GLU B 1 26 ? 27.953 -21.328 31.984 1 14.71 26 GLU B N 1
ATOM 5617 C CA . GLU B 1 26 ? 29.203 -21.656 31.281 1 14.71 26 GLU B CA 1
ATOM 5618 C C . GLU B 1 26 ? 29.578 -20.562 30.281 1 14.71 26 GLU B C 1
ATOM 5620 O O . GLU B 1 26 ? 28.75 -19.688 29.984 1 14.71 26 GLU B O 1
ATOM 5625 N N . GLU B 1 27 ? 30 -21.016 28.953 1 15.11 27 GLU B N 1
ATOM 5626 C CA . GLU B 1 27 ? 31.234 -21.219 28.203 1 15.11 27 GLU B CA 1
ATOM 5627 C C . GLU B 1 27 ? 31.516 -20.062 27.25 1 15.11 27 GLU B C 1
ATOM 5629 O O . GLU B 1 27 ? 30.578 -19.375 26.828 1 15.11 27 GLU B O 1
ATOM 5634 N N . ARG B 1 28 ? 32.844 -19.953 26.703 1 15.73 28 ARG B N 1
ATOM 5635 C CA . ARG B 1 28 ? 34.062 -19.281 26.297 1 15.73 28 ARG B CA 1
ATOM 5636 C C . ARG B 1 28 ? 34 -18.891 24.812 1 15.73 28 ARG B C 1
ATOM 5638 O O . ARG B 1 28 ? 34.312 -17.75 24.453 1 15.73 28 ARG B O 1
ATOM 5645 N N . GLN B 1 29 ? 34.031 -19.859 23.781 1 14.74 29 GLN B N 1
ATOM 5646 C CA . GLN B 1 29 ? 35.219 -19.984 22.938 1 14.74 29 GLN B CA 1
ATOM 5647 C C . GLN B 1 29 ? 35.219 -18.922 21.844 1 14.74 29 GLN B C 1
ATOM 5649 O O . GLN B 1 29 ? 34.219 -18.25 21.609 1 14.74 29 GLN B O 1
ATOM 5654 N N . GLY B 1 30 ? 35.688 -19.359 20.484 1 15.11 30 GLY B N 1
ATOM 5655 C CA . GLY B 1 30 ? 36.875 -19.359 19.625 1 15.11 30 GLY B CA 1
ATOM 5656 C C . GLY B 1 30 ? 36.781 -18.344 18.5 1 15.11 30 GLY B C 1
ATOM 5657 O O . GLY B 1 30 ? 37.688 -17.516 18.328 1 15.11 30 GLY B O 1
ATOM 5658 N N . LEU B 1 31 ? 36.406 -18.734 17.141 1 15.44 31 LEU B N 1
ATOM 5659 C CA . LEU B 1 31 ? 37.281 -18.922 16 1 15.44 31 LEU B CA 1
ATOM 5660 C C . LEU B 1 31 ? 37.406 -17.641 15.18 1 15.44 31 LEU B C 1
ATOM 5662 O O . LEU B 1 31 ? 36.469 -16.812 15.203 1 15.44 31 LEU B O 1
ATOM 5666 N N . LEU B 1 32 ? 38.438 -17.531 14.07 1 15.71 32 LEU B N 1
ATOM 5667 C CA . LEU B 1 32 ? 39.594 -16.938 13.367 1 15.71 32 LEU B CA 1
ATOM 5668 C C . LEU B 1 32 ? 39.125 -16.203 12.117 1 15.71 32 LEU B C 1
ATOM 5670 O O . LEU B 1 32 ? 39.5 -15.039 11.906 1 15.71 32 LEU B O 1
ATOM 5674 N N . ALA B 1 33 ? 38.812 -16.859 10.867 1 15.56 33 ALA B N 1
ATOM 5675 C CA . ALA B 1 33 ? 39.656 -16.859 9.688 1 15.56 33 ALA B CA 1
ATOM 5676 C C . ALA B 1 33 ? 39.438 -15.625 8.828 1 15.56 33 ALA B C 1
ATOM 5678 O O . ALA B 1 33 ? 38.406 -14.961 8.953 1 15.56 33 ALA B O 1
ATOM 5679 N N . THR B 1 34 ? 40.188 -15.469 7.48 1 16.31 34 THR B N 1
ATOM 5680 C CA . THR B 1 34 ? 41.188 -14.82 6.645 1 16.31 34 THR B CA 1
ATOM 5681 C C . THR B 1 34 ? 40.531 -14.172 5.426 1 16.31 34 THR B C 1
ATOM 5683 O O . THR B 1 34 ? 40.938 -13.086 5 1 16.31 34 THR B O 1
ATOM 5686 N N . GLY B 1 35 ? 39.625 -14.758 4.598 1 14.56 35 GLY B N 1
ATOM 5687 C CA . GLY B 1 35 ? 40.062 -14.922 3.225 1 14.56 35 GLY B CA 1
ATOM 5688 C C . GLY B 1 35 ? 40.062 -13.625 2.436 1 14.56 35 GLY B C 1
ATOM 5689 O O . GLY B 1 35 ? 39.719 -12.562 2.979 1 14.56 35 GLY B O 1
ATOM 5690 N N . GLY B 1 36 ? 39.344 -13.594 1.163 1 15.55 36 GLY B N 1
ATOM 5691 C CA . GLY B 1 36 ? 39.719 -13.617 -0.24 1 15.55 36 GLY B CA 1
ATOM 5692 C C . GLY B 1 36 ? 39.719 -12.242 -0.879 1 15.55 36 GLY B C 1
ATOM 5693 O O . GLY B 1 36 ? 39.156 -11.289 -0.335 1 15.55 36 GLY B O 1
ATOM 5694 N N . ASN B 1 37 ? 40.344 -12.039 -2.227 1 15.98 37 ASN B N 1
ATOM 5695 C CA . ASN B 1 37 ? 41.188 -11.367 -3.197 1 15.98 37 ASN B CA 1
ATOM 5696 C C . ASN B 1 37 ? 40.375 -10.5 -4.152 1 15.98 37 ASN B C 1
ATOM 5698 O O . ASN B 1 37 ? 40.875 -9.547 -4.73 1 15.98 37 ASN B O 1
ATOM 5702 N N . GLY B 1 38 ? 39.188 -10.812 -4.684 1 15.35 38 GLY B N 1
ATOM 5703 C CA . GLY B 1 38 ? 39.188 -10.82 -6.137 1 15.35 38 GLY B CA 1
ATOM 5704 C C . GLY B 1 38 ? 39.312 -9.438 -6.742 1 15.35 38 GLY B C 1
ATOM 5705 O O . GLY B 1 38 ? 39.156 -8.43 -6.043 1 15.35 38 GLY B O 1
ATOM 5706 N N . ASP B 1 39 ? 39.031 -9.312 -8.266 1 15.85 39 ASP B N 1
ATOM 5707 C CA . ASP B 1 39 ? 39.562 -8.977 -9.586 1 15.85 39 ASP B CA 1
ATOM 5708 C C . ASP B 1 39 ? 39.094 -7.59 -10.031 1 15.85 39 ASP B C 1
ATOM 5710 O O . ASP B 1 39 ? 38.125 -7.047 -9.469 1 15.85 39 ASP B O 1
ATOM 5714 N N . ASP B 1 40 ? 39.406 -7.172 -11.5 1 16.22 40 ASP B N 1
ATOM 5715 C CA . ASP B 1 40 ? 40.031 -6.234 -12.422 1 16.22 40 ASP B CA 1
ATOM 5716 C C . ASP B 1 40 ? 38.969 -5.461 -13.219 1 16.22 40 ASP B C 1
ATOM 5718 O O . ASP B 1 40 ? 39.312 -4.684 -14.117 1 16.22 40 ASP B O 1
ATOM 5722 N N . TRP B 1 41 ? 37.719 -5.367 -13.133 1 16.02 41 TRP B N 1
ATOM 5723 C CA . TRP B 1 41 ? 37.031 -5.18 -14.406 1 16.02 41 TRP B CA 1
ATOM 5724 C C . TRP B 1 41 ? 37.344 -3.812 -15 1 16.02 41 TRP B C 1
ATOM 5726 O O . TRP B 1 41 ? 37.219 -2.787 -14.328 1 16.02 41 TRP B O 1
ATOM 5736 N N . GLN B 1 42 ? 37.906 -3.736 -16.297 1 14.79 42 GLN B N 1
ATOM 5737 C CA . GLN B 1 42 ? 38.562 -2.875 -17.266 1 14.79 42 GLN B CA 1
ATOM 5738 C C . GLN B 1 42 ? 37.594 -1.862 -17.859 1 14.79 42 GLN B C 1
ATOM 5740 O O . GLN B 1 42 ? 37.844 -0.659 -17.844 1 14.79 42 GLN B O 1
ATOM 5745 N N . ALA B 1 43 ? 36.938 -2.154 -19.156 1 14.75 43 ALA B N 1
ATOM 5746 C CA . ALA B 1 43 ? 37.344 -1.649 -20.469 1 14.75 43 ALA B CA 1
ATOM 5747 C C . ALA B 1 43 ? 36.594 -0.355 -20.812 1 14.75 43 ALA B C 1
ATOM 5749 O O . ALA B 1 43 ? 36.25 0.413 -19.922 1 14.75 43 ALA B O 1
ATOM 5750 N N . THR B 1 44 ? 35.688 -0.33 -22.062 1 15.23 44 THR B N 1
ATOM 5751 C CA . THR B 1 44 ? 35.875 0.196 -23.422 1 15.23 44 THR B CA 1
ATOM 5752 C C . THR B 1 44 ? 35.125 1.504 -23.609 1 15.23 44 THR B C 1
ATOM 5754 O O . THR B 1 44 ? 34.094 1.728 -22.969 1 15.23 44 THR B O 1
ATOM 5757 N N . ARG B 1 45 ? 35.5 2.439 -24.766 1 15.62 45 ARG B N 1
ATOM 5758 C CA . ARG B 1 45 ? 35.688 3.795 -25.281 1 15.62 45 ARG B CA 1
ATOM 5759 C C . ARG B 1 45 ? 34.469 4.234 -26.109 1 15.62 45 ARG B C 1
ATOM 5761 O O . ARG B 1 45 ? 34.406 5.375 -26.578 1 15.62 45 ARG B O 1
ATOM 5768 N N . ALA B 1 46 ? 33.406 3.424 -26.469 1 15.05 46 ALA B N 1
ATOM 5769 C CA . ALA B 1 46 ? 33.031 3.65 -27.859 1 15.05 46 ALA B CA 1
ATOM 5770 C C . ALA B 1 46 ? 32.562 5.082 -28.078 1 15.05 46 ALA B C 1
ATOM 5772 O O . ALA B 1 46 ? 32.031 5.719 -27.156 1 15.05 46 ALA B O 1
ATOM 5773 N N . SER B 1 47 ? 32.469 5.535 -29.484 1 14.89 47 SER B N 1
ATOM 5774 C CA . SER B 1 47 ? 32.75 6.535 -30.5 1 14.89 47 SER B CA 1
ATOM 5775 C C . SER B 1 47 ? 31.578 7.48 -30.703 1 14.89 47 SER B C 1
ATOM 5777 O O . SER B 1 47 ? 31.734 8.703 -30.625 1 14.89 47 SER B O 1
ATOM 5779 N N . LEU B 1 48 ? 30.656 7.223 -31.797 1 14.79 48 LEU B N 1
ATOM 5780 C CA . LEU B 1 48 ? 30.688 7.949 -33.062 1 14.79 48 LEU B CA 1
ATOM 5781 C C . LEU B 1 48 ? 29.734 9.141 -33.031 1 14.79 48 LEU B C 1
ATOM 5783 O O . LEU B 1 48 ? 29.109 9.422 -32 1 14.79 48 LEU B O 1
ATOM 5787 N N . VAL B 1 49 ? 28.578 9.156 -34.031 1 15.38 49 VAL B N 1
ATOM 5788 C CA . VAL B 1 49 ? 28.375 9.875 -35.281 1 15.38 49 VAL B CA 1
ATOM 5789 C C . VAL B 1 49 ? 27.438 11.055 -35.062 1 15.38 49 VAL B C 1
ATOM 5791 O O . VAL B 1 49 ? 26.578 11.016 -34.188 1 15.38 49 VAL B O 1
ATOM 5794 N N . ARG B 1 50 ? 27.453 12.133 -36.031 1 15.47 50 ARG B N 1
ATOM 5795 C CA . ARG B 1 50 ? 27.344 13.578 -36.188 1 15.47 50 ARG B CA 1
ATOM 5796 C C . ARG B 1 50 ? 25.922 13.984 -36.562 1 15.47 50 ARG B C 1
ATOM 5798 O O . ARG B 1 50 ? 25.484 15.078 -36.188 1 15.47 50 ARG B O 1
ATOM 5805 N N . PRO B 1 51 ? 24.922 13.172 -37.219 1 15.4 51 PRO B N 1
ATOM 5806 C CA . PRO B 1 51 ? 24.531 13.844 -38.438 1 15.4 51 PRO B CA 1
ATOM 5807 C C . PRO B 1 51 ? 23.734 15.117 -38.188 1 15.4 51 PRO B C 1
ATOM 5809 O O . PRO B 1 51 ? 23.203 15.312 -37.094 1 15.4 51 PRO B O 1
ATOM 5812 N N . VAL B 1 52 ? 23.203 15.828 -39.375 1 15.88 52 VAL B N 1
ATOM 5813 C CA . VAL B 1 52 ? 23.125 17.062 -40.125 1 15.88 52 VAL B CA 1
ATOM 5814 C C . VAL B 1 52 ? 21.734 17.688 -39.969 1 15.88 52 VAL B C 1
ATOM 5816 O O . VAL B 1 52 ? 21.609 18.922 -39.906 1 15.88 52 VAL B O 1
ATOM 5819 N N . VAL B 1 53 ? 20.594 16.922 -39.844 1 16.16 53 VAL B N 1
ATOM 5820 C CA . VAL B 1 53 ? 19.609 17.297 -40.844 1 16.16 53 VAL B CA 1
ATOM 5821 C C . VAL B 1 53 ? 19.094 18.719 -40.562 1 16.16 53 VAL B C 1
ATOM 5823 O O . VAL B 1 53 ? 19.125 19.172 -39.438 1 16.16 53 VAL B O 1
ATOM 5826 N N . GLN B 1 54 ? 18.391 19.312 -41.656 1 16.09 54 GLN B N 1
ATOM 5827 C CA . GLN B 1 54 ? 18.047 20.469 -42.469 1 16.09 54 GLN B CA 1
ATOM 5828 C C . GLN B 1 54 ? 16.891 21.25 -41.844 1 16.09 54 GLN B C 1
ATOM 5830 O O . GLN B 1 54 ? 15.961 20.656 -41.281 1 16.09 54 GLN B O 1
ATOM 5835 N N . ALA B 1 55 ? 16.969 22.578 -41.75 1 16.66 55 ALA B N 1
ATOM 5836 C CA . ALA B 1 55 ? 16.5 23.797 -41.094 1 16.66 55 ALA B CA 1
ATOM 5837 C C . ALA B 1 55 ? 15.156 24.234 -41.688 1 16.66 55 ALA B C 1
ATOM 5839 O O . ALA B 1 55 ? 14.57 25.219 -41.219 1 16.66 55 ALA B O 1
ATOM 5840 N N . GLY B 1 56 ? 14.586 23.469 -42.75 1 15.7 56 GLY B N 1
ATOM 5841 C CA . GLY B 1 56 ? 13.953 24.406 -43.656 1 15.7 56 GLY B CA 1
ATOM 5842 C C . GLY B 1 56 ? 12.883 25.25 -43 1 15.7 56 GLY B C 1
ATOM 5843 O O . GLY B 1 56 ? 12.438 24.938 -41.906 1 15.7 56 GLY B O 1
ATOM 5844 N N . ARG B 1 57 ? 12.32 26.219 -43.812 1 16.05 57 ARG B N 1
ATOM 5845 C CA . ARG B 1 57 ? 11.898 27.609 -43.969 1 16.05 57 ARG B CA 1
ATOM 5846 C C . ARG B 1 57 ? 10.477 27.812 -43.469 1 16.05 57 ARG B C 1
ATOM 5848 O O . ARG B 1 57 ? 10.211 28.703 -42.656 1 16.05 57 ARG B O 1
ATOM 5855 N N . GLN B 1 58 ? 9.484 27.359 -44.312 1 15.86 58 GLN B N 1
ATOM 5856 C CA . GLN B 1 58 ? 8.664 28.359 -44.969 1 15.86 58 GLN B CA 1
ATOM 5857 C C . GLN B 1 58 ? 7.406 28.672 -44.156 1 15.86 58 GLN B C 1
ATOM 5859 O O . GLN B 1 58 ? 6.766 29.703 -44.375 1 15.86 58 GLN B O 1
ATOM 5864 N N . GLY B 1 59 ? 6.93 27.734 -43.312 1 16.05 59 GLY B N 1
ATOM 5865 C CA . GLY B 1 59 ? 5.488 27.672 -43.5 1 16.05 59 GLY B CA 1
ATOM 5866 C C . GLY B 1 59 ? 4.777 28.953 -43.094 1 16.05 59 GLY B C 1
ATOM 5867 O O . GLY B 1 59 ? 5.266 29.703 -42.281 1 16.05 59 GLY B O 1
ATOM 5868 N N . GLY B 1 60 ? 3.932 29.484 -44.062 1 16.95 60 GLY B N 1
ATOM 5869 C CA . GLY B 1 60 ? 3.08 30.609 -44.406 1 16.95 60 GLY B CA 1
ATOM 5870 C C . GLY B 1 60 ? 1.994 30.875 -43.375 1 16.95 60 GLY B C 1
ATOM 5871 O O . GLY B 1 60 ? 0.828 31.062 -43.75 1 16.95 60 GLY B O 1
ATOM 5872 N N . TYR B 1 61 ? 2.268 30.688 -42.125 1 16.5 61 TYR B N 1
ATOM 5873 C CA . TYR B 1 61 ? 1.049 30.656 -41.312 1 16.5 61 TYR B CA 1
ATOM 5874 C C . TYR B 1 61 ? 0.235 31.922 -41.5 1 16.5 61 TYR B C 1
ATOM 5876 O O . TYR B 1 61 ? 0.779 33.031 -41.438 1 16.5 61 TYR B O 1
ATOM 5884 N N . GLY B 1 62 ? -0.75 31.781 -42.344 1 16.83 62 GLY B N 1
ATOM 5885 C CA . GLY B 1 62 ? -1.807 32.688 -42.75 1 16.83 62 GLY B CA 1
ATOM 5886 C C . GLY B 1 62 ? -2.396 33.469 -41.594 1 16.83 62 GLY B C 1
ATOM 5887 O O . GLY B 1 62 ? -2.348 33.031 -40.469 1 16.83 62 GLY B O 1
ATOM 5888 N N . ALA B 1 63 ? -2.469 34.812 -41.781 1 17.88 63 ALA B N 1
ATOM 5889 C CA . ALA B 1 63 ? -2.885 36 -41.031 1 17.88 63 ALA B CA 1
ATOM 5890 C C . ALA B 1 63 ? -4.324 35.844 -40.531 1 17.88 63 ALA B C 1
ATOM 5892 O O . ALA B 1 63 ? -5.023 36.844 -40.375 1 17.88 63 ALA B O 1
ATOM 5893 N N . VAL B 1 64 ? -4.836 34.562 -40.344 1 17.59 64 VAL B N 1
ATOM 5894 C CA . VAL B 1 64 ? -6.289 34.688 -40.344 1 17.59 64 VAL B CA 1
ATOM 5895 C C . VAL B 1 64 ? -6.711 35.781 -39.375 1 17.59 64 VAL B C 1
ATOM 5897 O O . VAL B 1 64 ? -6.105 35.969 -38.312 1 17.59 64 VAL B O 1
ATOM 5900 N N . ALA B 1 65 ? -7.586 36.656 -39.875 1 18.12 65 ALA B N 1
ATOM 5901 C CA . ALA B 1 65 ? -8.32 37.875 -39.625 1 18.12 65 ALA B CA 1
ATOM 5902 C C . ALA B 1 65 ? -9.133 37.75 -38.344 1 18.12 65 ALA B C 1
ATOM 5904 O O . ALA B 1 65 ? -9.828 36.75 -38.125 1 18.12 65 ALA B O 1
ATOM 5905 N N . ALA B 1 66 ? -8.641 38.25 -37.219 1 18.67 66 ALA B N 1
ATOM 5906 C CA . ALA B 1 66 ? -9.109 38.312 -35.844 1 18.67 66 ALA B CA 1
ATOM 5907 C C . ALA B 1 66 ? -10.523 38.875 -35.75 1 18.67 66 ALA B C 1
ATOM 5909 O O . ALA B 1 66 ? -10.719 40.094 -35.688 1 18.67 66 ALA B O 1
ATOM 5910 N N . GLY B 1 67 ? -11.398 38.469 -36.844 1 17.05 67 GLY B N 1
ATOM 5911 C CA . GLY B 1 67 ? -12.586 39.281 -36.906 1 17.05 67 GLY B CA 1
ATOM 5912 C C . GLY B 1 67 ? -13.234 39.5 -35.562 1 17.05 67 GLY B C 1
ATOM 5913 O O . GLY B 1 67 ? -13.203 40.625 -35.031 1 17.05 67 GLY B O 1
ATOM 5914 N N . ASN B 1 68 ? -14.438 38.844 -35.344 1 18.14 68 ASN B N 1
ATOM 5915 C CA . ASN B 1 68 ? -15.781 39.344 -35.062 1 18.14 68 ASN B CA 1
ATOM 5916 C C . ASN B 1 68 ? -16.016 39.438 -33.531 1 18.14 68 ASN B C 1
ATOM 5918 O O . ASN B 1 68 ? -15.352 38.781 -32.75 1 18.14 68 ASN B O 1
ATOM 5922 N N . GLY B 1 69 ? -16.859 40.469 -33.062 1 20.12 69 GLY B N 1
ATOM 5923 C CA . GLY B 1 69 ? -17.344 41.156 -31.891 1 20.12 69 GLY B CA 1
ATOM 5924 C C . GLY B 1 69 ? -18.031 40.25 -30.906 1 20.12 69 GLY B C 1
ATOM 5925 O O . GLY B 1 69 ? -18.734 40.719 -30 1 20.12 69 GLY B O 1
ATOM 5926 N N . GLY B 1 70 ? -17.703 38.906 -30.922 1 21.36 70 GLY B N 1
ATOM 5927 C CA . GLY B 1 70 ? -18.812 38.156 -30.344 1 21.36 70 GLY B CA 1
ATOM 5928 C C . GLY B 1 70 ? -19.203 38.656 -28.969 1 21.36 70 GLY B C 1
ATOM 5929 O O . GLY B 1 70 ? -18.438 39.344 -28.297 1 21.36 70 GLY B O 1
ATOM 5930 N N . PRO B 1 71 ? -20.547 38.531 -28.656 1 21.19 71 PRO B N 1
ATOM 5931 C CA . PRO B 1 71 ? -21.328 39.094 -27.547 1 21.19 71 PRO B CA 1
ATOM 5932 C C . PRO B 1 71 ? -20.781 38.719 -26.172 1 21.19 71 PRO B C 1
ATOM 5934 O O . PRO B 1 71 ? -20.141 37.656 -26.047 1 21.19 71 PRO B O 1
ATOM 5937 N N . ARG B 1 72 ? -20.531 39.625 -25.328 1 22.77 72 ARG B N 1
ATOM 5938 C CA . ARG B 1 72 ? -20.047 39.688 -23.953 1 22.77 72 ARG B CA 1
ATOM 5939 C C . ARG B 1 72 ? -20.844 38.719 -23.062 1 22.77 72 ARG B C 1
ATOM 5941 O O . ARG B 1 72 ? -21.969 39.031 -22.672 1 22.77 72 ARG B O 1
ATOM 5948 N N . SER B 1 73 ? -20.922 37.375 -23.531 1 23.55 73 SER B N 1
ATOM 5949 C CA . SER B 1 73 ? -21.766 36.594 -22.641 1 23.55 73 SER B CA 1
ATOM 5950 C C . SER B 1 73 ? -21.391 36.781 -21.188 1 23.55 73 SER B C 1
ATOM 5952 O O . SER B 1 73 ? -20.219 36.688 -20.812 1 23.55 73 SER B O 1
ATOM 5954 N N . GLU B 1 74 ? -22.125 37.625 -20.5 1 22.66 74 GLU B N 1
ATOM 5955 C CA . GLU B 1 74 ? -22.141 37.938 -19.078 1 22.66 74 GLU B CA 1
ATOM 5956 C C . GLU B 1 74 ? -22.031 36.656 -18.25 1 22.66 74 GLU B C 1
ATOM 5958 O O . GLU B 1 74 ? -22.797 35.719 -18.453 1 22.66 74 GLU B O 1
ATOM 5963 N N . ALA B 1 75 ? -20.859 36.344 -17.906 1 27.17 75 ALA B N 1
ATOM 5964 C CA . ALA B 1 75 ? -20.594 35.188 -17.047 1 27.17 75 ALA B CA 1
ATOM 5965 C C . ALA B 1 75 ? -21.578 35.156 -15.883 1 27.17 75 ALA B C 1
ATOM 5967 O O . ALA B 1 75 ? -21.719 36.125 -15.133 1 27.17 75 ALA B O 1
ATOM 5968 N N . PRO B 1 76 ? -22.781 34.438 -16.125 1 26.84 76 PRO B N 1
ATOM 5969 C CA . PRO B 1 76 ? -23.812 34.438 -15.094 1 26.84 76 PRO B CA 1
ATOM 5970 C C . PRO B 1 76 ? -23.234 34.344 -13.688 1 26.84 76 PRO B C 1
ATOM 5972 O O . PRO B 1 76 ? -22.203 33.688 -13.484 1 26.84 76 PRO B O 1
ATOM 5975 N N . SER B 1 77 ? -23.359 35.375 -12.953 1 27.05 77 SER B N 1
ATOM 5976 C CA . SER B 1 77 ? -23.047 35.5 -11.531 1 27.05 77 SER B CA 1
ATOM 5977 C C . SER B 1 77 ? -23.453 34.25 -10.758 1 27.05 77 SER B C 1
ATOM 5979 O O . SER B 1 77 ? -24.562 33.719 -10.938 1 27.05 77 SER B O 1
ATOM 5981 N N . PHE B 1 78 ? -22.516 33.438 -10.398 1 29.52 78 PHE B N 1
ATOM 5982 C CA . PHE B 1 78 ? -22.562 32.219 -9.609 1 29.52 78 PHE B CA 1
ATOM 5983 C C . PHE B 1 78 ? -23.609 32.344 -8.5 1 29.52 78 PHE B C 1
ATOM 5985 O O . PHE B 1 78 ? -23.922 31.359 -7.836 1 29.52 78 PHE B O 1
ATOM 5992 N N . ARG B 1 79 ? -24.062 33.625 -8.062 1 30.64 79 ARG B N 1
ATOM 5993 C CA . ARG B 1 79 ? -24.922 33.875 -6.902 1 30.64 79 ARG B CA 1
ATOM 5994 C C . ARG B 1 79 ? -26.344 33.375 -7.156 1 30.64 79 ARG B C 1
ATOM 5996 O O . ARG B 1 79 ? -27 32.875 -6.246 1 30.64 79 ARG B O 1
ATOM 6003 N N . SER B 1 80 ? -26.969 33.625 -8.461 1 31.31 80 SER B N 1
ATOM 6004 C CA . SER B 1 80 ? -28.438 33.656 -8.508 1 31.31 80 SER B CA 1
ATOM 6005 C C . SER B 1 80 ? -29.016 32.25 -8.461 1 31.31 80 SER B C 1
ATOM 6007 O O . SER B 1 80 ? -30.047 32.031 -7.832 1 31.31 80 SER B O 1
ATOM 6009 N N . LYS B 1 81 ? -28.562 31.312 -9.281 1 30.31 81 LYS B N 1
ATOM 6010 C CA . LYS B 1 81 ? -29.312 30.078 -9.555 1 30.31 81 LYS B CA 1
ATOM 6011 C C . LYS B 1 81 ? -29.047 29.031 -8.492 1 30.31 81 LYS B C 1
ATOM 6013 O O . LYS B 1 81 ? -29.578 27.906 -8.562 1 30.31 81 LYS B O 1
ATOM 6018 N N . ALA B 1 82 ? -28.156 29.125 -7.652 1 31.67 82 ALA B N 1
ATOM 6019 C CA . ALA B 1 82 ? -27.969 28.219 -6.52 1 31.67 82 ALA B CA 1
ATOM 6020 C C . ALA B 1 82 ? -29.188 28.234 -5.594 1 31.67 82 ALA B C 1
ATOM 6022 O O . ALA B 1 82 ? -29.266 27.438 -4.66 1 31.67 82 ALA B O 1
ATOM 6023 N N . LYS B 1 83 ? -30.109 29.219 -5.73 1 32.06 83 LYS B N 1
ATOM 6024 C CA . LYS B 1 83 ? -31.203 29.453 -4.793 1 32.06 83 LYS B CA 1
ATOM 6025 C C . LYS B 1 83 ? -32.25 28.328 -4.84 1 32.06 83 LYS B C 1
ATOM 6027 O O . LYS B 1 83 ? -32.844 27.984 -3.826 1 32.06 83 LYS B O 1
ATOM 6032 N N . THR B 1 84 ? -32.562 27.719 -6.047 1 31.7 84 THR B N 1
ATOM 6033 C CA . THR B 1 84 ? -33.844 27.047 -6.109 1 31.7 84 THR B CA 1
ATOM 6034 C C . THR B 1 84 ? -33.75 25.672 -5.445 1 31.7 84 THR B C 1
ATOM 6036 O O . THR B 1 84 ? -34.656 25.281 -4.703 1 31.7 84 THR B O 1
ATOM 6039 N N . LEU B 1 85 ? -33 24.734 -6.027 1 31.89 85 LEU B N 1
ATOM 6040 C CA . LEU B 1 85 ? -33.25 23.328 -5.758 1 31.89 85 LEU B CA 1
ATOM 6041 C C . LEU B 1 85 ? -32.781 22.938 -4.363 1 31.89 85 LEU B C 1
ATOM 6043 O O . LEU B 1 85 ? -33.156 21.875 -3.85 1 31.89 85 LEU B O 1
ATOM 6047 N N . LEU B 1 86 ? -31.641 23.469 -3.891 1 39.06 86 LEU B N 1
ATOM 6048 C CA . LEU B 1 86 ? -31.469 23.156 -2.475 1 39.06 86 LEU B CA 1
ATOM 6049 C C . LEU B 1 86 ? -32.531 23.859 -1.631 1 39.06 86 LEU B C 1
ATOM 6051 O O . LEU B 1 86 ? -32.469 23.797 -0.4 1 39.06 86 LEU B O 1
ATOM 6055 N N . SER B 1 87 ? -33.312 24.812 -2.164 1 35.38 87 SER B N 1
ATOM 6056 C CA . SER B 1 87 ? -34.375 25.594 -1.546 1 35.38 87 SER B CA 1
ATOM 6057 C C . SER B 1 87 ? -35.5 24.703 -1.015 1 35.38 87 SER B C 1
ATOM 6059 O O . SER B 1 87 ? -36.469 25.188 -0.474 1 35.38 87 SER B O 1
ATOM 6061 N N . ALA B 1 88 ? -35.812 23.641 -1.751 1 34.88 88 ALA B N 1
ATOM 6062 C CA . ALA B 1 88 ? -36.906 22.984 -1.027 1 34.88 88 ALA B CA 1
ATOM 6063 C C . ALA B 1 88 ? -36.562 22.844 0.454 1 34.88 88 ALA B C 1
ATOM 6065 O O . ALA B 1 88 ? -35.719 22.047 0.826 1 34.88 88 ALA B O 1
ATOM 6066 N N . GLY B 1 89 ? -36.438 23.781 1.202 1 39.34 89 GLY B N 1
ATOM 6067 C CA . GLY B 1 89 ? -36.375 24.156 2.607 1 39.34 89 GLY B CA 1
ATOM 6068 C C . GLY B 1 89 ? -37 23.125 3.529 1 39.34 89 GLY B C 1
ATOM 6069 O O . GLY B 1 89 ? -37.25 23.391 4.707 1 39.34 89 GLY B O 1
ATOM 6070 N N . ASP B 1 90 ? -37.844 22.406 3.025 1 43.84 90 ASP B N 1
ATOM 6071 C CA . ASP B 1 90 ? -38.5 21.609 4.059 1 43.84 90 ASP B CA 1
ATOM 6072 C C . ASP B 1 90 ? -37.5 20.703 4.773 1 43.84 90 ASP B C 1
ATOM 6074 O O . ASP B 1 90 ? -37.812 19.578 5.152 1 43.84 90 ASP B O 1
ATOM 6078 N N . GLY B 1 91 ? -36.25 20.891 4.504 1 52.25 91 GLY B N 1
ATOM 6079 C CA . GLY B 1 91 ? -35.344 19.922 5.094 1 52.25 91 GLY B CA 1
ATOM 6080 C C . GLY B 1 91 ? -35.375 19.922 6.609 1 52.25 91 GLY B C 1
ATOM 6081 O O . GLY B 1 91 ? -35.844 20.875 7.227 1 52.25 91 GLY B O 1
ATOM 6082 N N . MET B 1 92 ? -35.375 18.812 7.195 1 63.06 92 MET B N 1
ATOM 6083 C CA . MET B 1 92 ? -35.438 18.5 8.617 1 63.06 92 MET B CA 1
ATOM 6084 C C . MET B 1 92 ? -34.312 19.203 9.375 1 63.06 92 MET B C 1
ATOM 6086 O O . MET B 1 92 ? -33.156 19.172 8.93 1 63.06 92 MET B O 1
ATOM 6090 N N . THR B 1 93 ? -34.688 20.266 10.086 1 78.62 93 THR B N 1
ATOM 6091 C CA . THR B 1 93 ? -33.75 20.859 11.023 1 78.62 93 THR B CA 1
ATOM 6092 C C . THR B 1 93 ? -33.625 20 12.289 1 78.62 93 THR B C 1
ATOM 6094 O O . THR B 1 93 ? -34.594 19.359 12.703 1 78.62 93 THR B O 1
ATOM 6097 N N . ALA B 1 94 ? -32.406 19.812 12.672 1 86.88 94 ALA B N 1
ATOM 6098 C CA . ALA B 1 94 ? -32.188 18.953 13.836 1 86.88 94 ALA B CA 1
ATOM 6099 C C . ALA B 1 94 ? -31.281 19.641 14.859 1 86.88 94 ALA B C 1
ATOM 6101 O O . ALA B 1 94 ? -30.234 20.188 14.508 1 86.88 94 ALA B O 1
ATOM 6102 N N . ASP B 1 95 ? -31.844 19.688 16.078 1 89.25 95 ASP B N 1
ATOM 6103 C CA . ASP B 1 95 ? -31.031 20.109 17.219 1 89.25 95 ASP B CA 1
ATOM 6104 C C . ASP B 1 95 ? -30.406 18.906 17.922 1 89.25 95 ASP B C 1
ATOM 6106 O O . ASP B 1 95 ? -31.078 17.922 18.219 1 89.25 95 ASP B O 1
ATOM 6110 N N . LEU B 1 96 ? -29.156 18.984 18.109 1 92.25 96 LEU B N 1
ATOM 6111 C CA . LEU B 1 96 ? -28.438 17.891 18.75 1 92.25 96 LEU B CA 1
ATOM 6112 C C . LEU B 1 96 ? -28.062 18.266 20.188 1 92.25 96 LEU B C 1
ATOM 6114 O O . LEU B 1 96 ? -27.562 19.344 20.438 1 92.25 96 LEU B O 1
ATOM 6118 N N . THR B 1 97 ? -28.5 17.406 21.125 1 92.75 97 THR B N 1
ATOM 6119 C CA . THR B 1 97 ? -28.125 17.578 22.531 1 92.75 97 THR B CA 1
ATOM 6120 C C . THR B 1 97 ? -27.5 16.312 23.078 1 92.75 97 THR B C 1
ATOM 6122 O O . THR B 1 97 ? -27.906 15.203 22.719 1 92.75 97 THR B O 1
ATOM 6125 N N . PHE B 1 98 ? -26.516 16.438 23.828 1 93.81 98 PHE B N 1
ATOM 6126 C CA . PHE B 1 98 ? -25.906 15.32 24.531 1 93.81 98 PHE B CA 1
ATOM 6127 C C . PHE B 1 98 ? -25.656 15.68 26 1 93.81 98 PHE B C 1
ATOM 6129 O O . PHE B 1 98 ? -25.156 16.766 26.297 1 93.81 98 PHE B O 1
ATOM 6136 N N . GLU B 1 99 ? -26.078 14.742 26.812 1 92.69 99 GLU B N 1
ATOM 6137 C CA . GLU B 1 99 ? -26.047 15 28.25 1 92.69 99 GLU B CA 1
ATOM 6138 C C . GLU B 1 99 ? -25.266 13.914 28.984 1 92.69 99 GLU B C 1
ATOM 6140 O O . GLU B 1 99 ? -25.547 12.727 28.844 1 92.69 99 GLU B O 1
ATOM 6145 N N . ASN B 1 100 ? -24.312 14.43 29.719 1 92.69 100 ASN B N 1
ATOM 6146 C CA . ASN B 1 100 ? -23.547 13.594 30.625 1 92.69 100 ASN B CA 1
ATOM 6147 C C . ASN B 1 100 ? -22.953 12.375 29.922 1 92.69 100 ASN B C 1
ATOM 6149 O O . ASN B 1 100 ? -23.141 11.242 30.375 1 92.69 100 ASN B O 1
ATOM 6153 N N . VAL B 1 101 ? -22.375 12.656 28.844 1 93.31 101 VAL B N 1
ATOM 6154 C CA . VAL B 1 101 ? -21.75 11.586 28.078 1 93.31 101 VAL B CA 1
ATOM 6155 C C . VAL B 1 101 ? -20.422 11.188 28.719 1 93.31 101 VAL B C 1
ATOM 6157 O O . VAL B 1 101 ? -19.531 12.016 28.875 1 93.31 101 VAL B O 1
ATOM 6160 N N . SER B 1 102 ? -20.328 9.953 29.156 1 94 102 SER B N 1
ATOM 6161 C CA . SER B 1 102 ? -19.125 9.398 29.766 1 94 102 SER B CA 1
ATOM 6162 C C . SER B 1 102 ? -18.719 8.094 29.062 1 94 102 SER B C 1
ATOM 6164 O O . SER B 1 102 ? -19.562 7.27 28.734 1 94 102 SER B O 1
ATOM 6166 N N . VAL B 1 103 ? -17.469 8.047 28.734 1 92.75 103 VAL B N 1
ATOM 6167 C CA . VAL B 1 103 ? -16.953 6.863 28.047 1 92.75 103 VAL B CA 1
ATOM 6168 C C . VAL B 1 103 ? -15.75 6.312 28.812 1 92.75 103 VAL B C 1
ATOM 6170 O O . VAL B 1 103 ? -14.797 7.047 29.109 1 92.75 103 VAL B O 1
ATOM 6173 N N . ILE B 1 104 ? -15.766 4.992 29.141 1 89.12 104 ILE B N 1
ATOM 6174 C CA . ILE B 1 104 ? -14.688 4.312 29.844 1 89.12 104 ILE B CA 1
ATOM 6175 C C . ILE B 1 104 ? -14.203 3.125 29.016 1 89.12 104 ILE B C 1
ATOM 6177 O O . ILE B 1 104 ? -15.008 2.361 28.484 1 89.12 104 ILE B O 1
ATOM 6181 N N . SER B 1 105 ? -12.883 3.068 28.766 1 85.25 105 SER B N 1
ATOM 6182 C CA . SER B 1 105 ? -12.289 1.956 28.031 1 85.25 105 SER B CA 1
ATOM 6183 C C . SER B 1 105 ? -11.898 0.818 28.969 1 85.25 105 SER B C 1
ATOM 6185 O O . SER B 1 105 ? -11.242 1.043 29.984 1 85.25 105 SER B O 1
ATOM 6187 N N . VAL B 1 106 ? -12.375 -0.429 28.672 1 75.56 106 VAL B N 1
ATOM 6188 C CA . VAL B 1 106 ? -12.055 -1.625 29.438 1 75.56 106 VAL B CA 1
ATOM 6189 C C . VAL B 1 106 ? -10.984 -2.441 28.719 1 75.56 106 VAL B C 1
ATOM 6191 O O . VAL B 1 106 ? -11.07 -2.65 27.5 1 75.56 106 VAL B O 1
ATOM 6194 N N . PRO B 1 107 ? -9.805 -2.656 29.25 1 67.31 107 PRO B N 1
ATOM 6195 C CA . PRO B 1 107 ? -8.789 -3.455 28.562 1 67.31 107 PRO B CA 1
ATOM 6196 C C . PRO B 1 107 ? -9.297 -4.84 28.172 1 67.31 107 PRO B C 1
ATOM 6198 O O . PRO B 1 107 ? -10.172 -5.391 28.828 1 67.31 107 PRO B O 1
ATOM 6201 N N . LYS B 1 108 ? -8.992 -5.441 27.094 1 58.66 108 LYS B N 1
ATOM 6202 C CA . LYS B 1 108 ? -9.43 -6.703 26.5 1 58.66 108 LYS B CA 1
ATOM 6203 C C . LYS B 1 108 ? -9.281 -7.855 27.5 1 58.66 108 LYS B C 1
ATOM 6205 O O . LYS B 1 108 ? -10.18 -8.695 27.625 1 58.66 108 LYS B O 1
ATOM 6210 N N . ASN B 1 109 ? -8.078 -8.188 28.016 1 52.69 109 ASN B N 1
ATOM 6211 C CA . ASN B 1 109 ? -7.926 -9.367 28.875 1 52.69 109 ASN B CA 1
ATOM 6212 C C . ASN B 1 109 ? -8.414 -9.102 30.297 1 52.69 109 ASN B C 1
ATOM 6214 O O . ASN B 1 109 ? -8.234 -9.938 31.172 1 52.69 109 ASN B O 1
ATOM 6218 N N . GLY B 1 110 ? -8.672 -8 30.828 1 48.31 110 GLY B N 1
ATOM 6219 C CA . GLY B 1 110 ? -8.969 -7.812 32.25 1 48.31 110 GLY B CA 1
ATOM 6220 C C . GLY B 1 110 ? -10.438 -7.965 32.562 1 48.31 110 GLY B C 1
ATOM 6221 O O . GLY B 1 110 ? -11.289 -7.828 31.688 1 48.31 110 GLY B O 1
ATOM 6222 N N . SER B 1 111 ? -10.773 -8.773 33.562 1 45.62 111 SER B N 1
ATOM 6223 C CA . SER B 1 111 ? -12.102 -8.93 34.156 1 45.62 111 SER B CA 1
ATOM 6224 C C . SER B 1 111 ? -12.781 -7.574 34.344 1 45.62 111 SER B C 1
ATOM 6226 O O . SER B 1 111 ? -12.125 -6.605 34.75 1 45.62 111 SER B O 1
ATOM 6228 N N . ARG B 1 112 ? -13.906 -7.344 33.719 1 48.5 112 ARG B N 1
ATOM 6229 C CA . ARG B 1 112 ? -14.773 -6.184 33.906 1 48.5 112 ARG B CA 1
ATOM 6230 C C . ARG B 1 112 ? -14.656 -5.641 35.344 1 48.5 112 ARG B C 1
ATOM 6232 O O . ARG B 1 112 ? -15.016 -4.492 35.594 1 48.5 112 ARG B O 1
ATOM 6239 N N . ASP B 1 113 ? -14.391 -6.461 36.188 1 47.88 113 ASP B N 1
ATOM 6240 C CA . ASP B 1 113 ? -14.445 -6.152 37.625 1 47.88 113 ASP B CA 1
ATOM 6241 C C . ASP B 1 113 ? -13.148 -5.496 38.094 1 47.88 113 ASP B C 1
ATOM 6243 O O . ASP B 1 113 ? -13.016 -5.156 39.25 1 47.88 113 ASP B O 1
ATOM 6247 N N . ASP B 1 114 ? -12.055 -5.645 37.344 1 49.72 114 ASP B N 1
ATOM 6248 C CA . ASP B 1 114 ? -10.844 -5.031 37.875 1 49.72 114 ASP B CA 1
ATOM 6249 C C . ASP B 1 114 ? -10.781 -3.547 37.531 1 49.72 114 ASP B C 1
ATOM 6251 O O . ASP B 1 114 ? -10.578 -3.186 36.344 1 49.72 114 ASP B O 1
ATOM 6255 N N . THR B 1 115 ? -11.305 -2.686 38.281 1 50.5 115 THR B N 1
ATOM 6256 C CA . THR B 1 115 ? -11.461 -1.235 38.281 1 50.5 115 THR B CA 1
ATOM 6257 C C . THR B 1 115 ? -10.125 -0.546 38 1 50.5 115 THR B C 1
ATOM 6259 O O . THR B 1 115 ? -10.078 0.668 37.781 1 50.5 115 THR B O 1
ATOM 6262 N N . ARG B 1 116 ? -8.977 -1.233 38.219 1 51.06 116 ARG B N 1
ATOM 6263 C CA . ARG B 1 116 ? -7.688 -0.543 38.25 1 51.06 116 ARG B CA 1
ATOM 6264 C C . ARG B 1 116 ? -7.262 -0.17 36.812 1 51.06 116 ARG B C 1
ATOM 6266 O O . ARG B 1 116 ? -6.402 0.691 36.625 1 51.06 116 ARG B O 1
ATOM 6273 N N . ASN B 1 117 ? -7.73 -0.852 35.781 1 60.94 117 ASN B N 1
ATOM 6274 C CA . ASN B 1 117 ? -7.156 -0.596 34.469 1 60.94 117 ASN B CA 1
ATOM 6275 C C . ASN B 1 117 ? -8.156 0.086 33.562 1 60.94 117 ASN B C 1
ATOM 6277 O O . ASN B 1 117 ? -8.07 -0.044 32.344 1 60.94 117 ASN B O 1
ATOM 6281 N N . LEU B 1 118 ? -9.094 0.755 34.188 1 70.81 118 LEU B N 1
ATOM 6282 C CA . LEU B 1 118 ? -10.094 1.493 33.406 1 70.81 118 LEU B CA 1
ATOM 6283 C C . LEU B 1 118 ? -9.578 2.885 33.031 1 70.81 118 LEU B C 1
ATOM 6285 O O . LEU B 1 118 ? -8.969 3.561 33.875 1 70.81 118 LEU B O 1
ATOM 6289 N N . THR B 1 119 ? -9.492 3.188 31.719 1 81.81 119 THR B N 1
ATOM 6290 C CA . THR B 1 119 ? -9.109 4.523 31.281 1 81.81 119 THR B CA 1
ATOM 6291 C C . THR B 1 119 ? -10.336 5.344 30.891 1 81.81 119 THR B C 1
ATOM 6293 O O . THR B 1 119 ? -11.133 4.926 30.047 1 81.81 119 THR B O 1
ATOM 6296 N N . GLN B 1 120 ? -10.57 6.43 31.703 1 85.75 120 GLN B N 1
ATOM 6297 C CA . GLN B 1 120 ? -11.68 7.32 31.391 1 85.75 120 GLN B CA 1
ATOM 6298 C C . GLN B 1 120 ? -11.344 8.227 30.219 1 85.75 120 GLN B C 1
ATOM 6300 O O . GLN B 1 120 ? -10.422 9.031 30.281 1 85.75 120 GLN B O 1
ATOM 6305 N N . LEU B 1 121 ? -12.062 8.086 29.109 1 88.56 121 LEU B N 1
ATOM 6306 C CA . LEU B 1 121 ? -11.82 8.867 27.906 1 88.56 121 LEU B CA 1
ATOM 6307 C C . LEU B 1 121 ? -12.641 10.148 27.906 1 88.56 121 LEU B C 1
ATOM 6309 O O . LEU B 1 121 ? -12.125 11.219 27.562 1 88.56 121 LEU B O 1
ATOM 6313 N N . LEU B 1 122 ? -13.906 10.031 28.25 1 92.88 122 LEU B N 1
ATOM 6314 C CA . LEU B 1 122 ? -14.797 11.18 28.406 1 92.88 122 LEU B CA 1
ATOM 6315 C C . LEU B 1 122 ? -15.453 11.172 29.781 1 92.88 122 LEU B C 1
ATOM 6317 O O . LEU B 1 122 ? -15.812 10.117 30.297 1 92.88 122 LEU B O 1
ATOM 6321 N N . ASN B 1 123 ? -15.594 12.391 30.359 1 94.06 123 ASN B N 1
ATOM 6322 C CA . ASN B 1 123 ? -16.172 12.523 31.703 1 94.06 123 ASN B CA 1
ATOM 6323 C C . ASN B 1 123 ? -17.297 13.555 31.719 1 94.06 123 ASN B C 1
ATOM 6325 O O . ASN B 1 123 ? -17.047 14.758 31.828 1 94.06 123 ASN B O 1
ATOM 6329 N N . ASN B 1 124 ? -18.484 13.086 31.719 1 92.5 124 ASN B N 1
ATOM 6330 C CA . ASN B 1 124 ? -19.703 13.883 31.875 1 92.5 124 ASN B CA 1
ATOM 6331 C C . ASN B 1 124 ? -19.719 15.078 30.922 1 92.5 124 ASN B C 1
ATOM 6333 O O . ASN B 1 124 ? -19.859 16.219 31.344 1 92.5 124 ASN B O 1
ATOM 6337 N N . VAL B 1 125 ? -19.562 14.812 29.656 1 94.69 125 VAL B N 1
ATOM 6338 C CA . VAL B 1 125 ? -19.531 15.844 28.625 1 94.69 125 VAL B CA 1
ATOM 6339 C C . VAL B 1 125 ? -20.953 16.172 28.172 1 94.69 125 VAL B C 1
ATOM 6341 O O . VAL B 1 125 ? -21.703 15.266 27.797 1 94.69 125 VAL B O 1
ATOM 6344 N N . SER B 1 126 ? -21.359 17.375 28.359 1 94.5 126 SER B N 1
ATOM 6345 C CA . SER B 1 126 ? -22.672 17.828 27.922 1 94.5 126 SER B CA 1
ATOM 6346 C C . SER B 1 126 ? -22.547 19 26.953 1 94.5 126 SER B C 1
ATOM 6348 O O . SER B 1 126 ? -21.609 19.797 27.047 1 94.5 126 SER B O 1
ATOM 6350 N N . GLY B 1 127 ? -23.406 19.094 26.016 1 93.81 127 GLY B N 1
ATOM 6351 C CA . GLY B 1 127 ? -23.391 20.172 25.031 1 93.81 127 GLY B CA 1
ATOM 6352 C C . GLY B 1 127 ? -24.609 20.172 24.125 1 93.81 127 GLY B C 1
ATOM 6353 O O . GLY B 1 127 ? -25.469 19.297 24.219 1 93.81 127 GLY B O 1
ATOM 6354 N N . THR B 1 128 ? -24.703 21.234 23.406 1 93.94 128 THR B N 1
ATOM 6355 C CA . THR B 1 128 ? -25.828 21.375 22.484 1 93.94 128 THR B CA 1
ATOM 6356 C C . THR B 1 128 ? -25.391 22.125 21.219 1 93.94 128 THR B C 1
ATOM 6358 O O . THR B 1 128 ? -24.453 22.922 21.266 1 93.94 128 THR B O 1
ATOM 6361 N N . VAL B 1 129 ? -25.969 21.766 20.156 1 93.75 129 VAL B N 1
ATOM 6362 C CA . VAL B 1 129 ? -25.812 22.438 18.875 1 93.75 129 VAL B CA 1
ATOM 6363 C C . VAL B 1 129 ? -27.172 22.609 18.203 1 93.75 129 VAL B C 1
ATOM 6365 O O . VAL B 1 129 ? -27.906 21.625 18.047 1 93.75 129 VAL B O 1
ATOM 6368 N N . ARG B 1 130 ? -27.453 23.812 17.875 1 90.88 130 ARG B N 1
ATOM 6369 C CA . ARG B 1 130 ? -28.766 24.094 17.297 1 90.88 130 ARG B CA 1
ATOM 6370 C C . ARG B 1 130 ? -28.703 24.062 15.766 1 90.88 130 ARG B C 1
ATOM 6372 O O . ARG B 1 130 ? -27.609 24.172 15.188 1 90.88 130 ARG B O 1
ATOM 6379 N N . ALA B 1 131 ? -29.875 23.953 15.203 1 91.25 131 ALA B N 1
ATOM 6380 C CA . ALA B 1 131 ? -29.984 24.016 13.75 1 91.25 131 ALA B CA 1
ATOM 6381 C C . ALA B 1 131 ? -29.484 25.359 13.219 1 91.25 131 ALA B C 1
ATOM 6383 O O . ALA B 1 131 ? -29.766 26.406 13.812 1 91.25 131 ALA B O 1
ATOM 6384 N N . GLY B 1 132 ? -28.609 25.266 12.266 1 91.56 132 GLY B N 1
ATOM 6385 C CA . GLY B 1 132 ? -28.094 26.5 11.656 1 91.56 132 GLY B CA 1
ATOM 6386 C C . GLY B 1 132 ? -26.75 26.922 12.219 1 91.56 132 GLY B C 1
ATOM 6387 O O . GLY B 1 132 ? -26.203 27.953 11.812 1 91.56 132 GLY B O 1
ATOM 6388 N N . GLU B 1 133 ? -26.281 26.141 13.117 1 93.12 133 GLU B N 1
ATOM 6389 C CA . GLU B 1 133 ? -25 26.484 13.734 1 93.12 133 GLU B CA 1
ATOM 6390 C C . GLU B 1 133 ? -23.891 25.578 13.242 1 93.12 133 GLU B C 1
ATOM 6392 O O . GLU B 1 133 ? -24.125 24.438 12.852 1 93.12 133 GLU B O 1
ATOM 6397 N N . VAL B 1 134 ? -22.734 26.125 13.172 1 95.19 134 VAL B N 1
ATOM 6398 C CA . VAL B 1 134 ? -21.516 25.391 12.906 1 95.19 134 VAL B CA 1
ATOM 6399 C C . VAL B 1 134 ? -20.641 25.359 14.156 1 95.19 134 VAL B C 1
ATOM 6401 O O . VAL B 1 134 ? -20.109 26.406 14.57 1 95.19 134 VAL B O 1
ATOM 6404 N N . MET B 1 135 ? -20.516 24.203 14.734 1 95.62 135 MET B N 1
ATOM 6405 C CA . MET B 1 135 ? -19.781 24.094 15.984 1 95.62 135 MET B CA 1
ATOM 6406 C C . MET B 1 135 ? -18.406 23.484 15.742 1 95.62 135 MET B C 1
ATOM 6408 O O . MET B 1 135 ? -18.281 22.484 15.023 1 95.62 135 MET B O 1
ATOM 6412 N N . ALA B 1 136 ? -17.406 24.078 16.25 1 95.19 136 ALA B N 1
ATOM 6413 C CA . ALA B 1 136 ? -16.047 23.547 16.219 1 95.19 136 ALA B CA 1
ATOM 6414 C C . ALA B 1 136 ? -15.711 22.844 17.531 1 95.19 136 ALA B C 1
ATOM 6416 O O . ALA B 1 136 ? -15.836 23.438 18.609 1 95.19 136 ALA B O 1
ATOM 6417 N N . VAL B 1 137 ? -15.414 21.594 17.438 1 95.19 137 VAL B N 1
ATOM 6418 C CA . VAL B 1 137 ? -14.906 20.844 18.578 1 95.19 137 VAL B CA 1
ATOM 6419 C C . VAL B 1 137 ? -13.375 20.844 18.562 1 95.19 137 VAL B C 1
ATOM 6421 O O . VAL B 1 137 ? -12.766 20.344 17.625 1 95.19 137 VAL B O 1
ATOM 6424 N N . MET B 1 138 ? -12.789 21.422 19.562 1 92.56 138 MET B N 1
ATOM 6425 C CA . MET B 1 138 ? -11.336 21.578 19.594 1 92.56 138 MET B CA 1
ATOM 6426 C C . MET B 1 138 ? -10.766 21.078 20.922 1 92.56 138 MET B C 1
ATOM 6428 O O . MET B 1 138 ? -11.492 20.938 21.906 1 92.56 138 MET B O 1
ATOM 6432 N N . GLY B 1 139 ? -9.523 20.766 20.922 1 88 139 GLY B N 1
ATOM 6433 C CA . GLY B 1 139 ? -8.781 20.281 22.078 1 88 139 GLY B CA 1
ATOM 6434 C C . GLY B 1 139 ? -7.43 19.703 21.719 1 88 139 GLY B C 1
ATOM 6435 O O . GLY B 1 139 ? -7.152 19.438 20.547 1 88 139 GLY B O 1
ATOM 6436 N N . ALA B 1 140 ? -6.695 19.531 22.75 1 79.56 140 ALA B N 1
ATOM 6437 C CA . ALA B 1 140 ? -5.379 18.938 22.547 1 79.56 140 ALA B CA 1
ATOM 6438 C C . ALA B 1 140 ? -5.504 17.453 22.172 1 79.56 140 ALA B C 1
ATOM 6440 O O . ALA B 1 140 ? -6.598 16.891 22.219 1 79.56 140 ALA B O 1
ATOM 6441 N N . SER B 1 141 ? -4.395 16.891 21.688 1 74.06 141 SER B N 1
ATOM 6442 C CA . SER B 1 141 ? -4.398 15.477 21.344 1 74.06 141 SER B CA 1
ATOM 6443 C C . SER B 1 141 ? -4.762 14.609 22.547 1 74.06 141 SER B C 1
ATOM 6445 O O . SER B 1 141 ? -4.227 14.812 23.641 1 74.06 141 SER B O 1
ATOM 6447 N N . GLY B 1 142 ? -5.691 13.781 22.453 1 76.5 142 GLY B N 1
ATOM 6448 C CA . GLY B 1 142 ? -6.113 12.891 23.531 1 76.5 142 GLY B CA 1
ATOM 6449 C C . GLY B 1 142 ? -7.203 13.484 24.406 1 76.5 142 GLY B C 1
ATOM 6450 O O . GLY B 1 142 ? -7.566 12.906 25.422 1 76.5 142 GLY B O 1
ATOM 6451 N N . ALA B 1 143 ? -7.68 14.617 23.953 1 84.69 143 ALA B N 1
ATOM 6452 C CA . ALA B 1 143 ? -8.688 15.297 24.766 1 84.69 143 ALA B CA 1
ATOM 6453 C C . ALA B 1 143 ? -10.023 14.562 24.719 1 84.69 143 ALA B C 1
ATOM 6455 O O . ALA B 1 143 ? -10.906 14.812 25.547 1 84.69 143 ALA B O 1
ATOM 6456 N N . GLY B 1 144 ? -10.227 13.656 23.719 1 87.56 144 GLY B N 1
ATOM 6457 C CA . GLY B 1 144 ? -11.469 12.898 23.625 1 87.56 144 GLY B CA 1
ATOM 6458 C C . GLY B 1 144 ? -12.328 13.336 22.453 1 87.56 144 GLY B C 1
ATOM 6459 O O . GLY B 1 144 ? -13.516 12.992 22.391 1 87.56 144 GLY B O 1
ATOM 6460 N N . LYS B 1 145 ? -11.828 14.109 21.531 1 89.5 145 LYS B N 1
ATOM 6461 C CA . LYS B 1 145 ? -12.586 14.664 20.406 1 89.5 145 LYS B CA 1
ATOM 6462 C C . LYS B 1 145 ? -13.172 13.555 19.547 1 89.5 145 LYS B C 1
ATOM 6464 O O . LYS B 1 145 ? -14.367 13.555 19.25 1 89.5 145 LYS B O 1
ATOM 6469 N N . SER B 1 146 ? -12.344 12.602 19.156 1 84.44 146 SER B N 1
ATOM 6470 C CA . SER B 1 146 ? -12.773 11.508 18.281 1 84.44 146 SER B CA 1
ATOM 6471 C C . SER B 1 146 ? -13.742 10.578 19.016 1 84.44 146 SER B C 1
ATOM 6473 O O . SER B 1 146 ? -14.672 10.047 18.406 1 84.44 146 SER B O 1
ATOM 6475 N N . THR B 1 147 ? -13.492 10.344 20.328 1 86.94 147 THR B N 1
ATOM 6476 C CA . THR B 1 147 ? -14.391 9.523 21.109 1 86.94 147 THR B CA 1
ATOM 6477 C C . THR B 1 147 ? -15.781 10.148 21.172 1 86.94 147 THR B C 1
ATOM 6479 O O . THR B 1 147 ? -16.797 9.453 21.062 1 86.94 147 THR B O 1
ATOM 6482 N N . LEU B 1 148 ? -15.75 11.43 21.375 1 92.06 148 LEU B N 1
ATOM 6483 C CA . LEU B 1 148 ? -17.031 12.133 21.406 1 92.06 148 LEU B CA 1
ATOM 6484 C C . LEU B 1 148 ? -17.75 12.008 20.062 1 92.06 148 LEU B C 1
ATOM 6486 O O . LEU B 1 148 ? -18.953 11.734 20.016 1 92.06 148 LEU B O 1
ATOM 6490 N N . MET B 1 149 ? -17 12.219 19 1 89.25 149 MET B N 1
ATOM 6491 C CA . MET B 1 149 ? -17.578 12.109 17.656 1 89.25 149 MET B CA 1
ATOM 6492 C C . MET B 1 149 ? -18.156 10.719 17.422 1 89.25 149 MET B C 1
ATOM 6494 O O . MET B 1 149 ? -19.234 10.57 16.828 1 89.25 149 MET B O 1
ATOM 6498 N N . ASN B 1 150 ? -17.469 9.727 17.875 1 85.56 150 ASN B N 1
ATOM 6499 C CA . ASN B 1 150 ? -17.922 8.352 17.719 1 85.56 150 ASN B CA 1
ATOM 6500 C C . ASN B 1 150 ? -19.219 8.102 18.5 1 85.56 150 ASN B C 1
ATOM 6502 O O . ASN B 1 150 ? -20.109 7.391 18.016 1 85.56 150 ASN B O 1
ATOM 6506 N N . VAL B 1 151 ? -19.281 8.672 19.641 1 88.69 151 VAL B N 1
ATOM 6507 C CA . VAL B 1 151 ? -20.469 8.5 20.469 1 88.69 151 VAL B CA 1
ATOM 6508 C C . VAL B 1 151 ? -21.656 9.227 19.844 1 88.69 151 VAL B C 1
ATOM 6510 O O . VAL B 1 151 ? -22.766 8.703 19.797 1 88.69 151 VAL B O 1
ATOM 6513 N N . LEU B 1 152 ? -21.391 10.375 19.328 1 90.31 152 LEU B N 1
ATOM 6514 C CA . LEU B 1 152 ? -22.453 11.18 18.75 1 90.31 152 LEU B CA 1
ATOM 6515 C C . LEU B 1 152 ? -22.969 10.547 17.469 1 90.31 152 LEU B C 1
ATOM 6517 O O . LEU B 1 152 ? -24.156 10.656 17.141 1 90.31 152 LEU B O 1
ATOM 6521 N N . THR B 1 153 ? -22.094 9.953 16.703 1 84.94 153 THR B N 1
ATOM 6522 C CA . THR B 1 153 ? -22.484 9.367 15.422 1 84.94 153 THR B CA 1
ATOM 6523 C C . THR B 1 153 ? -22.891 7.902 15.602 1 84.94 153 THR B C 1
ATOM 6525 O O . THR B 1 153 ? -23.453 7.293 14.695 1 84.94 153 THR B O 1
ATOM 6528 N N . ASN B 1 154 ? -22.656 7.406 16.781 1 79.06 154 ASN B N 1
ATOM 6529 C CA . ASN B 1 154 ? -22.906 5.992 17.062 1 79.06 154 ASN B CA 1
ATOM 6530 C C . ASN B 1 154 ? -22.156 5.09 16.078 1 79.06 154 ASN B C 1
ATOM 6532 O O . ASN B 1 154 ? -22.734 4.141 15.555 1 79.06 154 ASN B O 1
ATOM 6536 N N . ARG B 1 155 ? -20.984 5.574 15.727 1 72.56 155 ARG B N 1
ATOM 6537 C CA . ARG B 1 155 ? -20.156 4.805 14.797 1 72.56 155 ARG B CA 1
ATOM 6538 C C . ARG B 1 155 ? -18.859 4.367 15.453 1 72.56 155 ARG B C 1
ATOM 6540 O O . ARG B 1 155 ? -18.328 5.059 16.328 1 72.56 155 ARG B O 1
ATOM 6547 N N . ASN B 1 156 ? -18.219 3.201 15.07 1 63.06 156 ASN B N 1
ATOM 6548 C CA . ASN B 1 156 ? -16.906 2.703 15.492 1 63.06 156 ASN B CA 1
ATOM 6549 C C . ASN B 1 156 ? -16.859 2.467 17 1 63.06 156 ASN B C 1
ATOM 6551 O O . ASN B 1 156 ? -15.875 2.801 17.656 1 63.06 156 ASN B O 1
ATOM 6555 N N . LEU B 1 157 ? -18.016 2.146 17.562 1 69 157 LEU B N 1
ATOM 6556 C CA . LEU B 1 157 ? -18.062 1.875 18.984 1 69 157 LEU B CA 1
ATOM 6557 C C . LEU B 1 157 ? -17.656 0.433 19.281 1 69 157 LEU B C 1
ATOM 6559 O O . LEU B 1 157 ? -18.297 -0.503 18.797 1 69 157 LEU B O 1
ATOM 6563 N N . SER B 1 158 ? -16.328 0.343 19.594 1 65.12 158 SER B N 1
ATOM 6564 C CA . SER B 1 158 ? -15.805 -0.985 19.922 1 65.12 158 SER B CA 1
ATOM 6565 C C . SER B 1 158 ? -16.516 -1.588 21.125 1 65.12 158 SER B C 1
ATOM 6567 O O . SER B 1 158 ? -17.094 -0.863 21.938 1 65.12 158 SER B O 1
ATOM 6569 N N . ASP B 1 159 ? -16.547 -2.842 21.234 1 66.12 159 ASP B N 1
ATOM 6570 C CA . ASP B 1 159 ? -17.172 -3.598 22.312 1 66.12 159 ASP B CA 1
ATOM 6571 C C . ASP B 1 159 ? -16.484 -3.34 23.656 1 66.12 159 ASP B C 1
ATOM 6573 O O . ASP B 1 159 ? -17.062 -3.586 24.703 1 66.12 159 ASP B O 1
ATOM 6577 N N . ASN B 1 160 ? -15.391 -2.713 23.562 1 73.31 160 ASN B N 1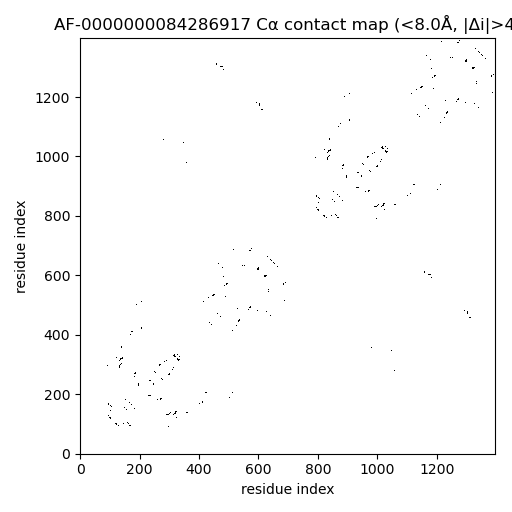
ATOM 6578 C CA . ASN B 1 160 ? -14.633 -2.52 24.797 1 73.31 160 ASN B CA 1
ATOM 6579 C C . ASN B 1 160 ? -14.922 -1.155 25.422 1 73.31 160 ASN B C 1
ATOM 6581 O O . ASN B 1 160 ? -14.234 -0.741 26.359 1 73.31 160 ASN B O 1
ATOM 6585 N N . LEU B 1 161 ? -15.953 -0.5 24.938 1 80.44 161 LEU B N 1
ATOM 6586 C CA . LEU B 1 161 ? -16.25 0.827 25.469 1 80.44 161 LEU B CA 1
ATOM 6587 C C . LEU B 1 161 ? -17.578 0.818 26.234 1 80.44 161 LEU B C 1
ATOM 6589 O O . LEU B 1 161 ? -18.547 0.203 25.797 1 80.44 161 LEU B O 1
ATOM 6593 N N . MET B 1 162 ? -17.531 1.279 27.531 1 83.31 162 MET B N 1
ATOM 6594 C CA . MET B 1 162 ? -18.75 1.548 28.297 1 83.31 162 MET B CA 1
ATOM 6595 C C . MET B 1 162 ? -19.203 2.992 28.109 1 83.31 162 MET B C 1
ATOM 6597 O O . MET B 1 162 ? -18.484 3.924 28.469 1 83.31 162 MET B O 1
ATOM 6601 N N . ILE B 1 163 ? -20.281 3.09 27.406 1 88.19 163 ILE B N 1
ATOM 6602 C CA . ILE B 1 163 ? -20.781 4.426 27.094 1 88.19 163 ILE B CA 1
ATOM 6603 C C . ILE B 1 163 ? -22 4.75 27.953 1 88.19 163 ILE B C 1
ATOM 6605 O O . ILE B 1 163 ? -22.922 3.945 28.047 1 88.19 163 ILE B O 1
ATOM 6609 N N . ASP B 1 164 ? -21.891 5.793 28.703 1 88.69 164 ASP B N 1
ATOM 6610 C CA . ASP B 1 164 ? -23 6.324 29.469 1 88.69 164 ASP B CA 1
ATOM 6611 C C . ASP B 1 164 ? -23.391 7.723 28.984 1 88.69 164 ASP B C 1
ATOM 6613 O O . ASP B 1 164 ? -22.562 8.438 28.422 1 88.69 164 ASP B O 1
ATOM 6617 N N . GLY B 1 165 ? -24.609 8.039 29.016 1 89.19 165 GLY B N 1
ATOM 6618 C CA . GLY B 1 165 ? -25.094 9.344 28.594 1 89.19 165 GLY B CA 1
ATOM 6619 C C . GLY B 1 165 ? -26.203 9.258 27.562 1 89.19 165 GLY B C 1
ATOM 6620 O O . GLY B 1 165 ? -26.625 8.164 27.172 1 89.19 165 GLY B O 1
ATOM 6621 N N . ILE B 1 166 ? -26.734 10.445 27.281 1 88.19 166 ILE B N 1
ATOM 6622 C CA . ILE B 1 166 ? -27.875 10.469 26.391 1 88.19 166 ILE B CA 1
ATOM 6623 C C . ILE B 1 166 ? -27.625 11.461 25.25 1 88.19 166 ILE B C 1
ATOM 6625 O O . ILE B 1 166 ? -27.172 12.586 25.484 1 88.19 166 ILE B O 1
ATOM 6629 N N . VAL B 1 167 ? -27.812 10.984 24.094 1 90.25 167 VAL B N 1
ATOM 6630 C CA . VAL B 1 167 ? -27.75 11.828 22.906 1 90.25 167 VAL B CA 1
ATOM 6631 C C . VAL B 1 167 ? -29.156 11.977 22.312 1 90.25 167 VAL B C 1
ATOM 6633 O O . VAL B 1 167 ? -29.828 10.984 22.031 1 90.25 167 VAL B O 1
ATOM 6636 N N . LYS B 1 168 ? -29.578 13.188 22.219 1 88.69 168 LYS B N 1
ATOM 6637 C CA . LYS B 1 168 ? -30.922 13.445 21.719 1 88.69 168 LYS B CA 1
ATOM 6638 C C . LYS B 1 168 ? -30.891 14.328 20.484 1 88.69 168 LYS B C 1
ATOM 6640 O O . LYS B 1 168 ? -30.047 15.219 20.375 1 88.69 168 LYS B O 1
ATOM 6645 N N . VAL B 1 169 ? -31.766 14 19.578 1 88.12 169 VAL B N 1
ATOM 6646 C CA . VAL B 1 169 ? -32 14.836 18.406 1 88.12 169 VAL B CA 1
ATOM 6647 C C . VAL B 1 169 ? -33.438 15.406 18.469 1 88.12 169 VAL B C 1
ATOM 6649 O O . VAL B 1 169 ? -34.406 14.656 18.5 1 88.12 169 VAL B O 1
ATOM 6652 N N . ASN B 1 170 ? -33.5 16.641 18.469 1 83.75 170 ASN B N 1
ATOM 6653 C CA . ASN B 1 170 ? -34.781 17.281 18.656 1 83.75 170 ASN B CA 1
ATOM 6654 C C . ASN B 1 170 ? -35.531 16.734 19.875 1 83.75 170 ASN B C 1
ATOM 6656 O O . ASN B 1 170 ? -36.719 16.406 19.797 1 83.75 170 ASN B O 1
ATOM 6660 N N . GLY B 1 171 ? -34.75 16.391 20.906 1 80.94 171 GLY B N 1
ATOM 6661 C CA . GLY B 1 171 ? -35.344 15.969 22.172 1 80.94 171 GLY B CA 1
ATOM 6662 C C . GLY B 1 171 ? -35.594 14.469 22.25 1 80.94 171 GLY B C 1
ATOM 6663 O O . GLY B 1 171 ? -36 13.961 23.281 1 80.94 171 GLY B O 1
ATOM 6664 N N . THR B 1 172 ? -35.344 13.758 21.156 1 82.56 172 THR B N 1
ATOM 6665 C CA . THR B 1 172 ? -35.594 12.32 21.141 1 82.56 172 THR B CA 1
ATOM 6666 C C . THR B 1 172 ? -34.281 11.539 21.016 1 82.56 172 THR B C 1
ATOM 6668 O O . THR B 1 172 ? -33.375 11.945 20.281 1 82.56 172 THR B O 1
ATOM 6671 N N . GLU B 1 173 ? -34.281 10.453 21.688 1 83.81 173 GLU B N 1
ATOM 6672 C CA . GLU B 1 173 ? -33.125 9.57 21.609 1 83.81 173 GLU B CA 1
ATOM 6673 C C . GLU B 1 173 ? -33.219 8.656 20.391 1 83.81 173 GLU B C 1
ATOM 6675 O O . GLU B 1 173 ? -34.156 7.867 20.266 1 83.81 173 GLU B O 1
ATOM 6680 N N . LEU B 1 174 ? -32.438 8.805 19.469 1 75.56 174 LEU B N 1
ATOM 6681 C CA . LEU B 1 174 ? -32.469 8.023 18.234 1 75.56 174 LEU B CA 1
ATOM 6682 C C . LEU B 1 174 ? -31.547 6.824 18.312 1 75.56 174 LEU B C 1
ATOM 6684 O O . LEU B 1 174 ? -31.719 5.848 17.578 1 75.56 174 LEU B O 1
ATOM 6688 N N . GLY B 1 175 ? -30.641 6.852 19.188 1 74.44 175 GLY B N 1
ATOM 6689 C CA . GLY B 1 175 ? -29.672 5.766 19.219 1 74.44 175 GLY B CA 1
ATOM 6690 C C . GLY B 1 175 ? -28.922 5.594 17.922 1 74.44 175 GLY B C 1
ATOM 6691 O O . GLY B 1 175 ? -28.359 6.555 17.391 1 74.44 175 GLY B O 1
ATOM 6692 N N . SER B 1 176 ? -28.984 4.422 17.281 1 73.44 176 SER B N 1
ATOM 6693 C CA . SER B 1 176 ? -28.281 4.102 16.047 1 73.44 176 SER B CA 1
ATOM 6694 C C . SER B 1 176 ? -28.938 4.75 14.836 1 73.44 176 SER B C 1
ATOM 6696 O O . SER B 1 176 ? -28.297 4.914 13.797 1 73.44 176 SER B O 1
ATOM 6698 N N . ALA B 1 177 ? -30.109 5.207 14.992 1 74.5 177 ALA B N 1
ATOM 6699 C CA . ALA B 1 177 ? -30.859 5.805 13.891 1 74.5 177 ALA B CA 1
ATOM 6700 C C . ALA B 1 177 ? -30.281 7.172 13.523 1 74.5 177 ALA B C 1
ATOM 6702 O O . ALA B 1 177 ? -30.609 7.723 12.469 1 74.5 177 ALA B O 1
ATOM 6703 N N . ILE B 1 178 ? -29.422 7.66 14.367 1 80.81 178 ILE B N 1
ATOM 6704 C CA . ILE B 1 178 ? -28.812 8.961 14.086 1 80.81 178 ILE B CA 1
ATOM 6705 C C . ILE B 1 178 ? -28 8.883 12.805 1 80.81 178 ILE B C 1
ATOM 6707 O O . ILE B 1 178 ? -27.844 9.883 12.094 1 80.81 178 ILE B O 1
ATOM 6711 N N . SER B 1 179 ? -27.531 7.746 12.531 1 76 179 SER B N 1
ATOM 6712 C CA . SER B 1 179 ? -26.703 7.559 11.336 1 76 179 SER B CA 1
ATOM 6713 C C . SER B 1 179 ? -27.516 7.777 10.062 1 76 179 SER B C 1
ATOM 6715 O O . SER B 1 179 ? -26.969 8.125 9.023 1 76 179 SER B O 1
ATOM 6717 N N . LYS B 1 180 ? -28.828 7.684 10.203 1 73.56 180 LYS B N 1
ATOM 6718 C CA . LYS B 1 180 ? -29.703 7.824 9.039 1 73.56 180 LYS B CA 1
ATOM 6719 C C . LYS B 1 180 ? -29.922 9.289 8.688 1 73.56 180 LYS B C 1
ATOM 6721 O O . LYS B 1 180 ? -30.203 9.625 7.535 1 73.56 180 LYS B O 1
ATOM 6726 N N . ILE B 1 181 ? -29.797 10.023 9.664 1 80 181 ILE B N 1
ATOM 6727 C CA . ILE B 1 181 ? -30.125 11.422 9.422 1 80 181 ILE B CA 1
ATOM 6728 C C . ILE B 1 181 ? -28.844 12.258 9.414 1 80 181 ILE B C 1
ATOM 6730 O O . ILE B 1 181 ? -28.906 13.484 9.344 1 80 181 ILE B O 1
ATOM 6734 N N . SER B 1 182 ? -27.781 11.523 9.57 1 86.5 182 SER B N 1
ATOM 6735 C CA . SER B 1 182 ? -26.531 12.266 9.68 1 86.5 182 SER B CA 1
ATOM 6736 C C . SER B 1 182 ? -25.547 11.836 8.602 1 86.5 182 SER B C 1
ATOM 6738 O O . SER B 1 182 ? -25.656 10.734 8.055 1 86.5 182 SER B O 1
ATOM 6740 N N . GLY B 1 183 ? -24.75 12.805 8.172 1 85.81 183 GLY B N 1
ATOM 6741 C CA . GLY B 1 183 ? -23.578 12.547 7.352 1 85.81 183 GLY B CA 1
ATOM 6742 C C . GLY B 1 183 ? -22.266 12.617 8.133 1 85.81 183 GLY B C 1
ATOM 6743 O O . GLY B 1 183 ? -22.141 13.43 9.047 1 85.81 183 GLY B O 1
ATOM 6744 N N . TYR B 1 184 ? -21.422 11.648 7.836 1 86.75 184 TYR B N 1
ATOM 6745 C CA . TYR B 1 184 ? -20.156 11.617 8.547 1 86.75 184 TYR B CA 1
ATOM 6746 C C . TYR B 1 184 ? -18.984 11.664 7.57 1 86.75 184 TYR B C 1
ATOM 6748 O O . TYR B 1 184 ? -18.766 10.719 6.809 1 86.75 184 TYR B O 1
ATOM 6756 N N . VAL B 1 185 ? -18.328 12.773 7.613 1 87.25 185 VAL B N 1
ATOM 6757 C CA . VAL B 1 185 ? -17.094 12.914 6.836 1 87.25 185 VAL B CA 1
ATOM 6758 C C . VAL B 1 185 ? -15.891 12.547 7.703 1 87.25 185 VAL B C 1
ATOM 6760 O O . VAL B 1 185 ? -15.547 13.266 8.633 1 87.25 185 VAL B O 1
ATOM 6763 N N . GLN B 1 186 ? -15.266 11.484 7.371 1 80.25 186 GLN B N 1
ATOM 6764 C CA . GLN B 1 186 ? -14.156 10.977 8.172 1 80.25 186 GLN B CA 1
ATOM 6765 C C . GLN B 1 186 ? -12.836 11.625 7.766 1 80.25 186 GLN B C 1
ATOM 6767 O O . GLN B 1 186 ? -12.773 12.344 6.766 1 80.25 186 GLN B O 1
ATOM 6772 N N . GLN B 1 187 ? -11.859 11.344 8.555 1 72.69 187 GLN B N 1
ATOM 6773 C CA . GLN B 1 187 ? -10.547 11.953 8.359 1 72.69 187 GLN B CA 1
ATOM 6774 C C . GLN B 1 187 ? -9.883 11.43 7.09 1 72.69 187 GLN B C 1
ATOM 6776 O O . GLN B 1 187 ? -9.352 12.219 6.297 1 72.69 187 GLN B O 1
ATOM 6781 N N . ASP B 1 188 ? -9.867 10.109 6.941 1 73.44 188 ASP B N 1
ATOM 6782 C CA . ASP B 1 188 ? -9.258 9.531 5.75 1 73.44 188 ASP B CA 1
ATOM 6783 C C . ASP B 1 188 ? -10.297 9.305 4.652 1 73.44 188 ASP B C 1
ATOM 6785 O O . ASP B 1 188 ? -11.367 8.742 4.906 1 73.44 188 ASP B O 1
ATOM 6789 N N . ASP B 1 189 ? -9.93 9.922 3.539 1 74.75 189 ASP B N 1
ATOM 6790 C CA . ASP B 1 189 ? -10.828 9.742 2.402 1 74.75 189 ASP B CA 1
ATOM 6791 C C . ASP B 1 189 ? -10.516 8.453 1.648 1 74.75 189 ASP B C 1
ATOM 6793 O O . ASP B 1 189 ? -9.352 8.164 1.368 1 74.75 189 ASP B O 1
ATOM 6797 N N . VAL B 1 190 ? -11.516 7.656 1.559 1 78.44 190 VAL B N 1
ATOM 6798 C CA . VAL B 1 190 ? -11.344 6.406 0.824 1 78.44 190 VAL B CA 1
ATOM 6799 C C . VAL B 1 190 ? -12.305 6.363 -0.361 1 78.44 190 VAL B C 1
ATOM 6801 O O . VAL B 1 190 ? -13.523 6.426 -0.182 1 78.44 190 VAL B O 1
ATOM 6804 N N . PHE B 1 191 ? -11.789 6.449 -1.57 1 86.94 191 PHE B N 1
ATOM 6805 C CA . PHE B 1 191 ? -12.578 6.391 -2.791 1 86.94 191 PHE B CA 1
ATOM 6806 C C . PHE B 1 191 ? -12.102 5.262 -3.695 1 86.94 191 PHE B C 1
ATOM 6808 O O . PHE B 1 191 ? -11.023 4.707 -3.488 1 86.94 191 PHE B O 1
ATOM 6815 N N . PHE B 1 192 ? -13.008 4.91 -4.512 1 85.69 192 PHE B N 1
ATOM 6816 C CA . PHE B 1 192 ? -12.586 4.023 -5.59 1 85.69 192 PHE B CA 1
ATOM 6817 C C . PHE B 1 192 ? -11.734 4.777 -6.609 1 85.69 192 PHE B C 1
ATOM 6819 O O . PHE B 1 192 ? -12.25 5.637 -7.332 1 85.69 192 PHE B O 1
ATOM 6826 N N . PRO B 1 193 ? -10.477 4.496 -6.77 1 84 193 PRO B N 1
ATOM 6827 C CA . PRO B 1 193 ? -9.547 5.324 -7.543 1 84 193 PRO B CA 1
ATOM 6828 C C . PRO B 1 193 ? -9.859 5.32 -9.039 1 84 193 PRO B C 1
ATOM 6830 O O . PRO B 1 193 ? -9.523 6.273 -9.742 1 84 193 PRO B O 1
ATOM 6833 N N . THR B 1 194 ? -10.555 4.398 -9.555 1 86.19 194 THR B N 1
ATOM 6834 C CA . THR B 1 194 ? -10.734 4.27 -11 1 86.19 194 THR B CA 1
ATOM 6835 C C . THR B 1 194 ? -11.969 5.039 -11.461 1 86.19 194 THR B C 1
ATOM 6837 O O . THR B 1 194 ? -12.148 5.273 -12.656 1 86.19 194 THR B O 1
ATOM 6840 N N . LEU B 1 195 ? -12.789 5.445 -10.539 1 91.31 195 LEU B N 1
ATOM 6841 C CA . LEU B 1 195 ? -13.992 6.191 -10.898 1 91.31 195 LEU B CA 1
ATOM 6842 C C . LEU B 1 195 ? -13.68 7.676 -11.062 1 91.31 195 LEU B C 1
ATOM 6844 O O . LEU B 1 195 ? -12.758 8.195 -10.438 1 91.31 195 LEU B O 1
ATOM 6848 N N . SER B 1 196 ? -14.445 8.242 -11.953 1 93.88 196 SER B N 1
ATOM 6849 C CA . SER B 1 196 ? -14.414 9.703 -12.023 1 93.88 196 SER B CA 1
ATOM 6850 C C . SER B 1 196 ? -15.242 10.328 -10.914 1 93.88 196 SER B C 1
ATOM 6852 O O . SER B 1 196 ? -16.047 9.648 -10.266 1 93.88 196 SER B O 1
ATOM 6854 N N . VAL B 1 197 ? -15.008 11.578 -10.711 1 94.88 197 VAL B N 1
ATOM 6855 C CA . VAL B 1 197 ? -15.734 12.312 -9.68 1 94.88 197 VAL B CA 1
ATOM 6856 C C . VAL B 1 197 ? -17.234 12.188 -9.93 1 94.88 197 VAL B C 1
ATOM 6858 O O . VAL B 1 197 ? -18 11.852 -9.016 1 94.88 197 VAL B O 1
ATOM 6861 N N . ARG B 1 198 ? -17.672 12.336 -11.125 1 95.5 198 ARG B N 1
ATOM 6862 C CA . ARG B 1 198 ? -19.078 12.281 -11.469 1 95.5 198 ARG B CA 1
ATOM 6863 C C . ARG B 1 198 ? -19.641 10.867 -11.312 1 95.5 198 ARG B C 1
ATOM 6865 O O . ARG B 1 198 ? -20.734 10.68 -10.805 1 95.5 198 ARG B O 1
ATOM 6872 N N . GLU B 1 199 ? -18.922 9.906 -11.781 1 94.75 199 GLU B N 1
ATOM 6873 C CA . GLU B 1 199 ? -19.344 8.516 -11.672 1 94.75 199 GLU B CA 1
ATOM 6874 C C . GLU B 1 199 ? -19.516 8.109 -10.211 1 94.75 199 GLU B C 1
ATOM 6876 O O . GLU B 1 199 ? -20.453 7.383 -9.875 1 94.75 199 GLU B O 1
ATOM 6881 N N . HIS B 1 200 ? -18.547 8.539 -9.438 1 94.62 200 HIS B N 1
ATOM 6882 C CA . HIS B 1 200 ? -18.656 8.266 -8.008 1 94.62 200 HIS B CA 1
ATOM 6883 C C . HIS B 1 200 ? -19.938 8.844 -7.43 1 94.62 200 HIS B C 1
ATOM 6885 O O . HIS B 1 200 ? -20.656 8.172 -6.68 1 94.62 200 HIS B O 1
ATOM 6891 N N . MET B 1 201 ? -20.266 10.047 -7.828 1 94.88 201 MET B N 1
ATOM 6892 C CA . MET B 1 201 ? -21.469 10.711 -7.32 1 94.88 201 MET B CA 1
ATOM 6893 C C . MET B 1 201 ? -22.719 10.023 -7.832 1 94.88 201 MET B C 1
ATOM 6895 O O . MET B 1 201 ? -23.719 9.906 -7.105 1 94.88 201 MET B O 1
ATOM 6899 N N . GLU B 1 202 ? -22.719 9.586 -9.016 1 93.69 202 GLU B N 1
ATOM 6900 C CA . GLU B 1 202 ? -23.859 8.883 -9.586 1 93.69 202 GLU B CA 1
ATOM 6901 C C . GLU B 1 202 ? -24.109 7.562 -8.867 1 93.69 202 GLU B C 1
ATOM 6903 O O . GLU B 1 202 ? -25.25 7.203 -8.594 1 93.69 202 GLU B O 1
ATOM 6908 N N . PHE B 1 203 ? -23.047 6.883 -8.594 1 93.44 203 PHE B N 1
ATOM 6909 C CA . PHE B 1 203 ? -23.141 5.621 -7.871 1 93.44 203 PHE B CA 1
ATOM 6910 C C . PHE B 1 203 ? -23.734 5.832 -6.48 1 93.44 203 PHE B C 1
ATOM 6912 O O . PHE B 1 203 ? -24.656 5.121 -6.074 1 93.44 203 PHE B O 1
ATOM 6919 N N . GLN B 1 204 ? -23.156 6.812 -5.836 1 91.62 204 GLN B N 1
ATOM 6920 C CA . GLN B 1 204 ? -23.625 7.113 -4.484 1 91.62 204 GLN B CA 1
ATOM 6921 C C . GLN B 1 204 ? -25.078 7.566 -4.496 1 91.62 204 GLN B C 1
ATOM 6923 O O . GLN B 1 204 ? -25.875 7.137 -3.66 1 91.62 204 GLN B O 1
ATOM 6928 N N . ALA B 1 205 ? -25.438 8.414 -5.438 1 90.69 205 ALA B N 1
ATOM 6929 C CA . ALA B 1 205 ? -26.812 8.922 -5.539 1 90.69 205 ALA B CA 1
ATOM 6930 C C . ALA B 1 205 ? -27.797 7.793 -5.844 1 90.69 205 ALA B C 1
ATOM 6932 O O . ALA B 1 205 ? -28.906 7.77 -5.309 1 90.69 205 ALA B O 1
ATOM 6933 N N . ALA B 1 206 ? -27.406 6.883 -6.656 1 90.12 206 ALA B N 1
ATOM 6934 C CA . ALA B 1 206 ? -28.281 5.789 -7.07 1 90.12 206 ALA B CA 1
ATOM 6935 C C . ALA B 1 206 ? -28.594 4.863 -5.898 1 90.12 206 ALA B C 1
ATOM 6937 O O . ALA B 1 206 ? -29.703 4.324 -5.801 1 90.12 206 ALA B O 1
ATOM 6938 N N . LEU B 1 207 ? -27.688 4.754 -4.988 1 89.56 207 LEU B N 1
ATOM 6939 C CA . LEU B 1 207 ? -27.844 3.771 -3.924 1 89.56 207 LEU B CA 1
ATOM 6940 C C . LEU B 1 207 ? -28.344 4.434 -2.641 1 89.56 207 LEU B C 1
ATOM 6942 O O . LEU B 1 207 ? -29.016 3.803 -1.83 1 89.56 207 LEU B O 1
ATOM 6946 N N . ARG B 1 208 ? -28.016 5.668 -2.463 1 85.44 208 ARG B N 1
ATOM 6947 C CA . ARG B 1 208 ? -28.312 6.289 -1.175 1 85.44 208 ARG B CA 1
ATOM 6948 C C . ARG B 1 208 ? -29.625 7.07 -1.229 1 85.44 208 ARG B C 1
ATOM 6950 O O . ARG B 1 208 ? -30.281 7.262 -0.205 1 85.44 208 ARG B O 1
ATOM 6957 N N . ILE B 1 209 ? -29.953 7.699 -2.332 1 79.69 209 ILE B N 1
ATOM 6958 C CA . ILE B 1 209 ? -31.188 8.477 -2.436 1 79.69 209 ILE B CA 1
ATOM 6959 C C . ILE B 1 209 ? -32.375 7.555 -2.725 1 79.69 209 ILE B C 1
ATOM 6961 O O . ILE B 1 209 ? -33.469 7.742 -2.186 1 79.69 209 ILE B O 1
ATOM 6965 N N . GLY B 1 210 ? -32.062 6.441 -3.281 1 65.56 210 GLY B N 1
ATOM 6966 C CA . GLY B 1 210 ? -33.094 5.445 -3.545 1 65.56 210 GLY B CA 1
ATOM 6967 C C . GLY B 1 210 ? -34.094 5.891 -4.59 1 65.56 210 GLY B C 1
ATOM 6968 O O . GLY B 1 210 ? -33.719 6.527 -5.582 1 65.56 210 GLY B O 1
ATOM 6969 N N . ARG B 1 211 ? -35.375 5.547 -4.355 1 65.31 211 ARG B N 1
ATOM 6970 C CA . ARG B 1 211 ? -36.438 5.727 -5.324 1 65.31 211 ARG B CA 1
ATOM 6971 C C . ARG B 1 211 ? -37.188 7.035 -5.082 1 65.31 211 ARG B C 1
ATOM 6973 O O . ARG B 1 211 ? -38.219 7.309 -5.719 1 65.31 211 ARG B O 1
ATOM 6980 N N . LEU B 1 212 ? -36.531 7.84 -4.23 1 66.31 212 LEU B N 1
ATOM 6981 C CA . LEU B 1 212 ? -37.25 9.062 -3.861 1 66.31 212 LEU B CA 1
ATOM 6982 C C . LEU B 1 212 ? -37.156 10.094 -4.988 1 66.31 212 LEU B C 1
ATOM 6984 O O . LEU B 1 212 ? -38.094 10.875 -5.176 1 66.31 212 LEU B O 1
ATOM 6988 N N . LEU B 1 213 ? -36.094 9.961 -5.734 1 76.62 213 LEU B N 1
ATOM 6989 C CA . LEU B 1 213 ? -35.875 10.945 -6.789 1 76.62 213 LEU B CA 1
ATOM 6990 C C . LEU B 1 213 ? -35.844 10.273 -8.156 1 76.62 213 LEU B C 1
ATOM 6992 O O . LEU B 1 213 ? -35.438 9.109 -8.273 1 76.62 213 LEU B O 1
ATOM 6996 N N . THR B 1 214 ? -36.406 11.008 -9.078 1 82.56 214 THR B N 1
ATOM 6997 C CA . THR B 1 214 ? -36.281 10.555 -10.461 1 82.56 214 THR B CA 1
ATOM 6998 C C . THR B 1 214 ? -34.844 10.656 -10.945 1 82.56 214 THR B C 1
ATOM 7000 O O . THR B 1 214 ? -34 11.289 -10.289 1 82.56 214 THR B O 1
ATOM 7003 N N . LYS B 1 215 ? -34.625 9.992 -11.969 1 85.5 215 LYS B N 1
ATOM 7004 C CA . LYS B 1 215 ? -33.281 10 -12.547 1 85.5 215 LYS B CA 1
ATOM 7005 C C . LYS B 1 215 ? -32.812 11.422 -12.859 1 85.5 215 LYS B C 1
ATOM 7007 O O . LYS B 1 215 ? -31.672 11.781 -12.578 1 85.5 215 LYS B O 1
ATOM 7012 N N . GLN B 1 216 ? -33.719 12.18 -13.367 1 88.44 216 GLN B N 1
ATOM 7013 C CA . GLN B 1 216 ? -33.375 13.547 -13.75 1 88.44 216 GLN B CA 1
ATOM 7014 C C . GLN B 1 216 ? -33.125 14.406 -12.523 1 88.44 216 GLN B C 1
ATOM 7016 O O . GLN B 1 216 ? -32.188 15.234 -12.516 1 88.44 216 GLN B O 1
ATOM 7021 N N . GLU B 1 217 ? -33.875 14.148 -11.539 1 87.81 217 GLU B N 1
ATOM 7022 C CA . GLU B 1 217 ? -33.688 14.891 -10.297 1 87.81 217 GLU B CA 1
ATOM 7023 C C . GLU B 1 217 ? -32.375 14.539 -9.633 1 87.81 217 GLU B C 1
ATOM 7025 O O . GLU B 1 217 ? -31.703 15.398 -9.039 1 87.81 217 GLU B O 1
ATOM 7030 N N . ARG B 1 218 ? -32.094 13.312 -9.773 1 87.94 218 ARG B N 1
ATOM 7031 C CA . ARG B 1 218 ? -30.812 12.859 -9.211 1 87.94 218 ARG B CA 1
ATOM 7032 C C . ARG B 1 218 ? -29.641 13.539 -9.898 1 87.94 218 ARG B C 1
ATOM 7034 O O . ARG B 1 218 ? -28.688 13.977 -9.242 1 87.94 218 ARG B O 1
ATOM 7041 N N . TYR B 1 219 ? -29.734 13.695 -11.172 1 91.06 219 TYR B N 1
ATOM 7042 C CA . TYR B 1 219 ? -28.641 14.312 -11.93 1 91.06 219 TYR B CA 1
ATOM 7043 C C . TYR B 1 219 ? -28.562 15.805 -11.633 1 91.06 219 TYR B C 1
ATOM 7045 O O . TYR B 1 219 ? -27.453 16.359 -11.562 1 91.06 219 TYR B O 1
ATOM 7053 N N . GLN B 1 220 ? -29.656 16.328 -11.445 1 91 220 GLN B N 1
ATOM 7054 C CA . GLN B 1 220 ? -29.672 17.75 -11.094 1 91 220 GLN B CA 1
ATOM 7055 C C . GLN B 1 220 ? -29.031 17.969 -9.727 1 91 220 GLN B C 1
ATOM 7057 O O . GLN B 1 220 ? -28.297 18.953 -9.531 1 91 220 GLN B O 1
ATOM 7062 N N . ARG B 1 221 ? -29.328 17.109 -8.891 1 88.31 221 ARG B N 1
ATOM 7063 C CA . ARG B 1 221 ? -28.766 17.219 -7.555 1 88.31 221 ARG B CA 1
ATOM 7064 C C . ARG B 1 221 ? -27.25 17.062 -7.594 1 88.31 221 ARG B C 1
ATOM 7066 O O . ARG B 1 221 ? -26.531 17.781 -6.895 1 88.31 221 ARG B O 1
ATOM 7073 N N . ILE B 1 222 ? -26.844 16.156 -8.359 1 93.44 222 ILE B N 1
ATOM 7074 C CA . ILE B 1 222 ? -25.406 15.938 -8.5 1 93.44 222 ILE B CA 1
ATOM 7075 C C . ILE B 1 222 ? -24.734 17.188 -9.07 1 93.44 222 ILE B C 1
ATOM 7077 O O . ILE B 1 222 ? -23.703 17.625 -8.57 1 93.44 222 ILE B O 1
ATOM 7081 N N . ASP B 1 223 ? -25.375 17.75 -10.047 1 93.19 223 ASP B N 1
ATOM 7082 C CA . ASP B 1 223 ? -24.828 18.938 -10.68 1 93.19 223 ASP B CA 1
ATOM 7083 C C . ASP B 1 223 ? -24.766 20.109 -9.695 1 93.19 223 ASP B C 1
ATOM 7085 O O . ASP B 1 223 ? -23.797 20.859 -9.68 1 93.19 223 ASP B O 1
ATOM 7089 N N . GLU B 1 224 ? -25.719 20.188 -8.93 1 87.38 224 GLU B N 1
ATOM 7090 C CA . GLU B 1 224 ? -25.766 21.25 -7.918 1 87.38 224 GLU B CA 1
ATOM 7091 C C . GLU B 1 224 ? -24.656 21.078 -6.887 1 87.38 224 GLU B C 1
ATOM 7093 O O . GLU B 1 224 ? -24 22.047 -6.5 1 87.38 224 GLU B O 1
ATOM 7098 N N . LEU B 1 225 ? -24.5 19.906 -6.465 1 88.69 225 LEU B N 1
ATOM 7099 C CA . LEU B 1 225 ? -23.484 19.625 -5.449 1 88.69 225 LEU B CA 1
ATOM 7100 C C . LEU B 1 225 ? -22.078 19.812 -6.012 1 88.69 225 LEU B C 1
ATOM 7102 O O . LEU B 1 225 ? -21.188 20.328 -5.316 1 88.69 225 LEU B O 1
ATOM 7106 N N . LEU B 1 226 ? -21.906 19.391 -7.254 1 91.5 226 LEU B N 1
ATOM 7107 C CA . LEU B 1 226 ? -20.594 19.562 -7.887 1 91.5 226 LEU B CA 1
ATOM 7108 C C . LEU B 1 226 ? -20.266 21.047 -8.039 1 91.5 226 LEU B C 1
ATOM 7110 O O . LEU B 1 226 ? -19.125 21.469 -7.836 1 91.5 226 LEU B O 1
ATOM 7114 N N . ASN B 1 227 ? -21.234 21.75 -8.32 1 85.12 227 ASN B N 1
ATOM 7115 C CA . ASN B 1 227 ? -21.062 23.188 -8.453 1 85.12 227 ASN B CA 1
ATOM 7116 C C . ASN B 1 227 ? -20.797 23.844 -7.105 1 85.12 227 ASN B C 1
ATOM 7118 O O . ASN B 1 227 ? -19.906 24.688 -6.988 1 85.12 227 ASN B O 1
ATOM 7122 N N . LEU B 1 228 ? -21.547 23.391 -6.188 1 77.69 228 LEU B N 1
ATOM 7123 C CA . LEU B 1 228 ? -21.406 23.938 -4.844 1 77.69 228 LEU B CA 1
ATOM 7124 C C . LEU B 1 228 ? -20 23.672 -4.289 1 77.69 228 LEU B C 1
ATOM 7126 O O . LEU B 1 228 ? -19.422 24.531 -3.613 1 77.69 228 LEU B O 1
ATOM 7130 N N . MET B 1 229 ? -19.5 22.516 -4.613 1 83.56 229 MET B N 1
ATOM 7131 C CA . MET B 1 229 ? -18.203 22.125 -4.062 1 83.56 229 MET B CA 1
ATOM 7132 C C . MET B 1 229 ? -17.078 22.5 -5.008 1 83.56 229 MET B C 1
ATOM 7134 O O . MET B 1 229 ? -15.906 22.219 -4.734 1 83.56 229 MET B O 1
ATOM 7138 N N . GLY B 1 230 ? -17.328 23.109 -6.086 1 79.06 230 GLY B N 1
ATOM 7139 C CA . GLY B 1 230 ? -16.312 23.531 -7.035 1 79.06 230 GLY B CA 1
ATOM 7140 C C . GLY B 1 230 ? -15.625 22.359 -7.723 1 79.06 230 GLY B C 1
ATOM 7141 O O . GLY B 1 230 ? -14.414 22.375 -7.922 1 79.06 230 GLY B O 1
ATOM 7142 N N . LEU B 1 231 ? -16.344 21.328 -7.984 1 87.5 231 LEU B N 1
ATOM 7143 C CA . LEU B 1 231 ? -15.781 20.125 -8.57 1 87.5 231 LEU B CA 1
ATOM 7144 C C . LEU B 1 231 ? -16.219 19.969 -10.023 1 87.5 231 LEU B C 1
ATOM 7146 O O . LEU B 1 231 ? -15.938 18.953 -10.656 1 87.5 231 LEU B O 1
ATOM 7150 N N . THR B 1 232 ? -16.828 20.953 -10.602 1 89.31 232 THR B N 1
ATOM 7151 C CA . THR B 1 232 ? -17.391 20.875 -11.953 1 89.31 232 THR B CA 1
ATOM 7152 C C . THR B 1 232 ? -16.266 20.719 -12.984 1 89.31 232 THR B C 1
ATOM 7154 O O . THR B 1 232 ? -16.406 19.969 -13.953 1 89.31 232 THR B O 1
ATOM 7157 N N . LYS B 1 233 ? -15.156 21.328 -12.75 1 84.94 233 LYS B N 1
ATOM 7158 C CA . LYS B 1 233 ? -14.047 21.266 -13.703 1 84.94 233 LYS B CA 1
ATOM 7159 C C . LYS B 1 233 ? -13.406 19.891 -13.711 1 84.94 233 LYS B C 1
ATOM 7161 O O . LYS B 1 233 ? -12.922 19.422 -14.75 1 84.94 233 LYS B O 1
ATOM 7166 N N . CYS B 1 234 ? -13.414 19.266 -12.547 1 88.94 234 CYS B N 1
ATOM 7167 C CA . CYS B 1 234 ? -12.727 17.984 -12.461 1 88.94 234 CYS B CA 1
ATOM 7168 C C . CYS B 1 234 ? -13.727 16.828 -12.406 1 88.94 234 CYS B C 1
ATOM 7170 O O . CYS B 1 234 ? -13.383 15.727 -11.992 1 88.94 234 CYS B O 1
ATOM 7172 N N . GLN B 1 235 ? -14.93 17.062 -12.859 1 92.44 235 GLN B N 1
ATOM 7173 C CA . GLN B 1 235 ? -15.984 16.062 -12.719 1 92.44 235 GLN B CA 1
ATOM 7174 C C . GLN B 1 235 ? -15.664 14.797 -13.516 1 92.44 235 GLN B C 1
ATOM 7176 O O . GLN B 1 235 ? -16.078 13.695 -13.141 1 92.44 235 GLN B O 1
ATOM 7181 N N . HIS B 1 236 ? -14.859 14.953 -14.578 1 91.88 236 HIS B N 1
ATOM 7182 C CA . HIS B 1 236 ? -14.57 13.797 -15.414 1 91.88 236 HIS B CA 1
ATOM 7183 C C . HIS B 1 236 ? -13.156 13.281 -15.172 1 91.88 236 HIS B C 1
ATOM 7185 O O . HIS B 1 236 ? -12.703 12.359 -15.844 1 91.88 236 HIS B O 1
ATOM 7191 N N . THR B 1 237 ? -12.57 13.859 -14.203 1 89.56 237 THR B N 1
ATOM 7192 C CA . THR B 1 237 ? -11.242 13.391 -13.828 1 89.56 237 THR B CA 1
ATOM 7193 C C . THR B 1 237 ? -11.336 12.188 -12.898 1 89.56 237 THR B C 1
ATOM 7195 O O . THR B 1 237 ? -12.219 12.125 -12.031 1 89.56 237 THR B O 1
ATOM 7198 N N . ARG B 1 238 ? -10.5 11.258 -13.133 1 89.5 238 ARG B N 1
ATOM 7199 C CA . ARG B 1 238 ? -10.453 10.094 -12.25 1 89.5 238 ARG B CA 1
ATOM 7200 C C . ARG B 1 238 ? -9.922 10.469 -10.867 1 89.5 238 ARG B C 1
ATOM 7202 O O . ARG B 1 238 ? -9.008 11.281 -10.75 1 89.5 238 ARG B O 1
ATOM 7209 N N . ILE B 1 239 ? -10.484 9.922 -9.82 1 87.88 239 ILE B N 1
ATOM 7210 C CA . ILE B 1 239 ? -10.102 10.211 -8.445 1 87.88 239 ILE B CA 1
ATOM 7211 C C . ILE B 1 239 ? -8.656 9.758 -8.211 1 87.88 239 ILE B C 1
ATOM 7213 O O . ILE B 1 239 ? -7.859 10.492 -7.629 1 87.88 239 ILE B O 1
ATOM 7217 N N . GLY B 1 240 ? -8.266 8.562 -8.773 1 76.56 240 GLY B N 1
ATOM 7218 C CA . GLY B 1 240 ? -6.887 8.094 -8.758 1 76.56 240 GLY B CA 1
ATOM 7219 C C . GLY B 1 240 ? -6.363 7.836 -7.359 1 76.56 240 GLY B C 1
ATOM 7220 O O . GLY B 1 240 ? -7.059 8.086 -6.375 1 76.56 240 GLY B O 1
ATOM 7221 N N . LEU B 1 241 ? -5.18 7.137 -7.266 1 64.81 241 LEU B N 1
ATOM 7222 C CA . LEU B 1 241 ? -4.434 6.973 -6.027 1 64.81 241 LEU B CA 1
ATOM 7223 C C . LEU B 1 241 ? -3.395 8.078 -5.863 1 64.81 241 LEU B C 1
ATOM 7225 O O . LEU B 1 241 ? -2.654 8.383 -6.801 1 64.81 241 LEU B O 1
ATOM 7229 N N . PRO B 1 242 ? -3.506 8.742 -4.707 1 55.06 242 PRO B N 1
ATOM 7230 C CA . PRO B 1 242 ? -2.547 9.836 -4.527 1 55.06 242 PRO B CA 1
ATOM 7231 C C . PRO B 1 242 ? -1.105 9.398 -4.789 1 55.06 242 PRO B C 1
ATOM 7233 O O . PRO B 1 242 ? -0.666 8.367 -4.285 1 55.06 242 PRO B O 1
ATOM 7236 N N . GLY B 1 243 ? -0.321 10.102 -5.625 1 49.75 243 GLY B N 1
ATOM 7237 C CA . GLY B 1 243 ? 1.103 9.906 -5.848 1 49.75 243 GLY B CA 1
ATOM 7238 C C . GLY B 1 243 ? 1.4 8.992 -7.027 1 49.75 243 GLY B C 1
ATOM 7239 O O . GLY B 1 243 ? 2.533 8.945 -7.508 1 49.75 243 GLY B O 1
ATOM 7240 N N . ILE B 1 244 ? 0.474 8.117 -7.402 1 50.81 244 ILE B N 1
ATOM 7241 C CA . ILE B 1 244 ? 0.814 7.16 -8.453 1 50.81 244 ILE B CA 1
ATOM 7242 C C . ILE B 1 244 ? 0.328 7.68 -9.805 1 50.81 244 ILE B C 1
ATOM 7244 O O . ILE B 1 244 ? 1.082 7.691 -10.781 1 50.81 244 ILE B O 1
ATOM 7248 N N . GLU B 1 245 ? -1.021 8.062 -9.922 1 57.06 245 GLU B N 1
ATOM 7249 C CA . GLU B 1 245 ? -1.635 8.492 -11.172 1 57.06 245 GLU B CA 1
ATOM 7250 C C . GLU B 1 245 ? -2.24 9.891 -11.047 1 57.06 245 GLU B C 1
ATOM 7252 O O . GLU B 1 245 ? -2.307 10.438 -9.945 1 57.06 245 GLU B O 1
ATOM 7257 N N . LYS B 1 246 ? -2.389 10.484 -12.266 1 59.91 246 LYS B N 1
ATOM 7258 C CA . LYS B 1 246 ? -3.115 11.75 -12.281 1 59.91 246 LYS B CA 1
ATOM 7259 C C . LYS B 1 246 ? -4.383 11.664 -11.438 1 59.91 246 LYS B C 1
ATOM 7261 O O . LYS B 1 246 ? -5.246 10.82 -11.68 1 59.91 246 LYS B O 1
ATOM 7266 N N . SER B 1 247 ? -4.312 12.062 -10.367 1 75.88 247 SER B N 1
ATOM 7267 C CA . SER B 1 247 ? -5.402 12.023 -9.398 1 75.88 247 SER B CA 1
ATOM 7268 C C . SER B 1 247 ? -5.871 13.43 -9.031 1 75.88 247 SER B C 1
ATOM 7270 O O . SER B 1 247 ? -5.25 14.414 -9.43 1 75.88 247 SER B O 1
ATOM 7272 N N . ILE B 1 248 ? -7.172 13.531 -8.656 1 80.19 248 ILE B N 1
ATOM 7273 C CA . ILE B 1 248 ? -7.668 14.789 -8.133 1 80.19 248 ILE B CA 1
ATOM 7274 C C . ILE B 1 248 ? -6.797 15.234 -6.957 1 80.19 248 ILE B C 1
ATOM 7276 O O . ILE B 1 248 ? -6.094 14.422 -6.352 1 80.19 248 ILE B O 1
ATOM 7280 N N . SER B 1 249 ? -6.73 16.484 -6.844 1 72 249 SER B N 1
ATOM 7281 C CA . SER B 1 249 ? -5.914 17.031 -5.77 1 72 249 SER B CA 1
ATOM 7282 C C . SER B 1 249 ? -6.473 16.656 -4.402 1 72 249 SER B C 1
ATOM 7284 O O . SER B 1 249 ? -7.609 16.203 -4.293 1 72 249 SER B O 1
ATOM 7286 N N . GLY B 1 250 ? -5.695 16.719 -3.359 1 72.44 250 GLY B N 1
ATOM 7287 C CA . GLY B 1 250 ? -6.141 16.469 -1.997 1 72.44 250 GLY B CA 1
ATOM 7288 C C . GLY B 1 250 ? -7.34 17.312 -1.599 1 72.44 250 GLY B C 1
ATOM 7289 O O . GLY B 1 250 ? -8.266 16.812 -0.954 1 72.44 250 GLY B O 1
ATOM 7290 N N . GLY B 1 251 ? -7.297 18.562 -2.01 1 72.69 251 GLY B N 1
ATOM 7291 C CA . GLY B 1 251 ? -8.422 19.438 -1.729 1 72.69 251 GLY B CA 1
ATOM 7292 C C . GLY B 1 251 ? -9.695 19.016 -2.443 1 72.69 251 GLY B C 1
ATOM 7293 O O . GLY B 1 251 ? -10.789 19.078 -1.871 1 72.69 251 GLY B O 1
ATOM 7294 N N . GLU B 1 252 ? -9.492 18.641 -3.691 1 79.56 252 GLU B N 1
ATOM 7295 C CA . GLU B 1 252 ? -10.641 18.156 -4.457 1 79.56 252 GLU B CA 1
ATOM 7296 C C . GLU B 1 252 ? -11.203 16.875 -3.859 1 79.56 252 GLU B C 1
ATOM 7298 O O . GLU B 1 252 ? -12.422 16.672 -3.846 1 79.56 252 GLU B O 1
ATOM 7303 N N . SER B 1 253 ? -10.328 16.078 -3.377 1 85.94 253 SER B N 1
ATOM 7304 C CA . SER B 1 253 ? -10.75 14.828 -2.756 1 85.94 253 SER B CA 1
ATOM 7305 C C . SER B 1 253 ? -11.57 15.086 -1.496 1 85.94 253 SER B C 1
ATOM 7307 O O . SER B 1 253 ? -12.578 14.414 -1.256 1 85.94 253 SER B O 1
ATOM 7309 N N . LYS B 1 254 ? -11.188 16.047 -0.773 1 79.94 254 LYS B N 1
ATOM 7310 C CA . LYS B 1 254 ? -11.914 16.391 0.441 1 79.94 254 LYS B CA 1
ATOM 7311 C C . LYS B 1 254 ? -13.289 16.969 0.11 1 79.94 254 LYS B C 1
ATOM 7313 O O . LYS B 1 254 ? -14.281 16.625 0.762 1 79.94 254 LYS B O 1
ATOM 7318 N N . ARG B 1 255 ? -13.305 17.859 -0.819 1 81.56 255 ARG B N 1
ATOM 7319 C CA . ARG B 1 255 ? -14.57 18.438 -1.239 1 81.56 255 ARG B CA 1
ATOM 7320 C C . ARG B 1 255 ? -15.5 17.359 -1.807 1 81.56 255 ARG B C 1
ATOM 7322 O O . ARG B 1 255 ? -16.719 17.453 -1.653 1 81.56 255 ARG B O 1
ATOM 7329 N N . LEU B 1 256 ? -14.891 16.406 -2.422 1 90.25 256 LEU B N 1
ATOM 7330 C CA . LEU B 1 256 ? -15.672 15.289 -2.926 1 90.25 256 LEU B CA 1
ATOM 7331 C C . LEU B 1 256 ? -16.266 14.484 -1.776 1 90.25 256 LEU B C 1
ATOM 7333 O O . LEU B 1 256 ? -17.406 14.016 -1.864 1 90.25 256 LEU B O 1
ATOM 7337 N N . ALA B 1 257 ? -15.5 14.281 -0.76 1 88.75 257 ALA B N 1
ATOM 7338 C CA . ALA B 1 257 ? -16 13.57 0.418 1 88.75 257 ALA B CA 1
ATOM 7339 C C . ALA B 1 257 ? -17.219 14.281 1.008 1 88.75 257 ALA B C 1
ATOM 7341 O O . ALA B 1 257 ? -18.188 13.625 1.411 1 88.75 257 ALA B O 1
ATOM 7342 N N . PHE B 1 258 ? -17.188 15.57 0.971 1 85.69 258 PHE B N 1
ATOM 7343 C CA . PHE B 1 258 ? -18.312 16.359 1.463 1 85.69 258 PHE B CA 1
ATOM 7344 C C . PHE B 1 258 ? -19.516 16.203 0.555 1 85.69 258 PHE B C 1
ATOM 7346 O O . PHE B 1 258 ? -20.641 15.984 1.033 1 85.69 258 PHE B O 1
ATOM 7353 N N . ALA B 1 259 ? -19.203 16.328 -0.685 1 88.69 259 ALA B N 1
ATOM 7354 C CA . ALA B 1 259 ? -20.281 16.188 -1.655 1 88.69 259 ALA B CA 1
ATOM 7355 C C . ALA B 1 259 ? -20.953 14.82 -1.522 1 88.69 259 ALA B C 1
ATOM 7357 O O . ALA B 1 259 ? -22.188 14.711 -1.666 1 88.69 259 ALA B O 1
ATOM 7358 N N . THR B 1 260 ? -20.188 13.844 -1.252 1 91.19 260 THR B N 1
ATOM 7359 C CA . THR B 1 260 ? -20.703 12.484 -1.132 1 91.19 260 THR B CA 1
ATOM 7360 C C . THR B 1 260 ? -21.656 12.367 0.047 1 91.19 260 THR B C 1
ATOM 7362 O O . THR B 1 260 ? -22.703 11.719 -0.058 1 91.19 260 THR B O 1
ATOM 7365 N N . GLU B 1 261 ? -21.359 12.977 1.125 1 86.5 261 GLU B N 1
ATOM 7366 C CA . GLU B 1 261 ? -22.203 12.898 2.312 1 86.5 261 GLU B CA 1
ATOM 7367 C C . GLU B 1 261 ? -23.453 13.781 2.168 1 86.5 261 GLU B C 1
ATOM 7369 O O . GLU B 1 261 ? -24.5 13.492 2.748 1 86.5 261 GLU B O 1
ATOM 7374 N N . LEU B 1 262 ? -23.328 14.75 1.354 1 87.06 262 LEU B N 1
ATOM 7375 C CA . LEU B 1 262 ? -24.406 15.719 1.221 1 87.06 262 LEU B CA 1
ATOM 7376 C C . LEU B 1 262 ? -25.438 15.242 0.205 1 87.06 262 LEU B C 1
ATOM 7378 O O . LEU B 1 262 ? -26.516 15.844 0.074 1 87.06 262 LEU B O 1
ATOM 7382 N N . ILE B 1 263 ? -25.062 14.227 -0.415 1 86.94 263 ILE B N 1
ATOM 7383 C CA . ILE B 1 263 ? -25.953 13.734 -1.469 1 86.94 263 ILE B CA 1
ATOM 7384 C C . ILE B 1 263 ? -27.312 13.398 -0.883 1 86.94 263 ILE B C 1
ATOM 7386 O O . ILE B 1 263 ? -28.344 13.594 -1.54 1 86.94 263 ILE B O 1
ATOM 7390 N N . VAL B 1 264 ? -27.375 12.844 0.347 1 82.25 264 VAL B N 1
ATOM 7391 C CA . VAL B 1 264 ? -28.625 12.422 0.975 1 82.25 264 VAL B CA 1
ATOM 7392 C C . VAL B 1 264 ? -29.25 13.602 1.732 1 82.25 264 VAL B C 1
ATOM 7394 O O . VAL B 1 264 ? -30.312 13.461 2.338 1 82.25 264 VAL B O 1
ATOM 7397 N N . ASN B 1 265 ? -28.672 14.68 1.693 1 81.81 265 ASN B N 1
ATOM 7398 C CA . ASN B 1 265 ? -29.156 15.883 2.361 1 81.81 265 ASN B CA 1
ATOM 7399 C C . ASN B 1 265 ? -29.406 15.633 3.844 1 81.81 265 ASN B C 1
ATOM 7401 O O . ASN B 1 265 ? -30.531 15.844 4.328 1 81.81 265 ASN B O 1
ATOM 7405 N N . PRO B 1 266 ? -28.406 15.32 4.578 1 87.25 266 PRO B N 1
ATOM 7406 C CA . PRO B 1 266 ? -28.578 15.023 6.004 1 87.25 266 PRO B CA 1
ATOM 7407 C C . PRO B 1 266 ? -28.922 16.266 6.828 1 87.25 266 PRO B C 1
ATOM 7409 O O . PRO B 1 266 ? -28.562 17.391 6.441 1 87.25 266 PRO B O 1
ATOM 7412 N N . ALA B 1 267 ? -29.609 16.031 7.934 1 88.69 267 ALA B N 1
ATOM 7413 C CA . ALA B 1 267 ? -29.953 17.125 8.844 1 88.69 267 ALA B CA 1
ATOM 7414 C C . ALA B 1 267 ? -28.75 17.547 9.68 1 88.69 267 ALA B C 1
ATOM 7416 O O . ALA B 1 267 ? -28.594 18.719 10.031 1 88.69 267 ALA B O 1
ATOM 7417 N N . ILE B 1 268 ? -27.938 16.547 9.93 1 92.19 268 ILE B N 1
ATOM 7418 C CA . ILE B 1 268 ? -26.75 16.781 10.742 1 92.19 268 ILE B CA 1
ATOM 7419 C C . ILE B 1 268 ? -25.516 16.328 9.984 1 92.19 268 ILE B C 1
ATOM 7421 O O . ILE B 1 268 ? -25.516 15.266 9.352 1 92.19 268 ILE B O 1
ATOM 7425 N N . LEU B 1 269 ? -24.547 17.109 9.961 1 92.81 269 LEU B N 1
ATOM 7426 C CA . LEU B 1 269 ? -23.281 16.766 9.312 1 92.81 269 LEU B CA 1
ATOM 7427 C C . LEU B 1 269 ? -22.141 16.734 10.32 1 92.81 269 LEU B C 1
ATOM 7429 O O . LEU B 1 269 ? -21.891 17.734 11 1 92.81 269 LEU B O 1
ATOM 7433 N N . PHE B 1 270 ? -21.562 15.562 10.484 1 93.12 270 PHE B N 1
ATOM 7434 C CA . PHE B 1 270 ? -20.375 15.406 11.328 1 93.12 270 PHE B CA 1
ATOM 7435 C C . PHE B 1 270 ? -19.109 15.391 10.477 1 93.12 270 PHE B C 1
ATOM 7437 O O . PHE B 1 270 ? -18.984 14.594 9.547 1 93.12 270 PHE B O 1
ATOM 7444 N N . CYS B 1 271 ? -18.188 16.281 10.758 1 92.25 271 CYS B N 1
ATOM 7445 C CA . CYS B 1 271 ? -16.953 16.375 10.008 1 92.25 271 CYS B CA 1
ATOM 7446 C C . CYS B 1 271 ? -15.742 16.156 10.922 1 92.25 271 CYS B C 1
ATOM 7448 O O . CYS B 1 271 ? -15.484 16.953 11.812 1 92.25 271 CYS B O 1
ATOM 7450 N N . ASP B 1 272 ? -15.07 15.078 10.641 1 88.25 272 ASP B N 1
ATOM 7451 C CA . ASP B 1 272 ? -13.867 14.789 11.406 1 88.25 272 ASP B CA 1
ATOM 7452 C C . ASP B 1 272 ? -12.625 15.352 10.711 1 88.25 272 ASP B C 1
ATOM 7454 O O . ASP B 1 272 ? -12.117 14.75 9.758 1 88.25 272 ASP B O 1
ATOM 7458 N N . GLU B 1 273 ? -12.133 16.438 11.172 1 83.69 273 GLU B N 1
ATOM 7459 C CA . GLU B 1 273 ? -10.922 17.109 10.703 1 83.69 273 GLU B CA 1
ATOM 7460 C C . GLU B 1 273 ? -11.016 17.422 9.211 1 83.69 273 GLU B C 1
ATOM 7462 O O . GLU B 1 273 ? -10.133 17.047 8.438 1 83.69 273 GLU B O 1
ATOM 7467 N N . PRO B 1 274 ? -11.992 18.156 8.859 1 84.75 274 PRO B N 1
ATOM 7468 C CA . PRO B 1 274 ? -12.227 18.453 7.449 1 84.75 274 PRO B CA 1
ATOM 7469 C C . PRO B 1 274 ? -11.141 19.359 6.848 1 84.75 274 PRO B C 1
ATOM 7471 O O . PRO B 1 274 ? -11.008 19.422 5.625 1 84.75 274 PRO B O 1
ATOM 7474 N N . THR B 1 275 ? -10.398 20.078 7.695 1 78.75 275 THR B N 1
ATOM 7475 C CA . THR B 1 275 ? -9.43 21.047 7.18 1 78.75 275 THR B CA 1
ATOM 7476 C C . THR B 1 275 ? -8.016 20.484 7.281 1 78.75 275 THR B C 1
ATOM 7478 O O . THR B 1 275 ? -7.055 21.156 6.883 1 78.75 275 THR B O 1
ATOM 7481 N N . THR B 1 276 ? -7.902 19.312 7.789 1 72.81 276 THR B N 1
ATOM 7482 C CA . THR B 1 276 ? -6.57 18.75 7.957 1 72.81 276 THR B CA 1
ATOM 7483 C C . THR B 1 276 ? -5.93 18.453 6.602 1 72.81 276 THR B C 1
ATOM 7485 O O . THR B 1 276 ? -6.59 17.938 5.699 1 72.81 276 THR B O 1
ATOM 7488 N N . GLY B 1 277 ? -4.727 18.859 6.422 1 62.38 277 GLY B N 1
ATOM 7489 C CA . GLY B 1 277 ? -3.998 18.594 5.191 1 62.38 277 GLY B CA 1
ATOM 7490 C C . GLY B 1 277 ? -4.289 19.609 4.098 1 62.38 277 GLY B C 1
ATOM 7491 O O . GLY B 1 277 ? -3.75 19.5 2.994 1 62.38 277 GLY B O 1
ATOM 7492 N N . LEU B 1 278 ? -5.18 20.547 4.434 1 68.44 278 LEU B N 1
ATOM 7493 C CA . LEU B 1 278 ? -5.523 21.594 3.471 1 68.44 278 LEU B CA 1
ATOM 7494 C C . LEU B 1 278 ? -4.801 22.891 3.801 1 68.44 278 LEU B C 1
ATOM 7496 O O . LEU B 1 278 ? -4.527 23.172 4.969 1 68.44 278 LEU B O 1
ATOM 7500 N N . ASP B 1 279 ? -4.48 23.609 2.742 1 66.19 279 ASP B N 1
ATOM 7501 C CA . ASP B 1 279 ? -3.957 24.938 2.984 1 66.19 279 ASP B CA 1
ATOM 7502 C C . ASP B 1 279 ? -5.059 25.891 3.465 1 66.19 279 ASP B C 1
ATOM 7504 O O . ASP B 1 279 ? -6.238 25.531 3.441 1 66.19 279 ASP B O 1
ATOM 7508 N N . SER B 1 280 ? -4.719 26.984 3.943 1 68 280 SER B N 1
ATOM 7509 C CA . SER B 1 280 ? -5.633 27.938 4.582 1 68 280 SER B CA 1
ATOM 7510 C C . SER B 1 280 ? -6.734 28.375 3.623 1 68 280 SER B C 1
ATOM 7512 O O . SER B 1 280 ? -7.879 28.578 4.031 1 68 280 SER B O 1
ATOM 7514 N N . PHE B 1 281 ? -6.367 28.453 2.42 1 64.38 281 PHE B N 1
ATOM 7515 C CA . PHE B 1 281 ? -7.371 28.906 1.458 1 64.38 281 PHE B CA 1
ATOM 7516 C C . PHE B 1 281 ? -8.422 27.828 1.229 1 64.38 281 PHE B C 1
ATOM 7518 O O . PHE B 1 281 ? -9.617 28.109 1.233 1 64.38 281 PHE B O 1
ATOM 7525 N N . MET B 1 282 ? -7.879 26.656 1.014 1 70.12 282 MET B N 1
ATOM 7526 C CA . MET B 1 282 ? -8.789 25.531 0.797 1 70.12 282 MET B CA 1
ATOM 7527 C C . MET B 1 282 ? -9.609 25.25 2.049 1 70.12 282 MET B C 1
ATOM 7529 O O . MET B 1 282 ? -10.789 24.891 1.958 1 70.12 282 MET B O 1
ATOM 7533 N N . ALA B 1 283 ? -8.984 25.422 3.121 1 78.62 283 ALA B N 1
ATOM 7534 C CA . ALA B 1 283 ? -9.703 25.234 4.383 1 78.62 283 ALA B CA 1
ATOM 7535 C C . ALA B 1 283 ? -10.836 26.25 4.516 1 78.62 283 ALA B C 1
ATOM 7537 O O . ALA B 1 283 ? -11.938 25.906 4.949 1 78.62 283 ALA B O 1
ATOM 7538 N N . GLU B 1 284 ? -10.539 27.484 4.156 1 80.75 284 GLU B N 1
ATOM 7539 C CA . GLU B 1 284 ? -11.555 28.531 4.211 1 80.75 284 GLU B CA 1
ATOM 7540 C C . GLU B 1 284 ? -12.711 28.234 3.268 1 80.75 284 GLU B C 1
ATOM 7542 O O . GLU B 1 284 ? -13.875 28.469 3.605 1 80.75 284 GLU B O 1
ATOM 7547 N N . GLN B 1 285 ? -12.367 27.703 2.141 1 74.44 285 GLN B N 1
ATOM 7548 C CA . GLN B 1 285 ? -13.406 27.359 1.175 1 74.44 285 GLN B CA 1
ATOM 7549 C C . GLN B 1 285 ? -14.312 26.25 1.709 1 74.44 285 GLN B C 1
ATOM 7551 O O . GLN B 1 285 ? -15.531 26.312 1.553 1 74.44 285 GLN B O 1
ATOM 7556 N N . VAL B 1 286 ? -13.742 25.328 2.27 1 81.12 286 VAL B N 1
ATOM 7557 C CA . VAL B 1 286 ? -14.5 24.203 2.812 1 81.12 286 VAL B CA 1
ATOM 7558 C C . VAL B 1 286 ? -15.414 24.688 3.936 1 81.12 286 VAL B C 1
ATOM 7560 O O . VAL B 1 286 ? -16.594 24.359 3.965 1 81.12 286 VAL B O 1
ATOM 7563 N N . VAL B 1 287 ? -14.922 25.484 4.828 1 88.44 287 VAL B N 1
ATOM 7564 C CA . VAL B 1 287 ? -15.711 25.938 5.965 1 88.44 287 VAL B CA 1
ATOM 7565 C C . VAL B 1 287 ? -16.797 26.906 5.484 1 88.44 287 VAL B C 1
ATOM 7567 O O . VAL B 1 287 ? -17.891 26.953 6.051 1 88.44 287 VAL B O 1
ATOM 7570 N N . ASN B 1 288 ? -16.438 27.625 4.457 1 85.62 288 ASN B N 1
ATOM 7571 C CA . ASN B 1 288 ? -17.453 28.5 3.881 1 85.62 288 ASN B CA 1
ATOM 7572 C C . ASN B 1 288 ? -18.641 27.703 3.346 1 85.62 288 ASN B C 1
ATOM 7574 O O . ASN B 1 288 ? -19.797 28.125 3.48 1 85.62 288 ASN B O 1
ATOM 7578 N N . VAL B 1 289 ? -18.328 26.672 2.734 1 82.44 289 VAL B N 1
ATOM 7579 C CA . VAL B 1 289 ? -19.375 25.781 2.244 1 82.44 289 VAL B CA 1
ATOM 7580 C C . VAL B 1 289 ? -20.188 25.25 3.42 1 82.44 289 VAL B C 1
ATOM 7582 O O . VAL B 1 289 ? -21.422 25.188 3.355 1 82.44 289 VAL B O 1
ATOM 7585 N N . LEU B 1 290 ? -19.578 24.891 4.461 1 89 290 LEU B N 1
ATOM 7586 C CA . LEU B 1 290 ? -20.25 24.391 5.648 1 89 290 LEU B CA 1
ATOM 7587 C C . LEU B 1 290 ? -21.156 25.469 6.262 1 89 290 LEU B C 1
ATOM 7589 O O . LEU B 1 290 ? -22.266 25.172 6.699 1 89 290 LEU B O 1
ATOM 7593 N N . ARG B 1 291 ? -20.656 26.656 6.258 1 90.5 291 ARG B N 1
ATOM 7594 C CA . ARG B 1 291 ? -21.438 27.766 6.789 1 90.5 291 ARG B CA 1
ATOM 7595 C C . ARG B 1 291 ? -22.688 28 5.961 1 90.5 291 ARG B C 1
ATOM 7597 O O . ARG B 1 291 ? -23.766 28.297 6.508 1 90.5 291 ARG B O 1
ATOM 7604 N N . GLN B 1 292 ? -22.484 27.891 4.719 1 85.5 292 GLN B N 1
ATOM 7605 C CA . GLN B 1 292 ? -23.625 28.047 3.828 1 85.5 292 GLN B CA 1
ATOM 7606 C C . GLN B 1 292 ? -24.672 26.953 4.066 1 85.5 292 GLN B C 1
ATOM 7608 O O . GLN B 1 292 ? -25.875 27.219 4.031 1 85.5 292 GLN B O 1
ATOM 7613 N N . LEU B 1 293 ? -24.234 25.828 4.289 1 86.5 293 LEU B N 1
ATOM 7614 C CA . LEU B 1 293 ? -25.125 24.719 4.586 1 86.5 293 LEU B CA 1
ATOM 7615 C C . LEU B 1 293 ? -25.844 24.938 5.918 1 86.5 293 LEU B C 1
ATOM 7617 O O . LEU B 1 293 ? -27.031 24.625 6.047 1 86.5 293 LEU B O 1
ATOM 7621 N N . ALA B 1 294 ? -25.109 25.422 6.859 1 91.62 294 ALA B N 1
ATOM 7622 C CA . ALA B 1 294 ? -25.719 25.734 8.156 1 91.62 294 ALA B CA 1
ATOM 7623 C C . ALA B 1 294 ? -26.797 26.797 8.031 1 91.62 294 ALA B C 1
ATOM 7625 O O . ALA B 1 294 ? -27.844 26.719 8.664 1 91.62 294 ALA B O 1
ATOM 7626 N N . LYS B 1 295 ? -26.5 27.781 7.23 1 88.69 295 LYS B N 1
ATOM 7627 C CA . LYS B 1 295 ? -27.469 28.859 7.012 1 88.69 295 LYS B CA 1
ATOM 7628 C C . LYS B 1 295 ? -28.75 28.312 6.406 1 88.69 295 LYS B C 1
ATOM 7630 O O . LYS B 1 295 ? -29.828 28.891 6.578 1 88.69 295 LYS B O 1
ATOM 7635 N N . ARG B 1 296 ? -28.562 27.188 5.793 1 84.12 296 ARG B N 1
ATOM 7636 C CA . ARG B 1 296 ? -29.734 26.547 5.195 1 84.12 296 ARG B CA 1
ATOM 7637 C C . ARG B 1 296 ? -30.422 25.625 6.199 1 84.12 296 ARG B C 1
ATOM 7639 O O . ARG B 1 296 ? -31.328 24.875 5.84 1 84.12 296 ARG B O 1
ATOM 7646 N N . GLY B 1 297 ? -29.984 25.625 7.316 1 87.19 297 GLY B N 1
ATOM 7647 C CA . GLY B 1 297 ? -30.688 24.938 8.383 1 87.19 297 GLY B CA 1
ATOM 7648 C C . GLY B 1 297 ? -30 23.672 8.844 1 87.19 297 GLY B C 1
ATOM 7649 O O . GLY B 1 297 ? -30.5 22.969 9.719 1 87.19 297 GLY B O 1
ATOM 7650 N N . LYS B 1 298 ? -28.906 23.438 8.367 1 89.81 298 LYS B N 1
ATOM 7651 C CA . LYS B 1 298 ? -28.203 22.203 8.75 1 89.81 298 LYS B CA 1
ATOM 7652 C C . LYS B 1 298 ? -27.391 22.406 10.023 1 89.81 298 LYS B C 1
ATOM 7654 O O . LYS B 1 298 ? -26.922 23.516 10.297 1 89.81 298 LYS B O 1
ATOM 7659 N N . THR B 1 299 ? -27.344 21.312 10.844 1 93.69 299 THR B N 1
ATOM 7660 C CA . THR B 1 299 ? -26.484 21.297 12.016 1 93.69 299 THR B CA 1
ATOM 7661 C C . THR B 1 299 ? -25.125 20.688 11.688 1 93.69 299 THR B C 1
ATOM 7663 O O . THR B 1 299 ? -25.047 19.562 11.18 1 93.69 299 THR B O 1
ATOM 7666 N N . ILE B 1 300 ? -24.094 21.422 11.953 1 94.81 300 ILE B N 1
ATOM 7667 C CA . ILE B 1 300 ? -22.781 20.953 11.539 1 94.81 300 ILE B CA 1
ATOM 7668 C C . ILE B 1 300 ? -21.844 20.922 12.742 1 94.81 300 ILE B C 1
ATOM 7670 O O . ILE B 1 300 ? -21.766 21.891 13.5 1 94.81 300 ILE B O 1
ATOM 7674 N N . ILE B 1 301 ? -21.203 19.812 12.953 1 95.12 301 ILE B N 1
ATOM 7675 C CA . ILE B 1 301 ? -20.188 19.641 13.992 1 95.12 301 ILE B CA 1
ATOM 7676 C C . ILE B 1 301 ? -18.859 19.281 13.352 1 95.12 301 ILE B C 1
ATOM 7678 O O . ILE B 1 301 ? -18.766 18.297 12.602 1 95.12 301 ILE B O 1
ATOM 7682 N N . CYS B 1 302 ? -17.828 20.016 13.641 1 93.94 302 CYS B N 1
ATOM 7683 C CA . CYS B 1 302 ? -16.516 19.797 13.055 1 93.94 302 CYS B CA 1
ATOM 7684 C C . CYS B 1 302 ? -15.453 19.656 14.133 1 93.94 302 CYS B C 1
ATOM 7686 O O . CYS B 1 302 ? -15.383 20.469 15.062 1 93.94 302 CYS B O 1
ATOM 7688 N N . VAL B 1 303 ? -14.75 18.578 14.039 1 92.12 303 VAL B N 1
ATOM 7689 C CA . VAL B 1 303 ? -13.539 18.484 14.852 1 92.12 303 VAL B CA 1
ATOM 7690 C C . VAL B 1 303 ? -12.383 19.188 14.141 1 92.12 303 VAL B C 1
ATOM 7692 O O . VAL B 1 303 ? -12.062 18.859 13 1 92.12 303 VAL B O 1
ATOM 7695 N N . ILE B 1 304 ? -11.828 20.203 14.758 1 87.31 304 ILE B N 1
ATOM 7696 C CA . ILE B 1 304 ? -10.742 20.969 14.148 1 87.31 304 ILE B CA 1
ATOM 7697 C C . ILE B 1 304 ? -9.516 20.938 15.062 1 87.31 304 ILE B C 1
ATOM 7699 O O . ILE B 1 304 ? -9.641 21.109 16.281 1 87.31 304 ILE B O 1
ATOM 7703 N N . HIS B 1 305 ? -8.469 20.703 14.586 1 75.38 305 HIS B N 1
ATOM 7704 C CA . HIS B 1 305 ? -7.254 20.672 15.391 1 75.38 305 HIS B CA 1
ATOM 7705 C C . HIS B 1 305 ? -6.613 22.047 15.484 1 75.38 305 HIS B C 1
ATOM 7707 O O . HIS B 1 305 ? -6.406 22.578 16.594 1 75.38 305 HIS B O 1
ATOM 7713 N N . GLN B 1 306 ? -6.098 22.594 14.391 1 73.56 306 GLN B N 1
ATOM 7714 C CA . GLN B 1 306 ? -5.426 23.891 14.391 1 73.56 306 GLN B CA 1
ATOM 7715 C C . GLN B 1 306 ? -5.871 24.734 13.203 1 73.56 306 GLN B C 1
ATOM 7717 O O . GLN B 1 306 ? -5.133 24.891 12.227 1 73.56 306 GLN B O 1
ATOM 7722 N N . PRO B 1 307 ? -6.992 25.422 13.5 1 75.88 307 PRO B N 1
ATOM 7723 C CA . PRO B 1 307 ? -7.469 26.234 12.375 1 75.88 307 PRO B CA 1
ATOM 7724 C C . PRO B 1 307 ? -6.734 27.578 12.266 1 75.88 307 PRO B C 1
ATOM 7726 O O . PRO B 1 307 ? -6.188 28.062 13.25 1 75.88 307 PRO B O 1
ATOM 7729 N N . ALA B 1 308 ? -6.707 28.031 11.039 1 78.25 308 ALA B N 1
ATOM 7730 C CA . ALA B 1 308 ? -6.27 29.406 10.844 1 78.25 308 ALA B CA 1
ATOM 7731 C C . ALA B 1 308 ? -7.234 30.391 11.508 1 78.25 308 ALA B C 1
ATOM 7733 O O . ALA B 1 308 ? -8.383 30.047 11.797 1 78.25 308 ALA B O 1
ATOM 7734 N N . SER B 1 309 ? -6.766 31.547 11.844 1 78.44 309 SER B N 1
ATOM 7735 C CA . SER B 1 309 ? -7.562 32.531 12.57 1 78.44 309 SER B CA 1
ATOM 7736 C C . SER B 1 309 ? -8.844 32.875 11.812 1 78.44 309 SER B C 1
ATOM 7738 O O . SER B 1 309 ? -9.922 32.969 12.406 1 78.44 309 SER B O 1
ATOM 7740 N N . HIS B 1 310 ? -8.688 33.031 10.523 1 77.25 310 HIS B N 1
ATOM 7741 C CA . HIS B 1 310 ? -9.859 33.406 9.734 1 77.25 310 HIS B CA 1
ATOM 7742 C C . HIS B 1 310 ? -10.859 32.25 9.664 1 77.25 310 HIS B C 1
ATOM 7744 O O . HIS B 1 310 ? -12.07 32.5 9.602 1 77.25 310 HIS B O 1
ATOM 7750 N N . VAL B 1 311 ? -10.391 31.078 9.648 1 84 311 VAL B N 1
ATOM 7751 C CA . VAL B 1 311 ? -11.25 29.906 9.617 1 84 311 VAL B CA 1
ATOM 7752 C C . VAL B 1 311 ? -11.945 29.734 10.969 1 84 311 VAL B C 1
ATOM 7754 O O . VAL B 1 311 ? -13.133 29.406 11.023 1 84 311 VAL B O 1
ATOM 7757 N N . PHE B 1 312 ? -11.188 30 12 1 86.25 312 PHE B N 1
ATOM 7758 C CA . PHE B 1 312 ? -11.727 29.875 13.352 1 86.25 312 PHE B CA 1
ATOM 7759 C C . PHE B 1 312 ? -12.906 30.828 13.547 1 86.25 312 PHE B C 1
ATOM 7761 O O . PHE B 1 312 ? -13.906 30.453 14.164 1 86.25 312 PHE B O 1
ATOM 7768 N N . ASN B 1 313 ? -12.797 31.953 13 1 84 313 ASN B N 1
ATOM 7769 C CA . ASN B 1 313 ? -13.82 33 13.188 1 84 313 ASN B CA 1
ATOM 7770 C C . ASN B 1 313 ? -15.086 32.656 12.398 1 84 313 ASN B C 1
ATOM 7772 O O . ASN B 1 313 ? -16.125 33.281 12.617 1 84 313 ASN B O 1
ATOM 7776 N N . MET B 1 314 ? -15 31.719 11.617 1 88.12 314 MET B N 1
ATOM 7777 C CA . MET B 1 314 ? -16.156 31.344 10.812 1 88.12 314 MET B CA 1
ATOM 7778 C C . MET B 1 314 ? -17.109 30.438 11.602 1 88.12 314 MET B C 1
ATOM 7780 O O . MET B 1 314 ? -18.266 30.266 11.227 1 88.12 314 MET B O 1
ATOM 7784 N N . PHE B 1 315 ? -16.688 29.938 12.672 1 92.38 315 PHE B N 1
ATOM 7785 C CA . PHE B 1 315 ? -17.516 29.047 13.477 1 92.38 315 PHE B CA 1
ATOM 7786 C C . PHE B 1 315 ? -18.422 29.859 14.414 1 92.38 315 PHE B C 1
ATOM 7788 O O . PHE B 1 315 ? -17.984 30.875 14.969 1 92.38 315 PHE B O 1
ATOM 7795 N N . SER B 1 316 ? -19.609 29.469 14.555 1 91.38 316 SER B N 1
ATOM 7796 C CA . SER B 1 316 ? -20.578 30.172 15.398 1 91.38 316 SER B CA 1
ATOM 7797 C C . SER B 1 316 ? -20.5 29.688 16.844 1 91.38 316 SER B C 1
ATOM 7799 O O . SER B 1 316 ? -20.828 30.422 17.766 1 91.38 316 SER B O 1
ATOM 7801 N N . ARG B 1 317 ? -20.172 28.422 17.016 1 94.25 317 ARG B N 1
ATOM 7802 C CA . ARG B 1 317 ? -20.094 27.812 18.328 1 94.25 317 ARG B CA 1
ATOM 7803 C C . ARG B 1 317 ? -18.766 27.094 18.531 1 94.25 317 ARG B C 1
ATOM 7805 O O . ARG B 1 317 ? -18.156 26.609 17.578 1 94.25 317 ARG B O 1
ATOM 7812 N N . LEU B 1 318 ? -18.375 27.047 19.797 1 95.5 318 LEU B N 1
ATOM 7813 C CA . LEU B 1 318 ? -17.109 26.422 20.141 1 95.5 318 LEU B CA 1
ATOM 7814 C C . LEU B 1 318 ? -17.266 25.469 21.312 1 95.5 318 LEU B C 1
ATOM 7816 O O . LEU B 1 318 ? -17.922 25.797 22.312 1 95.5 318 LEU B O 1
ATOM 7820 N N . LEU B 1 319 ? -16.812 24.281 21.141 1 96.56 319 LEU B N 1
ATOM 7821 C CA . LEU B 1 319 ? -16.703 23.297 22.203 1 96.56 319 LEU B CA 1
ATOM 7822 C C . LEU B 1 319 ? -15.234 22.922 22.438 1 96.56 319 LEU B C 1
ATOM 7824 O O . LEU B 1 319 ? -14.594 22.328 21.562 1 96.56 319 LEU B O 1
ATOM 7828 N N . LEU B 1 320 ? -14.742 23.281 23.578 1 96.38 320 LEU B N 1
ATOM 7829 C CA . LEU B 1 320 ? -13.367 22.953 23.938 1 96.38 320 LEU B CA 1
ATOM 7830 C C . LEU B 1 320 ? -13.328 21.766 24.906 1 96.38 320 LEU B C 1
ATOM 7832 O O . LEU B 1 320 ? -13.961 21.812 25.969 1 96.38 320 LEU B O 1
ATOM 7836 N N . LEU B 1 321 ? -12.609 20.781 24.469 1 95.06 321 LEU B N 1
ATOM 7837 C CA . LEU B 1 321 ? -12.445 19.594 25.297 1 95.06 321 LEU B CA 1
ATOM 7838 C C . LEU B 1 321 ? -11.031 19.5 25.844 1 95.06 321 LEU B C 1
ATOM 7840 O O . LEU B 1 321 ? -10.07 19.844 25.156 1 95.06 321 LEU B O 1
ATOM 7844 N N . ALA B 1 322 ? -10.93 19.094 27.062 1 93.31 322 ALA B N 1
ATOM 7845 C CA . ALA B 1 322 ? -9.633 18.859 27.703 1 93.31 322 ALA B CA 1
ATOM 7846 C C . ALA B 1 322 ? -9.719 17.703 28.703 1 93.31 322 ALA B C 1
ATOM 7848 O O . ALA B 1 322 ? -10.547 17.734 29.609 1 93.31 322 ALA B O 1
ATOM 7849 N N . GLU B 1 323 ? -8.93 16.766 28.562 1 89.62 323 GLU B N 1
ATOM 7850 C CA . GLU B 1 323 ? -8.859 15.594 29.422 1 89.62 323 GLU B CA 1
ATOM 7851 C C . GLU B 1 323 ? -10.227 14.938 29.578 1 89.62 323 GLU B C 1
ATOM 7853 O O . GLU B 1 323 ? -10.633 14.586 30.688 1 89.62 323 GLU B O 1
ATOM 7858 N N . GLY B 1 324 ? -10.938 14.969 28.531 1 92.75 324 GLY B N 1
ATOM 7859 C CA . GLY B 1 324 ? -12.227 14.297 28.531 1 92.75 324 GLY B CA 1
ATOM 7860 C C . GLY B 1 324 ? -13.336 15.133 29.141 1 92.75 324 GLY B C 1
ATOM 7861 O O . GLY B 1 324 ? -14.461 14.656 29.312 1 92.75 324 GLY B O 1
ATOM 7862 N N . ARG B 1 325 ? -13.062 16.328 29.516 1 94.88 325 ARG B N 1
ATOM 7863 C CA . ARG B 1 325 ? -14.047 17.234 30.109 1 94.88 325 ARG B CA 1
ATOM 7864 C C . ARG B 1 325 ? -14.258 18.469 29.25 1 94.88 325 ARG B C 1
ATOM 7866 O O . ARG B 1 325 ? -13.453 18.75 28.359 1 94.88 325 ARG B O 1
ATOM 7873 N N . VAL B 1 326 ? -15.352 19.172 29.531 1 96.31 326 VAL B N 1
ATOM 7874 C CA . VAL B 1 326 ? -15.641 20.391 28.781 1 96.31 326 VAL B CA 1
ATOM 7875 C C . VAL B 1 326 ? -14.93 21.578 29.422 1 96.31 326 VAL B C 1
ATOM 7877 O O . VAL B 1 326 ? -15.172 21.891 30.594 1 96.31 326 VAL B O 1
ATOM 7880 N N . ALA B 1 327 ? -14.102 22.188 28.703 1 96.5 327 ALA B N 1
ATOM 7881 C CA . ALA B 1 327 ? -13.398 23.375 29.188 1 96.5 327 ALA B CA 1
ATOM 7882 C C . ALA B 1 327 ? -14.18 24.641 28.875 1 96.5 327 ALA B C 1
ATOM 7884 O O . ALA B 1 327 ? -14.047 25.656 29.562 1 96.5 327 ALA B O 1
ATOM 7885 N N . TYR B 1 328 ? -14.859 24.578 27.766 1 96.62 328 TYR B N 1
ATOM 7886 C CA . TYR B 1 328 ? -15.703 25.703 27.375 1 96.62 328 TYR B CA 1
ATOM 7887 C C . TYR B 1 328 ? -16.734 25.281 26.328 1 96.62 328 TYR B C 1
ATOM 7889 O O . TYR B 1 328 ? -16.453 24.406 25.5 1 96.62 328 TYR B O 1
ATOM 7897 N N . HIS B 1 329 ? -17.891 25.766 26.359 1 96.81 329 HIS B N 1
ATOM 7898 C CA . HIS B 1 329 ? -18.953 25.578 25.375 1 96.81 329 HIS B CA 1
ATOM 7899 C C . HIS B 1 329 ? -19.766 26.844 25.188 1 96.81 329 HIS B C 1
ATOM 7901 O O . HIS B 1 329 ? -20.406 27.328 26.125 1 96.81 329 HIS B O 1
ATOM 7907 N N . GLY B 1 330 ? -19.656 27.438 24.047 1 94.06 330 GLY B N 1
ATOM 7908 C CA . GLY B 1 330 ? -20.359 28.672 23.781 1 94.06 330 GLY B CA 1
ATOM 7909 C C . GLY B 1 330 ? -19.906 29.359 22.5 1 94.06 330 GLY B C 1
ATOM 7910 O O . GLY B 1 330 ? -19.484 28.688 21.562 1 94.06 330 GLY B O 1
ATOM 7911 N N . SER B 1 331 ? -20.062 30.672 22.438 1 92.75 331 SER B N 1
ATOM 7912 C CA . SER B 1 331 ? -19.656 31.422 21.25 1 92.75 331 SER B CA 1
ATOM 7913 C C . SER B 1 331 ? -18.156 31.672 21.25 1 92.75 331 SER B C 1
ATOM 7915 O O . SER B 1 331 ? -17.516 31.625 22.312 1 92.75 331 SER B O 1
ATOM 7917 N N . CYS B 1 332 ? -17.594 31.906 20.141 1 89.56 332 CYS B N 1
ATOM 7918 C CA . CYS B 1 332 ? -16.172 32.156 20.016 1 89.56 332 CYS B CA 1
ATOM 7919 C C . CYS B 1 332 ? -15.773 33.438 20.781 1 89.56 332 CYS B C 1
ATOM 7921 O O . CYS B 1 332 ? -14.727 33.469 21.422 1 89.56 332 CYS B O 1
ATOM 7923 N N . ASP B 1 333 ? -16.625 34.406 20.672 1 87.56 333 ASP B N 1
ATOM 7924 C CA . ASP B 1 333 ? -16.359 35.656 21.391 1 87.56 333 ASP B CA 1
ATOM 7925 C C . ASP B 1 333 ? -16.438 35.438 22.906 1 87.56 333 ASP B C 1
ATOM 7927 O O . ASP B 1 333 ? -15.695 36.062 23.656 1 87.56 333 ASP B O 1
ATOM 7931 N N . GLY B 1 334 ? -17.375 34.625 23.281 1 91.31 334 GLY B N 1
ATOM 7932 C CA . GLY B 1 334 ? -17.531 34.312 24.688 1 91.31 334 GLY B CA 1
ATOM 7933 C C . GLY B 1 334 ? -16.328 33.562 25.266 1 91.31 334 GLY B C 1
ATOM 7934 O O . GLY B 1 334 ? -16.016 33.719 26.453 1 91.31 334 GLY B O 1
ATOM 7935 N N . ALA B 1 335 ? -15.711 32.844 24.422 1 92.88 335 ALA B N 1
ATOM 7936 C CA . ALA B 1 335 ? -14.539 32.094 24.875 1 92.88 335 ALA B CA 1
ATOM 7937 C C . ALA B 1 335 ? -13.391 33.062 25.25 1 92.88 335 ALA B C 1
ATOM 7939 O O . ALA B 1 335 ? -12.688 32.812 26.234 1 92.88 335 ALA B O 1
ATOM 7940 N N . LEU B 1 336 ? -13.203 34.094 24.438 1 90.25 336 LEU B N 1
ATOM 7941 C CA . LEU B 1 336 ? -12.164 35.062 24.719 1 90.25 336 LEU B CA 1
ATOM 7942 C C . LEU B 1 336 ? -12.383 35.719 26.078 1 90.25 336 LEU B C 1
ATOM 7944 O O . LEU B 1 336 ? -11.438 35.875 26.859 1 90.25 336 LEU B O 1
ATOM 7948 N N . ARG B 1 337 ? -13.656 36.031 26.359 1 91.62 337 ARG B N 1
ATOM 7949 C CA . ARG B 1 337 ? -14.008 36.688 27.625 1 91.62 337 ARG B CA 1
ATOM 7950 C C . ARG B 1 337 ? -13.844 35.719 28.797 1 91.62 337 ARG B C 1
ATOM 7952 O O . ARG B 1 337 ? -13.375 36.094 29.859 1 91.62 337 ARG B O 1
ATOM 7959 N N . PHE B 1 338 ? -14.227 34.5 28.594 1 94.19 338 PHE B N 1
ATOM 7960 C CA . PHE B 1 338 ? -14.117 33.5 29.641 1 94.19 338 PHE B CA 1
ATOM 7961 C C . PHE B 1 338 ? -12.664 33.281 30.031 1 94.19 338 PHE B C 1
ATOM 7963 O O . PHE B 1 338 ? -12.328 33.281 31.219 1 94.19 338 PHE B O 1
ATOM 7970 N N . PHE B 1 339 ? -11.789 33.125 29.109 1 94.12 339 PHE B N 1
ATOM 7971 C CA . PHE B 1 339 ? -10.391 32.844 29.406 1 94.12 339 PHE B CA 1
ATOM 7972 C C . PHE B 1 339 ? -9.711 34.094 29.969 1 94.12 339 PHE B C 1
ATOM 7974 O O . PHE B 1 339 ? -8.797 34 30.781 1 94.12 339 PHE B O 1
ATOM 7981 N N . GLU B 1 340 ? -10.148 35.25 29.484 1 92.19 340 GLU B N 1
ATOM 7982 C CA . GLU B 1 340 ? -9.648 36.469 30.078 1 92.19 340 GLU B CA 1
ATOM 7983 C C . GLU B 1 340 ? -10.023 36.594 31.547 1 92.19 340 GLU B C 1
ATOM 7985 O O . GLU B 1 340 ? -9.227 37.031 32.375 1 92.19 340 GLU B O 1
ATOM 7990 N N . SER B 1 341 ? -11.211 36.156 31.891 1 92.81 341 SER B N 1
ATOM 7991 C CA . SER B 1 341 ? -11.695 36.188 33.281 1 92.81 341 SER B CA 1
ATOM 7992 C C . SER B 1 341 ? -10.898 35.25 34.156 1 92.81 341 SER B C 1
ATOM 7994 O O . SER B 1 341 ? -10.812 35.469 35.375 1 92.81 341 SER B O 1
ATOM 7996 N N . LEU B 1 342 ? -10.32 34.25 33.594 1 93.88 342 LEU B N 1
ATOM 7997 C CA . LEU B 1 342 ? -9.516 33.281 34.344 1 93.88 342 LEU B CA 1
ATOM 7998 C C . LEU B 1 342 ? -8.047 33.688 34.344 1 93.88 342 LEU B C 1
ATOM 8000 O O . LEU B 1 342 ? -7.188 32.906 34.781 1 93.88 342 LEU B O 1
ATOM 8004 N N . ASN B 1 343 ? -7.695 34.844 33.719 1 91.56 343 ASN B N 1
ATOM 8005 C CA . ASN B 1 343 ? -6.348 35.406 33.656 1 91.56 343 ASN B CA 1
ATOM 8006 C C . ASN B 1 343 ? -5.484 34.688 32.625 1 91.56 343 ASN B C 1
ATOM 8008 O O . ASN B 1 343 ? -4.289 34.469 32.844 1 91.56 343 ASN B O 1
ATOM 8012 N N . PHE B 1 344 ? -6.184 34.188 31.672 1 91.94 344 PHE B N 1
ATOM 8013 C CA . PHE B 1 344 ? -5.473 33.656 30.516 1 91.94 344 PHE B CA 1
ATOM 8014 C C . PHE B 1 344 ? -5.812 34.438 29.25 1 91.94 344 PHE B C 1
ATOM 8016 O O . PHE B 1 344 ? -6.352 33.906 28.297 1 91.94 344 PHE B O 1
ATOM 8023 N N . PRO B 1 345 ? -5.344 35.625 29.219 1 88.81 345 PRO B N 1
ATOM 8024 C CA . PRO B 1 345 ? -5.676 36.438 28.031 1 88.81 345 PRO B CA 1
ATOM 8025 C C . PRO B 1 345 ? -4.875 36.031 26.797 1 88.81 345 PRO B C 1
ATOM 8027 O O . PRO B 1 345 ? -3.721 35.625 26.922 1 88.81 345 PRO B O 1
ATOM 8030 N N . CYS B 1 346 ? -5.562 36.125 25.672 1 85.12 346 CYS B N 1
ATOM 8031 C CA . CYS B 1 346 ? -4.902 35.812 24.406 1 85.12 346 CYS B CA 1
ATOM 8032 C C . CYS B 1 346 ? -3.904 36.906 24.047 1 85.12 346 CYS B C 1
ATOM 8034 O O . CYS B 1 346 ? -4.262 38.094 23.984 1 85.12 346 CYS B O 1
ATOM 8036 N N . PRO B 1 347 ? -2.707 36.562 23.828 1 79.19 347 PRO B N 1
ATOM 8037 C CA . PRO B 1 347 ? -1.717 37.562 23.438 1 79.19 347 PRO B CA 1
ATOM 8038 C C . PRO B 1 347 ? -2.023 38.219 22.094 1 79.19 347 PRO B C 1
ATOM 8040 O O . PRO B 1 347 ? -2.787 37.656 21.297 1 79.19 347 PRO B O 1
ATOM 8043 N N . GLU B 1 348 ? -1.404 39.312 21.844 1 72.88 348 GLU B N 1
ATOM 8044 C CA . GLU B 1 348 ? -1.615 40.031 20.578 1 72.88 348 GLU B CA 1
ATOM 8045 C C . GLU B 1 348 ? -1.017 39.281 19.406 1 72.88 348 GLU B C 1
ATOM 8047 O O . GLU B 1 348 ? 0.063 38.688 19.516 1 72.88 348 GLU B O 1
ATOM 8052 N N . SER B 1 349 ? -1.727 39.188 18.297 1 69.06 349 SER B N 1
ATOM 8053 C CA . SER B 1 349 ? -1.269 38.594 17.047 1 69.06 349 SER B CA 1
ATOM 8054 C C . SER B 1 349 ? -1.227 37.062 17.141 1 69.06 349 SER B C 1
ATOM 8056 O O . SER B 1 349 ? -0.383 36.438 16.516 1 69.06 349 SER B O 1
ATOM 8058 N N . TYR B 1 350 ? -1.954 36.656 18.25 1 75.12 350 TYR B N 1
ATOM 8059 C CA . TYR B 1 350 ? -2.068 35.188 18.375 1 75.12 350 TYR B CA 1
ATOM 8060 C C . TYR B 1 350 ? -3.434 34.719 17.891 1 75.12 350 TYR B C 1
ATOM 8062 O O . TYR B 1 350 ? -4.434 35.438 18.031 1 75.12 350 TYR B O 1
ATOM 8070 N N . ASN B 1 351 ? -3.385 33.562 17.312 1 80.12 351 ASN B N 1
ATOM 8071 C CA . ASN B 1 351 ? -4.633 32.875 17 1 80.12 351 ASN B CA 1
ATOM 8072 C C . ASN B 1 351 ? -5.328 32.375 18.266 1 80.12 351 ASN B C 1
ATOM 8074 O O . ASN B 1 351 ? -4.727 31.656 19.047 1 80.12 351 ASN B O 1
ATOM 8078 N N . ALA B 1 352 ? -6.527 32.875 18.531 1 83.06 352 ALA B N 1
ATOM 8079 C CA . ALA B 1 352 ? -7.273 32.5 19.734 1 83.06 352 ALA B CA 1
ATOM 8080 C C . ALA B 1 352 ? -7.367 31 19.891 1 83.06 352 ALA B C 1
ATOM 8082 O O . ALA B 1 352 ? -7.227 30.469 21 1 83.06 352 ALA B O 1
ATOM 8083 N N . ALA B 1 353 ? -7.621 30.328 18.812 1 86.06 353 ALA B N 1
ATOM 8084 C CA . ALA B 1 353 ? -7.754 28.875 18.844 1 86.06 353 ALA B CA 1
ATOM 8085 C C . ALA B 1 353 ? -6.473 28.219 19.359 1 86.06 353 ALA B C 1
ATOM 8087 O O . ALA B 1 353 ? -6.523 27.281 20.156 1 86.06 353 ALA B O 1
ATOM 8088 N N . GLU B 1 354 ? -5.402 28.734 18.906 1 81 354 GLU B N 1
ATOM 8089 C CA . GLU B 1 354 ? -4.109 28.203 19.344 1 81 354 GLU B CA 1
ATOM 8090 C C . GLU B 1 354 ? -3.871 28.469 20.828 1 81 354 GLU B C 1
ATOM 8092 O O . GLU B 1 354 ? -3.281 27.641 21.516 1 81 354 GLU B O 1
ATOM 8097 N N . HIS B 1 355 ? -4.258 29.609 21.188 1 83.94 355 HIS B N 1
ATOM 8098 C CA . HIS B 1 355 ? -4.102 29.969 22.578 1 83.94 355 HIS B CA 1
ATOM 8099 C C . HIS B 1 355 ? -4.875 29.016 23.5 1 83.94 355 HIS B C 1
ATOM 8101 O O . HIS B 1 355 ? -4.367 28.594 24.531 1 83.94 355 HIS B O 1
ATOM 8107 N N . TYR B 1 356 ? -6.109 28.719 23.141 1 89.38 356 TYR B N 1
ATOM 8108 C CA . TYR B 1 356 ? -6.93 27.797 23.938 1 89.38 356 TYR B CA 1
ATOM 8109 C C . TYR B 1 356 ? -6.277 26.422 24.031 1 89.38 356 TYR B C 1
ATOM 8111 O O . TYR B 1 356 ? -6.176 25.859 25.109 1 89.38 356 TYR B O 1
ATOM 8119 N N . ILE B 1 357 ? -5.844 25.922 22.906 1 85.62 357 ILE B N 1
ATOM 8120 C CA . ILE B 1 357 ? -5.277 24.578 22.828 1 85.62 357 ILE B CA 1
ATOM 8121 C C . ILE B 1 357 ? -4 24.516 23.672 1 85.62 357 ILE B C 1
ATOM 8123 O O . ILE B 1 357 ? -3.766 23.547 24.375 1 85.62 357 ILE B O 1
ATOM 8127 N N . LYS B 1 358 ? -3.199 25.547 23.547 1 80.81 358 LYS B N 1
ATOM 8128 C CA . LYS B 1 358 ? -1.951 25.594 24.297 1 80.81 358 LYS B CA 1
ATOM 8129 C C . LYS B 1 358 ? -2.221 25.625 25.797 1 80.81 358 LYS B C 1
ATOM 8131 O O . LYS B 1 358 ? -1.526 24.969 26.578 1 80.81 358 LYS B O 1
ATOM 8136 N N . THR B 1 359 ? -3.15 26.438 26.141 1 86 359 THR B N 1
ATOM 8137 C CA . THR B 1 359 ? -3.504 26.578 27.547 1 86 359 THR B CA 1
ATOM 8138 C C . THR B 1 359 ? -4.043 25.266 28.125 1 86 359 THR B C 1
ATOM 8140 O O . THR B 1 359 ? -3.812 24.953 29.281 1 86 359 THR B O 1
ATOM 8143 N N . LEU B 1 360 ? -4.715 24.469 27.297 1 88.44 360 LEU B N 1
ATOM 8144 C CA . LEU B 1 360 ? -5.379 23.25 27.75 1 88.44 360 LEU B CA 1
ATOM 8145 C C . LEU B 1 360 ? -4.496 22.031 27.5 1 88.44 360 LEU B C 1
ATOM 8147 O O . LEU B 1 360 ? -4.871 20.906 27.859 1 88.44 360 LEU B O 1
ATOM 8151 N N . ALA B 1 361 ? -3.365 22.234 26.938 1 81 361 ALA B N 1
ATOM 8152 C CA . ALA B 1 361 ? -2.471 21.125 26.594 1 81 361 ALA B CA 1
ATOM 8153 C C . ALA B 1 361 ? -1.742 20.609 27.844 1 81 361 ALA B C 1
ATOM 8155 O O . ALA B 1 361 ? -1.467 21.375 28.766 1 81 361 ALA B O 1
ATOM 8156 N N . ILE B 1 362 ? -1.526 19.297 27.859 1 77.25 362 ILE B N 1
ATOM 8157 C CA . ILE B 1 362 ? -0.756 18.672 28.922 1 77.25 362 ILE B CA 1
ATOM 8158 C C . ILE B 1 362 ? 0.694 18.5 28.484 1 77.25 362 ILE B C 1
ATOM 8160 O O . ILE B 1 362 ? 0.975 17.734 27.547 1 77.25 362 ILE B O 1
ATOM 8164 N N . ALA B 1 363 ? 1.502 19.25 29.047 1 64.31 363 ALA B N 1
ATOM 8165 C CA . ALA B 1 363 ? 2.916 19.188 28.688 1 64.31 363 ALA B CA 1
ATOM 8166 C C . ALA B 1 363 ? 3.602 18.016 29.391 1 64.31 363 ALA B C 1
ATOM 8168 O O . ALA B 1 363 ? 3.297 17.719 30.547 1 64.31 363 ALA B O 1
ATOM 8169 N N . GLY B 1 364 ? 4.355 17.203 28.766 1 59.31 364 GLY B N 1
ATOM 8170 C CA . GLY B 1 364 ? 5.027 16.016 29.266 1 59.31 364 GLY B CA 1
ATOM 8171 C C . GLY B 1 364 ? 5.801 16.266 30.547 1 59.31 364 GLY B C 1
ATOM 8172 O O . GLY B 1 364 ? 5.816 15.414 31.438 1 59.31 364 GLY B O 1
ATOM 8173 N N . GLY B 1 365 ? 6.582 17.312 30.766 1 57.28 365 GLY B N 1
ATOM 8174 C CA . GLY B 1 365 ? 7.441 17.531 31.906 1 57.28 365 GLY B CA 1
ATOM 8175 C C . GLY B 1 365 ? 6.688 18.031 33.125 1 57.28 365 GLY B C 1
ATOM 8176 O O . GLY B 1 365 ? 7.172 17.906 34.25 1 57.28 365 GLY B O 1
ATOM 8177 N N . HIS B 1 366 ? 5.516 18.484 33 1 73.69 366 HIS B N 1
ATOM 8178 C CA . HIS B 1 366 ? 4.723 19.047 34.062 1 73.69 366 HIS B CA 1
ATOM 8179 C C . HIS B 1 366 ? 3.281 18.562 34.031 1 73.69 366 HIS B C 1
ATOM 8181 O O . HIS B 1 366 ? 2.342 19.359 34.094 1 73.69 366 HIS B O 1
ATOM 8187 N N . VAL B 1 367 ? 3.145 17.25 34.094 1 79.94 367 VAL B N 1
ATOM 8188 C CA . VAL B 1 367 ? 1.838 16.656 33.844 1 79.94 367 VAL B CA 1
ATOM 8189 C C . VAL B 1 367 ? 0.879 17 35 1 79.94 367 VAL B C 1
ATOM 8191 O O . VAL B 1 367 ? -0.254 17.422 34.75 1 79.94 367 VAL B O 1
ATOM 8194 N N . ALA B 1 368 ? 1.343 16.953 36.219 1 83.06 368 ALA B N 1
ATOM 8195 C CA . ALA B 1 368 ? 0.469 17.172 37.375 1 83.06 368 ALA B CA 1
ATOM 8196 C C . ALA B 1 368 ? -0.008 18.625 37.406 1 83.06 368 ALA B C 1
ATOM 8198 O O . ALA B 1 368 ? -1.188 18.875 37.656 1 83.06 368 ALA B O 1
ATOM 8199 N N . GLU B 1 369 ? 0.936 19.516 37.156 1 87.12 369 GLU B N 1
ATOM 8200 C CA . GLU B 1 369 ? 0.591 20.922 37.156 1 87.12 369 GLU B CA 1
ATOM 8201 C C . GLU B 1 369 ? -0.378 21.266 36.031 1 87.12 369 GLU B C 1
ATOM 8203 O O . GLU B 1 369 ? -1.31 22.062 36.219 1 87.12 369 GLU B O 1
ATOM 8208 N N . CYS B 1 370 ? -0.18 20.75 34.938 1 87.44 370 CYS B N 1
ATOM 8209 C CA . CYS B 1 370 ? -1.037 21.016 33.812 1 87.44 370 CYS B CA 1
ATOM 8210 C C . CYS B 1 370 ? -2.432 20.438 34.031 1 87.44 370 CYS B C 1
ATOM 8212 O O . CYS B 1 370 ? -3.43 21.062 33.656 1 87.44 370 CYS B O 1
ATOM 8214 N N . LYS B 1 371 ? -2.473 19.297 34.625 1 89.38 371 LYS B N 1
ATOM 8215 C CA . LYS B 1 371 ? -3.766 18.672 34.875 1 89.38 371 LYS B CA 1
ATOM 8216 C C . LYS B 1 371 ? -4.578 19.484 35.875 1 89.38 371 LYS B C 1
ATOM 8218 O O . LYS B 1 371 ? -5.801 19.594 35.75 1 89.38 371 LYS B O 1
ATOM 8223 N N . GLU B 1 372 ? -3.891 19.953 36.875 1 91.88 372 GLU B N 1
ATOM 8224 C CA . GLU B 1 372 ? -4.566 20.797 37.875 1 91.88 372 GLU B CA 1
ATOM 8225 C C . GLU B 1 372 ? -5.117 22.062 37.219 1 91.88 372 GLU B C 1
ATOM 8227 O O . GLU B 1 372 ? -6.227 22.5 37.562 1 91.88 372 GLU B O 1
ATOM 8232 N N . LYS B 1 373 ? -4.348 22.609 36.375 1 92.31 373 LYS B N 1
ATOM 8233 C CA . LYS B 1 373 ? -4.773 23.812 35.656 1 92.31 373 LYS B CA 1
ATOM 8234 C C . LYS B 1 373 ? -5.996 23.531 34.781 1 92.31 373 LYS B C 1
ATOM 8236 O O . LYS B 1 373 ? -6.961 24.297 34.812 1 92.31 373 LYS B O 1
ATOM 8241 N N . VAL B 1 374 ? -5.961 22.516 34.125 1 93.5 374 VAL B N 1
ATOM 8242 C CA . VAL B 1 374 ? -7.047 22.125 33.219 1 93.5 374 VAL B CA 1
ATOM 8243 C C . VAL B 1 374 ? -8.312 21.844 34.031 1 93.5 374 VAL B C 1
ATOM 8245 O O . VAL B 1 374 ? -9.406 22.266 33.656 1 93.5 374 VAL B O 1
ATOM 8248 N N . ASN B 1 375 ? -8.133 21.141 35.125 1 93.75 375 ASN B N 1
ATOM 8249 C CA . ASN B 1 375 ? -9.281 20.859 36 1 93.75 375 ASN B CA 1
ATOM 8250 C C . ASN B 1 375 ? -9.891 22.125 36.562 1 93.75 375 ASN B C 1
ATOM 8252 O O . ASN B 1 375 ? -11.109 22.234 36.688 1 93.75 375 ASN B O 1
ATOM 8256 N N . ALA B 1 376 ? -9.023 23.016 36.875 1 94.62 376 ALA B N 1
ATOM 8257 C CA . ALA B 1 376 ? -9.5 24.281 37.406 1 94.62 376 ALA B CA 1
ATOM 8258 C C . ALA B 1 376 ? -10.297 25.047 36.344 1 94.62 376 ALA B C 1
ATOM 8260 O O . ALA B 1 376 ? -11.305 25.688 36.688 1 94.62 376 ALA B O 1
ATOM 8261 N N . ILE B 1 377 ? -9.852 25.016 35.188 1 95.56 377 ILE B N 1
ATOM 8262 C CA . ILE B 1 377 ? -10.523 25.703 34.094 1 95.56 377 ILE B CA 1
ATOM 8263 C C . ILE B 1 377 ? -11.875 25.047 33.812 1 95.56 377 ILE B C 1
ATOM 8265 O O . ILE B 1 377 ? -12.883 25.734 33.625 1 95.56 377 ILE B O 1
ATOM 8269 N N . CYS B 1 378 ? -11.93 23.75 33.812 1 95.81 378 CYS B N 1
ATOM 8270 C CA . CYS B 1 378 ? -13.172 23.031 33.562 1 95.81 378 CYS B CA 1
ATOM 8271 C C . CYS B 1 378 ? -14.172 23.281 34.688 1 95.81 378 CYS B C 1
ATOM 8273 O O . CYS B 1 378 ? -15.367 23.422 34.438 1 95.81 378 CYS B O 1
ATOM 8275 N N . ASP B 1 379 ? -13.648 23.312 35.938 1 95.38 379 ASP B N 1
ATOM 8276 C CA . ASP B 1 379 ? -14.516 23.609 37.062 1 95.38 379 ASP B CA 1
ATOM 8277 C C . ASP B 1 379 ? -15.07 25.031 36.969 1 95.38 379 ASP B C 1
ATOM 8279 O O . ASP B 1 379 ? -16.219 25.281 37.312 1 95.38 379 ASP B O 1
ATOM 8283 N N . ALA B 1 380 ? -14.195 25.906 36.562 1 95.5 380 ALA B N 1
ATOM 8284 C CA . ALA B 1 380 ? -14.617 27.297 36.406 1 95.5 380 ALA B CA 1
ATOM 8285 C C . ALA B 1 380 ? -15.719 27.422 35.344 1 95.5 380 ALA B C 1
ATOM 8287 O O . ALA B 1 380 ? -16.625 28.234 35.469 1 95.5 380 ALA B O 1
ATOM 8288 N N . PHE B 1 381 ? -15.633 26.703 34.344 1 95.12 381 PHE B N 1
ATOM 8289 C CA . PHE B 1 381 ? -16.656 26.734 33.312 1 95.12 381 PHE B CA 1
ATOM 8290 C C . PHE B 1 381 ? -17.984 26.219 33.844 1 95.12 381 PHE B C 1
ATOM 8292 O O . PHE B 1 381 ? -19.031 26.781 33.531 1 95.12 381 PHE B O 1
ATOM 8299 N N . GLU B 1 382 ? -17.938 25.125 34.562 1 93.19 382 GLU B N 1
ATOM 8300 C CA . GLU B 1 382 ? -19.156 24.531 35.125 1 93.19 382 GLU B CA 1
ATOM 8301 C C . GLU B 1 382 ? -19.953 25.531 35.938 1 93.19 382 GLU B C 1
ATOM 8303 O O . GLU B 1 382 ? -21.172 25.469 36 1 93.19 382 GLU B O 1
ATOM 8308 N N . ARG B 1 383 ? -19.234 26.531 36.469 1 92.56 383 ARG B N 1
ATOM 8309 C CA . ARG B 1 383 ? -19.875 27.531 37.312 1 92.56 383 ARG B CA 1
ATOM 8310 C C . ARG B 1 383 ? -20.109 28.828 36.531 1 92.56 383 ARG B C 1
ATOM 8312 O O . ARG B 1 383 ? -20.719 29.766 37.062 1 92.56 383 ARG B O 1
ATOM 8319 N N . SER B 1 384 ? -19.781 28.859 35.344 1 93.19 384 SER B N 1
ATOM 8320 C CA . SER B 1 384 ? -19.844 30.078 34.531 1 93.19 384 SER B CA 1
ATOM 8321 C C . SER B 1 384 ? -21.25 30.297 34 1 93.19 384 SER B C 1
ATOM 8323 O O . SER B 1 384 ? -22.047 29.359 33.938 1 93.19 384 SER B O 1
ATOM 8325 N N . PRO B 1 385 ? -21.531 31.516 33.594 1 91.62 385 PRO B N 1
ATOM 8326 C CA . PRO B 1 385 ? -22.828 31.812 32.969 1 91.62 385 PRO B CA 1
ATOM 8327 C C . PRO B 1 385 ? -23.016 31.078 31.641 1 91.62 385 PRO B C 1
ATOM 8329 O O . PRO B 1 385 ? -24.141 30.719 31.281 1 91.62 385 PRO B O 1
ATOM 8332 N N . ASP B 1 386 ? -21.969 30.875 30.969 1 92.56 386 ASP B N 1
ATOM 8333 C CA . ASP B 1 386 ? -22.047 30.156 29.688 1 92.56 386 ASP B CA 1
ATOM 8334 C C . ASP B 1 386 ? -22.516 28.719 29.891 1 92.56 386 ASP B C 1
ATOM 8336 O O . ASP B 1 386 ? -23.297 28.203 29.094 1 92.56 386 ASP B O 1
ATOM 8340 N N . ALA B 1 387 ? -22.031 28.078 30.875 1 93.62 387 ALA B N 1
ATOM 8341 C CA . ALA B 1 387 ? -22.453 26.719 31.188 1 93.62 387 ALA B CA 1
ATOM 8342 C C . ALA B 1 387 ? -23.938 26.672 31.547 1 93.62 387 ALA B C 1
ATOM 8344 O O . ALA B 1 387 ? -24.641 25.719 31.203 1 93.62 387 ALA B O 1
ATOM 8345 N N . ALA B 1 388 ? -24.375 27.672 32.281 1 92.5 388 ALA B N 1
ATOM 8346 C CA . ALA B 1 388 ? -25.797 27.766 32.625 1 92.5 388 ALA B CA 1
ATOM 8347 C C . ALA B 1 388 ? -26.672 27.922 31.391 1 92.5 388 ALA B C 1
ATOM 8349 O O . ALA B 1 388 ? -27.766 27.359 31.328 1 92.5 388 ALA B O 1
ATOM 8350 N N . GLU B 1 389 ? -26.156 28.672 30.531 1 91.62 389 GLU B N 1
ATOM 8351 C CA . GLU B 1 389 ? -26.891 28.859 29.281 1 91.62 389 GLU B CA 1
ATOM 8352 C C . GLU B 1 389 ? -27 27.562 28.5 1 91.62 389 GLU B C 1
ATOM 8354 O O . GLU B 1 389 ? -28.031 27.281 27.891 1 91.62 389 GLU B O 1
ATOM 8359 N N . VAL B 1 390 ? -25.938 26.812 28.453 1 92.31 390 VAL B N 1
ATOM 8360 C CA . VAL B 1 390 ? -25.922 25.531 27.766 1 92.31 390 VAL B CA 1
ATOM 8361 C C . VAL B 1 390 ? -26.922 24.578 28.422 1 92.31 390 VAL B C 1
ATOM 8363 O O . VAL B 1 390 ? -27.688 23.891 27.734 1 92.31 390 VAL B O 1
ATOM 8366 N N . ARG B 1 391 ? -27.016 24.578 29.734 1 91.12 391 ARG B N 1
ATOM 8367 C CA . ARG B 1 391 ? -27.938 23.734 30.469 1 91.12 391 ARG B CA 1
ATOM 8368 C C . ARG B 1 391 ? -29.391 24.125 30.188 1 91.12 391 ARG B C 1
ATOM 8370 O O . ARG B 1 391 ? -30.266 23.266 30.031 1 91.12 391 ARG B O 1
ATOM 8377 N N . LYS B 1 392 ? -29.547 25.391 30.109 1 90.19 392 LYS B N 1
ATOM 8378 C CA . LYS B 1 392 ? -30.891 25.891 29.797 1 90.19 392 LYS B CA 1
ATOM 8379 C C . LYS B 1 392 ? -31.312 25.484 28.391 1 90.19 392 LYS B C 1
ATOM 8381 O O . LYS B 1 392 ? -32.469 25.109 28.172 1 90.19 392 LYS B O 1
ATOM 8386 N N . SER B 1 393 ? -30.391 25.641 27.531 1 88.38 393 SER B N 1
ATOM 8387 C CA . SER B 1 393 ? -30.672 25.281 26.156 1 88.38 393 SER B CA 1
ATOM 8388 C C . SER B 1 393 ? -30.984 23.781 26.016 1 88.38 393 SER B C 1
ATOM 8390 O O . SER B 1 393 ? -31.812 23.391 25.203 1 88.38 393 SER B O 1
ATOM 8392 N N . ILE B 1 394 ? -30.281 22.984 26.766 1 88.62 394 ILE B N 1
ATOM 8393 C CA . ILE B 1 394 ? -30.516 21.547 26.75 1 88.62 394 ILE B CA 1
ATOM 8394 C C . ILE B 1 394 ? -31.906 21.234 27.312 1 88.62 394 ILE B C 1
ATOM 8396 O O . ILE B 1 394 ? -32.625 20.422 26.75 1 88.62 394 ILE B O 1
ATOM 8400 N N . ASP B 1 395 ? -32.281 21.984 28.344 1 84.81 395 ASP B N 1
ATOM 8401 C CA . ASP B 1 395 ? -33.594 21.781 28.969 1 84.81 395 ASP B CA 1
ATOM 8402 C C . ASP B 1 395 ? -34.719 22.203 28.031 1 84.81 395 ASP B C 1
ATOM 8404 O O . ASP B 1 395 ? -35.75 21.531 27.969 1 84.81 395 ASP B O 1
ATOM 8408 N N . VAL B 1 396 ? -34.469 23.25 27.375 1 81.56 396 VAL B N 1
ATOM 8409 C CA . VAL B 1 396 ? -35.5 23.734 26.438 1 81.56 396 VAL B CA 1
ATOM 8410 C C . VAL B 1 396 ? -35.656 22.766 25.281 1 81.56 396 VAL B C 1
ATOM 8412 O O . VAL B 1 396 ? -36.781 22.484 24.844 1 81.56 396 VAL B O 1
ATOM 8415 N N . ALA B 1 397 ? -34.594 22.344 24.797 1 78 397 ALA B N 1
ATOM 8416 C CA . ALA B 1 397 ? -34.625 21.422 23.672 1 78 397 ALA B CA 1
ATOM 8417 C C . ALA B 1 397 ? -35.25 20.094 24.062 1 78 397 ALA B C 1
ATOM 8419 O O . ALA B 1 397 ? -35.969 19.469 23.266 1 78 397 ALA B O 1
ATOM 8420 N N . THR B 1 398 ? -35 19.672 25.297 1 71.5 398 THR B N 1
ATOM 8421 C CA . THR B 1 398 ? -35.562 18.422 25.781 1 71.5 398 THR B CA 1
ATOM 8422 C C . THR B 1 398 ? -37.031 18.578 26.094 1 71.5 398 THR B C 1
ATOM 8424 O O . THR B 1 398 ? -37.812 17.609 25.984 1 71.5 398 THR B O 1
ATOM 8427 N N . GLY B 1 399 ? -37.5 19.75 26.641 1 62.88 399 GLY B N 1
ATOM 8428 C CA . GLY B 1 399 ? -38.875 20 26.953 1 62.88 399 GLY B CA 1
ATOM 8429 C C . GLY B 1 399 ? -39.781 20.062 25.719 1 62.88 399 GLY B C 1
ATOM 8430 O O . GLY B 1 399 ? -41 19.859 25.797 1 62.88 399 GLY B O 1
ATOM 8431 N N . HIS B 1 400 ? -39.25 20.625 24.641 1 55.91 400 HIS B N 1
ATOM 8432 C CA . HIS B 1 400 ? -40.062 20.656 23.422 1 55.91 400 HIS B CA 1
ATOM 8433 C C . HIS B 1 400 ? -40.062 19.297 22.734 1 55.91 400 HIS B C 1
ATOM 8435 O O . HIS B 1 400 ? -39.281 19.078 21.781 1 55.91 400 HIS B O 1
ATOM 8441 N N . GLU B 1 401 ? -40.344 18.312 23.469 1 51.84 401 GLU B N 1
ATOM 8442 C CA . GLU B 1 401 ? -40.531 17.031 22.797 1 51.84 401 GLU B CA 1
ATOM 8443 C C . GLU B 1 401 ? -41.312 17.203 21.516 1 51.84 401 GLU B C 1
ATOM 8445 O O . GLU B 1 401 ? -42.531 17.406 21.547 1 51.84 401 GLU B O 1
ATOM 8450 N N . GLN B 1 402 ? -40.969 17.938 20.656 1 49.53 402 GLN B N 1
ATOM 8451 C CA . GLN B 1 402 ? -41.719 17.984 19.391 1 49.53 402 GLN B CA 1
ATOM 8452 C C . GLN B 1 402 ? -42.188 16.594 18.984 1 49.53 402 GLN B C 1
ATOM 8454 O O . GLN B 1 402 ? -41.625 15.586 19.406 1 49.53 402 GLN B O 1
ATOM 8459 N N . ASP B 1 403 ? -43.438 16.531 18.219 1 42.06 403 ASP B N 1
ATOM 8460 C CA . ASP B 1 403 ? -44.219 15.438 17.656 1 42.06 403 ASP B CA 1
ATOM 8461 C C . ASP B 1 403 ? -43.312 14.352 17.094 1 42.06 403 ASP B C 1
ATOM 8463 O O . ASP B 1 403 ? -42.5 14.609 16.203 1 42.06 403 ASP B O 1
ATOM 8467 N N . LEU B 1 404 ? -43.062 13.43 17.875 1 41.62 404 LEU B N 1
ATOM 8468 C CA . LEU B 1 404 ? -42.469 12.141 17.531 1 41.62 404 LEU B CA 1
ATOM 8469 C C . LEU B 1 404 ? -42.75 11.797 16.062 1 41.62 404 LEU B C 1
ATOM 8471 O O . LEU B 1 404 ? -42.219 10.805 15.555 1 41.62 404 LEU B O 1
ATOM 8475 N N . ARG B 1 405 ? -43.938 12.211 15.641 1 41.28 405 ARG B N 1
ATOM 8476 C CA . ARG B 1 405 ? -44.406 11.852 14.312 1 41.28 405 ARG B CA 1
ATOM 8477 C C . ARG B 1 405 ? -43.406 12.281 13.242 1 41.28 405 ARG B C 1
ATOM 8479 O O . ARG B 1 405 ? -43.344 11.68 12.164 1 41.28 405 ARG B O 1
ATOM 8486 N N . SER B 1 406 ? -42.844 13.391 13.391 1 43.44 406 SER B N 1
ATOM 8487 C CA . SER B 1 406 ? -41.875 13.859 12.383 1 43.44 406 SER B CA 1
ATOM 8488 C C . SER B 1 406 ? -40.625 13.016 12.383 1 43.44 406 SER B C 1
ATOM 8490 O O . SER B 1 406 ? -40 12.82 11.336 1 43.44 406 SER B O 1
ATOM 8492 N N . VAL B 1 407 ? -40.188 12.633 13.578 1 44.44 407 VAL B N 1
ATOM 8493 C CA . VAL B 1 407 ? -39.031 11.719 13.695 1 44.44 407 VAL B CA 1
ATOM 8494 C C . VAL B 1 407 ? -39.469 10.328 13.227 1 44.44 407 VAL B C 1
ATOM 8496 O O . VAL B 1 407 ? -38.625 9.562 12.734 1 44.44 407 VAL B O 1
ATOM 8499 N N . MET B 1 408 ? -40.719 9.914 13.633 1 40.91 408 MET B N 1
ATOM 8500 C CA . MET B 1 408 ? -41.219 8.609 13.219 1 40.91 408 MET B CA 1
ATOM 8501 C C . MET B 1 408 ? -41.062 8.414 11.711 1 40.91 408 MET B C 1
ATOM 8503 O O . MET B 1 408 ? -41.188 7.297 11.211 1 40.91 408 MET B O 1
ATOM 8507 N N . LEU B 1 409 ? -41.281 9.508 11.008 1 41.59 409 LEU B N 1
ATOM 8508 C CA . LEU B 1 409 ? -41.094 9.281 9.586 1 41.59 409 LEU B CA 1
ATOM 8509 C C . LEU B 1 409 ? -39.688 8.703 9.305 1 41.59 409 LEU B C 1
ATOM 8511 O O . LEU B 1 409 ? -39.375 8.344 8.164 1 41.59 409 LEU B O 1
ATOM 8515 N N . PHE B 1 410 ? -38.844 8.836 10.242 1 44.12 410 PHE B N 1
ATOM 8516 C CA . PHE B 1 410 ? -37.594 8.156 10.008 1 44.12 410 PHE B CA 1
ATOM 8517 C C . PHE B 1 410 ? -37.719 6.672 10.336 1 44.12 410 PHE B C 1
ATOM 8519 O O . PHE B 1 410 ? -37.938 6.301 11.484 1 44.12 410 PHE B O 1
ATOM 8526 N N . ASP B 1 411 ? -38.375 5.984 9.648 1 45.62 411 ASP B N 1
ATOM 8527 C CA . ASP B 1 411 ? -38.375 4.527 9.766 1 45.62 411 ASP B CA 1
ATOM 8528 C C . ASP B 1 411 ? -37.062 4.051 10.398 1 45.62 411 ASP B C 1
ATOM 8530 O O . ASP B 1 411 ? -35.969 4.301 9.867 1 45.62 411 ASP B O 1
ATOM 8534 N N . GLN B 1 412 ? -37 3.854 11.727 1 47.22 412 GLN B N 1
ATOM 8535 C CA . GLN B 1 412 ? -35.938 3.461 12.633 1 47.22 412 GLN B CA 1
ATOM 8536 C C . GLN B 1 412 ? -35.125 2.301 12.055 1 47.22 412 GLN B C 1
ATOM 8538 O O . GLN B 1 412 ? -34 2.029 12.508 1 47.22 412 GLN B O 1
ATOM 8543 N N . THR B 1 413 ? -35.75 1.425 11.32 1 50.16 413 THR B N 1
ATOM 8544 C CA . THR B 1 413 ? -34.969 0.259 10.938 1 50.16 413 THR B CA 1
ATOM 8545 C C . THR B 1 413 ? -33.969 0.615 9.836 1 50.16 413 THR B C 1
ATOM 8547 O O . THR B 1 413 ? -34.344 1.259 8.844 1 50.16 413 THR B O 1
ATOM 8550 N N . PRO B 1 414 ? -32.781 0.604 10.156 1 54.88 414 PRO B N 1
ATOM 8551 C CA . PRO B 1 414 ? -31.812 0.789 9.086 1 54.88 414 PRO B CA 1
ATOM 8552 C C . PRO B 1 414 ? -32.188 0.035 7.809 1 54.88 414 PRO B C 1
ATOM 8554 O O . PRO B 1 414 ? -32.406 -1.175 7.852 1 54.88 414 PRO B O 1
ATOM 8557 N N . SER B 1 415 ? -33.031 0.592 6.953 1 63.12 415 SER B N 1
ATOM 8558 C CA . SER B 1 415 ? -33.469 -0.105 5.746 1 63.12 415 SER B CA 1
ATOM 8559 C C . SER B 1 415 ? -32.688 0.365 4.523 1 63.12 415 SER B C 1
ATOM 8561 O O . SER B 1 415 ? -32.219 1.51 4.477 1 63.12 415 SER B O 1
ATOM 8563 N N . TYR B 1 416 ? -32.406 -0.625 3.738 1 68.88 416 TYR B N 1
ATOM 8564 C CA . TYR B 1 416 ? -31.812 -0.32 2.439 1 68.88 416 TYR B CA 1
ATOM 8565 C C . TYR B 1 416 ? -32.781 0.506 1.585 1 68.88 416 TYR B C 1
ATOM 8567 O O . TYR B 1 416 ? -33.969 0.216 1.523 1 68.88 416 TYR B O 1
ATOM 8575 N N . ARG B 1 417 ? -32.312 1.571 1.029 1 72.5 417 ARG B N 1
ATOM 8576 C CA . ARG B 1 417 ? -33.156 2.564 0.352 1 72.5 417 ARG B CA 1
ATOM 8577 C C . ARG B 1 417 ? -33.562 2.086 -1.039 1 72.5 417 ARG B C 1
ATOM 8579 O O . ARG B 1 417 ? -34.531 2.561 -1.604 1 72.5 417 ARG B O 1
ATOM 8586 N N . VAL B 1 418 ? -32.75 1.04 -1.542 1 83.62 418 VAL B N 1
ATOM 8587 C CA . VAL B 1 418 ? -33 0.572 -2.9 1 83.62 418 VAL B CA 1
ATOM 8588 C C . VAL B 1 418 ? -33.156 -0.949 -2.906 1 83.62 418 VAL B C 1
ATOM 8590 O O . VAL B 1 418 ? -32.719 -1.621 -1.964 1 83.62 418 VAL B O 1
ATOM 8593 N N . SER B 1 419 ? -33.781 -1.432 -3.977 1 87.38 419 SER B N 1
ATOM 8594 C CA . SER B 1 419 ? -34 -2.867 -4.129 1 87.38 419 SER B CA 1
ATOM 8595 C C . SER B 1 419 ? -32.688 -3.592 -4.387 1 87.38 419 SER B C 1
ATOM 8597 O O . SER B 1 419 ? -31.688 -2.967 -4.766 1 87.38 419 SER B O 1
ATOM 8599 N N . ALA B 1 420 ? -32.688 -4.859 -4.191 1 91.12 420 ALA B N 1
ATOM 8600 C CA . ALA B 1 420 ? -31.484 -5.691 -4.352 1 91.12 420 ALA B CA 1
ATOM 8601 C C . ALA B 1 420 ? -31.016 -5.688 -5.801 1 91.12 420 ALA B C 1
ATOM 8603 O O . ALA B 1 420 ? -29.797 -5.707 -6.059 1 91.12 420 ALA B O 1
ATOM 8604 N N . LEU B 1 421 ? -31.922 -5.656 -6.691 1 92.75 421 LEU B N 1
ATOM 8605 C CA . LEU B 1 421 ? -31.562 -5.703 -8.102 1 92.75 421 LEU B CA 1
ATOM 8606 C C . LEU B 1 421 ? -30.859 -4.414 -8.523 1 92.75 421 LEU B C 1
ATOM 8608 O O . LEU B 1 421 ? -29.906 -4.449 -9.32 1 92.75 421 LEU B O 1
ATOM 8612 N N . VAL B 1 422 ? -31.328 -3.307 -8 1 91.44 422 VAL B N 1
ATOM 8613 C CA . VAL B 1 422 ? -30.703 -2.029 -8.32 1 91.44 422 VAL B CA 1
ATOM 8614 C C . VAL B 1 422 ? -29.297 -1.972 -7.695 1 91.44 422 VAL B C 1
ATOM 8616 O O . VAL B 1 422 ? -28.359 -1.486 -8.32 1 91.44 422 VAL B O 1
ATOM 8619 N N . GLN B 1 423 ? -29.234 -2.477 -6.516 1 93.5 423 GLN B N 1
ATOM 8620 C CA . GLN B 1 423 ? -27.938 -2.561 -5.863 1 93.5 423 GLN B CA 1
ATOM 8621 C C . GLN B 1 423 ? -26.953 -3.385 -6.695 1 93.5 423 GLN B C 1
ATOM 8623 O O . GLN B 1 423 ? -25.828 -2.959 -6.934 1 93.5 423 GLN B O 1
ATOM 8628 N N . LEU B 1 424 ? -27.453 -4.512 -7.16 1 95.5 424 LEU B N 1
ATOM 8629 C CA . LEU B 1 424 ? -26.625 -5.434 -7.922 1 95.5 424 LEU B CA 1
ATOM 8630 C C . LEU B 1 424 ? -26.141 -4.789 -9.219 1 95.5 424 LEU B C 1
ATOM 8632 O O . LEU B 1 424 ? -24.969 -4.895 -9.578 1 95.5 424 LEU B O 1
ATOM 8636 N N . ARG B 1 425 ? -27.016 -4.168 -9.883 1 94.88 425 ARG B N 1
ATOM 8637 C CA . ARG B 1 425 ? -26.688 -3.562 -11.164 1 94.88 425 ARG B CA 1
ATOM 8638 C C . ARG B 1 425 ? -25.578 -2.514 -11.008 1 94.88 425 ARG B C 1
ATOM 8640 O O . ARG B 1 425 ? -24.609 -2.504 -11.773 1 94.88 425 ARG B O 1
ATOM 8647 N N . TRP B 1 426 ? -25.672 -1.676 -10 1 93.81 426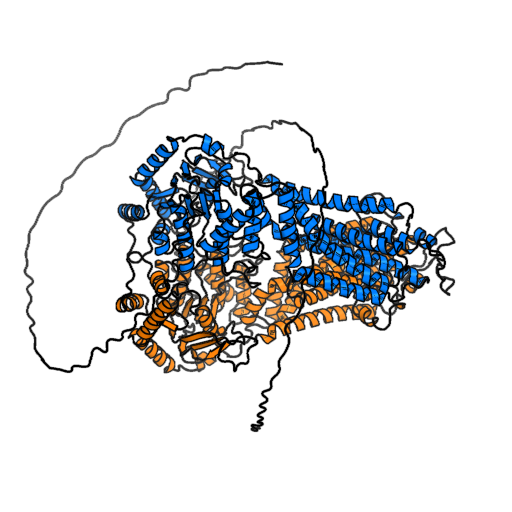 TRP B N 1
ATOM 8648 C CA . TRP B 1 426 ? -24.703 -0.594 -9.812 1 93.81 426 TRP B CA 1
ATOM 8649 C C . TRP B 1 426 ? -23.375 -1.129 -9.281 1 93.81 426 TRP B C 1
ATOM 8651 O O . TRP B 1 426 ? -22.312 -0.631 -9.641 1 93.81 426 TRP B O 1
ATOM 8661 N N . LEU B 1 427 ? -23.516 -2.107 -8.461 1 95.19 427 LEU B N 1
ATOM 8662 C CA . LEU B 1 427 ? -22.297 -2.689 -7.93 1 95.19 427 LEU B CA 1
ATOM 8663 C C . LEU B 1 427 ? -21.547 -3.455 -9.016 1 95.19 427 LEU B C 1
ATOM 8665 O O . LEU B 1 427 ? -20.312 -3.438 -9.055 1 95.19 427 LEU B O 1
ATOM 8669 N N . VAL B 1 428 ? -22.25 -4.141 -9.875 1 95.69 428 VAL B N 1
ATOM 8670 C CA . VAL B 1 428 ? -21.625 -4.836 -10.992 1 95.69 428 VAL B CA 1
ATOM 8671 C C . VAL B 1 428 ? -21 -3.82 -11.945 1 95.69 428 VAL B C 1
ATOM 8673 O O . VAL B 1 428 ? -19.891 -4.027 -12.445 1 95.69 428 VAL B O 1
ATOM 8676 N N . TRP B 1 429 ? -21.766 -2.797 -12.156 1 94.44 429 TRP B N 1
ATOM 8677 C CA . TRP B 1 429 ? -21.266 -1.729 -13.016 1 94.44 429 TRP B CA 1
ATOM 8678 C C . TRP B 1 429 ? -19.938 -1.186 -12.484 1 94.44 429 TRP B C 1
ATOM 8680 O O . TRP B 1 429 ? -18.984 -1.018 -13.25 1 94.44 429 TRP B O 1
ATOM 8690 N N . ARG B 1 430 ? -19.859 -0.939 -11.227 1 92.56 430 ARG B N 1
ATOM 8691 C CA . ARG B 1 430 ? -18.641 -0.41 -10.602 1 92.56 430 ARG B CA 1
ATOM 8692 C C . ARG B 1 430 ? -17.5 -1.412 -10.695 1 92.56 430 ARG B C 1
ATOM 8694 O O . ARG B 1 430 ? -16.359 -1.039 -10.984 1 92.56 430 ARG B O 1
ATOM 8701 N N . ALA B 1 431 ? -17.844 -2.643 -10.422 1 90.25 431 ALA B N 1
ATOM 8702 C CA . ALA B 1 431 ? -16.828 -3.689 -10.469 1 90.25 431 ALA B CA 1
ATOM 8703 C C . ALA B 1 431 ? -16.281 -3.859 -11.883 1 90.25 431 ALA B C 1
ATOM 8705 O O . ALA B 1 431 ? -15.062 -4 -12.078 1 90.25 431 ALA B O 1
ATOM 8706 N N . MET B 1 432 ? -17.141 -3.842 -12.859 1 89.25 432 MET B N 1
ATOM 8707 C CA . MET B 1 432 ? -16.734 -3.99 -14.258 1 89.25 432 MET B CA 1
ATOM 8708 C C . MET B 1 432 ? -15.898 -2.795 -14.703 1 89.25 432 MET B C 1
ATOM 8710 O O . MET B 1 432 ? -14.906 -2.957 -15.422 1 89.25 432 MET B O 1
ATOM 8714 N N . LEU B 1 433 ? -16.297 -1.593 -14.289 1 88.19 433 LEU B N 1
ATOM 8715 C CA . LEU B 1 433 ? -15.555 -0.389 -14.648 1 88.19 433 LEU B CA 1
ATOM 8716 C C . LEU B 1 433 ? -14.164 -0.403 -14.031 1 88.19 433 LEU B C 1
ATOM 8718 O O . LEU B 1 433 ? -13.188 0.008 -14.672 1 88.19 433 LEU B O 1
ATOM 8722 N N . ASP B 1 434 ? -14.094 -0.827 -12.82 1 84.31 434 ASP B N 1
ATOM 8723 C CA . ASP B 1 434 ? -12.812 -0.927 -12.125 1 84.31 434 ASP B CA 1
ATOM 8724 C C . ASP B 1 434 ? -11.883 -1.923 -12.82 1 84.31 434 ASP B C 1
ATOM 8726 O O . ASP B 1 434 ? -10.688 -1.665 -12.977 1 84.31 434 ASP B O 1
ATOM 8730 N N . ASN B 1 435 ? -12.453 -3.004 -13.227 1 82 435 ASN B N 1
ATOM 8731 C CA . ASN B 1 435 ? -11.672 -4.043 -13.891 1 82 435 ASN B CA 1
ATOM 8732 C C . ASN B 1 435 ? -11.188 -3.584 -15.266 1 82 435 ASN B C 1
ATOM 8734 O O . ASN B 1 435 ? -10.07 -3.908 -15.672 1 82 435 ASN B O 1
ATOM 8738 N N . MET B 1 436 ? -11.984 -2.836 -15.938 1 81.56 436 MET B N 1
ATOM 8739 C CA . MET B 1 436 ? -11.672 -2.43 -17.297 1 81.56 436 MET B CA 1
ATOM 8740 C C . MET B 1 436 ? -10.68 -1.271 -17.312 1 81.56 436 MET B C 1
ATOM 8742 O O . MET B 1 436 ? -9.891 -1.134 -18.25 1 81.56 436 MET B O 1
ATOM 8746 N N . ARG B 1 437 ? -10.797 -0.389 -16.281 1 79.62 437 ARG B N 1
ATOM 8747 C CA . ARG B 1 437 ? -9.984 0.821 -16.297 1 79.62 437 ARG B CA 1
ATOM 8748 C C . ARG B 1 437 ? -8.656 0.591 -15.586 1 79.62 437 ARG B C 1
ATOM 8750 O O . ARG B 1 437 ? -7.727 1.389 -15.727 1 79.62 437 ARG B O 1
ATOM 8757 N N . ASN B 1 438 ? -8.609 -0.296 -14.805 1 69.69 438 ASN B N 1
ATOM 8758 C CA . ASN B 1 438 ? -7.293 -0.597 -14.25 1 69.69 438 ASN B CA 1
ATOM 8759 C C . ASN B 1 438 ? -6.379 -1.225 -15.297 1 69.69 438 ASN B C 1
ATOM 8761 O O . ASN B 1 438 ? -6.48 -2.418 -15.586 1 69.69 438 ASN B O 1
ATOM 8765 N N . PRO B 1 439 ? -5.852 -0.361 -16.172 1 59.03 439 PRO B N 1
ATOM 8766 C CA . PRO B 1 439 ? -5.098 -0.84 -17.328 1 59.03 439 PRO B CA 1
ATOM 8767 C C . PRO B 1 439 ? -4.094 -1.935 -16.969 1 59.03 439 PRO B C 1
ATOM 8769 O O . PRO B 1 439 ? -3.91 -2.883 -17.734 1 59.03 439 PRO B O 1
ATOM 8772 N N . ASP B 1 440 ? -3.457 -1.686 -15.797 1 58.84 440 ASP B N 1
ATOM 8773 C CA . ASP B 1 440 ? -2.338 -2.566 -15.477 1 58.84 440 ASP B CA 1
ATOM 8774 C C . ASP B 1 440 ? -2.814 -3.998 -15.242 1 58.84 440 ASP B C 1
ATOM 8776 O O . ASP B 1 440 ? -2.092 -4.953 -15.531 1 58.84 440 ASP B O 1
ATOM 8780 N N . MET B 1 441 ? -4.18 -4.078 -15.125 1 67.69 441 MET B N 1
ATOM 8781 C CA . MET B 1 441 ? -4.504 -5.449 -14.75 1 67.69 441 MET B CA 1
ATOM 8782 C C . MET B 1 441 ? -5.145 -6.199 -15.906 1 67.69 441 MET B C 1
ATOM 8784 O O . MET B 1 441 ? -4.672 -7.262 -16.312 1 67.69 441 MET B O 1
ATOM 8788 N N . PHE B 1 442 ? -6.074 -5.559 -16.719 1 75.31 442 PHE B N 1
ATOM 8789 C CA . PHE B 1 442 ? -6.812 -6.316 -17.719 1 75.31 442 PHE B CA 1
ATOM 8790 C C . PHE B 1 442 ? -5.984 -6.477 -18.984 1 75.31 442 PHE B C 1
ATOM 8792 O O . PHE B 1 442 ? -5.879 -7.578 -19.531 1 75.31 442 PHE B O 1
ATOM 8799 N N . ARG B 1 443 ? -5.332 -5.414 -19.391 1 79.12 443 ARG B N 1
ATOM 8800 C CA . ARG B 1 443 ? -4.562 -5.457 -20.625 1 79.12 443 ARG B CA 1
ATOM 8801 C C . ARG B 1 443 ? -3.33 -6.344 -20.469 1 79.12 443 ARG B C 1
ATOM 8803 O O . ARG B 1 443 ? -3.018 -7.141 -21.359 1 79.12 443 ARG B O 1
ATOM 8810 N N . VAL B 1 444 ? -2.729 -6.18 -19.422 1 80.5 444 VAL B N 1
ATOM 8811 C CA . VAL B 1 444 ? -1.513 -6.949 -19.188 1 80.5 444 VAL B CA 1
ATOM 8812 C C . VAL B 1 444 ? -1.853 -8.438 -19.109 1 80.5 444 VAL B C 1
ATOM 8814 O O . VAL B 1 444 ? -1.125 -9.273 -19.641 1 80.5 444 VAL B O 1
ATOM 8817 N N . ARG B 1 445 ? -2.926 -8.758 -18.578 1 83.94 445 ARG B N 1
ATOM 8818 C CA . ARG B 1 445 ? -3.344 -10.148 -18.438 1 83.94 445 ARG B CA 1
ATOM 8819 C C . ARG B 1 445 ? -3.697 -10.766 -19.781 1 83.94 445 ARG B C 1
ATOM 8821 O O . ARG B 1 445 ? -3.336 -11.906 -20.062 1 83.94 445 ARG B O 1
ATOM 8828 N N . THR B 1 446 ? -4.402 -9.977 -20.562 1 86.19 446 THR B N 1
ATOM 8829 C CA . THR B 1 446 ? -4.809 -10.477 -21.875 1 86.19 446 THR B CA 1
ATOM 8830 C C . THR B 1 446 ? -3.6 -10.656 -22.781 1 86.19 446 THR B C 1
ATOM 8832 O O . THR B 1 446 ? -3.496 -11.656 -23.5 1 86.19 446 THR B O 1
ATOM 8835 N N . ILE B 1 447 ? -2.732 -9.727 -22.703 1 88.06 447 ILE B N 1
ATOM 8836 C CA . ILE B 1 447 ? -1.517 -9.836 -23.5 1 88.06 447 ILE B CA 1
ATOM 8837 C C . ILE B 1 447 ? -0.7 -11.039 -23.047 1 88.06 447 ILE B C 1
ATOM 8839 O O . ILE B 1 447 ? -0.172 -11.789 -23.859 1 88.06 447 ILE B O 1
ATOM 8843 N N . GLN B 1 448 ? -0.629 -11.133 -21.766 1 86.56 448 GLN B N 1
ATOM 8844 C CA . GLN B 1 448 ? 0.087 -12.273 -21.203 1 86.56 448 GLN B CA 1
ATOM 8845 C C . GLN B 1 448 ? -0.535 -13.594 -21.656 1 86.56 448 GLN B C 1
ATOM 8847 O O . GLN B 1 448 ? 0.179 -14.539 -21.984 1 86.56 448 GLN B O 1
ATOM 8852 N N . LYS B 1 449 ? -1.833 -13.711 -21.75 1 89.31 449 LYS B N 1
ATOM 8853 C CA . LYS B 1 449 ? -2.52 -14.922 -22.188 1 89.31 449 LYS B CA 1
ATOM 8854 C C . LYS B 1 449 ? -2.25 -15.211 -23.656 1 89.31 449 LYS B C 1
ATOM 8856 O O . LYS B 1 449 ? -2.08 -16.359 -24.047 1 89.31 449 LYS B O 1
ATOM 8861 N N . ILE B 1 450 ? -2.174 -14.148 -24.375 1 92.88 450 ILE B N 1
ATOM 8862 C CA . ILE B 1 450 ? -1.91 -14.305 -25.797 1 92.88 450 ILE B CA 1
ATOM 8863 C C . ILE B 1 450 ? -0.481 -14.797 -26.016 1 92.88 450 ILE B C 1
ATOM 8865 O O . ILE B 1 450 ? -0.249 -15.742 -26.766 1 92.88 450 ILE B O 1
ATOM 8869 N N . VAL B 1 451 ? 0.382 -14.219 -25.312 1 89.44 451 VAL B N 1
ATOM 8870 C CA . VAL B 1 451 ? 1.788 -14.586 -25.453 1 89.44 451 VAL B CA 1
ATOM 8871 C C . VAL B 1 451 ? 1.992 -16.031 -25.031 1 89.44 451 VAL B C 1
ATOM 8873 O O . VAL B 1 451 ? 2.652 -16.812 -25.734 1 89.44 451 VAL B O 1
ATOM 8876 N N . VAL B 1 452 ? 1.412 -16.422 -23.984 1 90.38 452 VAL B N 1
ATOM 8877 C CA . VAL B 1 452 ? 1.545 -17.781 -23.484 1 90.38 452 VAL B CA 1
ATOM 8878 C C . VAL B 1 452 ? 0.875 -18.75 -24.453 1 90.38 452 VAL B C 1
ATOM 8880 O O . VAL B 1 452 ? 1.4 -19.844 -24.719 1 90.38 452 VAL B O 1
ATOM 8883 N N . ALA B 1 453 ? -0.271 -18.328 -24.922 1 93.75 453 ALA B N 1
ATOM 8884 C CA . ALA B 1 453 ? -0.991 -19.156 -25.875 1 93.75 453 ALA B CA 1
ATOM 8885 C C . ALA B 1 453 ? -0.157 -19.391 -27.125 1 93.75 453 ALA B C 1
ATOM 8887 O O . ALA B 1 453 ? -0.098 -20.516 -27.641 1 93.75 453 ALA B O 1
ATOM 8888 N N . VAL B 1 454 ? 0.543 -18.422 -27.547 1 92.44 454 VAL B N 1
ATOM 8889 C CA . VAL B 1 454 ? 1.36 -18.547 -28.75 1 92.44 454 VAL B CA 1
ATOM 8890 C C . VAL B 1 454 ? 2.576 -19.422 -28.469 1 92.44 454 VAL B C 1
ATOM 8892 O O . VAL B 1 454 ? 2.941 -20.266 -29.281 1 92.44 454 VAL B O 1
ATOM 8895 N N . ILE B 1 455 ? 3.113 -19.25 -27.344 1 88.94 455 ILE B N 1
ATOM 8896 C CA . ILE B 1 455 ? 4.273 -20.047 -26.984 1 88.94 455 ILE B CA 1
ATOM 8897 C C . ILE B 1 455 ? 3.869 -21.516 -26.859 1 88.94 455 ILE B C 1
ATOM 8899 O O . ILE B 1 455 ? 4.523 -22.391 -27.422 1 88.94 455 ILE B O 1
ATOM 8903 N N . TYR B 1 456 ? 2.77 -21.781 -26.188 1 88.94 456 TYR B N 1
ATOM 8904 C CA . TYR B 1 456 ? 2.26 -23.141 -26.078 1 88.94 456 TYR B CA 1
ATOM 8905 C C . TYR B 1 456 ? 1.931 -23.719 -27.438 1 88.94 456 TYR B C 1
ATOM 8907 O O . TYR B 1 456 ? 2.254 -24.875 -27.734 1 88.94 456 TYR B O 1
ATOM 8915 N N . GLY B 1 457 ? 1.324 -22.859 -28.25 1 89.69 457 GLY B N 1
ATOM 8916 C CA . GLY B 1 457 ? 0.99 -23.297 -29.594 1 89.69 457 GLY B CA 1
ATOM 8917 C C . GLY B 1 457 ? 2.209 -23.625 -30.438 1 89.69 457 GLY B C 1
ATOM 8918 O O . GLY B 1 457 ? 2.207 -24.594 -31.188 1 89.69 457 GLY B O 1
ATOM 8919 N N . MET B 1 458 ? 3.207 -22.938 -30.203 1 88.75 458 MET B N 1
ATOM 8920 C CA . MET B 1 458 ? 4.426 -23.125 -30.984 1 88.75 458 MET B CA 1
ATOM 8921 C C . MET B 1 458 ? 5.191 -24.359 -30.484 1 88.75 458 MET B C 1
ATOM 8923 O O . MET B 1 458 ? 5.832 -25.047 -31.281 1 88.75 458 MET B O 1
ATOM 8927 N N . VAL B 1 459 ? 5.125 -24.609 -29.266 1 86.88 459 VAL B N 1
ATOM 8928 C CA . VAL B 1 459 ? 5.832 -25.75 -28.672 1 86.88 459 VAL B CA 1
ATOM 8929 C C . VAL B 1 459 ? 5.207 -27.047 -29.156 1 86.88 459 VAL B C 1
ATOM 8931 O O . VAL B 1 459 ? 5.922 -28.016 -29.469 1 86.88 459 VAL B O 1
ATOM 8934 N N . TYR B 1 460 ? 3.918 -27.062 -29.219 1 86.94 460 TYR B N 1
ATOM 8935 C CA . TYR B 1 460 ? 3.219 -28.281 -29.594 1 86.94 460 TYR B CA 1
ATOM 8936 C C . TYR B 1 460 ? 2.805 -28.25 -31.062 1 86.94 460 TYR B C 1
ATOM 8938 O O . TYR B 1 460 ? 1.938 -29.016 -31.5 1 86.94 460 TYR B O 1
ATOM 8946 N N . LEU B 1 461 ? 3.477 -27.359 -31.75 1 83.19 461 LEU B N 1
ATOM 8947 C CA . LEU B 1 461 ? 3.062 -27.219 -33.125 1 83.19 461 LEU B CA 1
ATOM 8948 C C . LEU B 1 461 ? 3.162 -28.547 -33.875 1 83.19 461 LEU B C 1
ATOM 8950 O O . LEU B 1 461 ? 4.242 -29.125 -33.969 1 83.19 461 LEU B O 1
ATOM 8954 N N . HIS B 1 462 ? 2.088 -29.125 -34.281 1 66.56 462 HIS B N 1
ATOM 8955 C CA . HIS B 1 462 ? 1.961 -30.375 -35.031 1 66.56 462 HIS B CA 1
ATOM 8956 C C . HIS B 1 462 ? 2.436 -31.562 -34.219 1 66.56 462 HIS B C 1
ATOM 8958 O O . HIS B 1 462 ? 2.977 -32.531 -34.781 1 66.56 462 HIS B O 1
ATOM 8964 N N . GLY B 1 463 ? 2.422 -31.328 -32.906 1 61.84 463 GLY B N 1
ATOM 8965 C CA . GLY B 1 463 ? 2.828 -32.375 -31.984 1 61.84 463 GLY B CA 1
ATOM 8966 C C . GLY B 1 463 ? 1.78 -33.469 -31.812 1 61.84 463 GLY B C 1
ATOM 8967 O O . GLY B 1 463 ? 2.039 -34.5 -31.188 1 61.84 463 GLY B O 1
ATOM 8968 N N . VAL B 1 464 ? 0.653 -33.219 -32.375 1 65.75 464 VAL B N 1
ATOM 8969 C CA . VAL B 1 464 ? -0.441 -34.188 -32.25 1 65.75 464 VAL B CA 1
ATOM 8970 C C . VAL B 1 464 ? -0.275 -35.281 -33.312 1 65.75 464 VAL B C 1
ATOM 8972 O O . VAL B 1 464 ? -0.942 -35.281 -34.344 1 65.75 464 VAL B O 1
ATOM 8975 N N . LYS B 1 465 ? 0.906 -35.844 -33.188 1 72.69 465 LYS B N 1
ATOM 8976 C CA . LYS B 1 465 ? 1.051 -37 -34.062 1 72.69 465 LYS B CA 1
ATOM 8977 C C . LYS B 1 465 ? 0.667 -38.281 -33.344 1 72.69 465 LYS B C 1
ATOM 8979 O O . LYS B 1 465 ? 0.937 -38.469 -32.156 1 72.69 465 LYS B O 1
ATOM 8984 N N . PRO B 1 466 ? -0.199 -39.031 -33.969 1 75.25 466 PRO B N 1
ATOM 8985 C CA . PRO B 1 466 ? -0.655 -40.281 -33.344 1 75.25 466 PRO B CA 1
ATOM 8986 C C . PRO B 1 466 ? 0.479 -41.281 -33.125 1 75.25 466 PRO B C 1
ATOM 8988 O O . PRO B 1 466 ? 0.474 -42.375 -33.719 1 75.25 466 PRO B O 1
ATOM 8991 N N . THR B 1 467 ? 1.521 -40.781 -32.375 1 78.25 467 THR B N 1
ATOM 8992 C CA . THR B 1 467 ? 2.643 -41.625 -32 1 78.25 467 THR B CA 1
ATOM 8993 C C . THR B 1 467 ? 2.684 -41.812 -30.484 1 78.25 467 THR B C 1
ATOM 8995 O O . THR B 1 467 ? 1.883 -41.219 -29.766 1 78.25 467 THR B O 1
ATOM 8998 N N . GLN B 1 468 ? 3.531 -42.719 -30.094 1 76.94 468 GLN B N 1
ATOM 8999 C CA . GLN B 1 468 ? 3.656 -43 -28.672 1 76.94 468 GLN B CA 1
ATOM 9000 C C . GLN B 1 468 ? 4.133 -41.75 -27.906 1 76.94 468 GLN B C 1
ATOM 9002 O O . GLN B 1 468 ? 3.617 -41.438 -26.844 1 76.94 468 GLN B O 1
ATOM 9007 N N . GLU B 1 469 ? 5.062 -41.062 -28.547 1 75.31 469 GLU B N 1
ATOM 9008 C CA . GLU B 1 469 ? 5.551 -39.812 -27.938 1 75.31 469 GLU B CA 1
ATOM 9009 C C . GLU B 1 469 ? 4.477 -38.75 -27.969 1 75.31 469 GLU B C 1
ATOM 9011 O O . GLU B 1 469 ? 4.438 -37.875 -27.078 1 75.31 469 GLU B O 1
ATOM 9016 N N . GLY B 1 470 ? 3.631 -38.906 -28.938 1 80.94 470 GLY B N 1
ATOM 9017 C CA . GLY B 1 470 ? 2.562 -37.938 -29.094 1 80.94 470 GLY B CA 1
ATOM 9018 C C . GLY B 1 470 ? 1.52 -38.031 -28 1 80.94 470 GLY B C 1
ATOM 9019 O O . GLY B 1 470 ? 0.886 -37 -27.656 1 80.94 470 GLY B O 1
ATOM 9020 N N . ILE B 1 471 ? 1.341 -39.25 -27.438 1 82.62 471 ILE B N 1
ATOM 9021 C CA . ILE B 1 471 ? 0.367 -39.406 -26.359 1 82.62 471 ILE B CA 1
ATOM 9022 C C . ILE B 1 471 ? 0.762 -38.562 -25.156 1 82.62 471 ILE B C 1
ATOM 9024 O O . ILE B 1 471 ? -0.069 -37.844 -24.609 1 82.62 471 ILE B O 1
ATOM 9028 N N . GLN B 1 472 ? 1.998 -38.594 -24.844 1 80.88 472 GLN B N 1
ATOM 9029 C CA . GLN B 1 472 ? 2.479 -37.781 -23.719 1 80.88 472 GLN B CA 1
ATOM 9030 C C . GLN B 1 472 ? 2.377 -36.281 -24.016 1 80.88 472 GLN B C 1
ATOM 9032 O O . GLN B 1 472 ? 2.031 -35.5 -23.141 1 80.88 472 GLN B O 1
ATOM 9037 N N . ASN B 1 473 ? 2.682 -35.938 -25.219 1 84.31 473 ASN B N 1
ATOM 9038 C CA . ASN B 1 473 ? 2.611 -34.531 -25.609 1 84.31 473 ASN B CA 1
ATOM 9039 C C . ASN B 1 473 ? 1.184 -34 -25.531 1 84.31 473 ASN B C 1
ATOM 9041 O O . ASN B 1 473 ? 0.953 -32.875 -25.031 1 84.31 473 ASN B O 1
ATOM 9045 N N . ILE B 1 474 ? 0.264 -34.812 -26 1 88.31 474 ILE B N 1
ATOM 9046 C CA . ILE B 1 474 ? -1.129 -34.375 -26 1 88.31 474 ILE B CA 1
ATOM 9047 C C . ILE B 1 474 ? -1.646 -34.281 -24.562 1 88.31 474 ILE B C 1
ATOM 9049 O O . ILE B 1 474 ? -2.291 -33.312 -24.188 1 88.31 474 ILE B O 1
ATOM 9053 N N . ASN B 1 475 ? -1.37 -35.312 -23.781 1 88.12 475 ASN B N 1
ATOM 9054 C CA . ASN B 1 475 ? -1.789 -35.281 -22.391 1 88.12 475 ASN B CA 1
ATOM 9055 C C . ASN B 1 475 ? -1.156 -34.125 -21.625 1 88.12 475 ASN B C 1
ATOM 9057 O O . ASN B 1 475 ? -1.8 -33.5 -20.781 1 88.12 475 ASN B O 1
ATOM 9061 N N . GLY B 1 476 ? 0.095 -33.875 -21.906 1 86.81 476 GLY B N 1
ATOM 9062 C CA . GLY B 1 476 ? 0.758 -32.719 -21.312 1 86.81 476 GLY B CA 1
ATOM 9063 C C . GLY B 1 476 ? 0.141 -31.406 -21.734 1 86.81 476 GLY B C 1
ATOM 9064 O O . GLY B 1 476 ? -0.021 -30.5 -20.906 1 86.81 476 GLY B O 1
ATOM 9065 N N . ALA B 1 477 ? -0.195 -31.297 -22.953 1 88.94 477 ALA B N 1
ATOM 9066 C CA . ALA B 1 477 ? -0.819 -30.078 -23.469 1 88.94 477 ALA B CA 1
ATOM 9067 C C . ALA B 1 477 ? -2.17 -29.828 -22.797 1 88.94 477 ALA B C 1
ATOM 9069 O O . ALA B 1 477 ? -2.488 -28.703 -22.422 1 88.94 477 ALA B O 1
ATOM 9070 N N . LEU B 1 478 ? -2.961 -30.922 -22.672 1 91.81 478 LEU B N 1
ATOM 9071 C CA . LEU B 1 478 ? -4.273 -30.797 -22.047 1 91.81 478 LEU B CA 1
ATOM 9072 C C . LEU B 1 478 ? -4.141 -30.375 -20.594 1 91.81 478 LEU B C 1
ATOM 9074 O O . LEU B 1 478 ? -4.918 -29.547 -20.094 1 91.81 478 LEU B O 1
ATOM 9078 N N . PHE B 1 479 ? -3.174 -30.906 -19.969 1 90.94 479 PHE B N 1
ATOM 9079 C CA . PHE B 1 479 ? -2.951 -30.547 -18.562 1 90.94 479 PHE B CA 1
ATOM 9080 C C . PHE B 1 479 ? -2.508 -29.094 -18.438 1 90.94 479 PHE B C 1
ATOM 9082 O O . PHE B 1 479 ? -2.842 -28.422 -17.469 1 90.94 479 PHE B O 1
ATOM 9089 N N . LEU B 1 480 ? -1.817 -28.641 -19.375 1 89.19 480 LEU B N 1
ATOM 9090 C CA . LEU B 1 480 ? -1.359 -27.266 -19.359 1 89.19 480 LEU B CA 1
ATOM 9091 C C . LEU B 1 480 ? -2.527 -26.297 -19.562 1 89.19 480 LEU B C 1
ATOM 9093 O O . LEU B 1 480 ? -2.492 -25.156 -19.078 1 89.19 480 LEU B O 1
ATOM 9097 N N . TYR B 1 481 ? -3.572 -26.766 -20.312 1 92.44 481 TYR B N 1
ATOM 9098 C CA . TYR B 1 481 ? -4.793 -25.984 -20.422 1 92.44 481 TYR B CA 1
ATOM 9099 C C . TYR B 1 481 ? -5.371 -25.688 -19.031 1 92.44 481 TYR B C 1
ATOM 9101 O O . TYR B 1 481 ? -5.781 -24.562 -18.75 1 92.44 481 TYR B O 1
ATOM 9109 N N . MET B 1 482 ? -5.293 -26.703 -18.219 1 93.12 482 MET B N 1
ATOM 9110 C CA . MET B 1 482 ? -5.828 -26.547 -16.875 1 93.12 482 MET B CA 1
ATOM 9111 C C . MET B 1 482 ? -4.906 -25.688 -16.016 1 93.12 482 MET B C 1
ATOM 9113 O O . MET B 1 482 ? -5.375 -24.797 -15.289 1 93.12 482 MET B O 1
ATOM 9117 N N . THR B 1 483 ? -3.668 -25.906 -16.141 1 90.38 483 THR B N 1
ATOM 9118 C CA . THR B 1 483 ? -2.691 -25.219 -15.312 1 90.38 483 THR B CA 1
ATOM 9119 C C . THR B 1 483 ? -2.701 -23.719 -15.602 1 90.38 483 THR B C 1
ATOM 9121 O O . THR B 1 483 ? -2.787 -22.906 -14.68 1 90.38 483 THR B O 1
ATOM 9124 N N . GLU B 1 484 ? -2.686 -23.391 -16.875 1 90.31 484 GLU B N 1
ATOM 9125 C CA . GLU B 1 484 ? -2.629 -21.984 -17.266 1 90.31 484 GLU B CA 1
ATOM 9126 C C . GLU B 1 484 ? -3.9 -21.25 -16.859 1 90.31 484 GLU B C 1
ATOM 9128 O O . GLU B 1 484 ? -3.852 -20.062 -16.516 1 90.31 484 GLU B O 1
ATOM 9133 N N . ASN B 1 485 ? -4.992 -21.891 -16.891 1 93.19 485 ASN B N 1
ATOM 9134 C CA . ASN B 1 485 ? -6.258 -21.234 -16.578 1 93.19 485 ASN B CA 1
ATOM 9135 C C . ASN B 1 485 ? -6.578 -21.312 -15.086 1 93.19 485 ASN B C 1
ATOM 9137 O O . ASN B 1 485 ? -7.656 -20.906 -14.656 1 93.19 485 ASN B O 1
ATOM 9141 N N . SER B 1 486 ? -5.684 -21.828 -14.312 1 92.44 486 SER B N 1
ATOM 9142 C CA . SER B 1 486 ? -5.93 -21.922 -12.883 1 92.44 486 SER B CA 1
ATOM 9143 C C . SER B 1 486 ? -5.062 -20.938 -12.102 1 92.44 486 SER B C 1
ATOM 9145 O O . SER B 1 486 ? -5.555 -20.234 -11.219 1 92.44 486 SER B O 1
ATOM 9147 N N . PHE B 1 487 ? -3.832 -20.781 -12.43 1 87 487 PHE B N 1
ATOM 9148 C CA . PHE B 1 487 ? -2.895 -20.016 -11.625 1 87 487 PHE B CA 1
ATOM 9149 C C . PHE B 1 487 ? -3.205 -18.516 -11.711 1 87 487 PHE B C 1
ATOM 9151 O O . PHE B 1 487 ? -3.375 -17.859 -10.688 1 87 487 PHE B O 1
ATOM 9158 N N . ALA B 1 488 ? -3.354 -18.047 -12.906 1 82.62 488 ALA B N 1
ATOM 9159 C CA . ALA B 1 488 ? -3.492 -16.594 -13.086 1 82.62 488 ALA B CA 1
ATOM 9160 C C . ALA B 1 488 ? -4.789 -16.094 -12.461 1 82.62 488 ALA B C 1
ATOM 9162 O O . ALA B 1 488 ? -4.77 -15.156 -11.656 1 82.62 488 ALA B O 1
ATOM 9163 N N . PRO B 1 489 ? -5.922 -16.766 -12.727 1 87.75 489 PRO B N 1
ATOM 9164 C CA . PRO B 1 489 ? -7.168 -16.281 -12.125 1 87.75 489 PRO B CA 1
ATOM 9165 C C . PRO B 1 489 ? -7.172 -16.406 -10.602 1 87.75 489 PRO B C 1
ATOM 9167 O O . PRO B 1 489 ? -7.73 -15.539 -9.914 1 87.75 489 PRO B O 1
ATOM 9170 N N . MET B 1 490 ? -6.621 -17.422 -10.102 1 90.5 490 MET B N 1
ATOM 9171 C CA . MET B 1 490 ? -6.562 -17.594 -8.648 1 90.5 490 MET B CA 1
ATOM 9172 C C . MET B 1 490 ? -5.777 -16.453 -8 1 90.5 490 MET B C 1
ATOM 9174 O O . MET B 1 490 ? -6.227 -15.875 -7.008 1 90.5 490 MET B O 1
ATOM 9178 N N . LEU B 1 491 ? -4.668 -16.109 -8.555 1 84.81 491 LEU B N 1
ATOM 9179 C CA . LEU B 1 491 ? -3.803 -15.094 -7.969 1 84.81 491 LEU B CA 1
ATOM 9180 C C . LEU B 1 491 ? -4.406 -13.703 -8.141 1 84.81 491 LEU B C 1
ATOM 9182 O O . LEU B 1 491 ? -4.219 -12.828 -7.293 1 84.81 491 LEU B O 1
ATOM 9186 N N . ASP B 1 492 ? -5.23 -13.5 -9.133 1 82.88 492 ASP B N 1
ATOM 9187 C CA . ASP B 1 492 ? -5.859 -12.211 -9.391 1 82.88 492 ASP B CA 1
ATOM 9188 C C . ASP B 1 492 ? -6.879 -11.875 -8.305 1 82.88 492 ASP B C 1
ATOM 9190 O O . ASP B 1 492 ? -7.027 -10.711 -7.926 1 82.88 492 ASP B O 1
ATOM 9194 N N . LEU B 1 493 ? -7.52 -12.859 -7.895 1 88.12 493 LEU B N 1
ATOM 9195 C CA . LEU B 1 493 ? -8.617 -12.594 -6.973 1 88.12 493 LEU B CA 1
ATOM 9196 C C . LEU B 1 493 ? -8.125 -12.57 -5.531 1 88.12 493 LEU B C 1
ATOM 9198 O O . LEU B 1 493 ? -8.852 -12.156 -4.629 1 88.12 493 LEU B O 1
ATOM 9202 N N . VAL B 1 494 ? -6.875 -12.898 -5.301 1 86.75 494 VAL B N 1
ATOM 9203 C CA . VAL B 1 494 ? -6.348 -12.969 -3.943 1 86.75 494 VAL B CA 1
ATOM 9204 C C . VAL B 1 494 ? -6.305 -11.57 -3.338 1 86.75 494 VAL B C 1
ATOM 9206 O O . VAL B 1 494 ? -6.535 -11.398 -2.139 1 86.75 494 VAL B O 1
ATOM 9209 N N . ALA B 1 495 ? -6.07 -10.555 -4.137 1 81.88 495 ALA B N 1
ATOM 9210 C CA . ALA B 1 495 ? -5.883 -9.211 -3.602 1 81.88 495 ALA B CA 1
ATOM 9211 C C . ALA B 1 495 ? -7.184 -8.414 -3.648 1 81.88 495 ALA B C 1
ATOM 9213 O O . ALA B 1 495 ? -7.297 -7.359 -3.018 1 81.88 495 ALA B O 1
ATOM 9214 N N . VAL B 1 496 ? -8.195 -8.914 -4.281 1 80.69 496 VAL B N 1
ATOM 9215 C CA . VAL B 1 496 ? -9.367 -8.117 -4.621 1 80.69 496 VAL B CA 1
ATOM 9216 C C . VAL B 1 496 ? -10.133 -7.762 -3.35 1 80.69 496 VAL B C 1
ATOM 9218 O O . VAL B 1 496 ? -10.445 -6.594 -3.105 1 80.69 496 VAL B O 1
ATOM 9221 N N . PHE B 1 497 ? -10.391 -8.68 -2.465 1 84.75 497 PHE B N 1
ATOM 9222 C CA . PHE B 1 497 ? -11.211 -8.414 -1.292 1 84.75 497 PHE B CA 1
ATOM 9223 C C . PHE B 1 497 ? -10.398 -7.719 -0.205 1 84.75 497 PHE B C 1
ATOM 9225 O O . PHE B 1 497 ? -10.93 -6.922 0.565 1 84.75 497 PHE B O 1
ATOM 9232 N N . GLN B 1 498 ? -9.133 -7.93 -0.253 1 83.31 498 GLN B N 1
ATOM 9233 C CA . GLN B 1 498 ? -8.281 -7.289 0.743 1 83.31 498 GLN B CA 1
ATOM 9234 C C . GLN B 1 498 ? -8.078 -5.812 0.424 1 83.31 498 GLN B C 1
ATOM 9236 O O . GLN B 1 498 ? -8.062 -4.973 1.327 1 83.31 498 GLN B O 1
ATOM 9241 N N . ARG B 1 499 ? -7.996 -5.535 -0.731 1 80.12 499 ARG B N 1
ATOM 9242 C CA . ARG B 1 499 ? -7.777 -4.156 -1.16 1 80.12 499 ARG B CA 1
ATOM 9243 C C . ARG B 1 499 ? -9.031 -3.311 -0.936 1 80.12 499 ARG B C 1
ATOM 9245 O O . ARG B 1 499 ? -8.93 -2.119 -0.64 1 80.12 499 ARG B O 1
ATOM 9252 N N . GLY B 1 500 ? -10.148 -3.902 -1.053 1 81.19 500 GLY B N 1
ATOM 9253 C CA . GLY B 1 500 ? -11.383 -3.141 -0.988 1 81.19 500 GLY B CA 1
ATOM 9254 C C . GLY B 1 500 ? -12.062 -3.223 0.366 1 81.19 500 GLY B C 1
ATOM 9255 O O . GLY B 1 500 ? -13.156 -2.684 0.55 1 81.19 500 GLY B O 1
ATOM 9256 N N . ILE B 1 501 ? -11.383 -3.773 1.308 1 81.88 501 ILE B N 1
ATOM 9257 C CA . ILE B 1 501 ? -12.062 -4.07 2.562 1 81.88 501 ILE B CA 1
ATOM 9258 C C . ILE B 1 501 ? -12.367 -2.773 3.309 1 81.88 501 ILE B C 1
ATOM 9260 O O . ILE B 1 501 ? -13.406 -2.643 3.949 1 81.88 501 ILE B O 1
ATOM 9264 N N . ALA B 1 502 ? -11.508 -1.802 3.238 1 78.25 502 ALA B N 1
ATOM 9265 C CA . ALA B 1 502 ? -11.719 -0.542 3.949 1 78.25 502 ALA B CA 1
ATOM 9266 C C . ALA B 1 502 ? -12.922 0.212 3.393 1 78.25 502 ALA B C 1
ATOM 9268 O O . ALA B 1 502 ? -13.758 0.698 4.152 1 78.25 502 ALA B O 1
ATOM 9269 N N . LEU B 1 503 ? -12.969 0.284 2.123 1 84.75 503 LEU B N 1
ATOM 9270 C CA . LEU B 1 503 ? -14.094 0.963 1.485 1 84.75 503 LEU B CA 1
ATOM 9271 C C . LEU B 1 503 ? -15.391 0.192 1.706 1 84.75 503 LEU B C 1
ATOM 9273 O O . LEU B 1 503 ? -16.438 0.792 1.923 1 84.75 503 LEU B O 1
ATOM 9277 N N . PHE B 1 504 ? -15.32 -1.097 1.681 1 86.25 504 PHE B N 1
ATOM 9278 C CA . PHE B 1 504 ? -16.484 -1.942 1.9 1 86.25 504 PHE B CA 1
ATOM 9279 C C . PHE B 1 504 ? -17.047 -1.737 3.303 1 86.25 504 PHE B C 1
ATOM 9281 O O . PHE B 1 504 ? -18.266 -1.583 3.477 1 86.25 504 PHE B O 1
ATOM 9288 N N . LYS B 1 505 ? -16.234 -1.657 4.25 1 80 505 LYS B N 1
ATOM 9289 C CA . LYS B 1 505 ? -16.672 -1.486 5.633 1 80 505 LYS B CA 1
ATOM 9290 C C . LYS B 1 505 ? -17.375 -0.143 5.824 1 80 505 LYS B C 1
ATOM 9292 O O . LYS B 1 505 ? -18.375 -0.056 6.527 1 80 505 LYS B O 1
ATOM 9297 N N . ARG B 1 506 ? -16.828 0.818 5.191 1 78.56 506 ARG B N 1
ATOM 9298 C CA . ARG B 1 506 ? -17.406 2.152 5.285 1 78.56 506 ARG B CA 1
ATOM 9299 C C . ARG B 1 506 ? -18.781 2.195 4.629 1 78.56 506 ARG B C 1
ATOM 9301 O O . ARG B 1 506 ? -19.734 2.719 5.207 1 78.56 506 ARG B O 1
ATOM 9308 N N . GLU B 1 507 ? -18.875 1.602 3.455 1 83.75 507 GLU B N 1
ATOM 9309 C CA . GLU B 1 507 ? -20.141 1.626 2.725 1 83.75 507 GLU B CA 1
ATOM 9310 C C . GLU B 1 507 ? -21.156 0.691 3.361 1 83.75 507 GLU B C 1
ATOM 9312 O O . GLU B 1 507 ? -22.359 0.97 3.342 1 83.75 507 GLU B O 1
ATOM 9317 N N . TYR B 1 508 ? -20.625 -0.34 3.879 1 81.38 508 TYR B N 1
ATOM 9318 C CA . TYR B 1 508 ? -21.484 -1.292 4.566 1 81.38 508 TYR B CA 1
ATOM 9319 C C . TYR B 1 508 ? -22.062 -0.688 5.84 1 81.38 508 TYR B C 1
ATOM 9321 O O . TYR B 1 508 ? -23.234 -0.877 6.148 1 81.38 508 TYR B O 1
ATOM 9329 N N . ALA B 1 509 ? -21.281 0.074 6.543 1 73.75 509 ALA B N 1
ATOM 9330 C CA . ALA B 1 509 ? -21.703 0.75 7.762 1 73.75 509 ALA B CA 1
ATOM 9331 C C . ALA B 1 509 ? -22.734 1.834 7.453 1 73.75 509 ALA B C 1
ATOM 9333 O O . ALA B 1 509 ? -23.594 2.145 8.289 1 73.75 509 ALA B O 1
ATOM 9334 N N . ALA B 1 510 ? -22.625 2.346 6.242 1 75.12 510 ALA B N 1
ATOM 9335 C CA . ALA B 1 510 ? -23.562 3.379 5.816 1 75.12 510 ALA B CA 1
ATOM 9336 C C . ALA B 1 510 ? -24.844 2.758 5.273 1 75.12 510 ALA B C 1
ATOM 9338 O O . ALA B 1 510 ? -25.734 3.471 4.793 1 75.12 510 ALA B O 1
ATOM 9339 N N . TYR B 1 511 ? -24.969 1.297 5.238 1 77.94 511 TYR B N 1
ATOM 9340 C CA . TYR B 1 511 ? -26.141 0.548 4.809 1 77.94 511 TYR B CA 1
ATOM 9341 C C . TYR B 1 511 ? -26.484 0.856 3.357 1 77.94 511 TYR B C 1
ATOM 9343 O O . TYR B 1 511 ? -27.656 1.073 3.021 1 77.94 511 TYR B O 1
ATOM 9351 N N . MET B 1 512 ? -25.484 0.932 2.598 1 83.19 512 MET B N 1
ATOM 9352 C CA . MET B 1 512 ? -25.703 1.222 1.184 1 83.19 512 MET B CA 1
ATOM 9353 C C . MET B 1 512 ? -26.219 -0.012 0.447 1 83.19 512 MET B C 1
ATOM 9355 O O . MET B 1 512 ? -27.078 0.093 -0.424 1 83.19 512 MET B O 1
ATOM 9359 N N . TYR B 1 513 ? -25.656 -1.134 0.789 1 89.12 513 TYR B N 1
ATOM 9360 C CA . TYR B 1 513 ? -26.016 -2.385 0.134 1 89.12 513 TYR B CA 1
ATOM 9361 C C . TYR B 1 513 ? -25.812 -3.57 1.068 1 89.12 513 TYR B C 1
ATOM 9363 O O . TYR B 1 513 ? -25.188 -3.438 2.121 1 89.12 513 TYR B O 1
ATOM 9371 N N . ARG B 1 514 ? -26.391 -4.633 0.607 1 90.25 514 ARG B N 1
ATOM 9372 C CA . ARG B 1 514 ? -26.266 -5.883 1.351 1 90.25 514 ARG B CA 1
ATOM 9373 C C . ARG B 1 514 ? -24.938 -6.566 1.037 1 90.25 514 ARG B C 1
ATOM 9375 O O . ARG B 1 514 ? -24.406 -6.418 -0.062 1 90.25 514 ARG B O 1
ATOM 9382 N N . LEU B 1 515 ? -24.5 -7.328 2.033 1 91.12 515 LEU B N 1
ATOM 9383 C CA . LEU B 1 515 ? -23.234 -8.047 1.865 1 91.12 515 LEU B CA 1
ATOM 9384 C C . LEU B 1 515 ? -23.344 -9.078 0.753 1 91.12 515 LEU B C 1
ATOM 9386 O O . LEU B 1 515 ? -22.406 -9.266 -0.024 1 91.12 515 LEU B O 1
ATOM 9390 N N . SER B 1 516 ? -24.469 -9.812 0.652 1 93.56 516 SER B N 1
ATOM 9391 C CA . SER B 1 516 ? -24.672 -10.836 -0.364 1 93.56 516 SER B CA 1
ATOM 9392 C C . SER B 1 516 ? -24.625 -10.242 -1.768 1 93.56 516 SER B C 1
ATOM 9394 O O . SER B 1 516 ? -24.062 -10.844 -2.684 1 93.56 516 SER B O 1
ATOM 9396 N N . ILE B 1 517 ? -25.141 -9.039 -1.87 1 94.25 517 ILE B N 1
ATOM 9397 C CA . ILE B 1 517 ? -25.203 -8.391 -3.178 1 94.25 517 ILE B CA 1
ATOM 9398 C C . ILE B 1 517 ? -23.812 -7.879 -3.555 1 94.25 517 ILE B C 1
ATOM 9400 O O . ILE B 1 517 ? -23.422 -7.922 -4.723 1 94.25 517 ILE B O 1
ATOM 9404 N N . TYR B 1 518 ? -23.156 -7.41 -2.535 1 93.38 518 TYR B N 1
ATOM 9405 C CA . TYR B 1 518 ? -21.797 -6.957 -2.787 1 93.38 518 TYR B CA 1
ATOM 9406 C C . TYR B 1 518 ? -20.922 -8.102 -3.295 1 93.38 518 TYR B C 1
ATOM 9408 O O . TYR B 1 518 ? -20.219 -7.957 -4.297 1 93.38 518 TYR B O 1
ATOM 9416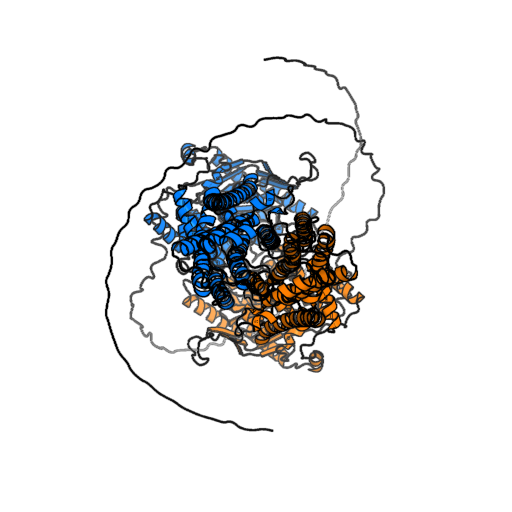 N N . TYR B 1 519 ? -20.938 -9.219 -2.621 1 94.5 519 TYR B N 1
ATOM 9417 C CA . TYR B 1 519 ? -20.141 -10.367 -3.01 1 94.5 519 TYR B CA 1
ATOM 9418 C C . TYR B 1 519 ? -20.516 -10.852 -4.406 1 94.5 519 TYR B C 1
ATOM 9420 O O . TYR B 1 519 ? -19.641 -11.117 -5.23 1 94.5 519 TYR B O 1
ATOM 9428 N N . LEU B 1 520 ? -21.781 -10.977 -4.652 1 94.94 520 LEU B N 1
ATOM 9429 C CA . LEU B 1 520 ? -22.266 -11.422 -5.957 1 94.94 520 LEU B CA 1
ATOM 9430 C C . LEU B 1 520 ? -21.812 -10.469 -7.059 1 94.94 520 LEU B C 1
ATOM 9432 O O . LEU B 1 520 ? -21.484 -10.898 -8.164 1 94.94 520 LEU B O 1
ATOM 9436 N N . ALA B 1 521 ? -21.844 -9.211 -6.75 1 94.5 521 ALA B N 1
ATOM 9437 C CA . ALA B 1 521 ? -21.422 -8.211 -7.727 1 94.5 521 ALA B CA 1
ATOM 9438 C C . ALA B 1 521 ? -19.953 -8.367 -8.07 1 94.5 521 ALA B C 1
ATOM 9440 O O . ALA B 1 521 ? -19.547 -8.188 -9.227 1 94.5 521 ALA B O 1
ATOM 9441 N N . GLN B 1 522 ? -19.188 -8.695 -7.07 1 92.06 522 GLN B N 1
ATOM 9442 C CA . GLN B 1 522 ? -17.766 -8.914 -7.316 1 92.06 522 GLN B CA 1
ATOM 9443 C C . GLN B 1 522 ? -17.547 -10.133 -8.203 1 92.06 522 GLN B C 1
ATOM 9445 O O . GLN B 1 522 ? -16.703 -10.117 -9.102 1 92.06 522 GLN B O 1
ATOM 9450 N N . VAL B 1 523 ? -18.312 -11.125 -7.949 1 92.44 523 VAL B N 1
ATOM 9451 C CA . VAL B 1 523 ? -18.219 -12.359 -8.727 1 92.44 523 VAL B CA 1
ATOM 9452 C C . VAL B 1 523 ? -18.609 -12.094 -10.172 1 92.44 523 VAL B C 1
ATOM 9454 O O . VAL B 1 523 ? -17.875 -12.445 -11.102 1 92.44 523 VAL B O 1
ATOM 9457 N N . LEU B 1 524 ? -19.703 -11.422 -10.344 1 93.5 524 LEU B N 1
ATOM 9458 C CA . LEU B 1 524 ? -20.219 -11.156 -11.68 1 93.5 524 LEU B CA 1
ATOM 9459 C C . LEU B 1 524 ? -19.344 -10.172 -12.422 1 93.5 524 LEU B C 1
ATOM 9461 O O . LEU B 1 524 ? -19.234 -10.219 -13.648 1 93.5 524 LEU B O 1
ATOM 9465 N N . GLY B 1 525 ? -18.734 -9.297 -11.672 1 90.81 525 GLY B N 1
ATOM 9466 C CA . GLY B 1 525 ? -17.859 -8.305 -12.281 1 90.81 525 GLY B CA 1
ATOM 9467 C C . GLY B 1 525 ? -16.609 -8.914 -12.898 1 90.81 525 GLY B C 1
ATOM 9468 O O . GLY B 1 525 ? -16.109 -8.422 -13.906 1 90.81 525 GLY B O 1
ATOM 9469 N N . TRP B 1 526 ? -16.141 -9.992 -12.375 1 89.5 526 TRP B N 1
ATOM 9470 C CA . TRP B 1 526 ? -14.891 -10.594 -12.836 1 89.5 526 TRP B CA 1
ATOM 9471 C C . TRP B 1 526 ? -15.164 -11.727 -13.82 1 89.5 526 TRP B C 1
ATOM 9473 O O . TRP B 1 526 ? -14.273 -12.148 -14.555 1 89.5 526 TRP B O 1
ATOM 9483 N N . LEU B 1 527 ? -16.391 -12.227 -13.914 1 91.12 527 LEU B N 1
ATOM 9484 C CA . LEU B 1 527 ? -16.75 -13.375 -14.742 1 91.12 527 LEU B CA 1
ATOM 9485 C C . LEU B 1 527 ? -16.422 -13.102 -16.219 1 91.12 527 LEU B C 1
ATOM 9487 O O . LEU B 1 527 ? -15.781 -13.93 -16.875 1 91.12 527 LEU B O 1
ATOM 9491 N N . PRO B 1 528 ? -16.719 -11.922 -16.719 1 87.88 528 PRO B N 1
ATOM 9492 C CA . PRO B 1 528 ? -16.422 -11.68 -18.125 1 87.88 528 PRO B CA 1
ATOM 9493 C C . PRO B 1 528 ? -14.922 -11.609 -18.406 1 87.88 528 PRO B C 1
ATOM 9495 O O . PRO B 1 528 ? -14.469 -12.062 -19.453 1 87.88 528 PRO B O 1
ATOM 9498 N N . SER B 1 529 ? -14.188 -11.07 -17.516 1 87.94 529 SER B N 1
ATOM 9499 C CA . SER B 1 529 ? -12.75 -10.938 -17.719 1 87.94 529 SER B CA 1
ATOM 9500 C C . SER B 1 529 ? -12.07 -12.305 -17.781 1 87.94 529 SER B C 1
ATOM 9502 O O . SER B 1 529 ? -11.242 -12.547 -18.656 1 87.94 529 SER B O 1
ATOM 9504 N N . PHE B 1 530 ? -12.453 -13.219 -16.938 1 90.69 530 PHE B N 1
ATOM 9505 C CA . PHE B 1 530 ? -11.852 -14.547 -16.922 1 90.69 530 PHE B CA 1
ATOM 9506 C C . PHE B 1 530 ? -12.352 -15.375 -18.109 1 90.69 530 PHE B C 1
ATOM 9508 O O . PHE B 1 530 ? -11.625 -16.219 -18.625 1 90.69 530 PHE B O 1
ATOM 9515 N N . ALA B 1 531 ? -13.602 -15.078 -18.516 1 92.38 531 ALA B N 1
ATOM 9516 C CA . ALA B 1 531 ? -14.125 -15.758 -19.688 1 92.38 531 ALA B CA 1
ATOM 9517 C C . ALA B 1 531 ? -13.383 -15.328 -20.953 1 92.38 531 ALA B C 1
ATOM 9519 O O . ALA B 1 531 ? -13.047 -16.156 -21.797 1 92.38 531 ALA B O 1
ATOM 9520 N N . ILE B 1 532 ? -13.078 -14.109 -21 1 91.38 532 ILE B N 1
ATOM 9521 C CA . ILE B 1 532 ? -12.367 -13.586 -22.172 1 91.38 532 ILE B CA 1
ATOM 9522 C C . ILE B 1 532 ? -10.945 -14.125 -22.188 1 91.38 532 ILE B C 1
ATOM 9524 O O . ILE B 1 532 ? -10.469 -14.602 -23.219 1 91.38 532 ILE B O 1
ATOM 9528 N N . ASP B 1 533 ? -10.32 -14.109 -21.094 1 91.06 533 ASP B N 1
ATOM 9529 C CA . ASP B 1 533 ? -8.945 -14.594 -21.016 1 91.06 533 ASP B CA 1
ATOM 9530 C C . ASP B 1 533 ? -8.859 -16.078 -21.391 1 91.06 533 ASP B C 1
ATOM 9532 O O . ASP B 1 533 ? -7.992 -16.469 -22.172 1 91.06 533 ASP B O 1
ATOM 9536 N N . ALA B 1 534 ? -9.75 -16.828 -20.781 1 94.69 534 ALA B N 1
ATOM 9537 C CA . ALA B 1 534 ? -9.766 -18.266 -21.078 1 94.69 534 ALA B CA 1
ATOM 9538 C C . ALA B 1 534 ? -10.094 -18.516 -22.547 1 94.69 534 ALA B C 1
ATOM 9540 O O . ALA B 1 534 ? -9.547 -19.438 -23.156 1 94.69 534 ALA B O 1
ATOM 9541 N N . SER B 1 535 ? -10.992 -17.703 -23.141 1 95.38 535 SER B N 1
ATOM 9542 C CA . SER B 1 535 ? -11.391 -17.859 -24.547 1 95.38 535 SER B CA 1
ATOM 9543 C C . SER B 1 535 ? -10.227 -17.578 -25.484 1 95.38 535 SER B C 1
ATOM 9545 O O . SER B 1 535 ? -9.984 -18.328 -26.422 1 95.38 535 SER B O 1
ATOM 9547 N N . VAL B 1 536 ? -9.57 -16.516 -25.219 1 94.44 536 VAL B N 1
ATOM 9548 C CA . VAL B 1 536 ? -8.438 -16.141 -26.047 1 94.44 536 VAL B CA 1
ATOM 9549 C C . VAL B 1 536 ? -7.367 -17.234 -26 1 94.44 536 VAL B C 1
ATOM 9551 O O . VAL B 1 536 ? -6.824 -17.625 -27.031 1 94.44 536 VAL B O 1
ATOM 9554 N N . PHE B 1 537 ? -7.105 -17.719 -24.891 1 94.88 537 PHE B N 1
ATOM 9555 C CA . PHE B 1 537 ? -6.113 -18.766 -24.703 1 94.88 537 PHE B CA 1
ATOM 9556 C C . PHE B 1 537 ? -6.527 -20.031 -25.453 1 94.88 537 PHE B C 1
ATOM 9558 O O . PHE B 1 537 ? -5.73 -20.625 -26.188 1 94.88 537 PHE B O 1
ATOM 9565 N N . CYS B 1 538 ? -7.777 -20.438 -25.281 1 95.94 538 CYS B N 1
ATOM 9566 C CA . CYS B 1 538 ? -8.273 -21.688 -25.844 1 95.94 538 CYS B CA 1
ATOM 9567 C C . CYS B 1 538 ? -8.305 -21.625 -27.375 1 95.94 538 CYS B C 1
ATOM 9569 O O . CYS B 1 538 ? -7.867 -22.562 -28.047 1 95.94 538 CYS B O 1
ATOM 9571 N N . VAL B 1 539 ? -8.781 -20.531 -27.922 1 96 539 VAL B N 1
ATOM 9572 C CA . VAL B 1 539 ? -8.938 -20.406 -29.375 1 96 539 VAL B CA 1
ATOM 9573 C C . VAL B 1 539 ? -7.57 -20.438 -30.047 1 96 539 VAL B C 1
ATOM 9575 O O . VAL B 1 539 ? -7.375 -21.141 -31.047 1 96 539 VAL B O 1
ATOM 9578 N N . ILE B 1 540 ? -6.613 -19.797 -29.516 1 95.19 540 ILE B N 1
ATOM 9579 C CA . ILE B 1 540 ? -5.285 -19.734 -30.109 1 95.19 540 ILE B CA 1
ATOM 9580 C C . ILE B 1 540 ? -4.594 -21.078 -29.984 1 95.19 540 ILE B C 1
ATOM 9582 O O . ILE B 1 540 ? -4.113 -21.625 -30.984 1 95.19 540 ILE B O 1
ATOM 9586 N N . THR B 1 541 ? -4.633 -21.656 -28.859 1 94 541 THR B N 1
ATOM 9587 C CA . THR B 1 541 ? -3.877 -22.875 -28.609 1 94 541 THR B CA 1
ATOM 9588 C C . THR B 1 541 ? -4.547 -24.062 -29.297 1 94 541 THR B C 1
ATOM 9590 O O . THR B 1 541 ? -3.865 -24.969 -29.797 1 94 541 THR B O 1
ATOM 9593 N N . TYR B 1 542 ? -5.883 -24.109 -29.312 1 94.12 542 TYR B N 1
ATOM 9594 C CA . TYR B 1 542 ? -6.59 -25.25 -29.859 1 94.12 542 TYR B CA 1
ATOM 9595 C C . TYR B 1 542 ? -6.219 -25.484 -31.312 1 94.12 542 TYR B C 1
ATOM 9597 O O . TYR B 1 542 ? -5.93 -26.609 -31.719 1 94.12 542 TYR B O 1
ATOM 9605 N N . PHE B 1 543 ? -6.109 -24.469 -32.094 1 91.25 543 PHE B N 1
ATOM 9606 C CA . PHE B 1 543 ? -5.855 -24.594 -33.5 1 91.25 543 PHE B CA 1
ATOM 9607 C C . PHE B 1 543 ? -4.363 -24.672 -33.781 1 91.25 543 PHE B C 1
ATOM 9609 O O . PHE B 1 543 ? -3.938 -25.359 -34.719 1 91.25 543 PHE B O 1
ATOM 9616 N N . MET B 1 544 ? -3.58 -24.109 -33 1 90.69 544 MET B N 1
ATOM 9617 C CA . MET B 1 544 ? -2.137 -24.172 -33.219 1 90.69 544 MET B CA 1
ATOM 9618 C C . MET B 1 544 ? -1.59 -25.531 -32.844 1 90.69 544 MET B C 1
ATOM 9620 O O . MET B 1 544 ? -0.738 -26.094 -33.531 1 90.69 544 MET B O 1
ATOM 9624 N N . VAL B 1 545 ? -2.088 -26.031 -31.703 1 88.94 545 VAL B N 1
ATOM 9625 C CA . VAL B 1 545 ? -1.642 -27.359 -31.266 1 88.94 545 VAL B CA 1
ATOM 9626 C C . VAL B 1 545 ? -2.17 -28.422 -32.219 1 88.94 545 VAL B C 1
ATOM 9628 O O . VAL B 1 545 ? -1.534 -29.469 -32.375 1 88.94 545 VAL B O 1
ATOM 9631 N N . GLY B 1 546 ? -3.229 -28.188 -32.844 1 87.94 546 GLY B N 1
ATOM 9632 C CA . GLY B 1 546 ? -3.818 -29.109 -33.812 1 87.94 546 GLY B CA 1
ATOM 9633 C C . GLY B 1 546 ? -4.621 -30.219 -33.125 1 87.94 546 GLY B C 1
ATOM 9634 O O . GLY B 1 546 ? -4.449 -31.391 -33.469 1 87.94 546 GLY B O 1
ATOM 9635 N N . LEU B 1 547 ? -5.402 -29.906 -32.188 1 89.81 547 LEU B N 1
ATOM 9636 C CA . LEU B 1 547 ? -6.277 -30.891 -31.547 1 89.81 547 LEU B CA 1
ATOM 9637 C C . LEU B 1 547 ? -7.367 -31.344 -32.531 1 89.81 547 LEU B C 1
ATOM 9639 O O . LEU B 1 547 ? -7.387 -30.922 -33.688 1 89.81 547 LEU B O 1
ATOM 9643 N N . VAL B 1 548 ? -8.172 -32.219 -32.125 1 88.56 548 VAL B N 1
ATOM 9644 C CA . VAL B 1 548 ? -9.141 -32.844 -33.031 1 88.56 548 VAL B CA 1
ATOM 9645 C C . VAL B 1 548 ? -10.062 -31.781 -33.594 1 88.56 548 VAL B C 1
ATOM 9647 O O . VAL B 1 548 ? -10.742 -31.062 -32.844 1 88.56 548 VAL B O 1
ATOM 9650 N N . PRO B 1 549 ? -10.023 -31.641 -34.875 1 88.94 549 PRO B N 1
ATOM 9651 C CA . PRO B 1 549 ? -10.797 -30.578 -35.5 1 88.94 549 PRO B CA 1
ATOM 9652 C C . PRO B 1 549 ? -12.289 -30.891 -35.594 1 88.94 549 PRO B C 1
ATOM 9654 O O . PRO B 1 549 ? -12.844 -31.031 -36.688 1 88.94 549 PRO B O 1
ATOM 9657 N N . GLU B 1 550 ? -12.961 -31.125 -34.562 1 93.38 550 GLU B N 1
ATOM 9658 C CA . GLU B 1 550 ? -14.406 -31.312 -34.438 1 93.38 550 GLU B CA 1
ATOM 9659 C C . GLU B 1 550 ? -15.031 -30.203 -33.562 1 93.38 550 GLU B C 1
ATOM 9661 O O . GLU B 1 550 ? -14.508 -29.875 -32.5 1 93.38 550 GLU B O 1
ATOM 9666 N N . TRP B 1 551 ? -16.125 -29.719 -34.062 1 94.31 551 TRP B N 1
ATOM 9667 C CA . TRP B 1 551 ? -16.766 -28.578 -33.438 1 94.31 551 TRP B CA 1
ATOM 9668 C C . TRP B 1 551 ? -17.203 -28.922 -32 1 94.31 551 TRP B C 1
ATOM 9670 O O . TRP B 1 551 ? -17.078 -28.094 -31.094 1 94.31 551 TRP B O 1
ATOM 9680 N N . TYR B 1 552 ? -17.734 -30.094 -31.812 1 94.56 552 TYR B N 1
ATOM 9681 C CA . TYR B 1 552 ? -18.188 -30.531 -30.5 1 94.56 552 TYR B CA 1
ATOM 9682 C C . TYR B 1 552 ? -17.031 -30.578 -29.5 1 94.56 552 TYR B C 1
ATOM 9684 O O . TYR B 1 552 ? -17.141 -30.094 -28.375 1 94.56 552 TYR B O 1
ATOM 9692 N N . LYS B 1 553 ? -15.898 -31.172 -29.922 1 95.12 553 LYS B N 1
ATOM 9693 C CA . LYS B 1 553 ? -14.727 -31.297 -29.062 1 95.12 553 LYS B CA 1
ATOM 9694 C C . LYS B 1 553 ? -14.117 -29.922 -28.766 1 95.12 553 LYS B C 1
ATOM 9696 O O . LYS B 1 553 ? -13.672 -29.672 -27.641 1 95.12 553 LYS B O 1
ATOM 9701 N N . PHE B 1 554 ? -14.219 -29.078 -29.75 1 96.12 554 PHE B N 1
ATOM 9702 C CA . PHE B 1 554 ? -13.727 -27.719 -29.562 1 96.12 554 PHE B CA 1
ATOM 9703 C C . PHE B 1 554 ? -14.578 -26.984 -28.531 1 96.12 554 PHE B C 1
ATOM 9705 O O . PHE B 1 554 ? -14.047 -26.328 -27.641 1 96.12 554 PHE B O 1
ATOM 9712 N N . LEU B 1 555 ? -15.891 -27.016 -28.641 1 96.62 555 LEU B N 1
ATOM 9713 C CA . LEU B 1 555 ? -16.812 -26.297 -27.766 1 96.62 555 LEU B CA 1
ATOM 9714 C C . LEU B 1 555 ? -16.672 -26.766 -26.312 1 96.62 555 LEU B C 1
ATOM 9716 O O . LEU B 1 555 ? -16.734 -25.953 -25.391 1 96.62 555 LEU B O 1
ATOM 9720 N N . ILE B 1 556 ? -16.531 -28.062 -26.141 1 96.06 556 ILE B N 1
ATOM 9721 C CA . ILE B 1 556 ? -16.406 -28.578 -24.797 1 96.06 556 ILE B CA 1
ATOM 9722 C C . ILE B 1 556 ? -15.094 -28.109 -24.172 1 96.06 556 ILE B C 1
ATOM 9724 O O . ILE B 1 556 ? -15.047 -27.703 -23.016 1 96.06 556 ILE B O 1
ATOM 9728 N N . THR B 1 557 ? -14.016 -28.188 -25.016 1 96.5 557 THR B N 1
ATOM 9729 C CA . THR B 1 557 ? -12.734 -27.688 -24.531 1 96.5 557 THR B CA 1
ATOM 9730 C C . THR B 1 557 ? -12.812 -26.203 -24.172 1 96.5 557 THR B C 1
ATOM 9732 O O . THR B 1 557 ? -12.273 -25.781 -23.156 1 96.5 557 THR B O 1
ATOM 9735 N N . PHE B 1 558 ? -13.531 -25.531 -24.969 1 96.62 558 PHE B N 1
ATOM 9736 C CA . PHE B 1 558 ? -13.742 -24.094 -24.797 1 96.62 558 PHE B CA 1
ATOM 9737 C C . PHE B 1 558 ? -14.461 -23.812 -23.484 1 96.62 558 PHE B C 1
ATOM 9739 O O . PHE B 1 558 ? -14.023 -22.969 -22.688 1 96.62 558 PHE B O 1
ATOM 9746 N N . VAL B 1 559 ? -15.453 -24.453 -23.203 1 96.69 559 VAL B N 1
ATOM 9747 C CA . VAL B 1 559 ? -16.281 -24.266 -22.016 1 96.69 559 VAL B CA 1
ATOM 9748 C C . VAL B 1 559 ? -15.508 -24.688 -20.766 1 96.69 559 VAL B C 1
ATOM 9750 O O . VAL B 1 559 ? -15.578 -24.031 -19.734 1 96.69 559 VAL B O 1
ATOM 9753 N N . ILE B 1 560 ? -14.734 -25.719 -20.875 1 96.44 560 ILE B N 1
ATOM 9754 C CA . ILE B 1 560 ? -13.992 -26.234 -19.734 1 96.44 560 ILE B CA 1
ATOM 9755 C C . ILE B 1 560 ? -12.898 -25.234 -19.344 1 96.44 560 ILE B C 1
ATOM 9757 O O . ILE B 1 560 ? -12.602 -25.062 -18.172 1 96.44 560 ILE B O 1
ATOM 9761 N N . CYS B 1 561 ? -12.32 -24.625 -20.344 1 96.5 561 CYS B N 1
ATOM 9762 C CA . CYS B 1 561 ? -11.328 -23.594 -20.031 1 96.5 561 CYS B CA 1
ATOM 9763 C C . CYS B 1 561 ? -11.945 -22.453 -19.234 1 96.5 561 CYS B C 1
ATOM 9765 O O . CYS B 1 561 ? -11.367 -22 -18.25 1 96.5 561 CYS B O 1
ATOM 9767 N N . ILE B 1 562 ? -13.102 -22.094 -19.578 1 96.75 562 ILE B N 1
ATOM 9768 C CA . ILE B 1 562 ? -13.797 -21 -18.906 1 96.75 562 ILE B CA 1
ATOM 9769 C C . ILE B 1 562 ? -14.195 -21.438 -17.5 1 96.75 562 ILE B C 1
ATOM 9771 O O . ILE B 1 562 ? -14 -20.688 -16.531 1 96.75 562 ILE B O 1
ATOM 9775 N N . ILE B 1 563 ? -14.727 -22.641 -17.391 1 97.06 563 ILE B N 1
ATOM 9776 C CA . ILE B 1 563 ? -15.172 -23.141 -16.094 1 97.06 563 ILE B CA 1
ATOM 9777 C C . ILE B 1 563 ? -13.977 -23.281 -15.148 1 97.06 563 ILE B C 1
ATOM 9779 O O . ILE B 1 563 ? -14.055 -22.891 -13.984 1 97.06 563 ILE B O 1
ATOM 9783 N N . THR B 1 564 ? -12.914 -23.812 -15.695 1 96.31 564 THR B N 1
ATOM 9784 C CA . THR B 1 564 ? -11.711 -24 -14.883 1 96.31 564 THR B CA 1
ATOM 9785 C C . THR B 1 564 ? -11.195 -22.656 -14.367 1 96.31 564 THR B C 1
ATOM 9787 O O . THR B 1 564 ? -10.844 -22.531 -13.195 1 96.31 564 THR B O 1
ATOM 9790 N N . ALA B 1 565 ? -11.164 -21.688 -15.203 1 95.62 565 ALA B N 1
ATOM 9791 C CA . ALA B 1 565 ? -10.703 -20.359 -14.805 1 95.62 565 ALA B CA 1
ATOM 9792 C C . ALA B 1 565 ? -11.57 -19.781 -13.695 1 95.62 565 ALA B C 1
ATOM 9794 O O . ALA B 1 565 ? -11.055 -19.219 -12.727 1 95.62 565 ALA B O 1
ATOM 9795 N N . ASN B 1 566 ? -12.82 -19.969 -13.805 1 96.25 566 ASN B N 1
ATOM 9796 C CA . ASN B 1 566 ? -13.734 -19.391 -12.828 1 96.25 566 ASN B CA 1
ATOM 9797 C C . ASN B 1 566 ? -13.711 -20.172 -11.516 1 96.25 566 ASN B C 1
ATOM 9799 O O . ASN B 1 566 ? -13.875 -19.594 -10.438 1 96.25 566 ASN B O 1
ATOM 9803 N N . VAL B 1 567 ? -13.578 -21.484 -11.594 1 97 567 VAL B N 1
ATOM 9804 C CA . VAL B 1 567 ? -13.469 -22.281 -10.375 1 97 567 VAL B CA 1
ATOM 9805 C C . VAL B 1 567 ? -12.188 -21.906 -9.633 1 97 567 VAL B C 1
ATOM 9807 O O . VAL B 1 567 ? -12.188 -21.766 -8.406 1 97 567 VAL B O 1
ATOM 9810 N N . ALA B 1 568 ? -11.133 -21.797 -10.398 1 95.69 568 ALA B N 1
ATOM 9811 C CA . ALA B 1 568 ? -9.867 -21.375 -9.797 1 95.69 568 ALA B CA 1
ATOM 9812 C C . ALA B 1 568 ? -10 -19.984 -9.172 1 95.69 568 ALA B C 1
ATOM 9814 O O . ALA B 1 568 ? -9.508 -19.75 -8.062 1 95.69 568 ALA B O 1
ATOM 9815 N N . ALA B 1 569 ? -10.648 -19.125 -9.859 1 94.06 569 ALA B N 1
ATOM 9816 C CA . ALA B 1 569 ? -10.875 -17.766 -9.336 1 94.06 569 ALA B CA 1
ATOM 9817 C C . ALA B 1 569 ? -11.695 -17.812 -8.047 1 94.06 569 ALA B C 1
ATOM 9819 O O . ALA B 1 569 ? -11.453 -17.031 -7.125 1 94.06 569 ALA B O 1
ATOM 9820 N N . ALA B 1 570 ? -12.672 -18.672 -8.047 1 96.38 570 ALA B N 1
ATOM 9821 C CA . ALA B 1 570 ? -13.492 -18.828 -6.848 1 96.38 570 ALA B CA 1
ATOM 9822 C C . ALA B 1 570 ? -12.648 -19.266 -5.656 1 96.38 570 ALA B C 1
ATOM 9824 O O . ALA B 1 570 ? -12.844 -18.797 -4.535 1 96.38 570 ALA B O 1
ATOM 9825 N N . SER B 1 571 ? -11.75 -20.188 -5.887 1 96.06 571 SER B N 1
ATOM 9826 C CA . SER B 1 571 ? -10.844 -20.594 -4.82 1 96.06 571 SER B CA 1
ATOM 9827 C C . SER B 1 571 ? -9.953 -19.453 -4.367 1 96.06 571 SER B C 1
ATOM 9829 O O . SER B 1 571 ? -9.617 -19.344 -3.188 1 96.06 571 SER B O 1
ATOM 9831 N N . GLY B 1 572 ? -9.562 -18.594 -5.285 1 93.81 572 GLY B N 1
ATOM 9832 C CA . GLY B 1 572 ? -8.812 -17.406 -4.949 1 93.81 572 GLY B CA 1
ATOM 9833 C C . GLY B 1 572 ? -9.586 -16.438 -4.07 1 93.81 572 GLY B C 1
ATOM 9834 O O . GLY B 1 572 ? -9.023 -15.828 -3.162 1 93.81 572 GLY B O 1
ATOM 9835 N N . SER B 1 573 ? -10.867 -16.344 -4.363 1 94.69 573 SER B N 1
ATOM 9836 C CA . SER B 1 573 ? -11.719 -15.5 -3.527 1 94.69 573 SER B CA 1
ATOM 9837 C C . SER B 1 573 ? -11.781 -16.031 -2.098 1 94.69 573 SER B C 1
ATOM 9839 O O . SER B 1 573 ? -11.82 -15.242 -1.145 1 94.69 573 SER B O 1
ATOM 9841 N N . LEU B 1 574 ? -11.82 -17.297 -1.984 1 95.81 574 LEU B N 1
ATOM 9842 C CA . LEU B 1 574 ? -11.828 -17.906 -0.658 1 95.81 574 LEU B CA 1
ATOM 9843 C C . LEU B 1 574 ? -10.531 -17.594 0.084 1 95.81 574 LEU B C 1
ATOM 9845 O O . LEU B 1 574 ? -10.555 -17.219 1.255 1 95.81 574 LEU B O 1
ATOM 9849 N N . VAL B 1 575 ? -9.43 -17.719 -0.606 1 94.44 575 VAL B N 1
ATOM 9850 C CA . VAL B 1 575 ? -8.133 -17.438 -0.007 1 94.44 575 VAL B CA 1
ATOM 9851 C C . VAL B 1 575 ? -8.055 -15.961 0.386 1 94.44 575 VAL B C 1
ATOM 9853 O O . VAL B 1 575 ? -7.531 -15.617 1.448 1 94.44 575 VAL B O 1
ATOM 9856 N N . SER B 1 576 ? -8.586 -15.109 -0.439 1 93.19 576 SER B N 1
ATOM 9857 C CA . SER B 1 576 ? -8.586 -13.672 -0.188 1 93.19 576 SER B CA 1
ATOM 9858 C C . SER B 1 576 ? -9.336 -13.336 1.095 1 93.19 576 SER B C 1
ATOM 9860 O O . SER B 1 576 ? -8.914 -12.469 1.862 1 93.19 576 SER B O 1
ATOM 9862 N N . THR B 1 577 ? -10.438 -14.008 1.356 1 93.25 577 THR B N 1
ATOM 9863 C CA . THR B 1 577 ? -11.273 -13.688 2.504 1 93.25 577 THR B CA 1
ATOM 9864 C C . THR B 1 577 ? -10.711 -14.305 3.779 1 93.25 577 THR B C 1
ATOM 9866 O O . THR B 1 577 ? -10.875 -13.75 4.867 1 93.25 577 THR B O 1
ATOM 9869 N N . ILE B 1 578 ? -9.945 -15.391 3.662 1 91.88 578 ILE B N 1
ATOM 9870 C CA . ILE B 1 578 ? -9.422 -16.078 4.84 1 91.88 578 ILE B CA 1
ATOM 9871 C C . ILE B 1 578 ? -8.109 -15.43 5.277 1 91.88 578 ILE B C 1
ATOM 9873 O O . ILE B 1 578 ? -7.801 -15.383 6.469 1 91.88 578 ILE B O 1
ATOM 9877 N N . SER B 1 579 ? -7.344 -14.938 4.363 1 89.06 579 SER B N 1
ATOM 9878 C CA . SER B 1 579 ? -6.016 -14.398 4.645 1 89.06 579 SER B CA 1
ATOM 9879 C C . SER B 1 579 ? -6.105 -13.023 5.305 1 89.06 579 SER B C 1
ATOM 9881 O O . SER B 1 579 ? -6.941 -12.203 4.926 1 89.06 579 SER B O 1
ATOM 9883 N N . PRO B 1 580 ? -5.266 -12.758 6.285 1 83.88 580 PRO B N 1
ATOM 9884 C CA . PRO B 1 580 ? -5.281 -11.453 6.961 1 83.88 580 PRO B CA 1
ATOM 9885 C C . PRO B 1 580 ? -4.621 -10.352 6.137 1 83.88 580 PRO B C 1
ATOM 9887 O O . PRO B 1 580 ? -4.906 -9.172 6.34 1 83.88 580 PRO B O 1
ATOM 9890 N N . SER B 1 581 ? -3.709 -10.812 5.211 1 83.19 581 SER B N 1
ATOM 9891 C CA . SER B 1 581 ? -3.025 -9.844 4.359 1 83.19 581 SER B CA 1
ATOM 9892 C C . SER B 1 581 ? -2.814 -10.398 2.955 1 83.19 581 SER B C 1
ATOM 9894 O O . SER B 1 581 ? -2.969 -11.602 2.725 1 83.19 581 SER B O 1
ATOM 9896 N N . ILE B 1 582 ? -2.543 -9.516 2.008 1 82.25 582 ILE B N 1
ATOM 9897 C CA . ILE B 1 582 ? -2.295 -9.906 0.625 1 82.25 582 ILE B CA 1
ATOM 9898 C C . ILE B 1 582 ? -1.055 -10.797 0.555 1 82.25 582 ILE B C 1
ATOM 9900 O O . ILE B 1 582 ? -1.039 -11.797 -0.166 1 82.25 582 ILE B O 1
ATOM 9904 N N . ASP B 1 583 ? -0.047 -10.531 1.397 1 77.5 583 ASP B N 1
ATOM 9905 C CA . ASP B 1 583 ? 1.203 -11.281 1.381 1 77.5 583 ASP B CA 1
ATOM 9906 C C . ASP B 1 583 ? 0.975 -12.734 1.8 1 77.5 583 ASP B C 1
ATOM 9908 O O . ASP B 1 583 ? 1.529 -13.656 1.196 1 77.5 583 ASP B O 1
ATOM 9912 N N . VAL B 1 584 ? 0.132 -12.898 2.77 1 83 584 VAL B N 1
ATOM 9913 C CA . VAL B 1 584 ? -0.178 -14.242 3.24 1 83 584 VAL B CA 1
ATOM 9914 C C . VAL B 1 584 ? -0.972 -14.992 2.174 1 83 584 VAL B C 1
ATOM 9916 O O . VAL B 1 584 ? -0.749 -16.188 1.951 1 83 584 VAL B O 1
ATOM 9919 N N . GLY B 1 585 ? -1.891 -14.266 1.549 1 86.38 585 GLY B N 1
ATOM 9920 C CA . GLY B 1 585 ? -2.662 -14.883 0.481 1 86.38 585 GLY B CA 1
ATOM 9921 C C . GLY B 1 585 ? -1.807 -15.352 -0.681 1 86.38 585 GLY B C 1
ATOM 9922 O O . GLY B 1 585 ? -2.074 -16.391 -1.273 1 86.38 585 GLY B O 1
ATOM 9923 N N . LEU B 1 586 ? -0.743 -14.656 -0.963 1 82.31 586 LEU B N 1
ATOM 9924 C CA . LEU B 1 586 ? 0.131 -14.969 -2.09 1 82.31 586 LEU B CA 1
ATOM 9925 C C . LEU B 1 586 ? 0.99 -16.188 -1.79 1 82.31 586 LEU B C 1
ATOM 9927 O O . LEU B 1 586 ? 1.526 -16.812 -2.707 1 82.31 586 LEU B O 1
ATOM 9931 N N . VAL B 1 587 ? 1.085 -16.484 -0.519 1 80.31 587 VAL B N 1
ATOM 9932 C CA . VAL B 1 587 ? 1.822 -17.672 -0.133 1 80.31 587 VAL B CA 1
ATOM 9933 C C . VAL B 1 587 ? 0.897 -18.891 -0.184 1 80.31 587 VAL B C 1
ATOM 9935 O O . VAL B 1 587 ? 1.275 -19.953 -0.699 1 80.31 587 VAL B O 1
ATOM 9938 N N . ILE B 1 588 ? -0.288 -18.688 0.182 1 85.81 588 ILE B N 1
ATOM 9939 C CA . ILE B 1 588 ? -1.225 -19.797 0.346 1 85.81 588 ILE B CA 1
ATOM 9940 C C . ILE B 1 588 ? -1.787 -20.203 -1.014 1 85.81 588 ILE B C 1
ATOM 9942 O O . ILE B 1 588 ? -1.911 -21.391 -1.312 1 85.81 588 ILE B O 1
ATOM 9946 N N . ALA B 1 589 ? -2.055 -19.234 -1.834 1 89 589 ALA B N 1
ATOM 9947 C CA . ALA B 1 589 ? -2.811 -19.469 -3.061 1 89 589 ALA B CA 1
ATOM 9948 C C . ALA B 1 589 ? -2.037 -20.391 -4.008 1 89 589 ALA B C 1
ATOM 9950 O O . ALA B 1 589 ? -2.561 -21.406 -4.461 1 89 589 ALA B O 1
ATOM 9951 N N . PRO B 1 590 ? -0.813 -20.141 -4.328 1 83.62 590 PRO B N 1
ATOM 9952 C CA . PRO B 1 590 ? -0.092 -21.047 -5.23 1 83.62 590 PRO B CA 1
ATOM 9953 C C . PRO B 1 590 ? 0.11 -22.438 -4.633 1 83.62 590 PRO B C 1
ATOM 9955 O O . PRO B 1 590 ? 0.092 -23.438 -5.359 1 83.62 590 PRO B O 1
ATOM 9958 N N . THR B 1 591 ? 0.246 -22.484 -3.367 1 84.44 591 THR B N 1
ATOM 9959 C CA . THR B 1 591 ? 0.425 -23.766 -2.686 1 84.44 591 THR B CA 1
ATOM 9960 C C . THR B 1 591 ? -0.84 -24.609 -2.783 1 84.44 591 THR B C 1
ATOM 9962 O O . THR B 1 591 ? -0.769 -25.812 -3.061 1 84.44 591 THR B O 1
ATOM 9965 N N . LEU B 1 592 ? -1.872 -23.953 -2.576 1 87.75 592 LEU B N 1
ATOM 9966 C CA . LEU B 1 592 ? -3.141 -24.672 -2.693 1 87.75 592 LEU B CA 1
ATOM 9967 C C . LEU B 1 592 ? -3.354 -25.172 -4.117 1 87.75 592 LEU B C 1
ATOM 9969 O O . LEU B 1 592 ? -3.848 -26.281 -4.32 1 87.75 592 LEU B O 1
ATOM 9973 N N . THR B 1 593 ? -3 -24.391 -5.07 1 89.12 593 THR B N 1
ATOM 9974 C CA . THR B 1 593 ? -3.172 -24.781 -6.465 1 89.12 593 THR B CA 1
ATOM 9975 C C . THR B 1 593 ? -2.283 -25.969 -6.812 1 89.12 593 THR B C 1
ATOM 9977 O O . THR B 1 593 ? -2.705 -26.875 -7.531 1 89.12 593 THR B O 1
ATOM 9980 N N . VAL B 1 594 ? -1.084 -25.969 -6.293 1 86.12 594 VAL B N 1
ATOM 9981 C CA . VAL B 1 594 ? -0.166 -27.062 -6.582 1 86.12 594 VAL B CA 1
ATOM 9982 C C . VAL B 1 594 ? -0.681 -28.359 -5.941 1 86.12 594 VAL B C 1
ATOM 9984 O O . VAL B 1 594 ? -0.592 -29.438 -6.535 1 86.12 594 VAL B O 1
ATOM 9987 N N . ILE B 1 595 ? -1.267 -28.266 -4.777 1 87.31 595 ILE B N 1
ATOM 9988 C CA . ILE B 1 595 ? -1.829 -29.422 -4.102 1 87.31 595 ILE B CA 1
ATOM 9989 C C . ILE B 1 595 ? -2.99 -29.984 -4.922 1 87.31 595 ILE B C 1
ATOM 9991 O O . ILE B 1 595 ? -3.076 -31.203 -5.141 1 87.31 595 ILE B O 1
ATOM 9995 N N . VAL B 1 596 ? -3.789 -29.078 -5.395 1 90.56 596 VAL B N 1
ATOM 9996 C CA . VAL B 1 596 ? -4.941 -29.5 -6.184 1 90.56 596 VAL B CA 1
ATOM 9997 C C . VAL B 1 596 ? -4.465 -30.094 -7.508 1 90.56 596 VAL B C 1
ATOM 9999 O O . VAL B 1 596 ? -5.074 -31.031 -8.031 1 90.56 596 VAL B O 1
ATOM 10002 N N . MET B 1 597 ? -3.393 -29.609 -8.016 1 88.94 597 MET B N 1
ATOM 10003 C CA . MET B 1 597 ? -2.809 -30.109 -9.258 1 88.94 597 MET B CA 1
ATOM 10004 C C . MET B 1 597 ? -2.338 -31.547 -9.109 1 88.94 597 MET B C 1
ATOM 10006 O O . MET B 1 597 ? -2.393 -32.344 -10.062 1 88.94 597 MET B O 1
ATOM 10010 N N . LEU B 1 598 ? -1.979 -31.844 -7.922 1 86.12 598 LEU B N 1
ATOM 10011 C CA . LEU B 1 598 ? -1.48 -33.188 -7.629 1 86.12 598 LEU B CA 1
ATOM 10012 C C . LEU B 1 598 ? -2.559 -34.25 -7.883 1 86.12 598 LEU B C 1
ATOM 10014 O O . LEU B 1 598 ? -2.26 -35.344 -8.352 1 86.12 598 LEU B O 1
ATOM 10018 N N . PHE B 1 599 ? -3.717 -33.844 -7.758 1 86 599 PHE B N 1
ATOM 10019 C CA . PHE B 1 599 ? -4.809 -34.781 -7.848 1 86 599 PHE B CA 1
ATOM 10020 C C . PHE B 1 599 ? -5.434 -34.781 -9.234 1 86 599 PHE B C 1
ATOM 10022 O O . PHE B 1 599 ? -6.508 -35.344 -9.445 1 86 599 PHE B O 1
ATOM 10029 N N . GLY B 1 600 ? -4.801 -34.094 -10.18 1 82.38 600 GLY B N 1
ATOM 10030 C CA . GLY B 1 600 ? -5.32 -34 -11.539 1 82.38 600 GLY B CA 1
ATOM 10031 C C . GLY B 1 600 ? -5.242 -35.312 -12.289 1 82.38 600 GLY B C 1
ATOM 10032 O O . GLY B 1 600 ? -5.875 -35.469 -13.336 1 82.38 600 GLY B O 1
ATOM 10033 N N . GLY B 1 601 ? -4.652 -36.312 -11.773 1 72.81 601 GLY B N 1
ATOM 10034 C CA . GLY B 1 601 ? -4.578 -37.656 -12.352 1 72.81 601 GLY B CA 1
ATOM 10035 C C . GLY B 1 601 ? -3.693 -37.719 -13.578 1 72.81 601 GLY B C 1
ATOM 10036 O O . GLY B 1 601 ? -3.617 -36.781 -14.352 1 72.81 601 GLY B O 1
ATOM 10037 N N . GLY B 1 602 ? -3.006 -38.719 -13.797 1 68.31 602 GLY B N 1
ATOM 10038 C CA . GLY B 1 602 ? -2.338 -39.094 -15.031 1 68.31 602 GLY B CA 1
ATOM 10039 C C . GLY B 1 602 ? -0.98 -38.438 -15.195 1 68.31 602 GLY B C 1
ATOM 10040 O O . GLY B 1 602 ? -0.163 -38.875 -16 1 68.31 602 GLY B O 1
ATOM 10041 N N . VAL B 1 603 ? -0.768 -37.375 -14.5 1 73.88 603 VAL B N 1
ATOM 10042 C CA . VAL B 1 603 ? 0.492 -36.688 -14.758 1 73.88 603 VAL B CA 1
ATOM 10043 C C . VAL B 1 603 ? 1.423 -36.844 -13.562 1 73.88 603 VAL B C 1
ATOM 10045 O O . VAL B 1 603 ? 2.578 -37.25 -13.711 1 73.88 603 VAL B O 1
ATOM 10048 N N . TYR B 1 604 ? 0.847 -36.688 -12.391 1 77.75 604 TYR B N 1
ATOM 10049 C CA . TYR B 1 604 ? 1.699 -36.719 -11.211 1 77.75 604 TYR B CA 1
ATOM 10050 C C . TYR B 1 604 ? 1.47 -37.969 -10.398 1 77.75 604 TYR B C 1
ATOM 10052 O O . TYR B 1 604 ? 2.363 -38.438 -9.68 1 77.75 604 TYR B O 1
ATOM 10060 N N . LEU B 1 605 ? 0.216 -38.438 -10.492 1 77.25 605 LEU B N 1
ATOM 10061 C CA . LEU B 1 605 ? -0.178 -39.562 -9.648 1 77.25 605 LEU B CA 1
ATOM 10062 C C . LEU B 1 605 ? -1.285 -40.375 -10.312 1 77.25 605 LEU B C 1
ATOM 10064 O O . LEU B 1 605 ? -2.168 -39.812 -10.961 1 77.25 605 LEU B O 1
ATOM 10068 N N . LYS B 1 606 ? -1.062 -41.594 -10.188 1 76.62 606 LYS B N 1
ATOM 10069 C CA . LYS B 1 606 ? -2.211 -42.438 -10.508 1 76.62 606 LYS B CA 1
ATOM 10070 C C . LYS B 1 606 ? -3.195 -42.5 -9.336 1 76.62 606 LYS B C 1
ATOM 10072 O O . LYS B 1 606 ? -2.84 -42.906 -8.234 1 76.62 606 LYS B O 1
ATOM 10077 N N . LEU B 1 607 ? -4.41 -42.094 -9.539 1 78.31 607 LEU B N 1
ATOM 10078 C CA . LEU B 1 607 ? -5.402 -41.844 -8.492 1 78.31 607 LEU B CA 1
ATOM 10079 C C . LEU B 1 607 ? -5.73 -43.125 -7.75 1 78.31 607 LEU B C 1
ATOM 10081 O O . LEU B 1 607 ? -6.094 -43.094 -6.574 1 78.31 607 LEU B O 1
ATOM 10085 N N . LYS B 1 608 ? -5.492 -44.219 -8.383 1 76.62 608 LYS B N 1
ATOM 10086 C CA . LYS B 1 608 ? -5.809 -45.5 -7.758 1 76.62 608 LYS B CA 1
ATOM 10087 C C . LYS B 1 608 ? -4.848 -45.812 -6.613 1 76.62 608 LYS B C 1
ATOM 10089 O O . LYS B 1 608 ? -5.176 -46.562 -5.711 1 76.62 608 LYS B O 1
ATOM 10094 N N . THR B 1 609 ? -3.689 -45.156 -6.633 1 76.81 609 THR B N 1
ATOM 10095 C CA . THR B 1 609 ? -2.672 -45.469 -5.629 1 76.81 609 THR B CA 1
ATOM 10096 C C . THR B 1 609 ? -2.814 -44.531 -4.426 1 76.81 609 THR B C 1
ATOM 10098 O O . THR B 1 609 ? -2.07 -44.656 -3.449 1 76.81 609 THR B O 1
ATOM 10101 N N . LEU B 1 610 ? -3.834 -43.75 -4.43 1 82.38 610 LEU B N 1
ATOM 10102 C CA . LEU B 1 610 ? -4.031 -42.812 -3.342 1 82.38 610 LEU B CA 1
ATOM 10103 C C . LEU B 1 610 ? -4.488 -43.531 -2.074 1 82.38 610 LEU B C 1
ATOM 10105 O O . LEU B 1 610 ? -5.414 -44.344 -2.113 1 82.38 610 LEU B O 1
ATOM 10109 N N . PRO B 1 611 ? -3.785 -43.188 -1.001 1 82.62 611 PRO B N 1
ATOM 10110 C CA . PRO B 1 611 ? -4.258 -43.75 0.265 1 82.62 611 PRO B CA 1
ATOM 10111 C C . PRO B 1 611 ? -5.684 -43.344 0.605 1 82.62 611 PRO B C 1
ATOM 10113 O O . PRO B 1 611 ? -6.074 -42.188 0.337 1 82.62 611 PRO B O 1
ATOM 10116 N N . PRO B 1 612 ? -6.414 -44.219 1.154 1 82.5 612 PRO B N 1
ATOM 10117 C CA . PRO B 1 612 ? -7.832 -43.969 1.414 1 82.5 612 PRO B CA 1
ATOM 10118 C C . PRO B 1 612 ? -8.047 -42.781 2.361 1 82.5 612 PRO B C 1
ATOM 10120 O O . PRO B 1 612 ? -9.055 -42.094 2.26 1 82.5 612 PRO B O 1
ATOM 10123 N N . TYR B 1 613 ? -7.109 -42.5 3.281 1 82.62 613 TYR B N 1
ATOM 10124 C CA . TYR B 1 613 ? -7.297 -41.438 4.25 1 82.62 613 TYR B CA 1
ATOM 10125 C C . TYR B 1 613 ? -7.176 -40.062 3.58 1 82.62 613 TYR B C 1
ATOM 10127 O O . TYR B 1 613 ? -7.633 -39.062 4.125 1 82.62 613 TYR B O 1
ATOM 10135 N N . LEU B 1 614 ? -6.617 -40 2.355 1 83.94 614 LEU B N 1
ATOM 10136 C CA . LEU B 1 614 ? -6.469 -38.719 1.677 1 83.94 614 LEU B CA 1
ATOM 10137 C C . LEU B 1 614 ? -7.309 -38.688 0.404 1 83.94 614 LEU B C 1
ATOM 10139 O O . LEU B 1 614 ? -7.281 -37.688 -0.329 1 83.94 614 LEU B O 1
ATOM 10143 N N . ALA B 1 615 ? -8.047 -39.781 0.225 1 82.81 615 ALA B N 1
ATOM 10144 C CA . ALA B 1 615 ? -8.82 -39.906 -1.006 1 82.81 615 ALA B CA 1
ATOM 10145 C C . ALA B 1 615 ? -9.891 -38.812 -1.093 1 82.81 615 ALA B C 1
ATOM 10147 O O . ALA B 1 615 ? -10.281 -38.406 -2.189 1 82.81 615 ALA B O 1
ATOM 10148 N N . TRP B 1 616 ? -10.227 -38.312 0.048 1 85.06 616 TRP B N 1
ATOM 10149 C CA . TRP B 1 616 ? -11.289 -37.312 0.044 1 85.06 616 TRP B CA 1
ATOM 10150 C C . TRP B 1 616 ? -10.781 -35.969 -0.523 1 85.06 616 TRP B C 1
ATOM 10152 O O . TRP B 1 616 ? -11.57 -35.188 -1.051 1 85.06 616 TRP B O 1
ATOM 10162 N N . LEU B 1 617 ? -9.523 -35.719 -0.617 1 87.12 617 LEU B N 1
ATOM 10163 C CA . LEU B 1 617 ? -8.961 -34.438 -1.099 1 87.12 617 LEU B CA 1
ATOM 10164 C C . LEU B 1 617 ? -9.078 -34.344 -2.615 1 87.12 617 LEU B C 1
ATOM 10166 O O . LEU B 1 617 ? -9.117 -33.25 -3.166 1 87.12 617 LEU B O 1
ATOM 10170 N N .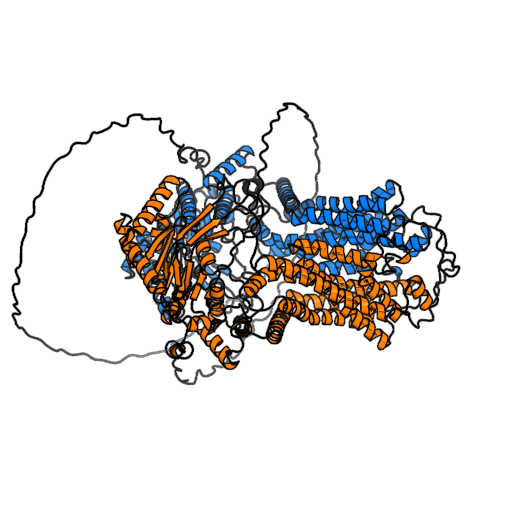 GLN B 1 618 ? -9.148 -35.531 -3.252 1 88.5 618 GLN B N 1
ATOM 10171 C CA . GLN B 1 618 ? -9.234 -35.531 -4.707 1 88.5 618 GLN B CA 1
ATOM 10172 C C . GLN B 1 618 ? -10.555 -34.938 -5.184 1 88.5 618 GLN B C 1
ATOM 10174 O O . GLN B 1 618 ? -10.641 -34.406 -6.293 1 88.5 618 GLN B O 1
ATOM 10179 N N . TRP B 1 619 ? -11.547 -34.969 -4.258 1 89.88 619 TRP B N 1
ATOM 10180 C CA . TRP B 1 619 ? -12.867 -34.469 -4.645 1 89.88 619 TRP B CA 1
ATOM 10181 C C . TRP B 1 619 ? -12.906 -32.938 -4.621 1 89.88 619 TRP B C 1
ATOM 10183 O O . TRP B 1 619 ? -13.805 -32.344 -5.203 1 89.88 619 TRP B O 1
ATOM 10193 N N . LEU B 1 620 ? -11.859 -32.375 -4.113 1 92.06 620 LEU B N 1
ATOM 10194 C CA . LEU B 1 620 ? -11.781 -30.922 -4.043 1 92.06 620 LEU B CA 1
ATOM 10195 C C . LEU B 1 620 ? -10.906 -30.359 -5.16 1 92.06 620 LEU B C 1
ATOM 10197 O O . LEU B 1 620 ? -10.742 -29.156 -5.281 1 92.06 620 LEU B O 1
ATOM 10201 N N . SER B 1 621 ? -10.477 -31.234 -6.02 1 93.56 621 SER B N 1
ATOM 10202 C CA . SER B 1 621 ? -9.547 -30.812 -7.07 1 93.56 621 SER B CA 1
ATOM 10203 C C . SER B 1 621 ? -10.281 -30.578 -8.383 1 93.56 621 SER B C 1
ATOM 10205 O O . SER B 1 621 ? -10.789 -31.516 -9 1 93.56 621 SER B O 1
ATOM 10207 N N . TRP B 1 622 ? -10.273 -29.344 -8.883 1 96.19 622 TRP B N 1
ATOM 10208 C CA . TRP B 1 622 ? -10.891 -29.062 -10.172 1 96.19 622 TRP B CA 1
ATOM 10209 C C . TRP B 1 622 ? -10.008 -29.562 -11.32 1 96.19 622 TRP B C 1
ATOM 10211 O O . TRP B 1 622 ? -10.469 -29.688 -12.453 1 96.19 622 TRP B O 1
ATOM 10221 N N . PHE B 1 623 ? -8.742 -29.922 -11 1 94.5 623 PHE B N 1
ATOM 10222 C CA . PHE B 1 623 ? -7.859 -30.516 -11.992 1 94.5 623 PHE B CA 1
ATOM 10223 C C . PHE B 1 623 ? -8.312 -31.938 -12.336 1 94.5 623 PHE B C 1
ATOM 10225 O O . PHE B 1 623 ? -8.219 -32.375 -13.484 1 94.5 623 PHE B O 1
ATOM 10232 N N . ARG B 1 624 ? -8.789 -32.656 -11.328 1 93.25 624 ARG B N 1
ATOM 10233 C CA . ARG B 1 624 ? -9.242 -34 -11.547 1 93.25 624 ARG B CA 1
ATOM 10234 C C . ARG B 1 624 ? -10.383 -34.062 -12.555 1 93.25 624 ARG B C 1
ATOM 10236 O O . ARG B 1 624 ? -10.32 -34.781 -13.539 1 93.25 624 ARG B O 1
ATOM 10243 N N . TYR B 1 625 ? -11.32 -33.219 -12.383 1 95.31 625 TYR B N 1
ATOM 10244 C CA . TYR B 1 625 ? -12.516 -33.25 -13.219 1 95.31 625 TYR B CA 1
ATOM 10245 C C . TYR B 1 625 ? -12.234 -32.625 -14.586 1 95.31 625 TYR B C 1
ATOM 10247 O O . TYR B 1 625 ? -12.641 -33.156 -15.617 1 95.31 625 TYR B O 1
ATOM 10255 N N . GLY B 1 626 ? -11.523 -31.469 -14.547 1 95.69 626 GLY B N 1
ATOM 10256 C CA . GLY B 1 626 ? -11.203 -30.812 -15.797 1 95.69 626 GLY B CA 1
ATOM 10257 C C . GLY B 1 626 ? -10.336 -31.641 -16.719 1 95.69 626 GLY B C 1
ATOM 10258 O O . GLY B 1 626 ? -10.602 -31.734 -17.922 1 95.69 626 GLY B O 1
ATOM 10259 N N . ASN B 1 627 ? -9.305 -32.25 -16.188 1 93.81 627 ASN B N 1
ATOM 10260 C CA . ASN B 1 627 ? -8.406 -33.062 -16.984 1 93.81 627 ASN B CA 1
ATOM 10261 C C . ASN B 1 627 ? -9.117 -34.312 -17.547 1 93.81 627 ASN B C 1
ATOM 10263 O O . ASN B 1 627 ? -8.859 -34.719 -18.672 1 93.81 627 ASN B O 1
ATOM 10267 N N . GLU B 1 628 ? -9.938 -34.906 -16.734 1 93.88 628 GLU B N 1
ATOM 10268 C CA . GLU B 1 628 ? -10.703 -36.094 -17.188 1 93.88 628 GLU B CA 1
ATOM 10269 C C . GLU B 1 628 ? -11.625 -35.719 -18.344 1 93.88 628 GLU B C 1
ATOM 10271 O O . GLU B 1 628 ? -11.719 -36.438 -19.328 1 93.88 628 GLU B O 1
ATOM 10276 N N . ILE B 1 629 ? -12.258 -34.594 -18.25 1 96.25 629 ILE B N 1
ATOM 10277 C CA . ILE B 1 629 ? -13.156 -34.156 -19.312 1 96.25 629 ILE B CA 1
ATOM 10278 C C . ILE B 1 629 ? -12.352 -33.906 -20.594 1 96.25 629 ILE B C 1
ATOM 10280 O O . ILE B 1 629 ? -12.727 -34.406 -21.672 1 96.25 629 ILE B O 1
ATOM 10284 N N . LEU B 1 630 ? -11.273 -33.219 -20.484 1 95.31 630 LEU B N 1
ATOM 10285 C CA . LEU B 1 630 ? -10.445 -32.938 -21.656 1 95.31 630 LEU B CA 1
ATOM 10286 C C . LEU B 1 630 ? -9.891 -34.219 -22.266 1 95.31 630 LEU B C 1
ATOM 10288 O O . LEU B 1 630 ? -9.844 -34.344 -23.484 1 95.31 630 LEU B O 1
ATOM 10292 N N . GLY B 1 631 ? -9.453 -35.156 -21.422 1 93.38 631 GLY B N 1
ATOM 10293 C CA . GLY B 1 631 ? -8.953 -36.438 -21.891 1 93.38 631 GLY B CA 1
ATOM 10294 C C . GLY B 1 631 ? -10 -37.25 -22.609 1 93.38 631 GLY B C 1
ATOM 10295 O O . GLY B 1 631 ? -9.727 -37.844 -23.672 1 93.38 631 GLY B O 1
ATOM 10296 N N . ILE B 1 632 ? -11.172 -37.281 -22.062 1 94.06 632 ILE B N 1
ATOM 10297 C CA . ILE B 1 632 ? -12.266 -38.031 -22.672 1 94.06 632 ILE B CA 1
ATOM 10298 C C . ILE B 1 632 ? -12.609 -37.438 -24.031 1 94.06 632 ILE B C 1
ATOM 10300 O O . ILE B 1 632 ? -12.742 -38.156 -25.016 1 94.06 632 ILE B O 1
ATOM 10304 N N . VAL B 1 633 ? -12.703 -36.125 -24.062 1 93.94 633 VAL B N 1
ATOM 10305 C CA . VAL B 1 633 ? -13.125 -35.438 -25.266 1 93.94 633 VAL B CA 1
ATOM 10306 C C . VAL B 1 633 ? -12.078 -35.625 -26.375 1 93.94 633 VAL B C 1
ATOM 10308 O O . VAL B 1 633 ? -12.422 -35.844 -27.531 1 93.94 633 VAL B O 1
ATOM 10311 N N . HIS B 1 634 ? -10.852 -35.625 -26.047 1 91.88 634 HIS B N 1
ATOM 10312 C CA . HIS B 1 634 ? -9.805 -35.719 -27.062 1 91.88 634 HIS B CA 1
ATOM 10313 C C . HIS B 1 634 ? -9.641 -37.156 -27.547 1 91.88 634 HIS B C 1
ATOM 10315 O O . HIS B 1 634 ? -9.562 -37.406 -28.75 1 91.88 634 HIS B O 1
ATOM 10321 N N . TRP B 1 635 ? -9.609 -38.156 -26.688 1 91.19 635 TRP B N 1
ATOM 10322 C CA . TRP B 1 635 ? -9.195 -39.5 -27.031 1 91.19 635 TRP B CA 1
ATOM 10323 C C . TRP B 1 635 ? -10.391 -40.344 -27.469 1 91.19 635 TRP B C 1
ATOM 10325 O O . TRP B 1 635 ? -10.219 -41.406 -28.078 1 91.19 635 TRP B O 1
ATOM 10335 N N . GLN B 1 636 ? -11.5 -39.812 -27.141 1 90.06 636 GLN B N 1
ATOM 10336 C CA . GLN B 1 636 ? -12.672 -40.562 -27.578 1 90.06 636 GLN B CA 1
ATOM 10337 C C . GLN B 1 636 ? -12.742 -40.625 -29.094 1 90.06 636 GLN B C 1
ATOM 10339 O O . GLN B 1 636 ? -12.703 -39.594 -29.781 1 90.06 636 GLN B O 1
ATOM 10344 N N . GLY B 1 637 ? -12.719 -41.75 -29.688 1 84.5 637 GLY B N 1
ATOM 10345 C CA . GLY B 1 637 ? -12.875 -41.938 -31.109 1 84.5 637 GLY B CA 1
ATOM 10346 C C . GLY B 1 637 ? -11.555 -42.062 -31.844 1 84.5 637 GLY B C 1
ATOM 10347 O O . GLY B 1 637 ? -11.523 -42.312 -33.062 1 84.5 637 GLY B O 1
ATOM 10348 N N . VAL B 1 638 ? -10.414 -41.969 -31.109 1 85.56 638 VAL B N 1
ATOM 10349 C CA . VAL B 1 638 ? -9.102 -42.125 -31.734 1 85.56 638 VAL B CA 1
ATOM 10350 C C . VAL B 1 638 ? -8.766 -43.594 -31.875 1 85.56 638 VAL B C 1
ATOM 10352 O O . VAL B 1 638 ? -8.797 -44.344 -30.891 1 85.56 638 VAL B O 1
ATOM 10355 N N . THR B 1 639 ? -8.469 -44.094 -33.062 1 81.69 639 THR B N 1
ATOM 10356 C CA . THR B 1 639 ? -8.328 -45.531 -33.25 1 81.69 639 THR B CA 1
ATOM 10357 C C . THR B 1 639 ? -6.926 -45.875 -33.75 1 81.69 639 THR B C 1
ATOM 10359 O O . THR B 1 639 ? -6.52 -47.031 -33.688 1 81.69 639 THR B O 1
ATOM 10362 N N . ASN B 1 640 ? -6.148 -45 -34.156 1 78.75 640 ASN B N 1
ATOM 10363 C CA . ASN B 1 640 ? -4.875 -45.406 -34.75 1 78.75 640 ASN B CA 1
ATOM 10364 C C . ASN B 1 640 ? -3.715 -44.594 -34.156 1 78.75 640 ASN B C 1
ATOM 10366 O O . ASN B 1 640 ? -3.557 -43.406 -34.469 1 78.75 640 ASN B O 1
ATOM 10370 N N . ILE B 1 641 ? -3.037 -45.219 -33.219 1 80.81 641 ILE B N 1
ATOM 10371 C CA . ILE B 1 641 ? -1.8 -44.656 -32.688 1 80.81 641 ILE B CA 1
ATOM 10372 C C . ILE B 1 641 ? -0.616 -45.531 -33.094 1 80.81 641 ILE B C 1
ATOM 10374 O O . ILE B 1 641 ? -0.609 -46.719 -32.875 1 80.81 641 ILE B O 1
ATOM 10378 N N . THR B 1 642 ? 0.338 -44.969 -33.812 1 78.88 642 THR B N 1
ATOM 10379 C CA . THR B 1 642 ? 1.472 -45.688 -34.344 1 78.88 642 THR B CA 1
ATOM 10380 C C . THR B 1 642 ? 2.449 -46.094 -33.25 1 78.88 642 THR B C 1
ATOM 10382 O O . THR B 1 642 ? 2.729 -45.281 -32.344 1 78.88 642 THR B O 1
ATOM 10385 N N . CYS B 1 643 ? 2.764 -47.344 -33.094 1 71.69 643 CYS B N 1
ATOM 10386 C CA . CYS B 1 643 ? 3.674 -47.844 -32.094 1 71.69 643 CYS B CA 1
ATOM 10387 C C . CYS B 1 643 ? 5.125 -47.656 -32.5 1 71.69 643 CYS B C 1
ATOM 10389 O O . CYS B 1 643 ? 5.426 -47.562 -33.719 1 71.69 643 CYS B O 1
ATOM 10391 N N . SER B 1 644 ? 5.961 -47.188 -31.562 1 62.34 644 SER B N 1
ATOM 10392 C CA . SER B 1 644 ? 7.387 -47 -31.797 1 62.34 644 SER B CA 1
ATOM 10393 C C . SER B 1 644 ? 8.062 -48.281 -32.25 1 62.34 644 SER B C 1
ATOM 10395 O O . SER B 1 644 ? 7.555 -49.375 -31.984 1 62.34 644 SER B O 1
ATOM 10397 N N . ALA B 1 645 ? 9.125 -48.094 -33.094 1 54.16 645 ALA B N 1
ATOM 10398 C CA . ALA B 1 645 ? 9.93 -49.188 -33.688 1 54.16 645 ALA B CA 1
ATOM 10399 C C . ALA B 1 645 ? 10.609 -50 -32.625 1 54.16 645 ALA B C 1
ATOM 10401 O O . ALA B 1 645 ? 11 -51.156 -32.844 1 54.16 645 ALA B O 1
ATOM 10402 N N . ASP B 1 646 ? 10.766 -49.281 -31.422 1 53.47 646 ASP B N 1
ATOM 10403 C CA . ASP B 1 646 ? 11.492 -50.094 -30.422 1 53.47 646 ASP B CA 1
ATOM 10404 C C . ASP B 1 646 ? 10.562 -51.062 -29.719 1 53.47 646 ASP B C 1
ATOM 10406 O O . ASP B 1 646 ? 9.609 -50.656 -29.047 1 53.47 646 ASP B O 1
ATOM 10410 N N . PRO B 1 647 ? 10.672 -52.25 -30.078 1 54.19 647 PRO B N 1
ATOM 10411 C CA . PRO B 1 647 ? 9.797 -53.312 -29.578 1 54.19 647 PRO B CA 1
ATOM 10412 C C . PRO B 1 647 ? 9.742 -53.375 -28.047 1 54.19 647 PRO B C 1
ATOM 10414 O O . PRO B 1 647 ? 8.828 -53.969 -27.484 1 54.19 647 PRO B O 1
ATOM 10417 N N . GLN B 1 648 ? 10.68 -52.75 -27.438 1 51.94 648 GLN B N 1
ATOM 10418 C CA . GLN B 1 648 ? 10.766 -52.906 -25.984 1 51.94 648 GLN B CA 1
ATOM 10419 C C . GLN B 1 648 ? 9.914 -51.875 -25.266 1 51.94 648 GLN B C 1
ATOM 10421 O O . GLN B 1 648 ? 9.68 -52 -24.062 1 51.94 648 GLN B O 1
ATOM 10426 N N . LEU B 1 649 ? 9.383 -50.969 -26.016 1 57.84 649 LEU B N 1
ATOM 10427 C CA . LEU B 1 649 ? 8.617 -49.938 -25.344 1 57.84 649 LEU B CA 1
ATOM 10428 C C . LEU B 1 649 ? 7.121 -50.188 -25.484 1 57.84 649 LEU B C 1
ATOM 10430 O O . LEU B 1 649 ? 6.664 -50.688 -26.516 1 57.84 649 LEU B O 1
ATOM 10434 N N . PRO B 1 650 ? 6.328 -50.156 -24.344 1 60.97 650 PRO B N 1
ATOM 10435 C CA . PRO B 1 650 ? 4.879 -50.375 -24.375 1 60.97 650 PRO B CA 1
ATOM 10436 C C . PRO B 1 650 ? 4.191 -49.531 -25.453 1 60.97 650 PRO B C 1
ATOM 10438 O O . PRO B 1 650 ? 4.605 -48.406 -25.734 1 60.97 650 PRO B O 1
ATOM 10441 N N . CYS B 1 651 ? 3.365 -50.406 -26.297 1 72.25 651 CYS B N 1
ATOM 10442 C CA . CYS B 1 651 ? 2.711 -49.75 -27.406 1 72.25 651 CYS B CA 1
ATOM 10443 C C . CYS B 1 651 ? 1.209 -49.625 -27.188 1 72.25 651 CYS B C 1
ATOM 10445 O O . CYS B 1 651 ? 0.54 -50.656 -26.953 1 72.25 651 CYS B O 1
ATOM 10447 N N . ILE B 1 652 ? 0.652 -48.469 -26.938 1 78.81 652 ILE B N 1
ATOM 10448 C CA . ILE B 1 652 ? -0.769 -48.125 -26.906 1 78.81 652 ILE B CA 1
ATOM 10449 C C . ILE B 1 652 ? -1.249 -47.812 -28.312 1 78.81 652 ILE B C 1
ATOM 10451 O O . ILE B 1 652 ? -0.631 -47 -29.016 1 78.81 652 ILE B O 1
ATOM 10455 N N . THR B 1 653 ? -2.387 -48.5 -28.75 1 81 653 THR B N 1
ATOM 10456 C CA . THR B 1 653 ? -2.746 -48.375 -30.156 1 81 653 THR B CA 1
ATOM 10457 C C . THR B 1 653 ? -4.055 -47.594 -30.312 1 81 653 THR B C 1
ATOM 10459 O O . THR B 1 653 ? -4.371 -47.094 -31.391 1 81 653 THR B O 1
ATOM 10462 N N . THR B 1 654 ? -4.902 -47.5 -29.219 1 85.06 654 THR B N 1
ATOM 10463 C CA . THR B 1 654 ? -6.199 -46.844 -29.359 1 85.06 654 THR B CA 1
ATOM 10464 C C . THR B 1 654 ? -6.391 -45.812 -28.266 1 85.06 654 THR B C 1
ATOM 10466 O O . THR B 1 654 ? -5.691 -45.812 -27.25 1 85.06 654 THR B O 1
ATOM 10469 N N . GLY B 1 655 ? -7.301 -44.906 -28.578 1 88.19 655 GLY B N 1
ATOM 10470 C CA . GLY B 1 655 ? -7.648 -43.875 -27.609 1 88.19 655 GLY B CA 1
ATOM 10471 C C . GLY B 1 655 ? -8.281 -44.438 -26.359 1 88.19 655 GLY B C 1
ATOM 10472 O O . GLY B 1 655 ? -8.102 -43.875 -25.266 1 88.19 655 GLY B O 1
ATOM 10473 N N . ALA B 1 656 ? -9.016 -45.531 -26.469 1 86.62 656 ALA B N 1
ATOM 10474 C CA . ALA B 1 656 ? -9.641 -46.188 -25.328 1 86.62 656 ALA B CA 1
ATOM 10475 C C . ALA B 1 656 ? -8.594 -46.719 -24.359 1 86.62 656 ALA B C 1
ATOM 10477 O O . ALA B 1 656 ? -8.789 -46.656 -23.141 1 86.62 656 ALA B O 1
ATOM 10478 N N . GLU B 1 657 ? -7.508 -47.094 -24.938 1 84.38 657 GLU B N 1
ATOM 10479 C CA . GLU B 1 657 ? -6.43 -47.625 -24.094 1 84.38 657 GLU B CA 1
ATOM 10480 C C . GLU B 1 657 ? -5.73 -46.469 -23.344 1 84.38 657 GLU B C 1
ATOM 10482 O O . GLU B 1 657 ? -5.293 -46.656 -22.203 1 84.38 657 GLU B O 1
ATOM 10487 N N . VAL B 1 658 ? -5.66 -45.375 -24 1 85.81 658 VAL B N 1
ATOM 10488 C CA . VAL B 1 658 ? -5.07 -44.188 -23.359 1 85.81 658 VAL B CA 1
ATOM 10489 C C . VAL B 1 658 ? -5.945 -43.781 -22.188 1 85.81 658 VAL B C 1
ATOM 10491 O O . VAL B 1 658 ? -5.438 -43.469 -21.094 1 85.81 658 VAL B O 1
ATOM 10494 N N . MET B 1 659 ? -7.258 -43.812 -22.391 1 87.81 659 MET B N 1
ATOM 10495 C CA . MET B 1 659 ? -8.195 -43.406 -21.344 1 87.81 659 MET B CA 1
ATOM 10496 C C . MET B 1 659 ? -8.156 -44.375 -20.188 1 87.81 659 MET B C 1
ATOM 10498 O O . MET B 1 659 ? -8.211 -44 -19.016 1 87.81 659 MET B O 1
ATOM 10502 N N . ALA B 1 660 ? -7.945 -45.656 -20.484 1 82.88 660 ALA B N 1
ATOM 10503 C CA . ALA B 1 660 ? -7.867 -46.656 -19.453 1 82.88 660 ALA B CA 1
ATOM 10504 C C . ALA B 1 660 ? -6.578 -46.531 -18.641 1 82.88 660 ALA B C 1
ATOM 10506 O O . ALA B 1 660 ? -6.586 -46.688 -17.422 1 82.88 660 ALA B O 1
ATOM 10507 N N . ASP B 1 661 ? -5.551 -46.188 -19.375 1 79.44 661 ASP B N 1
ATOM 10508 C CA . ASP B 1 661 ? -4.262 -46 -18.703 1 79.44 661 ASP B CA 1
ATOM 10509 C C . ASP B 1 661 ? -4.297 -44.844 -17.734 1 79.44 661 ASP B C 1
ATOM 10511 O O . ASP B 1 661 ? -3.641 -44.844 -16.703 1 79.44 661 ASP B O 1
ATOM 10515 N N . ASN B 1 662 ? -5.059 -43.844 -18.078 1 83.31 662 ASN B N 1
ATOM 10516 C CA . ASN B 1 662 ? -5.16 -42.656 -17.234 1 83.31 662 ASN B CA 1
ATOM 10517 C C . ASN B 1 662 ? -6.383 -42.719 -16.328 1 83.31 662 ASN B C 1
ATOM 10519 O O . ASN B 1 662 ? -6.66 -41.781 -15.586 1 83.31 662 ASN B O 1
ATOM 10523 N N . GLN B 1 663 ? -7.168 -43.781 -16.422 1 81.31 663 GLN B N 1
ATOM 10524 C CA . GLN B 1 663 ? -8.336 -44.031 -15.578 1 81.31 663 GLN B CA 1
ATOM 10525 C C . GLN B 1 663 ? -9.438 -43 -15.844 1 81.31 663 GLN B C 1
ATOM 10527 O O . GLN B 1 663 ? -10.016 -42.438 -14.906 1 81.31 663 GLN B O 1
ATOM 10532 N N . TYR B 1 664 ? -9.555 -42.719 -17.109 1 87.19 664 TYR B N 1
ATOM 10533 C CA . TYR B 1 664 ? -10.664 -41.875 -17.516 1 87.19 664 TYR B CA 1
ATOM 10534 C C . TYR B 1 664 ? -11.914 -42.688 -17.812 1 87.19 664 TYR B C 1
ATOM 10536 O O . TYR B 1 664 ? -11.836 -43.719 -18.484 1 87.19 664 TYR B O 1
ATOM 10544 N N . ASP B 1 665 ? -13.016 -42.281 -17.266 1 89 665 ASP B N 1
ATOM 10545 C CA . ASP B 1 665 ? -14.289 -42.969 -17.516 1 89 665 ASP B CA 1
ATOM 10546 C C . ASP B 1 665 ? -15.227 -42.062 -18.328 1 89 665 ASP B C 1
ATOM 10548 O O . ASP B 1 665 ? -15.773 -41.094 -17.812 1 89 665 ASP B O 1
ATOM 10552 N N . PRO B 1 666 ? -15.414 -42.438 -19.547 1 90.62 666 PRO B N 1
ATOM 10553 C CA . PRO B 1 666 ? -16.266 -41.625 -20.422 1 90.62 666 PRO B CA 1
ATOM 10554 C C . PRO B 1 666 ? -17.688 -41.469 -19.891 1 90.62 666 PRO B C 1
ATOM 10556 O O . PRO B 1 666 ? -18.359 -40.5 -20.203 1 90.62 666 PRO B O 1
ATOM 10559 N N . ALA B 1 667 ? -18.109 -42.344 -19.047 1 89.38 667 ALA B N 1
ATOM 10560 C CA . ALA B 1 667 ? -19.469 -42.281 -18.484 1 89.38 667 ALA B CA 1
ATOM 10561 C C . ALA B 1 667 ? -19.578 -41.188 -17.422 1 89.38 667 ALA B C 1
ATOM 10563 O O . ALA B 1 667 ? -20.688 -40.781 -17.078 1 89.38 667 ALA B O 1
ATOM 10564 N N . LYS B 1 668 ? -18.516 -40.656 -17.031 1 91.56 668 LYS B N 1
ATOM 10565 C CA . LYS B 1 668 ? -18.516 -39.719 -15.922 1 91.56 668 LYS B CA 1
ATOM 10566 C C . LYS B 1 668 ? -18.391 -38.281 -16.422 1 91.56 668 LYS B C 1
ATOM 10568 O O . LYS B 1 668 ? -18.047 -37.375 -15.656 1 91.56 668 LYS B O 1
ATOM 10573 N N . LEU B 1 669 ? -18.656 -38.031 -17.641 1 93.62 669 LEU B N 1
ATOM 10574 C CA . LEU B 1 669 ? -18.547 -36.688 -18.203 1 93.62 669 LEU B CA 1
ATOM 10575 C C . LEU B 1 669 ? -19.516 -35.75 -17.5 1 93.62 669 LEU B C 1
ATOM 10577 O O . LEU B 1 669 ? -19.125 -34.656 -17.047 1 93.62 669 LEU B O 1
ATOM 10581 N N . GLY B 1 670 ? -20.812 -36.094 -17.406 1 94 670 GLY B N 1
ATOM 10582 C CA . GLY B 1 670 ? -21.812 -35.281 -16.734 1 94 670 GLY B CA 1
ATOM 10583 C C . GLY B 1 670 ? -21.5 -35.062 -15.258 1 94 670 GLY B C 1
ATOM 10584 O O . GLY B 1 670 ? -21.703 -33.969 -14.734 1 94 670 GLY B O 1
ATOM 10585 N N . PHE B 1 671 ? -21.016 -36.156 -14.664 1 95.81 671 PHE B N 1
ATOM 10586 C CA . PHE B 1 671 ? -20.641 -36.062 -13.258 1 95.81 671 PHE B CA 1
ATOM 10587 C C . PHE B 1 671 ? -19.516 -35.062 -13.047 1 95.81 671 PHE B C 1
ATOM 10589 O O . PHE B 1 671 ? -19.547 -34.281 -12.109 1 95.81 671 PHE B O 1
ATOM 10596 N N . ASP B 1 672 ? -18.547 -35.062 -13.898 1 96.31 672 ASP B N 1
ATOM 10597 C CA . ASP B 1 672 ? -17.391 -34.156 -13.789 1 96.31 672 ASP B CA 1
ATOM 10598 C C . ASP B 1 672 ? -17.828 -32.719 -13.945 1 96.31 672 ASP B C 1
ATOM 10600 O O . ASP B 1 672 ? -17.375 -31.828 -13.211 1 96.31 672 ASP B O 1
ATOM 10604 N N . PHE B 1 673 ? -18.734 -32.438 -14.852 1 96.81 673 PHE B N 1
ATOM 10605 C CA . PHE B 1 673 ? -19.266 -31.078 -15.008 1 96.81 673 PHE B CA 1
ATOM 10606 C C . PHE B 1 673 ? -20.031 -30.641 -13.758 1 96.81 673 PHE B C 1
ATOM 10608 O O . PHE B 1 673 ? -19.906 -29.5 -13.32 1 96.81 673 PHE B O 1
ATOM 10615 N N . GLY B 1 674 ? -20.797 -31.594 -13.234 1 96.81 674 GLY B N 1
ATOM 10616 C CA . GLY B 1 674 ? -21.547 -31.312 -12.023 1 96.81 674 GLY B CA 1
ATOM 10617 C C . GLY B 1 674 ? -20.656 -31 -10.836 1 96.81 674 GLY B C 1
ATOM 10618 O O . GLY B 1 674 ? -20.953 -30.094 -10.055 1 96.81 674 GLY B O 1
ATOM 10619 N N . MET B 1 675 ? -19.594 -31.734 -10.727 1 96.62 675 MET B N 1
ATOM 10620 C CA . MET B 1 675 ? -18.672 -31.516 -9.609 1 96.62 675 MET B CA 1
ATOM 10621 C C . MET B 1 675 ? -17.953 -30.188 -9.742 1 96.62 675 MET B C 1
ATOM 10623 O O . MET B 1 675 ? -17.672 -29.531 -8.742 1 96.62 675 MET B O 1
ATOM 10627 N N . LEU B 1 676 ? -17.594 -29.812 -10.961 1 97.5 676 LEU B N 1
ATOM 10628 C CA . LEU B 1 676 ? -16.969 -28.516 -11.18 1 97.5 676 LEU B CA 1
ATOM 10629 C C . LEU B 1 676 ? -17.922 -27.391 -10.789 1 97.5 676 LEU B C 1
ATOM 10631 O O . LEU B 1 676 ? -17.5 -26.406 -10.164 1 97.5 676 LEU B O 1
ATOM 10635 N N . ALA B 1 677 ? -19.172 -27.531 -11.125 1 97.12 677 ALA B N 1
ATOM 10636 C CA . ALA B 1 677 ? -20.188 -26.547 -10.742 1 97.12 677 ALA B CA 1
ATOM 10637 C C . ALA B 1 677 ? -20.344 -26.5 -9.227 1 97.12 677 ALA B C 1
ATOM 10639 O O . ALA B 1 677 ? -20.5 -25.422 -8.648 1 97.12 677 ALA B O 1
ATOM 10640 N N . ALA B 1 678 ? -20.297 -27.641 -8.641 1 97.62 678 ALA B N 1
ATOM 10641 C CA . ALA B 1 678 ? -20.422 -27.719 -7.184 1 97.62 678 ALA B CA 1
ATOM 10642 C C . ALA B 1 678 ? -19.234 -27.047 -6.5 1 97.62 678 ALA B C 1
ATOM 10644 O O . ALA B 1 678 ? -19.391 -26.344 -5.496 1 97.62 678 ALA B O 1
ATOM 10645 N N . LEU B 1 679 ? -18.062 -27.297 -7.039 1 97.56 679 LEU B N 1
ATOM 10646 C CA . LEU B 1 679 ? -16.875 -26.672 -6.477 1 97.56 679 LEU B CA 1
ATOM 10647 C C . LEU B 1 679 ? -16.922 -25.156 -6.637 1 97.56 679 LEU B C 1
ATOM 10649 O O . LEU B 1 679 ? -16.562 -24.422 -5.719 1 97.56 679 LEU B O 1
ATOM 10653 N N . TYR B 1 680 ? -17.375 -24.688 -7.797 1 97.31 680 TYR B N 1
ATOM 10654 C CA . TYR B 1 680 ? -17.531 -23.266 -8.047 1 97.31 680 TYR B CA 1
ATOM 10655 C C . TYR B 1 680 ? -18.469 -22.625 -7.027 1 97.31 680 TYR B C 1
ATOM 10657 O O . TYR B 1 680 ? -18.109 -21.625 -6.387 1 97.31 680 TYR B O 1
ATOM 10665 N N . ALA B 1 681 ? -19.594 -23.25 -6.812 1 96.88 681 ALA B N 1
ATOM 10666 C CA . ALA B 1 681 ? -20.578 -22.734 -5.867 1 96.88 681 ALA B CA 1
ATOM 10667 C C . ALA B 1 681 ? -20.094 -22.891 -4.43 1 96.88 681 ALA B C 1
ATOM 10669 O O . ALA B 1 681 ? -20.297 -22 -3.604 1 96.88 681 ALA B O 1
ATOM 10670 N N . GLY B 1 682 ? -19.469 -24.016 -4.223 1 97.31 682 GLY B N 1
ATOM 10671 C CA . GLY B 1 682 ? -18.969 -24.266 -2.881 1 97.31 682 GLY B CA 1
ATOM 10672 C C . GLY B 1 682 ? -17.906 -23.281 -2.438 1 97.31 682 GLY B C 1
ATOM 10673 O O . GLY B 1 682 ? -17.969 -22.766 -1.316 1 97.31 682 GLY B O 1
ATOM 10674 N N . PHE B 1 683 ? -16.953 -22.984 -3.283 1 97.31 683 PHE B N 1
ATOM 10675 C CA . PHE B 1 683 ? -15.906 -22.047 -2.947 1 97.31 683 PHE B CA 1
ATOM 10676 C C . PHE B 1 683 ? -16.484 -20.656 -2.707 1 97.31 683 PHE B C 1
ATOM 10678 O O . PHE B 1 683 ? -16.094 -19.969 -1.759 1 97.31 683 PHE B O 1
ATOM 10685 N N . HIS B 1 684 ? -17.406 -20.219 -3.537 1 96.62 684 HIS B N 1
ATOM 10686 C CA . HIS B 1 684 ? -18.016 -18.906 -3.369 1 96.62 684 HIS B CA 1
ATOM 10687 C C . HIS B 1 684 ? -18.859 -18.844 -2.1 1 96.62 684 HIS B C 1
ATOM 10689 O O . HIS B 1 684 ? -18.844 -17.844 -1.394 1 96.62 684 HIS B O 1
ATOM 10695 N N . LEU B 1 685 ? -19.531 -19.938 -1.761 1 96.94 685 LEU B N 1
ATOM 10696 C CA . LEU B 1 685 ? -20.344 -19.969 -0.549 1 96.94 685 LEU B CA 1
ATOM 10697 C C . LEU B 1 685 ? -19.469 -19.906 0.696 1 96.94 685 LEU B C 1
ATOM 10699 O O . LEU B 1 685 ? -19.781 -19.188 1.65 1 96.94 685 LEU B O 1
ATOM 10703 N N . CYS B 1 686 ? -18.406 -20.625 0.625 1 97 686 CYS B N 1
ATOM 10704 C CA . CYS B 1 686 ? -17.469 -20.578 1.748 1 97 686 CYS B CA 1
ATOM 10705 C C . CYS B 1 686 ? -16.859 -19.188 1.898 1 97 686 CYS B C 1
ATOM 10707 O O . CYS B 1 686 ? -16.75 -18.672 3.012 1 97 686 CYS B O 1
ATOM 10709 N N . ALA B 1 687 ? -16.438 -18.641 0.766 1 96 687 ALA B N 1
ATOM 10710 C CA . ALA B 1 687 ? -15.852 -17.297 0.792 1 96 687 ALA B CA 1
ATOM 10711 C C . ALA B 1 687 ? -16.844 -16.281 1.34 1 96 687 ALA B C 1
ATOM 10713 O O . ALA B 1 687 ? -16.484 -15.43 2.158 1 96 687 ALA B O 1
ATOM 10714 N N . TYR B 1 688 ? -18.078 -16.406 0.949 1 94.75 688 TYR B N 1
ATOM 10715 C CA . TYR B 1 688 ? -19.141 -15.523 1.435 1 94.75 688 TYR B CA 1
ATOM 10716 C C . TYR B 1 688 ? -19.328 -15.68 2.939 1 94.75 688 TYR B C 1
ATOM 10718 O O . TYR B 1 688 ? -19.469 -14.688 3.656 1 94.75 688 TYR B O 1
ATOM 10726 N N . PHE B 1 689 ? -19.328 -16.875 3.398 1 95.06 689 PHE B N 1
ATOM 10727 C CA . PHE B 1 689 ? -19.547 -17.141 4.812 1 95.06 689 PHE B CA 1
ATOM 10728 C C . PHE B 1 689 ? -18.406 -16.578 5.656 1 95.06 689 PHE B C 1
ATOM 10730 O O . PHE B 1 689 ? -18.641 -16.047 6.75 1 95.06 689 PHE B O 1
ATOM 10737 N N . VAL B 1 690 ? -17.219 -16.688 5.156 1 94.38 690 VAL B N 1
ATOM 10738 C CA . VAL B 1 690 ? -16.078 -16.125 5.871 1 94.38 690 VAL B CA 1
ATOM 10739 C C . VAL B 1 690 ? -16.203 -14.602 5.934 1 94.38 690 VAL B C 1
ATOM 10741 O O . VAL B 1 690 ? -15.992 -14 6.992 1 94.38 690 VAL B O 1
ATOM 10744 N N . LEU B 1 691 ? -16.516 -14.023 4.844 1 90.38 691 LEU B N 1
ATOM 10745 C CA . LEU B 1 691 ? -16.688 -12.57 4.793 1 90.38 691 LEU B CA 1
ATOM 10746 C C . LEU B 1 691 ? -17.812 -12.125 5.711 1 90.38 691 LEU B C 1
ATOM 10748 O O . LEU B 1 691 ? -17.703 -11.094 6.383 1 90.38 691 LEU B O 1
ATOM 10752 N N . TYR B 1 692 ? -18.859 -12.93 5.762 1 90.38 692 TYR B N 1
ATOM 10753 C CA . TYR B 1 692 ? -20.016 -12.633 6.602 1 90.38 692 TYR B CA 1
ATOM 10754 C C . TYR B 1 692 ? -19.656 -12.711 8.078 1 90.38 692 TYR B C 1
ATOM 10756 O O . TYR B 1 692 ? -20.031 -11.844 8.867 1 90.38 692 TYR B O 1
ATOM 10764 N N . THR B 1 693 ? -18.922 -13.656 8.492 1 90.31 693 THR B N 1
ATOM 10765 C CA . THR B 1 693 ? -18.547 -13.859 9.891 1 90.31 693 THR B CA 1
ATOM 10766 C C . THR B 1 693 ? -17.578 -12.789 10.352 1 90.31 693 THR B C 1
ATOM 10768 O O . THR B 1 693 ? -17.625 -12.344 11.5 1 90.31 693 THR B O 1
ATOM 10771 N N . LYS B 1 694 ? -16.719 -12.328 9.5 1 83.94 694 LYS B N 1
ATOM 10772 C CA . LYS B 1 694 ? -15.742 -11.305 9.836 1 83.94 694 LYS B CA 1
ATOM 10773 C C . LYS B 1 694 ? -16.406 -9.945 10.023 1 83.94 694 LYS B C 1
ATOM 10775 O O . LYS B 1 694 ? -15.93 -9.117 10.797 1 83.94 694 LYS B O 1
ATOM 10780 N N . ASN B 1 695 ? -17.484 -9.766 9.391 1 76.69 695 ASN B N 1
ATOM 10781 C CA . ASN B 1 695 ? -18.125 -8.453 9.453 1 76.69 695 ASN B CA 1
ATOM 10782 C C . ASN B 1 695 ? -19.344 -8.469 10.375 1 76.69 695 ASN B C 1
ATOM 10784 O O . ASN B 1 695 ? -19.922 -7.414 10.672 1 76.69 695 ASN B O 1
ATOM 10788 N N . ARG B 1 696 ? -20 -9.602 10.734 1 63.97 696 ARG B N 1
ATOM 10789 C CA . ARG B 1 696 ? -21.109 -9.672 11.672 1 63.97 696 ARG B CA 1
ATOM 10790 C C . ARG B 1 696 ? -20.688 -9.242 13.07 1 63.97 696 ARG B C 1
ATOM 10792 O O . ARG B 1 696 ? -21.453 -8.617 13.797 1 63.97 696 ARG B O 1
ATOM 10799 N N . LYS B 1 697 ? -19.609 -9.766 13.609 1 49.69 697 LYS B N 1
ATOM 10800 C CA . LYS B 1 697 ? -19.266 -9.469 14.992 1 49.69 697 LYS B CA 1
ATOM 10801 C C . LYS B 1 697 ? -19.219 -7.961 15.234 1 49.69 697 LYS B C 1
ATOM 10803 O O . LYS B 1 697 ? -19.234 -7.512 16.375 1 49.69 697 LYS B O 1
ATOM 10808 N N . ARG B 1 698 ? -19.172 -7.234 14.289 1 45.44 698 ARG B N 1
ATOM 10809 C CA . ARG B 1 698 ? -19.031 -5.812 14.594 1 45.44 698 ARG B CA 1
ATOM 10810 C C . ARG B 1 698 ? -20.391 -5.125 14.672 1 45.44 698 ARG B C 1
ATOM 10812 O O . ARG B 1 698 ? -20.469 -3.943 15.016 1 45.44 698 ARG B O 1
ATOM 10819 N N . ASN B 1 699 ? -21.562 -5.613 14.125 1 38.28 699 ASN B N 1
ATOM 10820 C CA . ASN B 1 699 ? -22.844 -4.98 14.445 1 38.28 699 ASN B CA 1
ATOM 10821 C C . ASN B 1 699 ? -23.375 -5.453 15.797 1 38.28 699 ASN B C 1
ATOM 10823 O O . ASN B 1 699 ? -23.344 -6.645 16.094 1 38.28 699 ASN B O 1
#

Radius of gyration: 39.25 Å; Cα contacts (8 Å, |Δi|>4): 2114; chains: 2; bounding box: 90×141×111 Å

pLDDT: mean 75.7, std 24.69, range [13.73, 97.62]

Secondary structure (DSSP, 8-state):
-----------------------------------------------------------------------------TTSTTSSTT---------EEEEEEEEEE--TTS-TT-GGG-EEEEEEEEEEE-TT-EEEEEESTTSSHHHHHHHHHT-S--TTEEEEEEEEETTEE-GGGHHHHEEEE-SS----TTSBHHHHHHHHHHHHTGGGS-HHHHHHHHHHHHHHTT-STTTTSB---TTTSS---HHHHHHHHHHHHHTT--SEEEEESTTTT--HHHHHHHHHHHHHHHHTT-EEEEE-SS--HHHHTT-SEEEEEETTEEEEEE-HHHHHHHHHHTT-PPPTT--HHHHHHHHH---GGGHHHHHHHHHHHHHHHHTSHHHHHHHHHHHHHHH----HHHHHTS-SS---SS-HHHHHHHHHHHHHHHHHH-HHHHHHHHHHHHHHHHHHHHHTTT---SSHHHHHHHHHHHHHHHHHHHHHHHHHHHTHHHHTHHHHHHHHHTT-S-HHHHHHHHHHHHHHHHHHHHHHHHHHHHHHHT----HHHHHHHHHHHHHHHHHHHHHHHHHHHH-SSHHHHHHHHHHHHHHHHHTTSSSS--GGGS-GGGGGGGGG-HHHHHHHHHHHHHHTT----PPPS-TTS----SHHHHHHHTT--GGGHHHHHHHHHHHHHHHHHHHHHHHHHHHHTT-/-----------------------------------------------------------------------------TTSGGGSTT---------EEEEEEEEEEPPTTS-TT-GGG-EEEEEEEEEEE-TT-EEEEEESTTSSHHHHHHHHHT-S--TTEEEEEEEEETTEE-GGGHHHHEEEE-SS----TTSBHHHHHHHHHHHHTGGGS-HHHHHHHHHHHHHHTT-STTTTSB---TTTSS---HHHHHHHHHHHHHTT--SEEEEESTTTT--HHHHHHHHHHHHHHHHTT-EEEEE-SS--HHHHTT-SEEEEEETTEEEEEE-HHHHHHHHHHTT-PPPTT--HHHHHHHHH---GGGHHHHHHHHHHHHHHHHTSHHHHHHHHHHHHHHH----HHHHHTS-SS---SS-HHHHHHHHHHHHHHHHHH-HHHHHHHHHHHHHHHHHHHHHTTT---SBHHHHHHHHHHHHHHHHHHHHHHHHHHHTHHHHTHHHHHHHHHTT-S-HHHHHHHHHHHHHHHHHHHHHHHHHHHHHHHT----HHHHHHHHHHHHHHHHHHHHHHHHHHHH-SSHHHHHHHHHHHHHHHHHTTSSSS--GGGS-GGGGGGGGG-HHHHHHHHHHHHHHTT----BPPS-TTS----SHHHHHHHTT--GGGHHHHHHHHHHHHHHHHHHHHHHHHHHHHTT-

InterPro domains:
  IPR003439 ABC transporter-like, ATP-binding domain [PF00005] (122-276)
  IPR003439 ABC transporter-like, ATP-binding domain [PS50893] (96-348)
  IPR003593 AAA+ ATPase domain [SM00382] (131-325)
  IPR013525 ABC-2 type transporter, transmembrane domain [PF01061] (423-630)
  IPR017871 ABC transporter-like, conserved site [PS00211] (248-262)
  IPR027417 P-loop containing nucleoside triphosphate hydrolase [G3DSA:3.40.50.300] (89-343)
  IPR027417 P-loop containing nucleoside triphosphate hydrolase [SSF52540] (119-348)
  IPR043926 ABC transporter family G domain [PF19055] (305-360)
  IPR050352 ATP-binding cassette subfamily G transporters [PTHR48041] (79-657)

Solvent-accessible surface area (backbone atoms only — not comparable to full-atom values): 77118 Å² total; per-residue (Å²): 143,83,80,93,85,79,94,80,91,82,90,84,72,87,84,79,85,89,87,92,87,78,85,89,87,92,86,87,95,86,92,96,89,90,95,88,93,87,93,77,95,76,90,93,82,93,83,90,92,88,93,81,91,81,86,94,90,85,91,80,88,82,82,81,78,85,73,85,77,71,83,76,78,71,69,80,64,85,70,66,80,68,54,58,80,77,43,69,58,79,60,61,63,32,32,42,33,33,42,47,31,25,32,35,39,49,56,87,88,56,61,90,78,56,71,84,62,54,46,75,43,31,51,56,33,62,53,70,46,47,50,38,31,37,32,36,38,32,40,34,93,80,12,32,67,67,59,49,50,26,61,72,45,56,41,91,73,57,90,48,53,49,76,45,60,47,55,24,48,48,43,37,72,52,68,68,42,41,47,76,42,34,22,76,38,60,67,74,85,75,75,67,33,72,35,24,47,46,56,48,48,50,53,49,43,56,33,58,51,21,79,78,48,53,71,66,54,48,50,49,49,50,53,49,42,29,54,71,53,68,37,61,87,48,27,80,39,36,39,28,47,87,90,78,45,85,35,54,50,73,66,55,48,50,38,46,50,50,43,62,42,48,65,66,59,41,22,29,37,39,28,37,37,78,47,67,96,45,54,71,66,57,30,39,52,53,50,49,50,50,49,53,44,10,71,70,30,21,16,35,42,31,36,44,78,81,67,52,44,74,50,52,68,67,36,58,28,34,37,33,32,35,80,12,27,53,44,42,56,44,39,57,70,53,47,57,54,52,34,38,74,73,72,52,61,74,57,84,39,27,24,59,67,55,46,52,31,59,70,47,35,70,48,85,93,43,46,70,62,32,48,51,51,41,50,50,44,25,51,48,28,69,71,30,70,52,40,50,50,50,52,47,51,45,48,52,42,45,68,48,55,56,69,59,64,70,58,53,68,49,65,66,62,90,60,63,52,46,55,68,66,60,48,29,53,54,43,23,50,51,38,37,50,43,49,65,60,39,52,70,55,46,55,48,49,45,50,49,34,48,53,50,20,48,50,54,13,54,54,33,47,73,38,63,38,55,34,60,70,17,51,46,30,46,54,22,49,54,47,44,52,51,51,62,30,26,54,58,39,17,60,58,30,23,45,52,56,58,70,43,42,67,54,47,51,55,42,44,73,68,44,48,55,55,70,69,44,51,54,51,14,52,52,60,27,46,46,61,57,45,39,49,43,28,46,54,26,42,60,49,24,46,64,41,25,47,54,75,93,40,70,68,49,45,51,52,51,46,50,47,33,30,49,44,16,51,32,27,22,23,46,12,38,27,40,14,52,70,34,93,43,58,71,47,20,65,56,48,49,59,50,52,51,53,56,30,50,47,40,22,40,63,61,38,25,58,70,84,69,45,44,76,91,56,49,68,58,43,77,72,13,62,36,27,36,50,39,41,47,51,49,41,54,65,29,59,88,42,67,74,28,46,58,65,87,53,81,71,52,51,55,64,44,35,21,66,52,52,31,55,74,49,68,44,58,74,86,43,50,67,57,31,54,51,49,48,51,46,49,31,50,46,29,45,49,51,22,48,49,47,48,48,58,72,57,47,78,75,110,144,85,86,89,80,82,94,85,92,80,94,80,94,82,92,86,93,87,90,94,86,81,87,92,81,88,94,84,92,85,94,86,92,81,86,92,80,88,92,75,95,75,87,92,81,89,83,87,90,82,88,80,88,84,81,82,83,71,83,70,81,69,75,80,74,84,70,81,82,72,78,79,73,71,74,75,65,82,74,67,76,67,55,56,80,78,44,67,62,80,60,61,64,32,33,42,35,34,42,46,30,26,32,35,41,49,57,86,89,55,60,92,79,56,74,85,63,54,47,76,43,30,50,58,33,61,54,71,46,48,50,39,32,37,31,36,39,32,40,35,92,79,12,32,66,67,60,49,51,26,61,71,46,57,41,90,75,57,90,48,52,50,76,45,60,46,56,24,49,47,44,38,72,53,68,68,41,42,48,76,42,34,22,75,37,61,68,75,83,76,73,68,36,73,36,24,46,46,55,48,49,50,54,49,45,57,34,60,52,21,79,80,49,52,74,68,55,48,51,49,50,50,52,50,42,28,54,72,54,68,37,62,86,50,28,80,38,35,40,28,49,88,91,78,45,85,35,55,51,72,64,55,49,50,40,46,50,49,44,59,41,49,66,65,61,42,23,30,38,40,29,38,37,80,46,67,96,44,54,71,66,58,29,40,51,52,50,49,51,51,50,54,44,9,72,71,29,22,17,35,42,30,36,43,78,80,67,51,43,75,50,52,66,67,37,58,28,33,35,33,30,36,80,12,26,52,44,43,56,42,38,58,70,53,48,56,53,52,36,38,74,73,72,52,63,74,56,86,38,27,25,57,67,55,45,54,33,60,69,48,36,71,48,85,93,42,45,69,63,33,48,52,51,41,50,50,44,24,53,49,31,68,71,31,70,51,41,50,49,52,53,47,50,46,49,51,43,46,69,49,56,56,70,60,66,70,58,53,69,48,67,66,61,91,60,62,53,48,56,69,66,61,48,30,53,54,43,23,50,51,37,36,50,43,49,66,60,40,51,72,55,46,55,49,48,46,50,50,35,48,54,49,21,48,51,53,13,56,54,32,48,71,40,63,39,56,33,58,70,17,51,47,30,47,55,21,50,54,48,44,53,53,51,62,31,26,53,58,39,17,60,59,29,22,44,52,56,58,70,42,43,67,54,46,52,52,42,46,72,67,45,49,55,54,69,71,44,51,53,50,12,52,52,60,27,47,46,59,58,43,39,49,43,29,45,56,26,41,59,50,24,45,63,40,25,48,55,75,93,41,70,70,48,45,51,51,52,45,50,47,34,30,49,43,17,50,32,27,22,23,48,12,38,28,41,15,52,70,34,92,43,56,71,48,20,65,56,48,49,61,51,52,51,53,57,30,50,47,39,22,41,63,62,36,26,55,68,85,69,45,43,75,92,57,48,68,57,44,77,73,14,63,36,27,37,51,39,40,46,52,49,42,54,64,28,58,88,40,66,72,28,45,58,64,87,54,81,73,52,52,53,63,45,37,22,67,53,53,32,54,74,49,69,44,59,75,85,42,50,68,56,32,54,50,49,48,51,48,48,31,51,46,29,44,50,50,21,49,51,47,49,46,58,72,56,47,78,74,111

Nearest PDB structures (foldseek):
  7jr7-assembly1_A  TM=8.659E-01  e=1.323E-31  Homo sapiens
  7r8b-assembly1_A  TM=8.652E-01  e=2.545E-31  Homo sapiens
  7r88-assembly1_A  TM=8.646E-01  e=3.606E-31  Homo sapiens
  7r8a-assembly1_A  TM=8.616E-01  e=1.575E-31  Homo sapiens
  7r87-assembly1_A  TM=8.607E-01  e=6.084E-31  Homo sapiens